Protein AF-A0AA38IJH2-F1 (afdb_monomer_lite)

Organism: NCBI:txid2755281

pLDDT: mean 77.13, std 16.76, range [24.98, 97.56]

InterPro domains:
  IPR001214 SET domain [PF00856] (200-441)
  IPR001214 SET domain [PS50280] (186-441)
  IPR001878 Zinc finger, CCHC-type [SM00343] (703-719)
  IPR001878 Zinc finger, CCHC-type [SM00343] (722-737)
  IPR002893 Zinc finger, MYND-type [PS50865] (230-269)
  IPR011990 Tetratricopeptide-like helical domain superfamily [G3DSA:1.25.40.10] (71-172)
  IPR011990 Tetratricopeptide-like helical domain superfamily [SSF48452] (67-152)
  IPR046341 SET domain superfamily [G3DSA:2.170.270.10] (199-469)
  IPR046341 SET domain superfamily [SSF82199] (185-464)
  IPR052097 SET and MYND domain-containing protein [PTHR46165] (159-735)

Structure (mmCIF, N/CA/C/O backbone):
data_AF-A0AA38IJH2-F1
#
_entry.id   AF-A0AA38IJH2-F1
#
loop_
_atom_site.group_PDB
_atom_site.id
_atom_site.type_symbol
_atom_site.label_atom_id
_atom_site.label_alt_id
_atom_site.label_comp_id
_atom_site.label_asym_id
_atom_site.label_entity_id
_atom_site.label_seq_id
_atom_site.pdbx_PDB_ins_code
_atom_site.Cartn_x
_atom_site.Cartn_y
_atom_site.Cartn_z
_atom_site.occupancy
_atom_site.B_iso_or_equiv
_atom_site.auth_seq_id
_atom_site.auth_comp_id
_atom_site.auth_asym_id
_atom_site.auth_atom_id
_atom_site.pdbx_PDB_model_num
ATOM 1 N N . MET A 1 1 ? 3.073 -5.204 13.527 1.00 47.66 1 MET A N 1
ATOM 2 C CA . MET A 1 1 ? 2.837 -5.116 14.996 1.00 47.66 1 MET A CA 1
ATOM 3 C C . MET A 1 1 ? 3.975 -4.398 15.697 1.00 47.66 1 MET A C 1
ATOM 5 O O . MET A 1 1 ? 3.667 -3.454 16.407 1.00 47.66 1 MET A O 1
ATOM 9 N N . THR A 1 2 ? 5.232 -4.823 15.518 1.00 54.25 2 THR A N 1
ATOM 10 C CA . THR A 1 2 ? 6.429 -4.205 16.127 1.00 54.25 2 THR A CA 1
ATOM 11 C C . THR A 1 2 ? 6.425 -2.687 15.947 1.00 54.25 2 THR A C 1
ATOM 13 O O . THR A 1 2 ? 6.240 -1.989 16.931 1.00 54.25 2 THR A O 1
ATOM 16 N N . VAL A 1 3 ? 6.346 -2.213 14.695 1.00 62.28 3 VAL A N 1
ATOM 17 C CA . VAL A 1 3 ? 6.265 -0.786 14.302 1.00 62.28 3 VAL A CA 1
ATOM 18 C C . VAL A 1 3 ? 5.217 0.025 15.082 1.00 62.28 3 VAL A C 1
ATOM 20 O O . VAL A 1 3 ? 5.392 1.215 15.329 1.00 62.28 3 VAL A O 1
ATOM 23 N N . PHE A 1 4 ? 4.112 -0.600 15.497 1.00 68.06 4 PHE A N 1
ATOM 24 C CA . PHE A 1 4 ? 3.098 0.069 16.311 1.00 68.06 4 PHE A CA 1
ATOM 25 C C . PHE A 1 4 ? 3.472 0.145 17.805 1.00 68.06 4 PHE A C 1
ATOM 27 O O . PHE A 1 4 ? 3.125 1.119 18.467 1.00 68.06 4 PHE A O 1
ATOM 34 N N . MET A 1 5 ? 4.155 -0.865 18.345 1.00 71.06 5 MET A N 1
ATOM 35 C CA . MET A 1 5 ? 4.707 -0.810 19.703 1.00 71.06 5 MET A CA 1
ATOM 36 C C . MET A 1 5 ? 5.828 0.233 19.765 1.00 71.06 5 MET A C 1
ATOM 38 O O . MET A 1 5 ? 5.788 1.089 20.641 1.00 71.06 5 MET A O 1
ATOM 42 N N . ASP A 1 6 ? 6.713 0.243 18.765 1.00 77.25 6 ASP A N 1
ATOM 43 C CA . ASP A 1 6 ? 7.790 1.225 18.594 1.00 77.25 6 ASP A CA 1
ATOM 44 C C . ASP A 1 6 ? 7.223 2.667 18.588 1.00 77.25 6 ASP A C 1
ATOM 46 O O . ASP A 1 6 ? 7.675 3.534 19.338 1.00 77.25 6 ASP A O 1
ATOM 50 N N . LEU A 1 7 ? 6.135 2.902 17.836 1.00 81.12 7 LEU A N 1
ATOM 51 C CA . LEU A 1 7 ? 5.378 4.165 17.832 1.00 81.12 7 LEU A CA 1
ATOM 52 C C . LEU A 1 7 ? 4.792 4.529 19.211 1.00 81.12 7 LEU A C 1
ATOM 54 O O . LEU A 1 7 ? 4.796 5.705 19.581 1.00 81.12 7 LEU A O 1
ATOM 58 N N . LEU A 1 8 ? 4.264 3.565 19.974 1.00 79.81 8 LEU A N 1
ATOM 59 C CA . LEU A 1 8 ? 3.758 3.838 21.325 1.00 79.81 8 LEU A CA 1
ATOM 60 C C . LEU A 1 8 ? 4.882 4.187 22.302 1.00 79.81 8 LEU A C 1
ATOM 62 O O . LEU A 1 8 ? 4.716 5.112 23.094 1.00 79.81 8 LEU A O 1
ATOM 66 N N . GLU A 1 9 ? 6.006 3.476 22.243 1.00 84.94 9 GLU A N 1
ATOM 67 C CA . GLU A 1 9 ? 7.162 3.718 23.108 1.00 84.94 9 GLU A CA 1
ATOM 68 C C . GLU A 1 9 ? 7.773 5.098 22.827 1.00 84.94 9 GLU A C 1
ATOM 70 O O . GLU A 1 9 ? 8.003 5.864 23.766 1.00 84.94 9 GLU A O 1
ATOM 75 N N . ALA A 1 10 ? 7.895 5.489 21.553 1.00 84.31 10 ALA A N 1
ATOM 76 C CA . ALA A 1 10 ? 8.296 6.840 21.167 1.00 84.31 10 ALA A CA 1
ATOM 77 C C . ALA A 1 10 ? 7.321 7.916 21.691 1.00 84.31 10 ALA A C 1
ATOM 79 O O . ALA A 1 10 ? 7.751 8.904 22.293 1.00 84.31 10 ALA A O 1
ATOM 80 N N . LEU A 1 11 ? 6.003 7.738 21.516 1.00 85.75 11 LEU A N 1
ATOM 81 C CA . LEU A 1 11 ? 4.992 8.684 22.016 1.00 85.75 11 LEU A CA 1
ATOM 82 C C . LEU A 1 11 ? 5.026 8.827 23.546 1.00 85.75 11 LEU A C 1
ATOM 84 O O . LEU A 1 11 ? 4.915 9.944 24.061 1.00 85.75 11 LEU A O 1
ATOM 88 N N . ASP A 1 12 ? 5.211 7.725 24.270 1.00 86.44 12 ASP A N 1
ATOM 89 C CA . ASP A 1 12 ? 5.304 7.735 25.728 1.00 86.44 12 ASP A CA 1
ATOM 90 C C . ASP A 1 12 ? 6.646 8.363 26.197 1.00 86.44 12 ASP A C 1
ATOM 92 O O . ASP A 1 12 ? 6.671 9.060 27.217 1.00 86.44 12 ASP A O 1
ATOM 96 N N . GLU A 1 13 ? 7.741 8.267 25.424 1.00 86.94 13 GLU A N 1
ATOM 97 C CA . GLU A 1 13 ? 8.997 8.994 25.697 1.00 86.94 13 GLU A CA 1
ATOM 98 C C . GLU A 1 13 ? 8.871 10.509 25.441 1.00 86.94 13 GLU A C 1
ATOM 100 O O . GLU A 1 13 ? 9.267 11.322 26.286 1.00 86.94 13 GLU A O 1
ATOM 105 N N . TYR A 1 14 ? 8.225 10.921 24.340 1.00 86.31 14 TYR A N 1
ATOM 106 C CA . TYR A 1 14 ? 7.835 12.323 24.127 1.00 86.31 14 TYR A CA 1
ATOM 107 C C . TYR A 1 14 ? 6.957 12.835 25.281 1.00 86.31 14 TYR A C 1
ATOM 109 O O . TYR A 1 14 ? 7.145 13.970 25.737 1.00 86.31 14 TYR A O 1
ATOM 117 N N . PHE A 1 15 ? 6.049 12.011 25.819 1.00 87.12 15 PHE A N 1
ATOM 118 C CA . PHE A 1 15 ? 5.275 12.391 26.998 1.00 87.12 15 PHE A CA 1
ATOM 119 C C . PHE A 1 15 ? 6.154 12.572 28.240 1.00 87.12 15 PHE A C 1
ATOM 121 O O . PHE A 1 15 ? 6.005 13.580 28.932 1.00 87.12 15 PHE A O 1
ATOM 128 N N . LEU A 1 16 ? 7.107 11.674 28.518 1.00 87.12 16 LEU A N 1
ATOM 129 C CA . LEU A 1 16 ? 8.044 11.825 29.641 1.00 87.12 16 LEU A CA 1
ATOM 130 C C . LEU A 1 16 ? 8.831 13.144 29.555 1.00 87.12 16 LEU A C 1
ATOM 132 O O . LEU A 1 16 ? 8.897 13.878 30.548 1.00 87.12 16 LEU A O 1
ATOM 136 N N . ARG A 1 17 ? 9.330 13.501 28.361 1.00 84.25 17 ARG A N 1
ATOM 137 C CA . ARG A 1 17 ? 9.996 14.790 28.081 1.00 84.25 17 ARG A CA 1
ATOM 138 C C . ARG A 1 17 ? 9.073 15.996 28.347 1.00 84.25 17 ARG A C 1
ATOM 140 O O . ARG A 1 17 ? 9.530 17.030 28.839 1.00 84.25 17 ARG A O 1
ATOM 147 N N . LEU A 1 18 ? 7.770 15.875 28.071 1.00 85.81 18 LEU A N 1
ATOM 148 C CA . LEU A 1 18 ? 6.770 16.950 28.201 1.00 85.81 18 LEU A CA 1
ATOM 149 C C . LEU A 1 18 ? 5.995 16.969 29.537 1.00 85.81 18 LEU A C 1
ATOM 151 O O . LEU A 1 18 ? 5.327 17.963 29.838 1.00 85.81 18 LEU A O 1
ATOM 155 N N . ARG A 1 19 ? 6.088 15.930 30.378 1.00 86.94 19 ARG A N 1
ATOM 156 C CA . ARG A 1 19 ? 5.204 15.673 31.539 1.00 86.94 19 ARG A CA 1
ATOM 157 C C . ARG A 1 19 ? 5.062 16.846 32.519 1.00 86.94 19 ARG A C 1
ATOM 159 O O . ARG A 1 19 ? 3.966 17.106 33.016 1.00 86.94 19 ARG A O 1
ATOM 166 N N . ARG A 1 20 ? 6.144 17.595 32.777 1.00 84.19 20 ARG A N 1
ATOM 167 C CA . ARG A 1 20 ? 6.124 18.799 33.644 1.00 84.19 20 ARG A CA 1
ATOM 168 C C . ARG A 1 20 ? 5.294 19.948 33.050 1.00 84.19 20 ARG A C 1
ATOM 170 O O . ARG A 1 20 ? 4.666 20.700 33.788 1.00 84.19 20 ARG A O 1
ATOM 177 N N . ILE A 1 21 ? 5.285 20.082 31.725 1.00 83.06 21 ILE A N 1
ATOM 178 C CA . ILE A 1 21 ? 4.508 21.088 30.985 1.00 83.06 21 ILE A CA 1
ATOM 179 C C . ILE A 1 21 ? 3.048 20.642 30.901 1.00 83.06 21 ILE A C 1
ATOM 181 O O . ILE A 1 21 ? 2.150 21.448 31.129 1.00 83.06 21 ILE A O 1
ATOM 185 N N . PHE A 1 22 ? 2.805 19.353 30.640 1.00 82.75 22 PHE A N 1
ATOM 186 C CA . PHE A 1 22 ? 1.459 18.789 30.678 1.00 82.75 22 PHE A CA 1
ATOM 187 C C . PHE A 1 22 ? 0.779 19.081 32.019 1.00 82.75 22 PHE A C 1
ATOM 189 O O . PHE A 1 22 ? -0.313 19.639 32.029 1.00 82.75 22 PHE A O 1
ATOM 196 N N . GLY A 1 23 ? 1.454 18.831 33.148 1.00 81.44 23 GLY A N 1
ATOM 197 C CA . GLY A 1 23 ? 0.926 19.145 34.481 1.00 81.44 23 GLY A CA 1
ATOM 198 C C . GLY A 1 23 ? 0.449 20.596 34.647 1.00 81.44 23 GLY A C 1
ATOM 199 O O . GLY A 1 23 ? -0.625 20.819 35.198 1.00 81.44 23 GLY A O 1
ATOM 200 N N . SER A 1 24 ? 1.180 21.582 34.109 1.00 82.31 24 SER A N 1
ATOM 201 C CA . SER A 1 24 ? 0.808 23.005 34.210 1.00 82.31 24 SER A CA 1
ATOM 202 C C . SER A 1 24 ? -0.267 23.462 33.214 1.00 82.31 24 SER A C 1
ATOM 204 O O . SER A 1 24 ? -0.854 24.530 33.396 1.00 82.31 24 SER A O 1
ATOM 206 N N . LYS A 1 25 ? -0.551 22.675 32.165 1.00 83.81 25 LYS A N 1
ATOM 207 C CA . LYS A 1 25 ? -1.525 23.013 31.108 1.00 83.81 25 LYS A CA 1
ATOM 208 C C . LYS A 1 25 ? -2.737 22.088 31.019 1.00 83.81 25 LYS A C 1
ATOM 210 O O . LYS A 1 25 ? -3.710 22.481 30.380 1.00 83.81 25 LYS A O 1
ATOM 215 N N . ARG A 1 26 ? -2.725 20.924 31.675 1.00 85.38 26 ARG A N 1
ATOM 216 C CA . ARG A 1 26 ? -3.736 19.857 31.564 1.00 85.38 26 ARG A CA 1
ATOM 217 C C . ARG A 1 26 ? -5.175 20.370 31.651 1.00 85.38 26 ARG A C 1
ATOM 219 O O . ARG A 1 26 ? -5.961 20.089 30.758 1.00 85.38 26 ARG A O 1
ATOM 226 N N . ILE A 1 27 ? -5.502 21.174 32.665 1.00 85.62 27 ILE A N 1
ATOM 227 C CA . ILE A 1 27 ? -6.863 21.713 32.859 1.00 85.62 27 ILE A CA 1
ATOM 228 C C . ILE A 1 27 ? -7.285 22.639 31.706 1.00 85.62 27 ILE A C 1
ATOM 230 O O . ILE A 1 27 ? -8.455 22.651 31.343 1.00 85.62 27 ILE A O 1
ATOM 234 N N . LYS A 1 28 ? -6.357 23.400 31.110 1.00 88.38 28 LYS A N 1
ATOM 235 C CA . LYS A 1 28 ? -6.656 24.250 29.945 1.00 88.38 28 LYS A CA 1
ATOM 236 C C . LYS A 1 28 ? -6.786 23.419 28.668 1.00 88.38 28 LYS A C 1
ATOM 238 O O . LYS A 1 28 ? -7.705 23.658 27.903 1.00 88.38 28 LYS A O 1
ATOM 243 N N . PHE A 1 29 ? -5.932 22.411 28.483 1.00 89.06 29 PHE A N 1
ATOM 244 C CA . PHE A 1 29 ? -5.982 21.496 27.338 1.00 89.06 29 PHE A CA 1
ATOM 245 C C . PHE A 1 29 ? -7.280 20.670 27.310 1.00 89.06 29 PHE A C 1
ATOM 247 O O . PHE A 1 29 ? -7.953 20.620 26.289 1.00 89.06 29 PHE A O 1
ATOM 254 N N . GLN A 1 30 ? -7.691 20.114 28.456 1.00 85.44 30 GLN A N 1
ATOM 255 C CA . GLN A 1 30 ? -8.962 19.387 28.616 1.00 85.44 30 GLN A CA 1
ATOM 256 C C . GLN A 1 30 ? -10.215 20.286 28.565 1.00 85.44 30 GLN A C 1
ATOM 258 O O . GLN A 1 30 ? -11.326 19.776 28.661 1.00 85.44 30 GLN A O 1
ATOM 263 N N . ARG A 1 31 ? -10.052 21.612 28.465 1.00 87.88 31 ARG A N 1
ATOM 264 C CA . ARG A 1 31 ? -11.143 22.588 28.301 1.00 87.88 31 ARG A CA 1
ATOM 265 C C . ARG A 1 31 ? -11.149 23.254 26.922 1.00 87.88 31 ARG A C 1
ATOM 267 O O . ARG A 1 31 ? -12.022 24.079 26.683 1.00 87.88 31 ARG A O 1
ATOM 274 N N . SER A 1 32 ? -10.200 22.923 26.043 1.00 87.19 32 SER A N 1
ATOM 275 C CA . SER A 1 32 ? -10.201 23.417 24.666 1.00 87.19 32 SER A CA 1
ATOM 276 C C . SER A 1 32 ? -11.324 22.762 23.868 1.00 87.19 32 SER A C 1
ATOM 278 O O . SER A 1 32 ? -11.421 21.533 23.848 1.00 87.19 32 SER A O 1
ATOM 280 N N . ILE A 1 33 ? -12.151 23.580 23.215 1.00 86.44 33 ILE A N 1
ATOM 281 C CA . ILE A 1 33 ? -13.392 23.128 22.563 1.00 86.44 33 ILE A CA 1
ATOM 282 C C . ILE A 1 33 ? -13.160 22.415 21.224 1.00 86.44 33 ILE A C 1
ATOM 284 O O . ILE A 1 33 ? -14.037 21.690 20.764 1.00 86.44 33 ILE A O 1
ATOM 288 N N . ASN A 1 34 ? -11.991 22.600 20.608 1.00 90.12 34 ASN A N 1
ATOM 289 C CA . ASN A 1 34 ? -11.619 22.020 19.318 1.00 90.12 34 ASN A CA 1
ATOM 290 C C . ASN A 1 34 ? -10.097 21.764 19.232 1.00 90.12 34 ASN A C 1
ATOM 292 O O . ASN A 1 34 ? -9.356 22.024 20.191 1.00 90.12 34 ASN A O 1
ATOM 296 N N . ASN A 1 35 ? -9.606 21.214 18.117 1.00 91.69 35 ASN A N 1
ATOM 297 C CA . ASN A 1 35 ? -8.191 20.861 17.985 1.00 91.69 35 ASN A CA 1
ATOM 298 C C . ASN A 1 35 ? -7.297 22.073 17.673 1.00 91.69 35 ASN A C 1
ATOM 300 O O . ASN A 1 35 ? -6.161 22.130 18.154 1.00 91.69 35 ASN A O 1
ATOM 304 N N . ALA A 1 36 ? -7.801 23.087 16.970 1.00 94.31 36 ALA A N 1
ATOM 305 C CA . ALA A 1 36 ? -7.087 24.330 16.721 1.00 94.31 36 ALA A CA 1
ATOM 306 C C . ALA A 1 36 ? -6.768 25.057 18.032 1.00 94.31 36 ALA A C 1
ATOM 308 O O . ALA A 1 36 ? -5.641 25.516 18.206 1.00 94.31 36 ALA A O 1
ATOM 309 N N . GLU A 1 37 ? -7.682 25.096 19.008 1.00 94.62 37 GLU A N 1
ATOM 310 C CA . GLU A 1 37 ? -7.394 25.607 20.351 1.00 94.62 37 GLU A CA 1
ATOM 311 C C . GLU A 1 37 ? -6.308 24.804 21.076 1.00 94.62 37 GLU A C 1
ATOM 313 O O . GLU A 1 37 ? -5.417 25.406 21.683 1.00 94.62 37 GLU A O 1
ATOM 318 N N . ARG A 1 38 ? -6.335 23.465 20.992 1.00 93.31 38 ARG A N 1
ATOM 319 C CA . ARG A 1 38 ? -5.313 22.586 21.598 1.00 93.31 38 ARG A CA 1
ATOM 320 C C . ARG A 1 38 ? -3.922 22.889 21.045 1.00 93.31 38 ARG A C 1
ATOM 322 O O . ARG A 1 38 ? -2.965 23.002 21.814 1.00 93.31 38 ARG A O 1
ATOM 329 N N . VAL A 1 39 ? -3.818 23.091 19.732 1.00 95.62 39 VAL A N 1
ATOM 330 C CA . VAL A 1 39 ? -2.574 23.482 19.054 1.00 95.62 39 VAL A CA 1
ATOM 331 C C . VAL A 1 39 ? -2.189 24.929 19.394 1.00 95.62 39 VAL A C 1
ATOM 333 O O . VAL A 1 39 ? -1.054 25.188 19.798 1.00 95.62 39 VAL A O 1
ATOM 336 N N . ASN A 1 40 ? -3.130 25.876 19.340 1.00 95.31 40 ASN A N 1
ATOM 337 C CA . ASN A 1 40 ? -2.922 27.289 19.682 1.00 95.31 40 ASN A CA 1
ATOM 338 C C . ASN A 1 40 ? -2.452 27.470 21.146 1.00 95.31 40 ASN A C 1
ATOM 340 O O . ASN A 1 40 ? -1.605 28.322 21.427 1.00 95.31 40 ASN A O 1
ATOM 344 N N . LEU A 1 41 ? -2.922 26.640 22.087 1.00 93.62 41 LEU A N 1
ATOM 345 C CA . LEU A 1 41 ? -2.466 26.608 23.484 1.00 93.62 41 LEU A CA 1
ATOM 346 C C . LEU A 1 41 ? -0.974 26.251 23.614 1.00 93.62 41 LEU A C 1
ATOM 348 O O . LEU A 1 41 ? -0.331 26.663 24.589 1.00 93.62 41 LEU A O 1
ATOM 352 N N . LEU A 1 42 ? -0.418 25.501 22.662 1.00 93.31 42 LEU A N 1
ATOM 353 C CA . LEU A 1 42 ? 0.987 25.091 22.629 1.00 93.31 42 LEU A CA 1
ATOM 354 C C . LEU A 1 42 ? 1.844 26.055 21.799 1.00 93.31 42 LEU A C 1
ATOM 356 O O . LEU A 1 42 ? 2.926 26.421 22.251 1.00 93.31 42 LEU A O 1
ATOM 360 N N . LEU A 1 43 ? 1.332 26.568 20.675 1.00 92.69 43 LEU A N 1
ATOM 361 C CA . LEU A 1 43 ? 1.969 27.642 19.896 1.00 92.69 43 LEU A CA 1
ATOM 362 C C . LEU A 1 43 ? 2.235 28.895 20.747 1.00 92.69 43 LEU A C 1
ATOM 364 O O . LEU A 1 43 ? 3.313 29.477 20.677 1.00 92.69 43 LEU A O 1
ATOM 368 N N . ARG A 1 44 ? 1.303 29.258 21.641 1.00 90.19 44 ARG A N 1
ATOM 369 C CA . ARG A 1 44 ? 1.440 30.371 22.605 1.00 90.19 44 ARG A CA 1
ATOM 370 C C . ARG A 1 44 ? 2.446 30.102 23.750 1.00 90.19 44 ARG A C 1
ATOM 372 O O . ARG A 1 44 ? 2.369 30.746 24.795 1.00 90.19 44 ARG A O 1
ATOM 379 N N . MET A 1 45 ? 3.364 29.135 23.627 1.00 85.00 45 MET A N 1
ATOM 380 C CA . MET A 1 45 ? 4.393 28.845 24.639 1.00 85.00 45 MET A CA 1
ATOM 381 C C . MET A 1 45 ? 5.768 29.422 24.262 1.00 85.00 45 MET A C 1
ATOM 383 O O . MET A 1 45 ? 6.416 28.877 23.369 1.00 85.00 45 MET A O 1
ATOM 387 N N . PRO A 1 46 ? 6.335 30.367 25.042 1.00 80.12 46 PRO A N 1
ATOM 388 C CA . PRO A 1 46 ? 7.698 30.878 24.819 1.00 80.12 46 PRO A CA 1
ATOM 389 C C . PRO A 1 46 ? 8.810 29.814 24.872 1.00 80.12 46 PRO A C 1
ATOM 391 O O . PRO A 1 46 ? 9.933 30.054 24.440 1.00 80.12 46 PRO A O 1
ATOM 394 N N . LYS A 1 47 ? 8.519 28.627 25.425 1.00 81.50 47 LYS A N 1
ATOM 395 C CA . LYS A 1 47 ? 9.450 27.490 25.480 1.00 81.50 47 LYS A CA 1
ATOM 396 C C . LYS A 1 47 ? 9.319 26.515 24.302 1.00 81.50 47 LYS A C 1
ATOM 398 O O . LYS A 1 47 ? 10.198 25.670 24.180 1.00 81.50 47 LYS A O 1
ATOM 403 N N . LEU A 1 48 ? 8.302 26.620 23.434 1.00 82.25 48 LEU A N 1
ATOM 404 C CA . LEU A 1 48 ? 8.100 25.687 22.309 1.00 82.25 48 LEU A CA 1
ATOM 405 C C . LEU A 1 48 ? 9.352 25.546 21.412 1.00 82.25 48 LEU A C 1
ATOM 407 O O . LEU A 1 48 ? 9.788 24.410 21.221 1.00 82.25 48 LEU A O 1
ATOM 411 N N . PRO A 1 49 ? 10.038 26.629 20.981 1.00 81.50 49 PRO A N 1
ATOM 412 C CA . PRO A 1 49 ? 11.261 26.504 20.176 1.00 81.50 49 PRO A CA 1
ATOM 413 C C . PRO A 1 49 ? 12.432 25.814 20.895 1.00 81.50 49 PRO A C 1
ATOM 415 O O . PRO A 1 49 ? 13.344 25.328 20.243 1.00 81.50 49 PRO A O 1
ATOM 418 N N . LYS A 1 50 ? 12.427 25.756 22.237 1.00 81.31 50 LYS A N 1
ATOM 419 C CA . LYS A 1 50 ? 13.464 25.076 23.042 1.00 81.31 50 LYS A CA 1
ATOM 420 C C . LYS A 1 50 ? 13.139 23.599 23.322 1.00 81.31 50 LYS A C 1
ATOM 422 O O . LYS A 1 50 ? 13.967 22.893 23.900 1.00 81.31 50 LYS A O 1
ATOM 427 N N . LEU A 1 51 ? 11.933 23.158 22.955 1.00 82.44 51 LEU A N 1
ATOM 428 C CA . LEU A 1 51 ? 11.430 21.787 23.102 1.00 82.44 51 LEU A CA 1
ATOM 429 C C . LEU A 1 51 ? 11.465 21.028 21.771 1.00 82.44 51 LEU A C 1
ATOM 431 O O . LEU A 1 51 ? 11.692 19.824 21.771 1.00 82.44 51 LEU A O 1
ATOM 435 N N . ILE A 1 52 ? 11.285 21.737 20.654 1.00 82.69 52 ILE A N 1
ATOM 436 C CA . ILE A 1 52 ? 11.536 21.227 19.303 1.00 82.69 52 ILE A CA 1
ATOM 437 C C . ILE A 1 52 ? 13.058 21.088 19.135 1.00 82.69 52 ILE A C 1
ATOM 439 O O . ILE A 1 52 ? 13.758 22.054 18.842 1.00 82.69 52 ILE A O 1
ATOM 443 N N . LYS A 1 53 ? 13.579 19.885 19.389 1.00 77.75 53 LYS A N 1
ATOM 444 C CA . LYS A 1 53 ? 14.999 19.529 19.261 1.00 77.75 53 LYS A CA 1
ATOM 445 C C . LYS A 1 53 ? 15.157 18.403 18.239 1.00 77.75 53 LYS A C 1
ATOM 447 O O . LYS A 1 53 ? 14.264 17.560 18.180 1.00 77.75 53 LYS A O 1
ATOM 452 N N . PRO A 1 54 ? 16.247 18.376 17.451 1.00 76.38 54 PRO A N 1
ATOM 453 C CA . PRO A 1 54 ? 16.515 17.240 16.579 1.00 76.38 54 PRO A CA 1
ATOM 454 C C . PRO A 1 54 ? 16.677 15.961 17.410 1.00 76.38 54 PRO A C 1
ATOM 456 O O . PRO A 1 54 ? 17.095 16.030 18.573 1.00 76.38 54 PRO A O 1
ATOM 459 N N . THR A 1 55 ? 16.351 14.805 16.832 1.00 68.38 55 THR A N 1
ATOM 460 C CA . THR A 1 55 ? 16.633 13.514 17.476 1.00 68.38 55 THR A CA 1
ATOM 461 C C . THR A 1 55 ? 18.153 13.287 17.562 1.00 68.38 55 THR A C 1
ATOM 463 O O . THR A 1 55 ? 18.900 13.838 16.751 1.00 68.38 55 THR A O 1
ATOM 466 N N . PRO A 1 56 ? 18.666 12.497 18.527 1.00 62.97 56 PRO A N 1
ATOM 467 C CA . PRO A 1 56 ? 20.105 12.214 18.620 1.00 62.97 56 PRO A CA 1
ATOM 468 C C . PRO A 1 56 ? 20.672 11.494 17.384 1.00 62.97 56 PRO A C 1
ATOM 470 O O . PRO A 1 56 ? 21.865 11.588 17.115 1.00 62.97 56 PRO A O 1
ATOM 473 N N . THR A 1 57 ? 19.808 10.798 16.640 1.00 58.62 57 THR A N 1
ATOM 474 C CA . THR A 1 57 ? 20.079 10.105 15.371 1.00 58.62 57 THR A CA 1
ATOM 475 C C . THR A 1 57 ? 19.940 10.997 14.134 1.00 58.62 57 THR A C 1
ATOM 477 O O . THR A 1 57 ? 20.212 10.535 13.027 1.00 58.62 57 THR A O 1
ATOM 480 N N . ALA A 1 58 ? 19.495 12.252 14.284 1.00 55.38 58 ALA A N 1
ATOM 481 C CA . ALA A 1 58 ? 19.113 13.098 13.161 1.00 55.38 58 ALA A CA 1
ATOM 482 C C . ALA A 1 58 ? 20.293 13.380 12.220 1.00 55.38 58 ALA A C 1
ATOM 484 O O . ALA A 1 58 ? 21.182 14.182 12.517 1.00 55.38 58 ALA A O 1
ATOM 485 N N . ASN A 1 59 ? 20.236 12.775 11.034 1.00 57.62 59 ASN A N 1
ATOM 486 C CA . ASN A 1 59 ? 21.097 13.132 9.915 1.00 57.62 59 ASN A CA 1
ATOM 487 C C . ASN A 1 59 ? 20.956 14.629 9.547 1.00 57.62 59 ASN A C 1
ATOM 489 O O . ASN A 1 59 ? 19.936 15.265 9.853 1.00 57.62 59 ASN A O 1
ATOM 493 N N . PRO A 1 60 ? 21.945 15.206 8.836 1.00 62.56 60 PRO A N 1
ATOM 494 C CA . PRO A 1 60 ? 21.784 16.491 8.160 1.00 62.56 60 PRO A CA 1
ATOM 495 C C . PRO A 1 60 ? 20.502 16.534 7.310 1.00 62.56 60 PRO A C 1
ATOM 497 O O . PRO A 1 60 ? 20.018 15.500 6.850 1.00 62.56 60 PRO A O 1
ATOM 500 N N . LEU A 1 61 ? 19.953 17.735 7.080 1.00 69.12 61 LEU A N 1
ATOM 501 C CA . LEU A 1 61 ? 18.772 17.919 6.222 1.00 69.12 61 LEU A CA 1
ATOM 502 C C . LEU A 1 61 ? 19.078 17.350 4.828 1.00 69.12 61 LEU A C 1
ATOM 504 O O . LEU A 1 61 ? 19.885 17.923 4.100 1.00 69.12 61 LEU A O 1
ATOM 508 N N . ALA A 1 62 ? 18.477 16.206 4.489 1.00 78.19 62 ALA A N 1
ATOM 509 C CA . ALA A 1 62 ? 18.907 15.400 3.351 1.00 78.19 62 ALA A CA 1
ATOM 510 C C . ALA A 1 62 ? 18.588 16.086 2.012 1.00 78.19 62 ALA A C 1
ATOM 512 O O . ALA A 1 62 ? 17.459 16.059 1.518 1.00 78.19 62 ALA A O 1
ATOM 513 N N . SER A 1 63 ? 19.609 16.711 1.436 1.00 86.56 63 SER A N 1
ATOM 514 C CA . SER A 1 63 ? 19.563 17.416 0.162 1.00 86.56 63 SER A CA 1
ATOM 515 C C . SER A 1 63 ? 20.039 16.534 -0.991 1.00 86.56 63 SER A C 1
ATOM 517 O O . SER A 1 63 ? 20.689 15.501 -0.804 1.00 86.56 63 SER A O 1
ATOM 519 N N . LYS A 1 64 ? 19.737 16.971 -2.217 1.00 91.75 64 LYS A N 1
ATOM 520 C CA . LYS A 1 64 ? 20.380 16.443 -3.420 1.00 91.75 64 LYS A CA 1
ATOM 521 C C . LYS A 1 64 ? 21.890 16.684 -3.333 1.00 91.75 64 LYS A C 1
ATOM 523 O O . LYS A 1 64 ? 22.324 17.802 -3.055 1.00 91.75 64 LYS A O 1
ATOM 528 N N . SER A 1 65 ? 22.672 15.639 -3.576 1.00 93.88 65 SER A N 1
ATOM 529 C CA . SER A 1 65 ? 24.133 15.632 -3.531 1.00 93.88 65 SER A CA 1
ATOM 530 C C . SER A 1 65 ? 24.657 14.717 -4.631 1.00 93.88 65 SER A C 1
ATOM 532 O O . SER A 1 65 ? 24.392 13.512 -4.625 1.00 93.88 65 SER A O 1
ATOM 534 N N . ASP A 1 66 ? 25.409 15.286 -5.572 1.00 92.56 66 ASP A N 1
ATOM 535 C CA . ASP A 1 66 ? 26.019 14.509 -6.649 1.00 92.56 66 ASP A CA 1
ATOM 536 C C . ASP A 1 66 ? 27.107 13.562 -6.116 1.00 92.56 66 ASP A C 1
ATOM 538 O O . ASP A 1 66 ? 27.247 12.463 -6.637 1.00 92.56 66 ASP A O 1
ATOM 542 N N . GLU A 1 67 ? 27.790 13.906 -5.019 1.00 92.81 67 GLU A N 1
ATOM 543 C CA . GLU A 1 67 ? 28.708 13.009 -4.298 1.00 92.81 67 GLU A CA 1
ATOM 544 C C . GLU A 1 67 ? 27.997 11.715 -3.868 1.00 92.81 67 GLU A C 1
ATOM 546 O O . GLU A 1 67 ? 28.393 10.623 -4.275 1.00 92.81 67 GLU A O 1
ATOM 551 N N . VAL A 1 68 ? 26.874 11.832 -3.145 1.00 92.19 68 VAL A N 1
ATOM 552 C CA . VAL A 1 68 ? 26.057 10.676 -2.729 1.00 92.19 68 VAL A CA 1
ATOM 553 C C . VAL A 1 68 ? 25.487 9.938 -3.946 1.00 92.19 68 VAL A C 1
ATOM 555 O O . VAL A 1 68 ? 25.405 8.710 -3.946 1.00 92.19 68 VAL A O 1
ATOM 558 N N . CYS A 1 69 ? 25.137 10.657 -5.017 1.00 93.50 69 CYS A N 1
ATOM 559 C CA . CYS A 1 69 ? 24.713 10.047 -6.274 1.00 93.50 69 CYS A CA 1
ATOM 560 C C . CYS A 1 69 ? 25.816 9.164 -6.890 1.00 93.50 69 CYS A C 1
ATOM 562 O O . CYS A 1 69 ? 25.547 8.010 -7.230 1.00 93.50 69 CYS A O 1
ATOM 564 N N . TYR A 1 70 ? 27.059 9.651 -6.983 1.00 90.25 70 TYR A N 1
ATOM 565 C CA . TYR A 1 70 ? 28.196 8.888 -7.514 1.00 90.25 70 TYR A CA 1
ATOM 566 C C . TYR A 1 70 ? 28.562 7.687 -6.635 1.00 90.25 70 TYR A C 1
ATOM 568 O O . TYR A 1 70 ? 28.850 6.609 -7.158 1.00 90.25 70 TYR A O 1
ATOM 576 N N . ASP A 1 71 ? 28.444 7.828 -5.319 1.00 92.44 71 ASP A N 1
ATOM 577 C CA . ASP A 1 71 ? 28.642 6.754 -4.345 1.00 92.44 71 ASP A CA 1
ATOM 578 C C . ASP A 1 71 ? 27.615 5.612 -4.519 1.00 92.44 71 ASP A C 1
ATOM 580 O O . ASP A 1 71 ? 27.934 4.419 -4.446 1.00 92.44 71 ASP A O 1
ATOM 584 N N . LEU A 1 72 ? 26.360 5.967 -4.816 1.00 93.25 72 LEU A N 1
ATOM 585 C CA . LEU A 1 72 ? 25.291 5.018 -5.132 1.00 93.25 72 LEU A CA 1
ATOM 586 C C . LEU A 1 72 ? 25.405 4.438 -6.552 1.00 93.25 72 LEU A C 1
ATOM 588 O O . LEU A 1 72 ? 25.138 3.250 -6.734 1.00 93.25 72 LEU A O 1
ATOM 592 N N . ILE A 1 73 ? 25.889 5.206 -7.535 1.00 87.75 73 ILE A N 1
ATOM 593 C CA . ILE A 1 73 ? 26.285 4.693 -8.860 1.00 87.75 73 ILE A CA 1
ATOM 594 C C . ILE A 1 73 ? 27.392 3.638 -8.714 1.00 87.75 73 ILE A C 1
ATOM 596 O O . ILE A 1 73 ? 27.325 2.595 -9.364 1.00 87.75 73 ILE A O 1
ATOM 600 N N . ALA A 1 74 ? 28.396 3.868 -7.861 1.00 83.50 74 ALA A N 1
ATOM 601 C CA . ALA A 1 74 ? 29.485 2.920 -7.622 1.00 83.50 74 ALA A CA 1
ATOM 602 C C . ALA A 1 74 ? 28.975 1.609 -6.996 1.00 83.50 74 ALA A C 1
ATOM 604 O O . ALA A 1 74 ? 29.315 0.524 -7.474 1.00 83.50 74 ALA A O 1
ATOM 605 N N . LYS A 1 75 ? 28.077 1.692 -6.004 1.00 88.94 75 LYS A N 1
ATOM 606 C CA . LYS A 1 75 ? 27.382 0.522 -5.428 1.00 88.94 75 LYS A CA 1
ATOM 607 C C . LYS A 1 75 ? 26.493 -0.183 -6.466 1.00 88.94 75 LYS A C 1
ATOM 609 O O . LYS A 1 75 ? 26.477 -1.411 -6.525 1.00 88.94 75 LYS A O 1
ATOM 614 N N . GLY A 1 76 ? 25.821 0.569 -7.341 1.00 86.50 76 GLY A N 1
ATOM 615 C CA . GLY A 1 76 ? 25.065 0.043 -8.483 1.00 86.50 76 GLY A CA 1
ATOM 616 C C . GLY A 1 76 ? 25.932 -0.782 -9.438 1.00 86.50 76 GLY A C 1
ATOM 617 O O . GLY A 1 76 ? 25.581 -1.926 -9.738 1.00 86.50 76 GLY A O 1
ATOM 618 N N . LYS A 1 77 ? 27.102 -0.254 -9.829 1.00 78.38 77 LYS A N 1
ATOM 619 C CA . LYS A 1 77 ? 28.105 -0.952 -10.656 1.00 78.38 77 LYS A CA 1
ATOM 620 C C . LYS A 1 77 ? 28.664 -2.197 -9.965 1.00 78.38 77 LYS A C 1
ATOM 622 O O . LYS A 1 77 ? 28.773 -3.242 -10.598 1.00 78.38 77 LYS A O 1
ATOM 627 N N . TYR A 1 78 ? 28.964 -2.117 -8.667 1.00 83.00 78 TYR A N 1
ATOM 628 C CA . TYR A 1 78 ? 29.433 -3.261 -7.877 1.00 83.00 78 TYR A CA 1
ATOM 629 C C . TYR A 1 78 ? 28.438 -4.433 -7.915 1.00 83.00 78 TYR A C 1
ATOM 631 O O . TYR A 1 78 ? 28.833 -5.564 -8.195 1.00 83.00 78 TYR A O 1
ATOM 639 N N . TYR A 1 79 ? 27.142 -4.173 -7.707 1.00 77.94 79 TYR A N 1
ATOM 640 C CA . TYR A 1 79 ? 26.115 -5.215 -7.819 1.00 77.94 79 TYR A CA 1
ATOM 641 C C . TYR A 1 79 ? 25.885 -5.675 -9.266 1.00 77.94 79 TYR A C 1
ATOM 643 O O . TYR A 1 79 ? 25.669 -6.865 -9.486 1.00 77.94 79 TYR A O 1
ATOM 651 N N . PHE A 1 80 ? 25.975 -4.779 -10.256 1.00 71.50 80 PHE A N 1
ATOM 652 C CA . PHE A 1 80 ? 25.832 -5.129 -11.676 1.00 71.50 80 PHE A CA 1
ATOM 653 C C . PHE A 1 80 ? 26.910 -6.120 -12.133 1.00 71.50 80 PHE A C 1
ATOM 655 O O . PHE A 1 80 ? 26.590 -7.168 -12.689 1.00 71.50 80 PHE A O 1
ATOM 662 N N . ASN A 1 81 ? 28.176 -5.841 -11.804 1.00 68.44 81 ASN A N 1
ATOM 663 C CA . ASN A 1 81 ? 29.322 -6.696 -12.128 1.00 68.44 81 ASN A CA 1
ATOM 664 C C . ASN A 1 81 ? 29.258 -8.074 -11.442 1.00 68.44 81 ASN A C 1
ATOM 666 O O . ASN A 1 81 ? 29.941 -9.004 -11.859 1.00 68.44 81 ASN A O 1
ATOM 670 N N . ARG A 1 82 ? 28.442 -8.211 -10.390 1.00 70.69 82 ARG A N 1
ATOM 671 C CA . ARG A 1 82 ? 28.181 -9.464 -9.664 1.00 70.69 82 ARG A CA 1
ATOM 672 C C . ARG A 1 82 ? 26.891 -10.165 -10.113 1.00 70.69 82 ARG A C 1
ATOM 674 O O . ARG A 1 82 ? 26.476 -11.128 -9.478 1.00 70.69 82 ARG A O 1
ATOM 681 N N . GLN A 1 83 ? 26.243 -9.669 -11.172 1.00 68.31 83 GLN A N 1
ATOM 682 C CA . GLN A 1 83 ? 24.937 -10.122 -11.675 1.00 68.31 83 GLN A CA 1
ATOM 683 C C . GLN A 1 83 ? 23.789 -10.000 -10.636 1.00 68.31 83 GLN A C 1
ATOM 685 O O . GLN A 1 83 ? 22.708 -10.565 -10.799 1.00 68.31 83 GLN A O 1
ATOM 690 N N . GLU A 1 84 ? 23.972 -9.205 -9.572 1.00 71.00 84 GLU A N 1
ATOM 691 C CA . GLU A 1 84 ? 22.989 -8.965 -8.503 1.00 71.00 84 GLU A CA 1
ATOM 692 C C . GLU A 1 84 ? 21.983 -7.863 -8.917 1.00 71.00 84 GLU A C 1
ATOM 694 O O . GLU A 1 84 ? 21.806 -6.846 -8.239 1.00 71.00 84 GLU A O 1
ATOM 699 N N . TYR A 1 85 ? 21.335 -8.044 -10.076 1.00 76.00 85 TYR A N 1
ATOM 700 C CA . TYR A 1 85 ? 20.643 -6.976 -10.811 1.00 76.00 85 TYR A CA 1
ATOM 701 C C . TYR A 1 85 ? 19.517 -6.263 -10.044 1.00 76.00 85 TYR A C 1
ATOM 703 O O . TYR A 1 85 ? 19.424 -5.045 -10.142 1.00 76.00 85 TYR A O 1
ATOM 711 N N . GLU A 1 86 ? 18.706 -6.952 -9.231 1.00 78.00 86 GLU A N 1
ATOM 712 C CA . GLU A 1 86 ? 17.653 -6.288 -8.428 1.00 78.00 86 GLU A CA 1
ATOM 713 C C . GLU A 1 86 ? 18.259 -5.328 -7.373 1.00 78.00 86 GLU A C 1
ATOM 715 O O . GLU A 1 86 ? 17.729 -4.239 -7.148 1.00 78.00 86 GLU A O 1
ATOM 720 N N . LYS A 1 87 ? 19.425 -5.658 -6.784 1.00 81.81 87 LYS A N 1
ATOM 721 C CA . LYS A 1 87 ? 20.155 -4.741 -5.880 1.00 81.81 87 LYS A CA 1
ATOM 722 C C . LYS A 1 87 ? 20.768 -3.574 -6.651 1.00 81.81 87 LYS A C 1
ATOM 724 O O . LYS A 1 87 ? 20.708 -2.435 -6.196 1.00 81.81 87 LYS A O 1
ATOM 729 N N . SER A 1 88 ? 21.323 -3.848 -7.832 1.00 84.44 88 SER A N 1
ATOM 730 C CA . SER A 1 88 ? 21.857 -2.821 -8.732 1.00 84.44 88 SER A CA 1
ATOM 731 C C . SER A 1 88 ? 20.773 -1.810 -9.141 1.00 84.44 88 SER A C 1
ATOM 733 O O . SER A 1 88 ? 20.948 -0.602 -8.968 1.00 84.44 88 SER A O 1
ATOM 735 N N . LEU A 1 89 ? 19.603 -2.300 -9.566 1.00 87.50 89 LEU A N 1
ATOM 736 C CA . LEU A 1 89 ? 18.429 -1.504 -9.928 1.00 87.50 89 LEU A CA 1
ATOM 737 C C . LEU A 1 89 ? 17.933 -0.633 -8.763 1.00 87.50 89 LEU A C 1
ATOM 739 O O . LEU A 1 89 ? 17.567 0.527 -8.977 1.00 87.50 89 LEU A O 1
ATOM 743 N N . ALA A 1 90 ? 17.947 -1.165 -7.537 1.00 87.00 90 ALA A N 1
ATOM 744 C CA . ALA A 1 90 ? 17.610 -0.411 -6.333 1.00 87.00 90 ALA A CA 1
ATOM 745 C C . ALA A 1 90 ? 18.621 0.718 -6.050 1.00 87.00 90 ALA A C 1
ATOM 747 O O . ALA A 1 90 ? 18.200 1.842 -5.777 1.00 87.00 90 ALA A O 1
ATOM 748 N N . MET A 1 91 ? 19.932 0.464 -6.175 1.00 91.62 91 MET A N 1
ATOM 749 C CA . MET A 1 91 ? 20.966 1.496 -5.986 1.00 91.62 91 MET A CA 1
ATOM 750 C C . MET A 1 91 ? 20.846 2.631 -7.011 1.00 91.62 91 MET A C 1
ATOM 752 O O . MET A 1 91 ? 20.831 3.795 -6.616 1.00 91.62 91 MET A O 1
ATOM 756 N N . TYR A 1 92 ? 20.685 2.324 -8.304 1.00 92.94 92 TYR A N 1
ATOM 757 C CA . TYR A 1 92 ? 20.513 3.358 -9.336 1.00 92.94 92 TYR A CA 1
ATOM 758 C C . TYR A 1 92 ? 19.182 4.113 -9.222 1.00 92.94 92 TYR A C 1
ATOM 760 O O . TYR A 1 92 ? 19.117 5.312 -9.485 1.00 92.94 92 TYR A O 1
ATOM 768 N N . SER A 1 93 ? 18.105 3.443 -8.803 1.00 92.12 93 SER A N 1
ATOM 769 C CA . SER A 1 93 ? 16.825 4.124 -8.562 1.00 92.12 93 SER A CA 1
ATOM 770 C C . SER A 1 93 ? 16.883 5.046 -7.344 1.00 92.12 93 SER A C 1
ATOM 772 O O . SER A 1 93 ? 16.235 6.088 -7.352 1.00 92.12 93 SER A O 1
ATOM 774 N N . MET A 1 94 ? 17.701 4.715 -6.339 1.00 91.19 94 MET A N 1
ATOM 775 C CA . MET A 1 94 ? 17.980 5.599 -5.207 1.00 91.19 94 MET A CA 1
ATOM 776 C C . MET A 1 94 ? 18.933 6.747 -5.589 1.00 91.19 94 MET A C 1
ATOM 778 O O . MET A 1 94 ? 18.730 7.872 -5.141 1.00 91.19 94 MET A O 1
ATOM 782 N N . SER A 1 95 ? 19.929 6.524 -6.459 1.00 93.81 95 SER A N 1
ATOM 783 C CA . SER A 1 95 ? 20.862 7.584 -6.880 1.00 93.81 95 SER A CA 1
ATOM 784 C C . SER A 1 95 ? 20.176 8.699 -7.685 1.00 93.81 95 SER A C 1
ATOM 786 O O . SER A 1 95 ? 20.527 9.866 -7.518 1.00 93.81 95 SER A O 1
ATOM 788 N N . LEU A 1 96 ? 19.134 8.383 -8.472 1.00 94.12 96 LEU A N 1
ATOM 789 C CA . LEU A 1 96 ? 18.283 9.390 -9.135 1.00 94.12 96 LEU A CA 1
ATOM 790 C C . LEU A 1 96 ? 17.736 10.443 -8.165 1.00 94.12 96 LEU A C 1
ATOM 792 O O . LEU A 1 96 ? 17.670 11.626 -8.503 1.00 94.12 96 LEU A O 1
ATOM 796 N N . SER A 1 97 ? 17.348 10.029 -6.958 1.00 92.88 97 SER A N 1
ATOM 797 C CA . SER A 1 97 ? 16.826 10.945 -5.948 1.00 92.88 97 SER A CA 1
ATOM 798 C C . SER A 1 97 ? 17.869 11.965 -5.492 1.00 92.88 97 SER A C 1
ATOM 800 O O . SER A 1 97 ? 17.511 13.113 -5.232 1.00 92.88 97 SER A O 1
ATOM 802 N N . TYR A 1 98 ? 19.151 11.591 -5.465 1.00 94.00 98 TYR A N 1
ATOM 803 C CA . TYR A 1 98 ? 20.252 12.450 -5.024 1.00 94.00 98 TYR A CA 1
ATOM 804 C C . TYR A 1 98 ? 20.835 13.355 -6.115 1.00 94.00 98 TYR A C 1
ATOM 806 O O . TYR A 1 98 ? 21.370 14.403 -5.769 1.00 94.00 98 TYR A O 1
ATOM 814 N N . ALA A 1 99 ? 20.700 13.012 -7.400 1.00 94.00 99 ALA A N 1
ATOM 815 C CA . ALA A 1 99 ? 21.218 13.827 -8.504 1.00 94.00 99 ALA A CA 1
ATOM 816 C C . ALA A 1 99 ? 20.688 15.279 -8.469 1.00 94.00 99 ALA A C 1
ATOM 818 O O . ALA A 1 99 ? 19.475 15.503 -8.377 1.00 94.00 99 ALA A O 1
ATOM 819 N N . GLN A 1 100 ? 21.600 16.252 -8.549 1.00 93.25 100 GLN A N 1
ATOM 820 C CA . GLN A 1 100 ? 21.347 17.696 -8.445 1.00 93.25 100 GLN A CA 1
ATOM 821 C C . GLN A 1 100 ? 20.966 18.359 -9.775 1.00 93.25 100 GLN A C 1
ATOM 823 O O . GLN A 1 100 ? 20.331 19.410 -9.770 1.00 93.25 100 GLN A O 1
ATOM 828 N N . ASN A 1 101 ? 21.380 17.788 -10.907 1.00 90.69 101 ASN A N 1
ATOM 829 C CA . ASN A 1 101 ? 21.308 18.422 -12.225 1.00 90.69 101 ASN A CA 1
ATOM 830 C C . ASN A 1 101 ? 21.031 17.402 -13.347 1.00 90.69 101 ASN A C 1
ATOM 832 O O . ASN A 1 101 ? 21.220 16.194 -13.173 1.00 90.69 101 ASN A O 1
ATOM 836 N N . ASN A 1 102 ? 20.600 17.901 -14.512 1.00 91.25 102 ASN A N 1
ATOM 837 C CA . ASN A 1 102 ? 20.234 17.073 -15.667 1.00 91.25 102 ASN A CA 1
ATOM 838 C C . ASN A 1 102 ? 21.409 16.218 -16.166 1.00 91.25 102 ASN A C 1
ATOM 840 O O . ASN A 1 102 ? 21.215 15.045 -16.466 1.00 91.25 102 ASN A O 1
ATOM 844 N N . HIS A 1 103 ? 22.636 16.749 -16.171 1.00 88.81 103 HIS A N 1
ATOM 845 C CA . HIS A 1 103 ? 23.824 15.987 -16.562 1.00 88.81 103 HIS A CA 1
ATOM 846 C C . HIS A 1 103 ? 23.969 14.717 -15.704 1.00 88.81 103 HIS A C 1
ATOM 848 O O . HIS A 1 103 ? 23.961 13.610 -16.243 1.00 88.81 103 HIS A O 1
ATOM 854 N N . THR A 1 104 ? 23.981 14.835 -14.374 1.00 91.44 104 THR A N 1
ATOM 855 C CA . THR A 1 104 ? 24.070 13.678 -13.468 1.00 91.44 104 THR A CA 1
ATOM 856 C C . THR A 1 104 ? 22.844 12.760 -13.571 1.00 91.44 104 THR A C 1
ATOM 858 O O . THR A 1 104 ? 23.005 11.537 -13.582 1.00 91.44 104 THR A O 1
ATOM 861 N N . LEU A 1 105 ? 21.629 13.300 -13.754 1.00 92.94 105 LEU A N 1
ATOM 862 C CA . LEU A 1 105 ? 20.436 12.491 -14.058 1.00 92.94 105 LEU A CA 1
ATOM 863 C C . LEU A 1 105 ? 20.610 11.662 -15.341 1.00 92.94 105 LEU A C 1
ATOM 865 O O . LEU A 1 105 ? 20.287 10.475 -15.339 1.00 92.94 105 LEU A O 1
ATOM 869 N N . SER A 1 106 ? 21.161 12.243 -16.413 1.00 91.19 106 SER A N 1
ATOM 870 C CA . SER A 1 106 ? 21.385 11.554 -17.690 1.00 91.19 106 SER A CA 1
ATOM 871 C C . SER A 1 106 ? 22.326 10.354 -17.533 1.00 91.19 106 SER A C 1
ATOM 873 O O . SER A 1 106 ? 22.046 9.269 -18.049 1.00 91.19 106 SER A O 1
ATOM 875 N N . PHE A 1 107 ? 23.390 10.501 -16.734 1.00 88.62 107 PHE A N 1
ATOM 876 C CA . PHE A 1 107 ? 24.306 9.409 -16.414 1.00 88.62 107 PHE A CA 1
ATOM 877 C C . PHE A 1 107 ? 23.625 8.309 -15.596 1.00 88.62 107 PHE A C 1
ATOM 879 O O . PHE A 1 107 ? 23.822 7.130 -15.903 1.00 88.62 107 PHE A O 1
ATOM 886 N N . VAL A 1 108 ? 22.802 8.650 -14.598 1.00 93.12 108 VAL A N 1
ATOM 887 C CA . VAL A 1 108 ? 22.066 7.639 -13.821 1.00 93.12 108 VAL A CA 1
ATOM 888 C C . VAL A 1 108 ? 21.052 6.899 -14.693 1.00 93.12 108 VAL A C 1
ATOM 890 O O . VAL A 1 108 ? 21.059 5.669 -14.680 1.00 93.12 108 VAL A O 1
ATOM 893 N N . TYR A 1 109 ? 20.228 7.601 -15.480 1.00 93.50 109 TYR A N 1
ATOM 894 C CA . TYR A 1 109 ? 19.268 6.966 -16.390 1.00 93.50 109 TYR A CA 1
ATOM 895 C C . TYR A 1 109 ? 19.974 6.045 -17.394 1.00 93.50 109 TYR A C 1
ATOM 897 O O . TYR A 1 109 ? 19.555 4.900 -17.563 1.00 93.50 109 TYR A O 1
ATOM 905 N N . LYS A 1 110 ? 21.112 6.470 -17.969 1.00 87.69 110 LYS A N 1
ATOM 906 C CA . LYS A 1 110 ? 21.941 5.609 -18.827 1.00 87.69 110 LYS A CA 1
ATOM 907 C C . LYS A 1 110 ? 22.377 4.336 -18.100 1.00 87.69 110 LYS A C 1
ATOM 909 O O . LYS A 1 110 ? 22.144 3.248 -18.617 1.00 87.69 110 LYS A O 1
ATOM 914 N N . ASN A 1 111 ? 22.962 4.446 -16.903 1.00 85.94 111 ASN A N 1
ATOM 915 C CA . ASN A 1 111 ? 23.430 3.270 -16.156 1.00 85.94 111 ASN A CA 1
ATOM 916 C C . ASN A 1 111 ? 22.255 2.357 -15.744 1.00 85.94 111 ASN A C 1
ATOM 918 O O . ASN A 1 111 ? 22.357 1.138 -15.854 1.00 85.94 111 ASN A O 1
ATOM 922 N N . ARG A 1 112 ? 21.110 2.918 -15.325 1.00 92.62 112 ARG A N 1
ATOM 923 C CA . ARG A 1 112 ? 19.923 2.122 -14.976 1.00 92.62 112 ARG A CA 1
ATOM 924 C C . ARG A 1 112 ? 19.330 1.418 -16.197 1.00 92.62 112 ARG A C 1
ATOM 926 O O . ARG A 1 112 ? 18.907 0.272 -16.069 1.00 92.62 112 ARG A O 1
ATOM 933 N N . SER A 1 113 ? 19.359 2.046 -17.376 1.00 86.88 113 SER A N 1
ATOM 934 C CA . SER A 1 113 ? 18.907 1.418 -18.624 1.00 86.88 113 SER A CA 1
ATOM 935 C C . SER A 1 113 ? 19.681 0.134 -18.949 1.00 86.88 113 SER A C 1
ATOM 937 O O . SER A 1 113 ? 19.080 -0.816 -19.441 1.00 86.88 113 SER A O 1
ATOM 939 N N . GLU A 1 114 ? 20.966 0.048 -18.588 1.00 79.06 114 GLU A N 1
ATOM 940 C CA . GLU A 1 114 ? 21.798 -1.150 -18.780 1.00 79.06 114 GLU A CA 1
ATOM 941 C C . GLU A 1 114 ? 21.412 -2.285 -17.817 1.00 79.06 114 GLU A C 1
ATOM 943 O O . GLU A 1 114 ? 21.384 -3.449 -18.216 1.00 79.06 114 GLU A O 1
ATOM 948 N N . VAL A 1 115 ? 21.014 -1.962 -16.580 1.00 81.50 115 VAL A N 1
ATOM 949 C CA . VAL A 1 115 ? 20.447 -2.953 -15.647 1.00 81.50 115 VAL A CA 1
ATOM 950 C C . VAL A 1 115 ? 19.089 -3.453 -16.135 1.00 81.50 115 VAL A C 1
ATOM 952 O O . VAL A 1 115 ? 18.841 -4.656 -16.145 1.00 81.50 115 VAL A O 1
ATOM 955 N N . LEU A 1 116 ? 18.221 -2.547 -16.593 1.00 79.00 116 LEU A N 1
ATOM 956 C CA . LEU A 1 116 ? 16.909 -2.893 -17.148 1.00 79.00 116 LEU A CA 1
ATOM 957 C C . LEU A 1 116 ? 17.049 -3.776 -18.402 1.00 79.00 116 LEU A C 1
ATOM 959 O O . LEU A 1 116 ? 16.336 -4.770 -18.528 1.00 79.00 116 LEU A O 1
ATOM 963 N N . PHE A 1 117 ? 18.024 -3.482 -19.268 1.00 70.06 117 PHE A N 1
ATOM 964 C CA . PHE A 1 117 ? 18.396 -4.313 -20.417 1.00 70.06 117 PHE A CA 1
ATOM 965 C C . PHE A 1 117 ? 18.839 -5.719 -19.983 1.00 70.06 117 PHE A C 1
ATOM 967 O O . PHE A 1 117 ? 18.299 -6.708 -20.474 1.00 70.06 117 PHE A O 1
ATOM 974 N N . ALA A 1 118 ? 19.768 -5.823 -19.023 1.00 63.16 118 ALA A N 1
ATOM 975 C CA . ALA A 1 118 ? 20.254 -7.104 -18.500 1.00 63.16 118 ALA A CA 1
ATOM 976 C C . ALA A 1 118 ? 19.150 -7.936 -17.814 1.00 63.16 118 ALA A C 1
ATOM 978 O O . ALA A 1 118 ? 19.182 -9.165 -17.843 1.00 63.16 118 ALA A O 1
ATOM 979 N N . MET A 1 119 ? 18.135 -7.277 -17.247 1.00 68.50 119 MET A N 1
ATOM 980 C CA . MET A 1 119 ? 16.941 -7.913 -16.678 1.00 68.50 119 MET A CA 1
ATOM 981 C C . MET A 1 119 ? 15.873 -8.295 -17.725 1.00 68.50 119 MET A C 1
ATOM 983 O O . MET A 1 119 ? 14.840 -8.853 -17.353 1.00 68.50 119 MET A O 1
ATOM 987 N N . GLY A 1 120 ? 16.083 -8.006 -19.016 1.00 59.59 120 GLY A N 1
ATOM 988 C CA . GLY A 1 120 ? 15.119 -8.271 -20.094 1.00 59.59 120 GLY A CA 1
ATOM 989 C C . GLY A 1 120 ? 13.907 -7.328 -20.110 1.00 59.59 120 GLY A C 1
ATOM 990 O O . GLY A 1 120 ? 12.872 -7.648 -20.695 1.00 59.59 120 GLY A O 1
ATOM 991 N N . LEU A 1 121 ? 14.009 -6.179 -19.441 1.00 68.69 121 LEU A N 1
ATOM 992 C CA . LEU A 1 121 ? 12.950 -5.184 -19.294 1.00 68.69 121 LEU A CA 1
ATOM 993 C C . LEU A 1 121 ? 13.125 -4.110 -20.378 1.00 68.69 121 LEU A C 1
ATOM 995 O O . LEU A 1 121 ? 13.671 -3.035 -20.138 1.00 68.69 121 LEU A O 1
ATOM 999 N N . PHE A 1 122 ? 12.742 -4.431 -21.614 1.00 72.75 122 PHE A N 1
ATOM 1000 C CA . PHE A 1 122 ? 13.105 -3.617 -22.782 1.00 72.75 122 PHE A CA 1
ATOM 1001 C C . PHE A 1 122 ? 12.295 -2.320 -22.924 1.00 72.75 122 PHE A C 1
ATOM 1003 O O . PHE A 1 122 ? 12.871 -1.282 -23.243 1.00 72.75 122 PHE A O 1
ATOM 1010 N N . LYS A 1 123 ? 10.994 -2.328 -22.604 1.00 79.06 123 LYS A N 1
ATOM 1011 C CA . LYS A 1 123 ? 10.145 -1.118 -22.590 1.00 79.06 123 LYS A CA 1
ATOM 1012 C C . LYS A 1 123 ? 10.622 -0.124 -21.524 1.00 79.06 123 LYS A C 1
ATOM 1014 O O . LYS A 1 123 ? 10.753 1.076 -21.769 1.00 79.06 123 LYS A O 1
ATOM 1019 N N . GLU A 1 124 ? 10.939 -0.653 -20.351 1.00 83.44 124 GLU A N 1
ATOM 1020 C CA . GLU A 1 124 ? 11.634 0.014 -19.259 1.00 83.44 124 GLU A CA 1
ATOM 1021 C C . GLU A 1 124 ? 13.002 0.573 -19.695 1.00 83.44 124 GLU A C 1
ATOM 1023 O O . GLU A 1 124 ? 13.275 1.755 -19.494 1.00 83.44 124 GLU A O 1
ATOM 1028 N N . CYS A 1 125 ? 13.850 -0.230 -20.342 1.00 82.12 125 CYS A N 1
ATOM 1029 C CA . CYS A 1 125 ? 15.149 0.204 -20.859 1.00 82.12 125 CYS A CA 1
ATOM 1030 C C . CYS A 1 125 ? 15.007 1.406 -21.809 1.00 82.12 125 CYS A C 1
ATOM 1032 O O . CYS A 1 125 ? 15.608 2.448 -21.558 1.00 82.12 125 CYS A O 1
ATOM 1034 N N . LEU A 1 126 ? 14.142 1.310 -22.828 1.00 83.44 126 LEU A N 1
ATOM 1035 C CA . LEU A 1 126 ? 13.865 2.397 -23.780 1.00 83.44 126 LEU A CA 1
ATOM 1036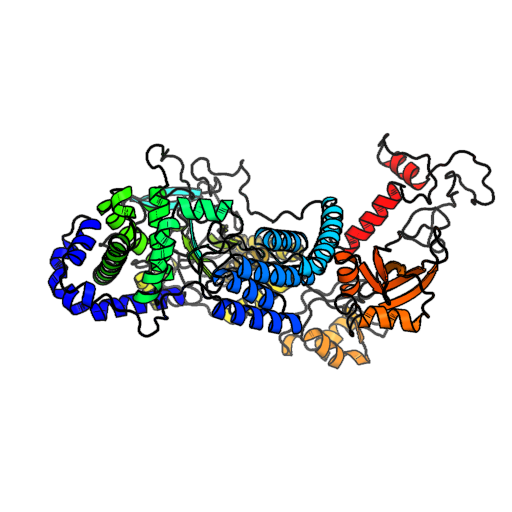 C C . LEU A 1 126 ? 13.420 3.691 -23.098 1.00 83.44 126 LEU A C 1
ATOM 1038 O O . LEU A 1 126 ? 13.874 4.771 -23.472 1.00 83.44 126 LEU A O 1
ATOM 1042 N N . THR A 1 127 ? 12.562 3.579 -22.082 1.00 90.50 127 THR A N 1
ATOM 1043 C CA . THR A 1 127 ? 12.069 4.732 -21.318 1.00 90.50 127 THR A CA 1
ATOM 1044 C C . THR A 1 127 ? 13.216 5.493 -20.648 1.00 90.50 127 THR A C 1
ATOM 1046 O O . THR A 1 127 ? 13.236 6.722 -20.666 1.00 90.50 127 THR A O 1
ATOM 1049 N N . ASP A 1 128 ? 14.195 4.784 -20.085 1.00 91.69 128 ASP A N 1
ATOM 1050 C CA . ASP A 1 128 ? 15.356 5.413 -19.449 1.00 91.69 128 ASP A CA 1
ATOM 1051 C C . ASP A 1 128 ? 16.457 5.823 -20.444 1.00 91.69 128 ASP A C 1
ATOM 1053 O O . ASP A 1 128 ? 17.123 6.828 -20.205 1.00 91.69 128 ASP A O 1
ATOM 1057 N N . ILE A 1 129 ? 16.609 5.143 -21.590 1.00 87.12 129 ILE A N 1
ATOM 1058 C CA . ILE A 1 129 ? 17.460 5.629 -22.692 1.00 87.12 129 ILE A CA 1
ATOM 1059 C C . ILE A 1 129 ? 16.951 6.986 -23.193 1.00 87.12 129 ILE A C 1
ATOM 1061 O O . ILE A 1 129 ? 17.745 7.912 -23.366 1.00 87.12 129 ILE A O 1
ATOM 1065 N N . GLN A 1 130 ? 15.637 7.120 -23.401 1.00 88.81 130 GLN A N 1
ATOM 1066 C CA . GLN A 1 130 ? 15.050 8.377 -23.856 1.00 88.81 130 GLN A CA 1
ATOM 1067 C C . GLN A 1 130 ? 15.255 9.478 -22.810 1.00 88.81 130 GLN A C 1
ATOM 1069 O O . GLN A 1 130 ? 15.832 10.508 -23.136 1.00 88.81 130 GLN A O 1
ATOM 1074 N N . ARG A 1 131 ? 14.955 9.212 -21.530 1.00 92.19 131 ARG A N 1
ATOM 1075 C CA . ARG A 1 131 ? 15.222 10.163 -20.434 1.00 92.19 131 ARG A CA 1
ATOM 1076 C C . ARG A 1 131 ? 16.689 10.570 -20.323 1.00 92.19 131 ARG A C 1
ATOM 1078 O O . ARG A 1 131 ? 16.958 11.708 -19.948 1.00 92.19 131 ARG A O 1
ATOM 1085 N N . ALA A 1 132 ? 17.638 9.680 -20.620 1.00 90.56 132 ALA A N 1
ATOM 1086 C CA . ALA A 1 132 ? 19.052 10.041 -20.660 1.00 90.56 132 ALA A CA 1
ATOM 1087 C C . ALA A 1 132 ? 19.326 11.073 -21.768 1.00 90.56 132 ALA A C 1
ATOM 1089 O O . ALA A 1 132 ? 19.943 12.102 -21.495 1.00 90.56 132 ALA A O 1
ATOM 1090 N N . ALA A 1 133 ? 18.811 10.851 -22.982 1.00 86.69 133 ALA A N 1
ATOM 1091 C CA . ALA A 1 133 ? 18.908 11.817 -24.077 1.00 86.69 133 ALA A CA 1
ATOM 1092 C C . ALA A 1 133 ? 18.207 13.150 -23.740 1.00 86.69 133 ALA A C 1
ATOM 1094 O O . ALA A 1 133 ? 18.825 14.204 -23.863 1.00 86.69 133 ALA A O 1
ATOM 1095 N N . ASP A 1 134 ? 16.979 13.105 -23.210 1.00 90.25 134 ASP A N 1
ATOM 1096 C CA . ASP A 1 134 ? 16.187 14.284 -22.815 1.00 90.25 134 ASP A CA 1
ATOM 1097 C C . ASP A 1 134 ? 16.876 15.129 -21.720 1.00 90.25 134 ASP A C 1
ATOM 1099 O O . ASP A 1 134 ? 16.621 16.325 -21.587 1.00 90.25 134 ASP A O 1
ATOM 1103 N N . ASN A 1 135 ? 17.761 14.514 -20.925 1.00 90.69 135 ASN A N 1
ATOM 1104 C CA . ASN A 1 135 ? 18.561 15.174 -19.889 1.00 90.69 135 ASN A CA 1
ATOM 1105 C C . ASN A 1 135 ? 19.976 15.574 -20.367 1.00 90.69 135 ASN A C 1
ATOM 1107 O O . ASN A 1 135 ? 20.793 16.007 -19.554 1.00 90.69 135 ASN A O 1
ATOM 1111 N N . GLY A 1 136 ? 20.267 15.469 -21.668 1.00 87.25 136 GLY A N 1
ATOM 1112 C CA . GLY A 1 136 ? 21.515 15.946 -22.273 1.00 87.25 136 GLY A CA 1
ATOM 1113 C C . GLY A 1 136 ? 22.685 14.960 -22.222 1.00 87.25 136 GLY A C 1
ATOM 1114 O O . GLY A 1 136 ? 23.829 15.391 -22.080 1.00 87.25 136 GLY A O 1
ATOM 1115 N N . TYR A 1 137 ? 22.435 13.647 -22.322 1.00 83.38 137 TYR A N 1
ATOM 1116 C CA . TYR A 1 137 ? 23.522 12.660 -22.375 1.00 83.38 137 TYR A CA 1
ATOM 1117 C C . TYR A 1 137 ? 24.444 12.894 -23.597 1.00 83.38 137 TYR A C 1
ATOM 1119 O O . TYR A 1 137 ? 23.932 12.936 -24.722 1.00 83.38 137 TYR A O 1
ATOM 1127 N N . PRO A 1 138 ? 25.781 13.009 -23.427 1.00 77.19 138 PRO A N 1
ATOM 1128 C CA . PRO A 1 138 ? 26.684 13.479 -24.485 1.00 77.19 138 PRO A CA 1
ATOM 1129 C C . PRO A 1 138 ? 26.629 12.668 -25.789 1.00 77.19 138 PRO A C 1
ATOM 1131 O O . PRO A 1 138 ? 26.765 11.444 -25.772 1.00 77.19 138 PRO A O 1
ATOM 1134 N N . GLU A 1 139 ? 26.482 13.350 -26.930 1.00 68.12 139 GLU A N 1
ATOM 1135 C CA . GLU A 1 139 ? 26.314 12.739 -28.264 1.00 68.12 139 GLU A CA 1
ATOM 1136 C C . GLU A 1 139 ? 27.450 11.779 -28.642 1.00 68.12 139 GLU A C 1
ATOM 1138 O O . GLU A 1 139 ? 27.205 10.673 -29.123 1.00 68.12 139 GLU A O 1
ATOM 1143 N N . ASN A 1 140 ? 28.694 12.138 -28.317 1.00 62.69 140 ASN A N 1
ATOM 1144 C CA . ASN A 1 140 ? 29.873 11.291 -28.516 1.00 62.69 140 ASN A CA 1
ATOM 1145 C C . ASN A 1 140 ? 29.840 9.970 -27.714 1.00 62.69 140 ASN A C 1
ATOM 1147 O O . ASN A 1 140 ? 30.596 9.052 -28.023 1.00 62.69 140 ASN A O 1
ATOM 1151 N N . LEU A 1 141 ? 28.964 9.851 -26.710 1.00 60.41 141 LEU A N 1
ATOM 1152 C CA . LEU A 1 141 ? 28.724 8.634 -25.927 1.00 60.41 141 LEU A CA 1
ATOM 1153 C C . LEU A 1 141 ? 27.409 7.923 -26.313 1.00 60.41 141 LEU A C 1
ATOM 1155 O O . LEU A 1 141 ? 27.183 6.776 -25.912 1.00 60.41 141 LEU A O 1
ATOM 1159 N N . GLN A 1 142 ? 26.547 8.542 -27.131 1.00 62.12 142 GLN A N 1
ATOM 1160 C CA . GLN A 1 142 ? 25.265 7.958 -27.551 1.00 62.12 142 GLN A CA 1
ATOM 1161 C C . GLN A 1 142 ? 25.422 6.728 -28.465 1.00 62.12 142 GLN A C 1
ATOM 1163 O O . GLN A 1 142 ? 24.488 5.940 -28.572 1.00 62.12 142 GLN A O 1
ATOM 1168 N N . ALA A 1 143 ? 26.598 6.465 -29.049 1.00 60.56 143 ALA A N 1
ATOM 1169 C CA . ALA A 1 143 ? 26.856 5.277 -29.881 1.00 60.56 143 ALA A CA 1
ATOM 1170 C C . ALA A 1 143 ? 26.670 3.918 -29.153 1.00 60.56 143 ALA A C 1
ATOM 1172 O O . ALA A 1 143 ? 26.601 2.860 -29.791 1.00 60.56 143 ALA A O 1
ATOM 1173 N N . HIS A 1 144 ? 26.590 3.919 -27.816 1.00 55.59 144 HIS A N 1
ATOM 1174 C CA . HIS A 1 144 ? 26.104 2.773 -27.039 1.00 55.59 144 HIS A CA 1
ATOM 1175 C C . HIS A 1 144 ? 24.570 2.769 -26.941 1.00 55.59 144 HIS A C 1
ATOM 1177 O O . HIS A 1 144 ? 23.931 1.777 -27.291 1.00 55.59 144 HIS A O 1
ATOM 1183 N N . LEU A 1 145 ? 23.978 3.905 -26.548 1.00 58.28 145 LEU A N 1
ATOM 1184 C CA . LEU A 1 145 ? 22.527 4.089 -26.427 1.00 58.28 145 LEU A CA 1
ATOM 1185 C C . LEU A 1 145 ? 21.777 3.775 -27.726 1.00 58.28 145 LEU A C 1
ATOM 1187 O O . LEU A 1 145 ? 20.762 3.097 -27.668 1.00 58.28 145 LEU A O 1
ATOM 1191 N N . VAL A 1 146 ? 22.283 4.196 -28.890 1.00 64.75 146 VAL A N 1
ATOM 1192 C CA . VAL A 1 146 ? 21.670 3.924 -30.205 1.00 64.75 146 VAL A CA 1
ATOM 1193 C C . VAL A 1 146 ? 21.565 2.420 -30.477 1.00 64.75 146 VAL A C 1
ATOM 1195 O O . VAL A 1 146 ? 20.540 1.963 -30.976 1.00 64.75 146 VAL A O 1
ATOM 1198 N N . ARG A 1 147 ? 22.577 1.627 -30.095 1.00 62.75 147 ARG A N 1
ATOM 1199 C CA . ARG A 1 147 ? 22.552 0.162 -30.255 1.00 62.75 147 ARG A CA 1
ATOM 1200 C C . ARG A 1 147 ? 21.586 -0.501 -29.274 1.00 62.75 147 ARG A C 1
ATOM 1202 O O . ARG A 1 147 ? 20.768 -1.312 -29.700 1.00 62.75 147 ARG A O 1
ATOM 1209 N N . SER A 1 148 ? 21.619 -0.119 -27.994 1.00 57.16 148 SER A N 1
ATOM 1210 C CA . SER A 1 148 ? 20.650 -0.608 -27.000 1.00 57.16 148 SER A CA 1
ATOM 1211 C C . SER A 1 148 ? 19.206 -0.223 -27.354 1.00 57.16 148 SER A C 1
ATOM 1213 O O . SER A 1 148 ? 18.303 -1.032 -27.155 1.00 57.16 148 SER A O 1
ATOM 1215 N N . LYS A 1 149 ? 18.995 0.979 -27.913 1.00 69.12 149 LYS A N 1
ATOM 1216 C CA . LYS A 1 149 ? 17.696 1.505 -28.351 1.00 69.12 149 LYS A CA 1
ATOM 1217 C C . LYS A 1 149 ? 17.154 0.733 -29.547 1.00 69.12 149 LYS A C 1
ATOM 1219 O O . LYS A 1 149 ? 16.099 0.128 -29.414 1.00 69.12 149 LYS A O 1
ATOM 1224 N N . ALA A 1 150 ? 17.903 0.661 -30.649 1.00 67.75 150 ALA A N 1
ATOM 1225 C CA . ALA A 1 150 ? 17.476 -0.057 -31.850 1.00 67.75 150 ALA A CA 1
ATOM 1226 C C . ALA A 1 150 ? 17.149 -1.535 -31.560 1.00 67.75 150 ALA A C 1
ATOM 1228 O O . ALA A 1 150 ? 16.160 -2.065 -32.061 1.00 67.75 150 ALA A O 1
ATOM 1229 N N . PHE A 1 151 ? 17.936 -2.187 -30.696 1.00 58.31 151 PHE A N 1
ATOM 1230 C CA . PHE A 1 151 ? 17.647 -3.553 -30.268 1.00 58.31 151 PHE A CA 1
ATOM 1231 C C . PHE A 1 151 ? 16.370 -3.657 -29.410 1.00 58.31 151 PHE A C 1
ATOM 1233 O O . PHE A 1 151 ? 15.506 -4.494 -29.670 1.00 58.31 151 PHE A O 1
ATOM 1240 N N . ALA A 1 152 ? 16.226 -2.816 -28.382 1.00 58.75 152 ALA A N 1
ATOM 1241 C CA . ALA A 1 152 ? 15.059 -2.869 -27.505 1.00 58.75 152 ALA A CA 1
ATOM 1242 C C . ALA A 1 152 ? 13.764 -2.420 -28.218 1.00 58.75 152 ALA A C 1
ATOM 1244 O O . ALA A 1 152 ? 12.681 -2.885 -27.855 1.00 58.75 152 ALA A O 1
ATOM 1245 N N . GLU A 1 153 ? 13.858 -1.574 -29.250 1.00 72.81 153 GLU A N 1
ATOM 1246 C CA . GLU A 1 153 ? 12.759 -1.214 -30.157 1.00 72.81 153 GLU A CA 1
ATOM 1247 C C . GLU A 1 153 ? 12.291 -2.421 -30.980 1.00 72.81 153 GLU A C 1
ATOM 1249 O O . GLU A 1 153 ? 11.095 -2.715 -30.961 1.00 72.81 153 GLU A O 1
ATOM 1254 N N . ASP A 1 154 ? 13.206 -3.164 -31.615 1.00 63.25 154 ASP A N 1
ATOM 1255 C CA . ASP A 1 154 ? 12.892 -4.391 -32.366 1.00 63.25 154 ASP A CA 1
ATOM 1256 C C . ASP A 1 154 ? 12.177 -5.432 -31.485 1.00 63.25 154 ASP A C 1
ATOM 1258 O O . ASP A 1 154 ? 11.067 -5.871 -31.799 1.00 63.25 154 ASP A O 1
ATOM 1262 N N . VAL A 1 155 ? 12.730 -5.747 -30.306 1.00 54.38 155 VAL A N 1
ATOM 1263 C CA . VAL A 1 155 ? 12.077 -6.675 -29.362 1.00 54.38 155 VAL A CA 1
ATOM 1264 C C . VAL A 1 155 ? 10.707 -6.165 -28.915 1.00 54.38 155 VAL A C 1
ATOM 1266 O O . VAL A 1 155 ? 9.760 -6.948 -28.824 1.00 54.38 155 VAL A O 1
ATOM 1269 N N . THR A 1 156 ? 10.563 -4.863 -28.653 1.00 58.91 156 THR A N 1
ATOM 1270 C CA . THR A 1 156 ? 9.280 -4.292 -28.215 1.00 58.91 156 THR A CA 1
ATOM 1271 C C . THR A 1 156 ? 8.223 -4.376 -29.320 1.00 58.91 156 THR A C 1
ATOM 1273 O O . THR A 1 156 ? 7.083 -4.740 -29.029 1.00 58.91 156 THR A O 1
ATOM 1276 N N . GLN A 1 157 ? 8.585 -4.124 -30.583 1.00 63.22 157 GLN A N 1
ATOM 1277 C CA . GLN A 1 157 ? 7.685 -4.295 -31.731 1.00 63.22 157 GLN A CA 1
ATOM 1278 C C . GLN A 1 157 ? 7.274 -5.764 -31.907 1.00 63.22 157 GLN A C 1
ATOM 1280 O O . GLN A 1 157 ? 6.088 -6.061 -32.051 1.00 63.22 157 GLN A O 1
ATOM 1285 N N . GLN A 1 158 ? 8.219 -6.704 -31.797 1.00 51.44 158 GLN A N 1
ATOM 1286 C CA . GLN A 1 158 ? 7.915 -8.138 -31.846 1.00 51.44 158 GLN A CA 1
ATOM 1287 C C . GLN A 1 158 ? 6.990 -8.574 -30.691 1.00 51.44 158 GLN A C 1
ATOM 1289 O O . GLN A 1 158 ? 6.072 -9.373 -30.898 1.00 51.44 158 GLN A O 1
ATOM 1294 N N . MET A 1 159 ? 7.170 -8.024 -29.483 1.00 43.94 159 MET A N 1
ATOM 1295 C CA . MET A 1 159 ? 6.340 -8.338 -28.311 1.00 43.94 159 MET A CA 1
ATOM 1296 C C . MET A 1 159 ? 4.897 -7.817 -28.397 1.00 43.94 159 MET A C 1
ATOM 1298 O O . MET A 1 159 ? 4.013 -8.469 -27.842 1.00 43.94 159 MET A O 1
ATOM 1302 N N . GLN A 1 160 ? 4.627 -6.714 -29.107 1.00 43.94 160 GLN A N 1
ATOM 1303 C CA . GLN A 1 160 ? 3.266 -6.159 -29.263 1.00 43.94 160 GLN A CA 1
ATOM 1304 C C . GLN A 1 160 ? 2.283 -7.107 -29.976 1.00 43.94 160 GLN A C 1
ATOM 1306 O O . GLN A 1 160 ? 1.074 -6.915 -29.896 1.00 43.94 160 GLN A O 1
ATOM 1311 N N . THR A 1 161 ? 2.779 -8.163 -30.629 1.00 34.56 161 THR A N 1
ATOM 1312 C CA . THR A 1 161 ? 1.951 -9.203 -31.267 1.00 34.56 161 THR A CA 1
ATOM 1313 C C . THR A 1 161 ? 1.361 -10.234 -30.291 1.00 34.56 161 THR A C 1
ATOM 1315 O O . THR A 1 161 ? 0.594 -11.102 -30.708 1.00 34.56 161 THR A O 1
ATOM 1318 N N . ARG A 1 162 ? 1.701 -10.174 -28.993 1.00 32.56 162 ARG A N 1
ATOM 1319 C CA . ARG A 1 162 ? 1.169 -11.079 -27.958 1.00 32.56 162 ARG A CA 1
ATOM 1320 C C . ARG A 1 162 ? 0.046 -10.427 -27.142 1.00 32.56 162 ARG A C 1
ATOM 1322 O O . ARG A 1 162 ? 0.172 -9.258 -26.786 1.00 32.56 162 ARG A O 1
ATOM 1329 N N . PRO A 1 163 ? -0.999 -11.181 -26.745 1.00 28.70 163 PRO A N 1
ATOM 1330 C CA . PRO A 1 163 ? -1.976 -10.689 -25.779 1.00 28.70 163 PRO A CA 1
ATOM 1331 C C . PRO A 1 163 ? -1.295 -10.408 -24.431 1.00 28.70 163 PRO A C 1
ATOM 1333 O O . PRO A 1 163 ? -0.540 -11.238 -23.919 1.00 28.70 163 PRO A O 1
ATOM 1336 N N . GLU A 1 164 ? -1.567 -9.239 -23.847 1.00 27.86 164 GLU A N 1
ATOM 1337 C CA . GLU A 1 164 ? -1.013 -8.867 -22.544 1.00 27.86 164 GLU A CA 1
ATOM 1338 C C . GLU A 1 164 ? -1.482 -9.831 -21.445 1.00 27.86 164 GLU A C 1
ATOM 1340 O O . GLU A 1 164 ? -2.678 -10.093 -21.280 1.00 27.86 164 GLU A O 1
ATOM 1345 N N . THR A 1 165 ? -0.547 -10.312 -20.621 1.00 29.61 165 THR A N 1
ATOM 1346 C CA . THR A 1 165 ? -0.884 -11.057 -19.403 1.00 29.61 165 THR A CA 1
ATOM 1347 C C . THR A 1 165 ? -1.474 -10.098 -18.370 1.00 29.61 165 THR A C 1
ATOM 1349 O O . THR A 1 165 ? -0.735 -9.540 -17.554 1.00 29.61 165 THR A O 1
ATOM 1352 N N . LYS A 1 166 ? -2.797 -9.896 -18.418 1.00 30.94 166 LYS A N 1
ATOM 1353 C CA . LYS A 1 166 ? -3.533 -9.050 -17.468 1.00 30.94 166 LYS A CA 1
ATOM 1354 C C . LYS A 1 166 ? -3.140 -9.374 -16.023 1.00 30.94 166 LYS A C 1
ATOM 1356 O O . LYS A 1 166 ? -3.066 -10.538 -15.624 1.00 30.94 166 LYS A O 1
ATOM 1361 N N . GLU A 1 167 ? -2.896 -8.332 -15.230 1.00 39.16 167 GLU A N 1
ATOM 1362 C CA . GLU A 1 167 ? -2.763 -8.473 -13.780 1.00 39.16 167 GLU A CA 1
ATOM 1363 C C . GLU A 1 167 ? -4.105 -8.994 -13.232 1.00 39.16 167 GLU A C 1
ATOM 1365 O O . GLU A 1 167 ? -5.156 -8.471 -13.595 1.00 39.16 167 GLU A O 1
ATOM 1370 N N . ASN A 1 168 ? -4.092 -10.026 -12.377 1.00 41.88 168 ASN A N 1
ATOM 1371 C CA . ASN A 1 168 ? -5.314 -10.527 -11.735 1.00 41.88 168 ASN A CA 1
ATOM 1372 C C . ASN A 1 168 ? -5.803 -9.505 -10.698 1.00 41.88 168 ASN A C 1
ATOM 1374 O O . ASN A 1 168 ? -5.493 -9.621 -9.509 1.00 41.88 168 ASN A O 1
ATOM 1378 N N . THR A 1 169 ? -6.558 -8.507 -11.147 1.00 54.75 169 THR A N 1
ATOM 1379 C CA . THR A 1 169 ? -7.331 -7.628 -10.276 1.00 54.75 169 THR A CA 1
ATOM 1380 C C . THR A 1 169 ? -8.424 -8.438 -9.580 1.00 54.75 169 THR A C 1
ATOM 1382 O O . THR A 1 169 ? -9.127 -9.245 -10.189 1.00 54.75 169 THR A O 1
ATOM 1385 N N . TYR A 1 170 ? -8.559 -8.252 -8.267 1.00 68.19 170 TYR A N 1
ATOM 1386 C CA . TYR A 1 170 ? -9.777 -8.656 -7.574 1.00 68.19 170 TYR A CA 1
ATOM 1387 C C . TYR A 1 170 ? -10.823 -7.581 -7.840 1.00 68.19 170 TYR A C 1
ATOM 1389 O O . TYR A 1 170 ? -10.599 -6.417 -7.519 1.00 68.19 170 TYR A O 1
ATOM 1397 N N . GLU A 1 171 ? -11.955 -7.973 -8.410 1.00 76.31 171 GLU A N 1
ATOM 1398 C CA . GLU A 1 171 ? -13.073 -7.083 -8.714 1.00 76.31 171 GLU A CA 1
ATOM 1399 C C . GLU A 1 171 ? -14.375 -7.729 -8.230 1.00 76.31 171 GLU A C 1
ATOM 1401 O O . GLU A 1 171 ? -14.513 -8.955 -8.204 1.00 76.31 171 GLU A O 1
ATOM 1406 N N . ILE A 1 172 ? -15.318 -6.897 -7.788 1.00 82.69 172 ILE A N 1
ATOM 1407 C CA . ILE A 1 172 ? -16.675 -7.327 -7.443 1.00 82.69 172 ILE A CA 1
ATOM 1408 C C . ILE A 1 172 ? -17.505 -7.190 -8.725 1.00 82.69 172 ILE A C 1
ATOM 1410 O O . ILE A 1 172 ? -17.534 -6.081 -9.265 1.00 82.69 172 ILE A O 1
ATOM 1414 N N . PRO A 1 173 ? -18.150 -8.262 -9.228 1.00 83.38 173 PRO A N 1
ATOM 1415 C CA . PRO A 1 173 ? -19.031 -8.171 -10.389 1.00 83.38 173 PRO A CA 1
ATOM 1416 C C . PRO A 1 173 ? -20.137 -7.145 -10.149 1.00 83.38 173 PRO A C 1
ATOM 1418 O O . PRO A 1 173 ? -20.698 -7.096 -9.057 1.00 83.38 173 PRO A O 1
ATOM 1421 N N . GLU A 1 174 ? -20.475 -6.344 -11.159 1.00 85.88 174 GLU A N 1
ATOM 1422 C CA . GLU A 1 174 ? -21.366 -5.191 -10.968 1.00 85.88 174 GLU A CA 1
ATOM 1423 C C . GLU A 1 174 ? -22.772 -5.600 -10.496 1.00 85.88 174 GLU A C 1
ATOM 1425 O O . GLU A 1 174 ? -23.343 -4.970 -9.613 1.00 85.88 174 GLU A O 1
ATOM 1430 N N . SER A 1 175 ? -23.271 -6.746 -10.973 1.00 87.31 175 SER A N 1
ATOM 1431 C CA . SER A 1 175 ? -24.517 -7.383 -10.514 1.00 87.31 175 SER A CA 1
ATOM 1432 C C . SER A 1 175 ? -24.496 -7.863 -9.053 1.00 87.31 175 SER A C 1
ATOM 1434 O O . SER A 1 175 ? -25.530 -8.244 -8.509 1.00 87.31 175 SER A O 1
ATOM 1436 N N . GLU A 1 176 ? -23.322 -7.901 -8.421 1.00 89.94 176 GLU A N 1
ATOM 1437 C CA . GLU A 1 176 ? -23.114 -8.304 -7.028 1.00 89.94 176 GLU A CA 1
ATOM 1438 C C . GLU A 1 176 ? -22.640 -7.141 -6.131 1.00 89.94 176 GLU A C 1
ATOM 1440 O O . GLU A 1 176 ? -22.523 -7.330 -4.917 1.00 89.94 176 GLU A O 1
ATOM 1445 N N . ARG A 1 177 ? -22.363 -5.949 -6.683 1.00 92.56 177 ARG A N 1
ATOM 1446 C CA . ARG A 1 177 ? -21.936 -4.766 -5.914 1.00 92.56 177 ARG A CA 1
ATOM 1447 C C . ARG A 1 177 ? -23.071 -4.260 -5.016 1.00 92.56 177 ARG A C 1
ATOM 1449 O O . ARG A 1 177 ? -24.247 -4.370 -5.358 1.00 92.56 177 ARG A O 1
ATOM 1456 N N . ASN A 1 178 ? -22.733 -3.713 -3.850 1.00 94.75 178 ASN A N 1
ATOM 1457 C CA . ASN A 1 178 ? -23.692 -2.980 -3.027 1.00 94.75 178 ASN A CA 1
ATOM 1458 C C . ASN A 1 178 ? -23.926 -1.571 -3.614 1.00 94.75 178 ASN A C 1
ATOM 1460 O O . ASN A 1 178 ? -22.976 -0.812 -3.793 1.00 94.75 178 ASN A O 1
ATOM 1464 N N . SER A 1 179 ? -25.185 -1.205 -3.867 1.00 93.19 179 SER A N 1
ATOM 1465 C CA . SER A 1 179 ? -25.578 0.116 -4.383 1.00 93.19 179 SER A CA 1
ATOM 1466 C C . SER A 1 179 ? -25.286 1.279 -3.426 1.00 93.19 179 SER A C 1
ATOM 1468 O O . SER A 1 179 ? -25.147 2.409 -3.876 1.00 93.19 179 SER A O 1
ATOM 1470 N N . LEU A 1 180 ? -25.187 1.008 -2.121 1.00 93.94 180 LEU A N 1
ATO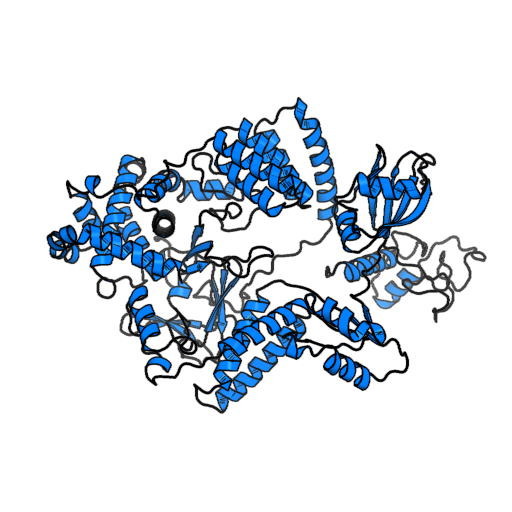M 1471 C CA . LEU A 1 180 ? -24.918 1.987 -1.063 1.00 93.94 180 LEU A CA 1
ATOM 1472 C C . LEU A 1 180 ? -23.472 1.925 -0.541 1.00 93.94 180 LEU A C 1
ATOM 1474 O O . LEU A 1 180 ? -23.118 2.702 0.337 1.00 93.94 180 LEU A O 1
ATOM 1478 N N . ILE A 1 181 ? -22.637 0.986 -1.009 1.00 93.88 181 ILE A N 1
ATOM 1479 C CA . ILE A 1 181 ? -21.259 0.811 -0.519 1.00 93.88 181 ILE A CA 1
ATOM 1480 C C . ILE A 1 181 ? -20.340 0.402 -1.682 1.00 93.88 181 ILE A C 1
ATOM 1482 O O . ILE A 1 181 ? -20.232 -0.775 -2.031 1.00 93.88 181 ILE A O 1
ATOM 1486 N N . GLN A 1 182 ? -19.636 1.381 -2.255 1.00 92.06 182 GLN A N 1
ATOM 1487 C CA . GLN A 1 182 ? -18.834 1.271 -3.488 1.00 92.06 182 GLN A CA 1
ATOM 1488 C C . GLN A 1 182 ? -17.868 0.064 -3.521 1.00 92.06 182 GLN A C 1
ATOM 1490 O O . GLN A 1 182 ? -17.720 -0.610 -4.548 1.00 92.06 182 GLN A O 1
ATOM 1495 N N . SER A 1 183 ? -17.198 -0.197 -2.396 1.00 93.44 183 SER A N 1
ATOM 1496 C CA . SER A 1 183 ? -16.145 -1.206 -2.217 1.00 93.44 183 SER A CA 1
ATOM 1497 C C . SER A 1 183 ? -16.656 -2.570 -1.723 1.00 93.44 183 SER A C 1
ATOM 1499 O O . SER A 1 183 ? -15.852 -3.481 -1.510 1.00 93.44 183 SER A O 1
ATOM 1501 N N . ALA A 1 184 ? -17.974 -2.750 -1.565 1.00 95.81 184 ALA A N 1
ATOM 1502 C CA . ALA A 1 184 ? -18.578 -3.955 -0.995 1.00 95.81 184 ALA A CA 1
ATOM 1503 C C . ALA A 1 184 ? -19.476 -4.742 -1.963 1.00 95.81 184 ALA A C 1
ATOM 1505 O O . ALA A 1 184 ? -20.009 -4.232 -2.949 1.00 95.81 184 ALA A O 1
ATOM 1506 N N . ARG A 1 185 ? -19.686 -6.016 -1.619 1.00 95.44 185 ARG A N 1
ATOM 1507 C CA . ARG A 1 185 ? -20.716 -6.890 -2.190 1.00 95.44 185 ARG A CA 1
ATOM 1508 C C . ARG A 1 185 ? -22.055 -6.631 -1.489 1.00 95.44 185 ARG A C 1
ATOM 1510 O O . ARG A 1 185 ? -22.088 -6.378 -0.286 1.00 95.44 185 ARG A O 1
ATOM 1517 N N . ASN A 1 186 ? -23.170 -6.783 -2.202 1.00 94.81 186 ASN A N 1
ATOM 1518 C CA . ASN A 1 186 ? -24.546 -6.601 -1.703 1.00 94.81 186 ASN A CA 1
ATOM 1519 C C . ASN A 1 186 ? -24.971 -7.526 -0.534 1.00 94.81 186 ASN A C 1
ATOM 1521 O O . ASN A 1 186 ? -26.096 -7.438 -0.042 1.00 94.81 186 ASN A O 1
ATOM 1525 N N . CYS A 1 187 ? -24.081 -8.408 -0.069 1.00 95.69 187 CYS A N 1
ATOM 1526 C CA . CYS A 1 187 ? -24.294 -9.313 1.055 1.00 95.69 187 CYS A CA 1
ATOM 1527 C C . CYS A 1 187 ? -24.039 -8.687 2.439 1.00 95.69 187 CYS A C 1
ATOM 1529 O O . CYS A 1 187 ? -24.314 -9.342 3.445 1.00 95.69 187 CYS A O 1
ATOM 1531 N N . ILE A 1 188 ? -23.500 -7.464 2.508 1.00 97.25 188 ILE A N 1
ATOM 1532 C CA . ILE A 1 188 ? -23.262 -6.724 3.758 1.00 97.25 188 ILE A CA 1
ATOM 1533 C C . ILE A 1 188 ? -23.846 -5.309 3.705 1.00 97.25 188 ILE A C 1
ATOM 1535 O O . ILE A 1 188 ? -23.933 -4.719 2.632 1.00 97.25 188 ILE A O 1
ATOM 1539 N N . GLU A 1 189 ? -24.216 -4.768 4.863 1.00 96.44 189 GLU A N 1
ATOM 1540 C CA . GLU A 1 189 ? -24.736 -3.407 5.065 1.00 96.44 189 GLU A CA 1
ATOM 1541 C C . GLU A 1 189 ? -24.081 -2.759 6.300 1.00 96.44 189 GLU A C 1
ATOM 1543 O O . GLU A 1 189 ? -23.658 -3.464 7.222 1.00 96.44 189 GLU A O 1
ATOM 1548 N N . ILE A 1 190 ? -24.003 -1.425 6.325 1.00 94.25 190 ILE A N 1
ATOM 1549 C CA . ILE A 1 190 ? -23.616 -0.654 7.517 1.00 94.25 190 ILE A CA 1
ATOM 1550 C C . ILE A 1 190 ? -24.867 -0.463 8.382 1.00 94.25 190 ILE A C 1
ATOM 1552 O O . ILE A 1 190 ? -25.929 -0.104 7.872 1.00 94.25 190 ILE A O 1
ATOM 1556 N N . LYS A 1 191 ? -24.747 -0.672 9.695 1.00 92.06 191 LYS A N 1
ATOM 1557 C CA . LYS A 1 191 ? -25.757 -0.287 10.685 1.00 92.06 191 LYS A CA 1
ATOM 1558 C C . LYS A 1 191 ? -25.159 0.552 11.794 1.00 92.06 191 LYS A C 1
ATOM 1560 O O . LYS A 1 191 ? -24.049 0.308 12.254 1.00 92.06 191 LYS A O 1
ATOM 1565 N N . THR A 1 192 ? -25.956 1.492 12.269 1.00 86.25 192 THR A N 1
ATOM 1566 C CA . THR A 1 192 ? -25.659 2.348 13.414 1.00 86.25 192 THR A CA 1
ATOM 1567 C C . THR A 1 192 ? -26.431 1.817 14.619 1.00 86.25 192 THR A C 1
ATOM 1569 O O . THR A 1 192 ? -27.622 1.528 14.499 1.00 86.25 192 THR A O 1
ATOM 1572 N N . ASP A 1 193 ? -25.772 1.626 15.765 1.00 77.88 193 ASP A N 1
ATOM 1573 C CA . ASP A 1 193 ? -26.455 1.204 16.996 1.00 77.88 193 ASP A CA 1
ATOM 1574 C C . ASP A 1 193 ? -27.061 2.398 17.770 1.00 77.88 193 ASP A C 1
ATOM 1576 O O . ASP A 1 193 ? -26.927 3.559 17.381 1.00 77.88 193 ASP A O 1
ATOM 1580 N N . THR A 1 194 ? -27.719 2.133 18.904 1.00 69.06 194 THR A N 1
ATOM 1581 C CA . THR A 1 194 ? -28.358 3.169 19.743 1.00 69.06 194 THR A CA 1
ATOM 1582 C C . THR A 1 194 ? -27.373 4.110 20.459 1.00 69.06 194 THR A C 1
ATOM 1584 O O . THR A 1 194 ? -27.786 4.885 21.320 1.00 69.06 194 THR A O 1
ATOM 1587 N N . LYS A 1 195 ? -26.071 4.014 20.177 1.00 65.19 195 LYS A N 1
ATOM 1588 C CA . LYS A 1 195 ? -24.993 4.882 20.677 1.00 65.19 195 LYS A CA 1
ATOM 1589 C C . LYS A 1 195 ? -24.223 5.555 19.539 1.00 65.19 195 LYS A C 1
ATOM 1591 O O . LYS A 1 195 ? -23.141 6.085 19.780 1.00 65.19 195 LYS A O 1
ATOM 1596 N N . CYS A 1 196 ? -24.774 5.513 18.327 1.00 63.47 196 CYS A N 1
ATOM 1597 C CA . CYS A 1 196 ? -24.143 5.957 17.088 1.00 63.47 196 CYS A CA 1
ATOM 1598 C C . CYS A 1 196 ? -22.907 5.130 16.660 1.00 63.47 196 CYS A C 1
ATOM 1600 O O . CYS A 1 196 ? -22.149 5.569 15.803 1.00 63.47 196 CYS A O 1
ATOM 1602 N N . ASP A 1 197 ? -22.706 3.920 17.201 1.00 76.31 197 ASP A N 1
ATOM 1603 C CA . ASP A 1 197 ? -21.530 3.079 16.922 1.00 76.31 197 ASP A CA 1
ATOM 1604 C C . ASP A 1 197 ? -21.760 2.204 15.670 1.00 76.31 197 ASP A C 1
ATOM 1606 O O . ASP A 1 197 ? -22.430 1.160 15.717 1.00 76.31 197 ASP A O 1
ATOM 1610 N N . GLN A 1 198 ? -21.216 2.642 14.529 1.00 85.62 198 GLN A N 1
ATOM 1611 C CA . GLN A 1 198 ? -21.351 1.956 13.238 1.00 85.62 198 GLN A CA 1
ATOM 1612 C C . GLN A 1 198 ? -20.724 0.547 13.247 1.00 85.62 198 GLN A C 1
ATOM 1614 O O . GLN A 1 198 ? -19.710 0.292 13.895 1.00 85.62 198 GLN A O 1
ATOM 1619 N N . HIS A 1 199 ? -21.344 -0.397 12.538 1.00 88.88 199 HIS A N 1
ATOM 1620 C CA . HIS A 1 199 ? -20.867 -1.771 12.370 1.00 88.88 199 HIS A CA 1
ATOM 1621 C C . HIS A 1 199 ? -21.385 -2.404 11.077 1.00 88.88 199 HIS A C 1
ATOM 1623 O O . HIS A 1 199 ? -22.438 -2.034 10.561 1.00 88.88 199 HIS A O 1
ATOM 1629 N N . ILE A 1 200 ? -20.654 -3.395 10.569 1.00 95.50 200 ILE A N 1
ATOM 1630 C CA . ILE A 1 200 ? -21.037 -4.164 9.380 1.00 95.50 200 ILE A CA 1
ATOM 1631 C C . ILE A 1 200 ? -21.870 -5.383 9.784 1.00 95.50 200 ILE A C 1
ATOM 1633 O O . ILE A 1 200 ? -21.445 -6.164 10.637 1.00 95.50 200 ILE A O 1
ATOM 1637 N N . VAL A 1 201 ? -23.017 -5.601 9.137 1.00 96.81 201 VAL A N 1
ATOM 1638 C CA . VAL A 1 201 ? -23.845 -6.811 9.310 1.00 96.81 201 VAL A CA 1
ATOM 1639 C C . VAL A 1 201 ? -24.180 -7.469 7.969 1.00 96.81 201 VAL A C 1
ATOM 1641 O O . VAL A 1 201 ? -24.062 -6.855 6.911 1.00 96.81 201 VAL A O 1
ATOM 1644 N N . ALA A 1 202 ? -24.597 -8.734 8.002 1.00 97.56 202 ALA A N 1
ATOM 1645 C CA . ALA A 1 202 ? -24.964 -9.497 6.810 1.00 97.56 202 ALA A CA 1
ATOM 1646 C C . ALA A 1 202 ? -26.428 -9.252 6.369 1.00 97.56 202 ALA A C 1
ATOM 1648 O O . ALA A 1 202 ? -27.358 -9.501 7.138 1.00 97.56 202 ALA A O 1
ATOM 1649 N N . THR A 1 203 ? -26.659 -8.847 5.114 1.00 97.00 203 THR A N 1
ATOM 1650 C CA . THR A 1 203 ? -28.013 -8.611 4.541 1.00 97.00 203 THR A CA 1
ATOM 1651 C C . THR A 1 203 ? -28.768 -9.911 4.232 1.00 97.00 203 THR A C 1
ATOM 1653 O O . THR A 1 203 ? -30.004 -9.948 4.192 1.00 97.00 203 THR A O 1
ATOM 1656 N N . ARG A 1 204 ? -28.014 -10.997 4.036 1.00 96.69 204 ARG A N 1
ATOM 1657 C CA . ARG A 1 204 ? -28.454 -12.374 3.773 1.00 96.69 204 ARG A CA 1
ATOM 1658 C C . ARG A 1 204 ? -27.537 -13.366 4.489 1.00 96.69 204 ARG A C 1
ATOM 1660 O O . ARG A 1 204 ? -26.546 -12.967 5.089 1.00 96.69 204 ARG A O 1
ATOM 1667 N N . ASP A 1 205 ? -27.825 -14.657 4.377 1.00 95.56 205 ASP A N 1
ATOM 1668 C CA . ASP A 1 205 ? -26.839 -15.681 4.725 1.00 95.56 205 ASP A CA 1
ATOM 1669 C C . ASP A 1 205 ? -25.621 -15.602 3.784 1.00 95.56 205 ASP A C 1
ATOM 1671 O O . ASP A 1 205 ? -25.756 -15.467 2.562 1.00 95.56 205 ASP A O 1
ATOM 1675 N N . ILE A 1 206 ? -24.429 -15.692 4.372 1.00 96.56 206 ILE A N 1
ATOM 1676 C CA . ILE A 1 206 ? -23.125 -15.643 3.706 1.00 96.56 206 ILE A CA 1
ATOM 1677 C C . ILE A 1 206 ? -22.422 -16.982 3.937 1.00 96.56 206 ILE A C 1
ATOM 1679 O O . ILE A 1 206 ? -22.220 -17.421 5.075 1.00 96.56 206 ILE A O 1
ATOM 1683 N N . ASN A 1 207 ? -22.020 -17.630 2.848 1.00 92.44 207 ASN A N 1
ATOM 1684 C CA . ASN A 1 207 ? -21.218 -18.845 2.871 1.00 92.44 207 ASN A CA 1
ATOM 1685 C C . ASN A 1 207 ? -19.768 -18.531 3.238 1.00 92.44 207 ASN A C 1
ATOM 1687 O O . ASN A 1 207 ? -19.253 -17.462 2.916 1.00 92.44 207 ASN A O 1
ATOM 1691 N N . ILE A 1 208 ? -19.072 -19.506 3.822 1.00 91.25 208 ILE A N 1
ATOM 1692 C CA . ILE A 1 208 ? -17.611 -19.482 3.959 1.00 91.25 208 ILE A CA 1
ATOM 1693 C C . ILE A 1 208 ? -16.980 -19.283 2.572 1.00 91.25 208 ILE A C 1
ATOM 1695 O O . ILE A 1 208 ? -17.274 -20.040 1.646 1.00 91.25 208 ILE A O 1
ATOM 1699 N N . GLY A 1 209 ? -16.077 -18.314 2.442 1.00 88.00 209 GLY A N 1
ATOM 1700 C CA . GLY A 1 209 ? -15.318 -18.063 1.223 1.00 88.00 209 GLY A CA 1
ATOM 1701 C C . GLY A 1 209 ? -15.867 -16.997 0.278 1.00 88.00 209 GLY A C 1
ATOM 1702 O O . GLY A 1 209 ? -15.205 -16.712 -0.720 1.00 88.00 209 GLY A O 1
ATOM 1703 N N . GLU A 1 210 ? -17.009 -16.377 0.565 1.00 90.94 210 GLU A N 1
ATOM 1704 C CA . GLU A 1 210 ? -17.517 -15.244 -0.218 1.00 90.94 210 GLU A CA 1
ATOM 1705 C C . GLU A 1 210 ? -16.664 -13.981 0.002 1.00 90.94 210 GLU A C 1
ATOM 1707 O O . GLU A 1 210 ? -16.255 -13.683 1.127 1.00 90.94 210 GLU A O 1
ATOM 1712 N N . VAL A 1 211 ? -16.375 -13.241 -1.078 1.00 92.62 211 VAL A N 1
ATOM 1713 C CA . VAL A 1 211 ? -15.656 -11.952 -1.024 1.00 92.62 211 VAL A CA 1
ATOM 1714 C C . VAL A 1 211 ? -16.642 -10.856 -0.650 1.00 92.62 211 VAL A C 1
ATOM 1716 O O . VAL A 1 211 ? -17.572 -10.588 -1.406 1.00 92.62 211 VAL A O 1
ATOM 1719 N N . LEU A 1 212 ? -16.435 -10.224 0.501 1.00 95.56 212 LEU A N 1
ATOM 1720 C CA . LEU A 1 212 ? -17.372 -9.256 1.077 1.00 95.56 212 LEU A CA 1
ATOM 1721 C C . LEU A 1 212 ? -17.003 -7.818 0.695 1.00 95.56 212 LEU A C 1
ATOM 1723 O O . LEU A 1 212 ? -17.886 -7.007 0.431 1.00 95.56 212 LEU A O 1
ATOM 1727 N N . VAL A 1 213 ? -15.699 -7.524 0.649 1.00 95.75 213 VAL A N 1
ATOM 1728 C CA . VAL A 1 213 ? -15.126 -6.198 0.367 1.00 95.75 213 VAL A CA 1
ATOM 1729 C C . VAL A 1 213 ? -13.867 -6.342 -0.483 1.00 95.75 213 VAL A C 1
ATOM 1731 O O . VAL A 1 213 ? -13.070 -7.262 -0.272 1.00 95.75 213 VAL A O 1
ATOM 1734 N N . VAL A 1 214 ? -13.691 -5.400 -1.407 1.00 93.31 214 VAL A N 1
ATOM 1735 C CA . VAL A 1 214 ? -12.473 -5.148 -2.182 1.00 93.31 214 VAL A CA 1
ATOM 1736 C C . VAL A 1 214 ? -12.188 -3.648 -2.080 1.00 93.31 214 VAL A C 1
ATOM 1738 O O . VAL A 1 214 ? -12.767 -2.844 -2.807 1.00 93.31 214 VAL A O 1
ATOM 1741 N N . GLU A 1 215 ? -11.327 -3.261 -1.140 1.00 92.62 215 GLU A N 1
ATOM 1742 C CA . GLU A 1 215 ? -11.106 -1.860 -0.770 1.00 92.62 215 GLU A CA 1
ATOM 1743 C C . GLU A 1 215 ? -9.692 -1.391 -1.133 1.00 92.62 215 GLU A C 1
ATOM 1745 O O . GLU A 1 215 ? -8.688 -2.004 -0.760 1.00 92.62 215 GLU A O 1
ATOM 1750 N N . LYS A 1 216 ? -9.608 -0.274 -1.859 1.00 90.12 216 LYS A N 1
ATOM 1751 C CA . LYS A 1 216 ? -8.355 0.445 -2.123 1.00 90.12 216 LYS A CA 1
ATOM 1752 C C . LYS A 1 216 ? -8.123 1.468 -1.000 1.00 90.12 216 LYS A C 1
ATOM 1754 O O . LYS A 1 216 ? -9.103 1.987 -0.473 1.00 90.12 216 LYS A O 1
ATOM 1759 N N . PRO A 1 217 ? -6.868 1.767 -0.626 1.00 90.75 217 PRO A N 1
ATOM 1760 C CA . PRO A 1 217 ? -6.597 2.772 0.392 1.00 90.75 217 PRO A CA 1
ATOM 1761 C C . PRO A 1 217 ? -6.933 4.169 -0.129 1.00 90.75 217 PRO A C 1
ATOM 1763 O O . PRO A 1 217 ? -6.592 4.496 -1.267 1.00 90.75 217 PRO A O 1
ATOM 1766 N N . TYR A 1 218 ? -7.511 5.008 0.730 1.00 90.38 218 TYR A N 1
ATOM 1767 C CA . TYR A 1 218 ? -7.690 6.436 0.448 1.00 90.38 218 TYR A CA 1
ATOM 1768 C C . TYR A 1 218 ? -6.327 7.143 0.335 1.00 90.38 218 TYR A C 1
ATOM 1770 O O . TYR A 1 218 ? -6.083 7.924 -0.583 1.00 90.38 218 TYR A O 1
ATOM 1778 N N . ALA A 1 219 ? -5.398 6.810 1.238 1.00 90.00 219 ALA A N 1
ATOM 1779 C CA . ALA A 1 219 ? -4.027 7.305 1.214 1.00 90.00 219 ALA A CA 1
ATOM 1780 C C . ALA A 1 219 ? -3.031 6.286 1.782 1.00 90.00 219 ALA A C 1
ATOM 1782 O O . ALA A 1 219 ? -3.395 5.371 2.525 1.00 90.00 219 ALA A O 1
ATOM 1783 N N . TRP A 1 220 ? -1.752 6.504 1.468 1.00 89.19 220 TRP A N 1
ATOM 1784 C CA . TRP A 1 220 ? -0.599 5.739 1.950 1.00 89.19 220 TRP A CA 1
ATOM 1785 C C . TRP A 1 220 ? 0.641 6.640 2.100 1.00 89.19 220 TRP A C 1
ATOM 1787 O O . TRP A 1 220 ? 0.828 7.584 1.321 1.00 89.19 220 TRP A O 1
ATOM 1797 N N . ALA A 1 221 ? 1.526 6.303 3.037 1.00 85.94 221 ALA A N 1
ATOM 1798 C CA . ALA A 1 221 ? 2.902 6.797 3.131 1.00 85.94 221 ALA A CA 1
ATOM 1799 C C . ALA A 1 221 ? 3.873 5.614 3.026 1.00 85.94 221 ALA A C 1
ATOM 1801 O O . ALA A 1 221 ? 3.688 4.599 3.698 1.00 85.94 221 ALA A O 1
ATOM 1802 N N . ILE A 1 222 ? 4.869 5.721 2.147 1.00 82.50 222 ILE A N 1
ATOM 1803 C CA . ILE A 1 222 ? 5.835 4.655 1.838 1.00 82.50 222 ILE A CA 1
ATOM 1804 C C . ILE A 1 222 ? 7.036 4.783 2.783 1.00 82.50 222 ILE A C 1
ATOM 1806 O O . ILE A 1 222 ? 7.433 5.902 3.098 1.00 82.50 222 ILE A O 1
ATOM 1810 N N . PHE A 1 223 ? 7.598 3.664 3.248 1.00 79.38 223 PHE A N 1
ATOM 1811 C CA . PHE A 1 223 ? 8.790 3.679 4.101 1.00 79.38 223 PHE A CA 1
ATOM 1812 C C . PHE A 1 223 ? 10.077 3.771 3.260 1.00 79.38 223 PHE A C 1
ATOM 1814 O O . PHE A 1 223 ? 10.147 3.250 2.144 1.00 79.38 223 PHE A O 1
ATOM 1821 N N . ASP A 1 224 ? 11.114 4.401 3.817 1.00 71.62 224 ASP A N 1
ATOM 1822 C CA . ASP A 1 224 ? 12.305 4.900 3.098 1.00 71.62 224 ASP A CA 1
ATOM 1823 C C . ASP A 1 224 ? 13.095 3.857 2.287 1.00 71.62 224 ASP A C 1
ATOM 1825 O O . ASP A 1 224 ? 13.826 4.200 1.359 1.00 71.62 224 ASP A O 1
ATOM 1829 N N . HIS A 1 225 ? 12.951 2.571 2.604 1.00 68.19 225 HIS A N 1
ATOM 1830 C CA . HIS A 1 225 ? 13.644 1.489 1.907 1.00 68.19 225 HIS A CA 1
ATOM 1831 C C . HIS A 1 225 ? 13.006 1.106 0.549 1.00 68.19 225 HIS A C 1
ATOM 1833 O O . HIS A 1 225 ? 13.575 0.295 -0.183 1.00 68.19 225 HIS A O 1
ATOM 1839 N N . LEU A 1 226 ? 11.851 1.675 0.168 1.00 70.19 226 LEU A N 1
ATOM 1840 C CA . LEU A 1 226 ? 11.118 1.333 -1.063 1.00 70.19 226 LEU A CA 1
ATOM 1841 C C . LEU A 1 226 ? 11.306 2.310 -2.237 1.00 70.19 226 LEU A C 1
ATOM 1843 O O . LEU A 1 226 ? 10.346 2.797 -2.840 1.00 70.19 226 LEU A O 1
ATOM 1847 N N . ASN A 1 227 ? 12.550 2.464 -2.684 1.00 74.44 227 ASN A N 1
ATOM 1848 C CA . ASN A 1 227 ? 12.934 3.293 -3.842 1.00 74.44 227 ASN A CA 1
ATOM 1849 C C . ASN A 1 227 ? 12.414 2.810 -5.224 1.00 74.44 227 ASN A C 1
ATOM 1851 O O . ASN A 1 227 ? 12.810 3.347 -6.255 1.00 74.44 227 ASN A O 1
ATOM 1855 N N . LEU A 1 228 ? 11.525 1.809 -5.263 1.00 82.44 228 LEU A N 1
ATOM 1856 C CA . LEU A 1 228 ? 10.878 1.273 -6.472 1.00 82.44 228 LEU A CA 1
ATOM 1857 C C . LEU A 1 228 ? 9.338 1.389 -6.449 1.00 82.44 228 LEU A C 1
ATOM 1859 O O . LEU A 1 228 ? 8.674 0.856 -7.335 1.00 82.44 228 LEU A O 1
ATOM 1863 N N . HIS A 1 229 ? 8.738 2.062 -5.460 1.00 85.12 229 HIS A N 1
ATOM 1864 C CA . HIS A 1 229 ? 7.280 2.243 -5.390 1.00 85.12 229 HIS A CA 1
ATOM 1865 C C . HIS A 1 229 ? 6.876 3.711 -5.572 1.00 85.12 229 HIS A C 1
ATOM 1867 O O . HIS A 1 229 ? 7.438 4.624 -4.966 1.00 85.12 229 HIS A O 1
ATOM 1873 N N . CYS A 1 230 ? 5.877 3.946 -6.426 1.00 87.81 230 CYS A N 1
ATOM 1874 C CA . CYS A 1 230 ? 5.403 5.289 -6.741 1.00 87.81 230 CYS A CA 1
ATOM 1875 C C . CYS A 1 230 ? 4.721 5.940 -5.529 1.00 87.81 230 CYS A C 1
ATOM 1877 O O . CYS A 1 230 ? 3.640 5.527 -5.115 1.00 87.81 230 CYS A O 1
ATOM 1879 N N . HIS A 1 231 ? 5.275 7.034 -5.016 1.00 89.19 231 HIS A N 1
ATOM 1880 C CA . HIS A 1 231 ? 4.696 7.791 -3.904 1.00 89.19 231 HIS A CA 1
ATOM 1881 C C . HIS A 1 231 ? 3.299 8.356 -4.233 1.00 89.19 231 HIS A C 1
ATOM 1883 O O . HIS A 1 231 ? 2.465 8.493 -3.333 1.00 89.19 231 HIS A O 1
ATOM 1889 N N . GLY A 1 232 ? 3.028 8.608 -5.522 1.00 88.75 232 GLY A N 1
ATOM 1890 C CA . GLY A 1 232 ? 1.757 9.111 -6.058 1.00 88.75 232 GLY A CA 1
ATOM 1891 C C . GLY A 1 232 ? 0.691 8.065 -6.426 1.00 88.75 232 GLY A C 1
ATOM 1892 O O . GLY A 1 232 ? -0.451 8.457 -6.637 1.00 88.75 232 GLY A O 1
ATOM 1893 N N . CYS A 1 233 ? 0.994 6.758 -6.491 1.00 85.25 233 CYS A N 1
ATOM 1894 C CA . CYS A 1 233 ? -0.026 5.720 -6.782 1.00 85.25 233 CYS A CA 1
ATOM 1895 C C . CYS A 1 233 ? 0.243 4.316 -6.194 1.00 85.25 233 CYS A C 1
ATOM 1897 O O . CYS A 1 233 ? -0.450 3.359 -6.530 1.00 85.25 233 CYS A O 1
ATOM 1899 N N . PHE A 1 234 ? 1.275 4.168 -5.363 1.00 82.94 234 PHE A N 1
ATOM 1900 C CA . PHE A 1 234 ? 1.778 2.927 -4.755 1.00 82.94 234 PHE A CA 1
ATOM 1901 C C . PHE A 1 234 ? 2.228 1.803 -5.715 1.00 82.94 234 PHE A C 1
ATOM 1903 O O . PHE A 1 234 ? 2.818 0.824 -5.265 1.00 82.94 234 PHE A O 1
ATOM 1910 N N . LYS A 1 235 ? 2.019 1.914 -7.036 1.00 80.50 235 LYS A N 1
ATOM 1911 C CA . LYS A 1 235 ? 2.450 0.882 -7.996 1.00 80.50 235 LYS A CA 1
ATOM 1912 C C . LYS A 1 235 ? 3.979 0.712 -7.989 1.00 80.50 235 LYS A C 1
ATOM 1914 O O . LYS A 1 235 ? 4.721 1.698 -8.036 1.00 80.50 235 LYS A O 1
ATOM 1919 N N . LEU A 1 236 ? 4.427 -0.548 -7.969 1.00 78.50 236 LEU A N 1
ATOM 1920 C CA . LEU A 1 236 ? 5.812 -0.945 -8.236 1.00 78.50 236 LEU A CA 1
ATOM 1921 C C . LEU A 1 236 ? 6.209 -0.469 -9.639 1.00 78.50 236 LEU A C 1
ATOM 1923 O O . LEU A 1 236 ? 5.554 -0.814 -10.623 1.00 78.50 236 LEU A O 1
ATOM 1927 N N . CYS A 1 237 ? 7.289 0.297 -9.735 1.00 84.00 237 CYS A N 1
ATOM 1928 C CA . CYS A 1 237 ? 7.830 0.805 -10.985 1.00 84.00 237 CYS A CA 1
ATOM 1929 C C . CYS A 1 237 ? 9.351 0.651 -10.981 1.00 84.00 237 CYS A C 1
ATOM 1931 O O . CYS A 1 237 ? 10.022 1.074 -10.045 1.00 84.00 237 CYS A O 1
ATOM 1933 N N . ARG A 1 238 ? 9.910 0.069 -12.044 1.00 83.75 238 ARG A N 1
ATOM 1934 C CA . ARG A 1 238 ? 11.368 -0.066 -12.206 1.00 83.75 238 ARG A CA 1
ATOM 1935 C C . ARG A 1 238 ? 12.015 1.169 -12.847 1.00 83.75 238 ARG A C 1
ATOM 1937 O O . ARG A 1 238 ? 13.222 1.355 -12.754 1.00 83.75 238 ARG A O 1
ATOM 1944 N N . ASN A 1 239 ? 11.187 2.064 -13.388 1.00 87.75 239 ASN A N 1
ATOM 1945 C CA . ASN A 1 239 ? 11.561 3.316 -14.041 1.00 87.75 239 ASN A CA 1
ATOM 1946 C C . ASN A 1 239 ? 11.066 4.531 -13.260 1.00 87.75 239 ASN A C 1
ATOM 1948 O O . ASN A 1 239 ? 10.469 5.447 -13.837 1.00 87.75 239 ASN A O 1
ATOM 1952 N N . VAL A 1 240 ? 11.284 4.545 -11.943 1.00 92.12 240 VAL A N 1
ATOM 1953 C CA . VAL A 1 240 ? 10.887 5.698 -11.131 1.00 92.12 240 VAL A CA 1
ATOM 1954 C C . VAL A 1 240 ? 11.575 6.986 -11.595 1.00 92.12 240 VAL A C 1
ATOM 1956 O O . VAL A 1 240 ? 12.729 6.960 -12.034 1.00 92.12 240 VAL A O 1
ATOM 1959 N N . ILE A 1 241 ? 10.838 8.088 -11.487 1.00 93.50 241 ILE A N 1
ATOM 1960 C CA . ILE A 1 241 ? 11.243 9.477 -11.706 1.00 93.50 241 ILE A CA 1
ATOM 1961 C C . ILE A 1 241 ? 11.389 10.123 -10.319 1.00 93.50 241 ILE A C 1
ATOM 1963 O O . ILE A 1 241 ? 10.439 10.041 -9.534 1.00 93.50 241 ILE A O 1
ATOM 1967 N N . PRO A 1 242 ? 12.522 10.754 -9.982 1.00 94.06 242 PRO A N 1
ATOM 1968 C CA . PRO A 1 242 ? 12.702 11.409 -8.691 1.00 94.06 242 PRO A CA 1
ATOM 1969 C C . PRO A 1 242 ? 11.925 12.730 -8.603 1.00 94.06 242 PRO A C 1
ATOM 1971 O O . PRO A 1 242 ? 11.586 13.354 -9.612 1.00 94.06 242 PRO A O 1
ATOM 1974 N N . CYS A 1 243 ? 11.700 13.210 -7.381 1.00 93.44 243 CYS A N 1
ATOM 1975 C CA . CYS A 1 243 ? 11.372 14.611 -7.146 1.00 93.44 243 CYS A CA 1
ATOM 1976 C C . CYS A 1 243 ? 12.551 15.514 -7.589 1.00 93.44 243 CYS A C 1
ATOM 1978 O O . CYS A 1 243 ? 13.712 15.181 -7.323 1.00 93.44 243 CYS A O 1
ATOM 1980 N N . PRO A 1 244 ? 12.299 16.669 -8.239 1.00 91.69 244 PRO A N 1
ATOM 1981 C CA . PRO A 1 244 ? 13.354 17.625 -8.583 1.00 91.69 244 PRO A CA 1
ATOM 1982 C C . PRO A 1 244 ? 13.931 18.364 -7.363 1.00 91.69 244 PRO A C 1
ATOM 1984 O O . PRO A 1 244 ? 14.989 18.972 -7.480 1.00 91.69 244 PRO A O 1
ATOM 1987 N N . THR A 1 245 ? 13.284 18.296 -6.193 1.00 90.50 245 THR A N 1
ATOM 1988 C CA . THR A 1 245 ? 13.659 19.092 -5.008 1.00 90.50 245 THR A CA 1
ATOM 1989 C C . THR A 1 245 ? 14.126 18.237 -3.825 1.00 90.50 245 THR A C 1
ATOM 1991 O O . THR A 1 245 ? 15.195 18.498 -3.281 1.00 90.50 245 THR A O 1
ATOM 1994 N N . CYS A 1 246 ? 13.372 17.205 -3.425 1.00 91.19 246 CYS A N 1
ATOM 1995 C CA . CYS A 1 246 ? 13.750 16.317 -2.314 1.00 91.19 246 CYS A CA 1
ATOM 1996 C C . CYS A 1 246 ? 14.349 14.982 -2.785 1.00 91.19 246 CYS A C 1
ATOM 1998 O O . CYS A 1 246 ? 14.194 14.591 -3.941 1.00 91.19 246 CYS A O 1
ATOM 2000 N N . VAL A 1 247 ? 14.979 14.256 -1.854 1.00 91.00 247 VAL A N 1
ATOM 2001 C CA . VAL A 1 247 ? 15.589 12.935 -2.099 1.00 91.00 247 VAL A CA 1
ATOM 2002 C C . VAL A 1 247 ? 14.680 11.741 -1.759 1.00 91.00 247 VAL A C 1
ATOM 2004 O O . VAL A 1 247 ? 15.108 10.598 -1.870 1.00 91.00 247 VAL A O 1
ATOM 2007 N N . PHE A 1 248 ? 13.437 11.976 -1.325 1.00 88.81 248 PHE A N 1
ATOM 2008 C CA . PHE A 1 248 ? 12.571 10.910 -0.791 1.00 88.81 248 PHE A CA 1
ATOM 2009 C C . PHE A 1 248 ? 11.514 10.428 -1.789 1.00 88.81 248 PHE A C 1
ATOM 2011 O O . PHE A 1 248 ? 11.333 9.230 -1.984 1.00 88.81 248 PHE A O 1
ATOM 2018 N N . ALA A 1 249 ? 10.792 11.358 -2.422 1.00 91.31 249 ALA A N 1
ATOM 2019 C CA . ALA A 1 249 ? 9.622 11.007 -3.217 1.00 91.31 249 ALA A CA 1
ATOM 2020 C C . ALA A 1 249 ? 9.990 10.641 -4.659 1.00 91.31 249 ALA A C 1
ATOM 2022 O O . ALA A 1 249 ? 10.647 11.411 -5.363 1.00 91.31 249 ALA A O 1
ATOM 2023 N N . VAL A 1 250 ? 9.500 9.483 -5.107 1.00 92.50 250 VAL A N 1
ATOM 2024 C CA . VAL A 1 250 ? 9.714 8.958 -6.462 1.00 92.50 250 VAL A CA 1
ATOM 2025 C C . VAL A 1 250 ? 8.396 8.500 -7.100 1.00 92.50 250 VAL A C 1
ATOM 2027 O O . VAL A 1 250 ? 7.493 8.026 -6.406 1.00 92.50 250 VAL A O 1
ATOM 2030 N N . TYR A 1 251 ? 8.262 8.637 -8.420 1.00 93.81 251 TYR A N 1
ATOM 2031 C CA . TYR A 1 251 ? 6.993 8.527 -9.156 1.00 93.81 251 TYR A CA 1
ATOM 2032 C C . TYR A 1 251 ? 7.103 7.611 -10.381 1.00 93.81 251 TYR A C 1
ATOM 2034 O O . TYR A 1 251 ? 8.158 7.533 -10.996 1.00 93.81 251 TYR A O 1
ATOM 2042 N N . CYS A 1 252 ? 6.028 6.924 -10.781 1.00 91.75 252 CYS A N 1
ATOM 2043 C CA . CYS A 1 252 ? 6.053 6.057 -11.971 1.00 91.75 252 CYS A CA 1
ATOM 2044 C C . CYS A 1 252 ? 5.824 6.794 -13.302 1.00 91.75 252 CYS A C 1
ATOM 2046 O O . CYS A 1 252 ? 6.015 6.201 -14.360 1.00 91.75 252 CYS A O 1
ATOM 2048 N N . SER A 1 253 ? 5.381 8.049 -13.252 1.00 92.88 253 SER A N 1
ATOM 2049 C CA . SER A 1 253 ? 5.042 8.889 -14.402 1.00 92.88 253 SER A CA 1
ATOM 2050 C C . SER A 1 253 ? 5.024 10.357 -13.981 1.00 92.88 253 SER A C 1
ATOM 2052 O O . SER A 1 253 ? 4.815 10.665 -12.802 1.00 92.88 253 SER A O 1
ATOM 2054 N N . ASP A 1 254 ? 5.192 11.262 -14.940 1.00 93.12 254 ASP A N 1
ATOM 2055 C CA . ASP A 1 254 ? 5.080 12.702 -14.711 1.00 93.12 254 ASP A CA 1
ATOM 2056 C C . ASP A 1 254 ? 3.667 13.084 -14.262 1.00 93.12 254 ASP A C 1
ATOM 2058 O O . ASP A 1 254 ? 3.519 13.790 -13.272 1.00 93.12 254 ASP A O 1
ATOM 2062 N N . THR A 1 255 ? 2.636 12.446 -14.821 1.00 95.62 255 THR A N 1
ATOM 2063 C CA . THR A 1 255 ? 1.249 12.563 -14.347 1.00 95.62 255 THR A CA 1
ATOM 2064 C C . THR A 1 255 ? 1.098 12.211 -12.859 1.00 95.62 255 THR A C 1
ATOM 2066 O O . THR A 1 255 ? 0.345 12.871 -12.147 1.00 95.62 255 THR A O 1
ATOM 2069 N N . CYS A 1 256 ? 1.810 11.201 -12.338 1.00 94.38 256 CYS A N 1
ATOM 2070 C CA . CYS A 1 256 ? 1.804 10.898 -10.899 1.00 94.38 256 CYS A CA 1
ATOM 2071 C C . CYS A 1 256 ? 2.619 11.900 -10.065 1.00 94.38 256 CYS A C 1
ATOM 2073 O O . CYS A 1 256 ? 2.243 12.159 -8.922 1.00 94.38 256 CYS A O 1
ATOM 2075 N N . LYS A 1 257 ? 3.705 12.461 -10.613 1.00 95.12 257 LYS A N 1
ATOM 2076 C CA . LYS A 1 257 ? 4.522 13.516 -9.985 1.00 95.12 257 LYS A CA 1
ATOM 2077 C C . LYS A 1 257 ? 3.729 14.822 -9.856 1.00 95.12 257 LYS A C 1
ATOM 2079 O O . LYS A 1 257 ? 3.690 15.408 -8.780 1.00 95.12 257 LYS A O 1
ATOM 2084 N N . GLU A 1 258 ? 3.049 15.231 -10.923 1.00 95.56 258 GLU A N 1
ATOM 2085 C CA . GLU A 1 258 ? 2.199 16.424 -11.005 1.00 95.56 258 GLU A CA 1
ATOM 2086 C C . GLU A 1 258 ? 0.981 16.308 -10.086 1.00 95.56 258 GLU A C 1
ATOM 2088 O O . GLU A 1 258 ? 0.790 17.156 -9.218 1.00 95.56 258 GLU A O 1
ATOM 2093 N N . ASN A 1 259 ? 0.209 15.216 -10.183 1.00 93.44 259 ASN A N 1
ATOM 2094 C CA . ASN A 1 259 ? -0.937 14.990 -9.294 1.00 93.44 259 ASN A CA 1
ATOM 2095 C C . ASN A 1 259 ? -0.531 14.971 -7.812 1.00 93.44 259 ASN A C 1
ATOM 2097 O O . ASN A 1 259 ? -1.264 15.491 -6.970 1.00 93.44 259 ASN A O 1
ATOM 2101 N N . ALA A 1 260 ? 0.632 14.399 -7.482 1.00 93.62 260 ALA A N 1
ATOM 2102 C CA . ALA A 1 260 ? 1.170 14.462 -6.130 1.00 93.62 260 ALA A CA 1
ATOM 2103 C C . ALA A 1 260 ? 1.519 15.902 -5.733 1.00 93.62 260 ALA A C 1
ATOM 2105 O O . ALA A 1 260 ? 1.063 16.360 -4.687 1.00 93.62 260 ALA A O 1
ATOM 2106 N N . PHE A 1 261 ? 2.272 16.626 -6.570 1.00 94.06 261 PHE A N 1
ATOM 2107 C CA . PHE A 1 261 ? 2.677 18.016 -6.343 1.00 94.06 261 PHE A CA 1
ATOM 2108 C C . PHE A 1 261 ? 1.479 18.935 -6.092 1.00 94.06 261 PHE A C 1
ATOM 2110 O O . PHE A 1 261 ? 1.402 19.547 -5.027 1.00 94.06 261 PHE A O 1
ATOM 2117 N N . THR A 1 262 ? 0.508 18.960 -7.008 1.00 91.75 262 THR A N 1
ATOM 2118 C CA . THR A 1 262 ? -0.693 19.800 -6.914 1.00 91.75 262 THR A CA 1
ATOM 2119 C C . THR A 1 262 ? -1.517 19.497 -5.663 1.00 91.75 262 THR A C 1
ATOM 2121 O O . THR A 1 262 ? -1.980 20.429 -5.003 1.00 91.75 262 THR A O 1
ATOM 2124 N N . LYS A 1 263 ? -1.697 18.217 -5.300 1.00 90.50 263 LYS A N 1
ATOM 2125 C CA . LYS A 1 263 ? -2.541 17.854 -4.152 1.00 90.50 263 LYS A CA 1
ATOM 2126 C C . LYS A 1 263 ? -1.865 18.092 -2.802 1.00 90.50 263 LYS A C 1
ATOM 2128 O O . LYS A 1 263 ? -2.470 18.718 -1.932 1.00 90.50 263 LYS A O 1
ATOM 2133 N N . TYR A 1 264 ? -0.635 17.602 -2.628 1.00 91.69 264 TYR A N 1
ATOM 2134 C CA . TYR A 1 264 ? 0.032 17.540 -1.320 1.00 91.69 264 TYR A CA 1
ATOM 2135 C C . TYR A 1 264 ? 1.540 17.829 -1.357 1.00 91.69 264 TYR A C 1
ATOM 2137 O O . TYR A 1 264 ? 2.071 18.490 -0.462 1.00 91.69 264 TYR A O 1
ATOM 2145 N N . HIS A 1 265 ? 2.248 17.360 -2.386 1.00 93.44 265 HIS A N 1
ATOM 2146 C CA . HIS A 1 265 ? 3.703 17.296 -2.351 1.00 93.44 265 HIS A CA 1
ATOM 2147 C C . HIS A 1 265 ? 4.381 18.665 -2.477 1.00 93.44 265 HIS A C 1
ATOM 2149 O O . HIS A 1 265 ? 5.482 18.820 -1.966 1.00 93.44 265 HIS A O 1
ATOM 2155 N N . GLN A 1 266 ? 3.720 19.688 -3.034 1.00 92.00 266 GLN A N 1
ATOM 2156 C CA . GLN A 1 266 ? 4.256 21.059 -3.050 1.00 92.00 266 GLN A CA 1
ATOM 2157 C C . GLN A 1 266 ? 4.615 21.599 -1.648 1.00 92.00 266 GLN A C 1
ATOM 2159 O O . GLN A 1 266 ? 5.594 22.327 -1.513 1.00 92.00 266 GLN A O 1
ATOM 2164 N N . TYR A 1 267 ? 3.882 21.195 -0.601 1.00 91.62 267 TYR A N 1
ATOM 2165 C CA . TYR A 1 267 ? 4.140 21.606 0.788 1.00 91.62 267 TYR A CA 1
ATOM 2166 C C . TYR A 1 267 ? 4.811 20.491 1.609 1.00 91.62 267 TYR A C 1
ATOM 2168 O O . TYR A 1 267 ? 5.725 20.748 2.391 1.00 91.62 267 TYR A O 1
ATOM 2176 N N . GLU A 1 268 ? 4.420 19.229 1.396 1.00 92.75 268 GLU A N 1
ATOM 2177 C CA . GLU A 1 268 ? 5.052 18.061 2.034 1.00 92.75 268 GLU A CA 1
ATOM 2178 C C . GLU A 1 268 ? 6.553 17.956 1.695 1.00 92.75 268 GLU A C 1
ATOM 2180 O O . GLU A 1 268 ? 7.342 17.541 2.544 1.00 92.75 268 GLU A O 1
ATOM 2185 N N . CYS A 1 269 ? 6.964 18.371 0.486 1.00 92.62 269 CYS A N 1
ATOM 2186 C CA . CYS A 1 269 ? 8.328 18.212 -0.024 1.00 92.62 269 CYS A CA 1
ATOM 2187 C C . CYS A 1 269 ? 9.399 18.847 0.875 1.00 92.62 269 CYS A C 1
ATOM 2189 O O . CYS A 1 269 ? 10.437 18.218 1.098 1.00 92.62 269 CYS A O 1
ATOM 2191 N N . ILE A 1 270 ? 9.147 20.055 1.396 1.00 91.50 270 ILE A N 1
ATOM 2192 C CA . ILE A 1 270 ? 10.026 20.730 2.362 1.00 91.50 270 ILE A CA 1
ATOM 2193 C C . ILE A 1 270 ? 9.747 20.238 3.790 1.00 91.50 270 ILE A C 1
ATOM 2195 O O . ILE A 1 270 ? 10.678 19.898 4.518 1.00 91.50 270 ILE A O 1
ATOM 2199 N N . LEU A 1 271 ? 8.475 20.097 4.184 1.00 92.94 271 LEU A N 1
ATOM 2200 C CA . LEU A 1 271 ? 8.097 19.771 5.565 1.00 92.94 271 LEU A CA 1
ATOM 2201 C C . LEU A 1 271 ? 8.587 18.399 6.031 1.00 92.94 271 LEU A C 1
ATOM 2203 O O . LEU A 1 271 ? 8.971 18.255 7.193 1.00 92.94 271 LEU A O 1
ATOM 2207 N N . GLN A 1 272 ? 8.661 17.409 5.141 1.00 90.69 272 GLN A N 1
ATOM 2208 C CA . GLN A 1 272 ? 9.227 16.103 5.478 1.00 90.69 272 GLN A CA 1
ATOM 2209 C C . GLN A 1 272 ? 10.694 16.187 5.933 1.00 90.69 272 GLN A C 1
ATOM 2211 O O . GLN A 1 272 ? 11.089 15.387 6.771 1.00 90.69 272 GLN A O 1
ATOM 2216 N N . LEU A 1 273 ? 11.502 17.148 5.457 1.00 88.62 273 LEU A N 1
ATOM 2217 C CA . LEU A 1 273 ? 12.896 17.309 5.906 1.00 88.62 273 LEU A CA 1
ATOM 2218 C C . LEU A 1 273 ? 12.952 17.671 7.396 1.00 88.62 273 LEU A C 1
ATOM 2220 O O . LEU A 1 273 ? 13.762 17.133 8.149 1.00 88.62 273 LEU A O 1
ATOM 2224 N N . TYR A 1 274 ? 12.042 18.542 7.827 1.00 90.69 274 TYR A N 1
ATOM 2225 C CA . TYR A 1 274 ? 11.908 18.964 9.216 1.00 90.69 274 TYR A CA 1
ATOM 2226 C C . TYR A 1 274 ? 11.306 17.839 10.058 1.00 90.69 274 TYR A C 1
ATOM 2228 O O . TYR A 1 274 ? 11.838 17.515 11.116 1.00 90.69 274 TYR A O 1
ATOM 2236 N N . ILE A 1 275 ? 10.266 17.161 9.566 1.00 92.12 275 ILE A N 1
ATOM 2237 C CA . ILE A 1 275 ? 9.680 16.004 10.256 1.00 92.12 275 ILE A CA 1
ATOM 2238 C C . ILE A 1 275 ? 10.736 14.911 10.479 1.00 92.12 275 ILE A C 1
ATOM 2240 O O . ILE A 1 275 ? 10.896 14.444 11.600 1.00 92.12 275 ILE A O 1
ATOM 2244 N N . ARG A 1 276 ? 11.534 14.574 9.463 1.00 89.69 276 ARG A N 1
ATOM 2245 C CA . ARG A 1 276 ? 12.614 13.575 9.555 1.00 89.69 276 ARG A CA 1
ATOM 2246 C C . ARG A 1 276 ? 13.738 13.983 10.512 1.00 89.69 276 ARG A C 1
ATOM 2248 O O . ARG A 1 276 ? 14.326 13.121 11.146 1.00 89.69 276 ARG A O 1
ATOM 2255 N N . LYS A 1 277 ? 14.020 15.282 10.652 1.00 88.12 277 LYS A N 1
ATOM 2256 C CA . LYS A 1 277 ? 15.050 15.813 11.563 1.00 88.12 277 LYS A CA 1
ATOM 2257 C C . LYS A 1 277 ? 14.596 15.920 13.025 1.00 88.12 277 LYS A C 1
ATOM 2259 O O . LYS A 1 277 ? 15.418 15.793 13.928 1.00 88.12 277 LYS A O 1
ATOM 2264 N N . PHE A 1 278 ? 13.318 16.213 13.267 1.00 89.06 278 PHE A N 1
ATOM 2265 C CA . PHE A 1 278 ? 12.775 16.531 14.600 1.00 89.06 278 PHE A CA 1
ATOM 2266 C C . PHE A 1 278 ? 11.869 15.432 15.192 1.00 89.06 278 PHE A C 1
ATOM 2268 O O . PHE A 1 278 ? 11.593 15.446 16.394 1.00 89.06 278 PHE A O 1
ATOM 2275 N N . PHE A 1 279 ? 11.423 14.486 14.362 1.00 89.88 279 PHE A N 1
ATOM 2276 C CA . PHE A 1 279 ? 10.475 13.417 14.690 1.00 89.88 279 PHE A CA 1
ATOM 2277 C C . PHE A 1 279 ? 10.853 12.081 14.020 1.00 89.88 279 PHE A C 1
ATOM 2279 O O . PHE A 1 279 ? 9.967 11.336 13.611 1.00 89.88 279 PHE A O 1
ATOM 2286 N N . ASP A 1 280 ? 12.153 11.787 13.879 1.00 85.94 280 ASP A N 1
ATOM 2287 C CA . ASP A 1 280 ? 12.689 10.600 13.184 1.00 85.94 280 ASP A CA 1
ATOM 2288 C C . ASP A 1 280 ? 12.010 9.287 13.623 1.00 85.94 280 ASP A C 1
ATOM 2290 O O . ASP A 1 280 ? 11.552 8.515 12.782 1.00 85.94 280 ASP A O 1
ATOM 2294 N N . ASP A 1 281 ? 11.835 9.096 14.932 1.00 85.88 281 ASP A N 1
ATOM 2295 C CA . ASP A 1 281 ? 11.263 7.887 15.549 1.00 85.88 281 ASP A CA 1
ATOM 2296 C C . ASP A 1 281 ? 9.778 7.640 15.198 1.00 85.88 281 ASP A C 1
ATOM 2298 O O . ASP A 1 281 ? 9.242 6.565 15.453 1.00 85.88 281 ASP A O 1
ATOM 2302 N N . ILE A 1 282 ? 9.089 8.643 14.636 1.00 88.06 282 ILE A N 1
ATOM 2303 C CA . ILE A 1 282 ? 7.657 8.603 14.287 1.00 88.06 282 ILE A CA 1
ATOM 2304 C C . ILE A 1 282 ? 7.357 9.207 12.899 1.00 88.06 282 ILE A C 1
ATOM 2306 O O . ILE A 1 282 ? 6.191 9.468 12.571 1.00 88.06 282 ILE A O 1
ATOM 2310 N N . LYS A 1 283 ? 8.391 9.466 12.085 1.00 88.69 283 LYS A N 1
ATOM 2311 C CA . LYS A 1 283 ? 8.329 10.289 10.861 1.00 88.69 283 LYS A CA 1
ATOM 2312 C C . LYS A 1 283 ? 7.284 9.795 9.864 1.00 88.69 283 LYS A C 1
ATOM 2314 O O . LYS A 1 283 ? 6.574 10.606 9.277 1.00 88.69 283 LYS A O 1
ATOM 2319 N N . GLU A 1 284 ? 7.123 8.483 9.729 1.00 87.19 284 GLU A N 1
ATOM 2320 C CA . GLU A 1 284 ? 6.167 7.825 8.838 1.00 87.19 284 GLU A CA 1
ATOM 2321 C C . GLU A 1 284 ? 4.724 8.166 9.227 1.00 87.19 284 GLU A C 1
ATOM 2323 O O . GLU A 1 284 ? 3.894 8.421 8.358 1.00 87.19 284 GLU A O 1
ATOM 2328 N N . THR A 1 285 ? 4.427 8.223 10.529 1.00 90.06 285 THR A N 1
ATOM 2329 C CA . THR A 1 285 ? 3.095 8.569 11.057 1.00 90.06 285 THR A CA 1
ATOM 2330 C C . THR A 1 285 ? 2.795 10.054 10.857 1.00 90.06 285 THR A C 1
ATOM 2332 O O . THR A 1 285 ? 1.690 10.422 10.460 1.00 90.06 285 THR A O 1
ATOM 2335 N N . VAL A 1 286 ? 3.790 10.919 11.079 1.00 93.44 286 VAL A N 1
ATOM 2336 C CA . VAL A 1 286 ? 3.640 12.378 10.961 1.00 93.44 286 VAL A CA 1
ATOM 2337 C C . VAL A 1 286 ? 3.541 12.818 9.491 1.00 93.44 286 VAL A C 1
ATOM 2339 O O . VAL A 1 286 ? 2.689 13.642 9.160 1.00 93.44 286 VAL A O 1
ATOM 2342 N N . ILE A 1 287 ? 4.335 12.226 8.589 1.00 92.38 287 ILE A N 1
ATOM 2343 C CA . ILE A 1 287 ? 4.225 12.433 7.132 1.00 92.38 287 ILE A CA 1
ATOM 2344 C C . ILE A 1 287 ? 2.886 11.888 6.614 1.00 92.38 287 ILE A C 1
ATOM 2346 O O . ILE A 1 287 ? 2.222 12.556 5.823 1.00 92.38 287 ILE A O 1
ATOM 2350 N N . PHE A 1 288 ? 2.440 10.718 7.088 1.00 92.94 288 PHE A N 1
ATOM 2351 C CA . PHE A 1 288 ? 1.147 10.153 6.694 1.00 92.94 288 PHE A CA 1
ATOM 2352 C C . PHE A 1 288 ? -0.030 11.064 7.075 1.00 92.94 288 PHE A C 1
ATOM 2354 O O . PHE A 1 288 ? -0.853 11.388 6.218 1.00 92.94 288 PHE A O 1
ATOM 2361 N N . ALA A 1 289 ? -0.065 11.563 8.315 1.00 94.62 289 ALA A N 1
ATOM 2362 C CA . ALA A 1 289 ? -1.080 12.517 8.765 1.00 94.62 289 ALA A CA 1
ATOM 2363 C C . ALA A 1 289 ? -1.050 13.848 7.982 1.00 94.62 289 ALA A C 1
ATOM 2365 O O . ALA A 1 289 ? -2.097 14.457 7.734 1.00 94.62 289 ALA A O 1
ATOM 2366 N N . LEU A 1 290 ? 0.137 14.296 7.554 1.00 94.44 290 LEU A N 1
ATOM 2367 C CA . LEU A 1 290 ? 0.302 15.528 6.777 1.00 94.44 290 LEU A CA 1
ATOM 2368 C C . LEU A 1 290 ? -0.275 15.356 5.367 1.00 94.44 290 LEU A C 1
ATOM 2370 O O . LEU A 1 290 ? -1.070 16.178 4.910 1.00 94.44 290 LEU A O 1
ATOM 2374 N N . LYS A 1 291 ? 0.047 14.232 4.719 1.00 93.12 291 LYS A N 1
ATOM 2375 C CA . LYS A 1 291 ? -0.506 13.847 3.419 1.00 93.12 291 LYS A CA 1
ATOM 2376 C C . LYS A 1 291 ? -2.028 13.691 3.464 1.00 93.12 291 LYS A C 1
ATOM 2378 O O . LYS A 1 291 ? -2.707 14.175 2.562 1.00 93.12 291 LYS A O 1
ATOM 2383 N N . MET A 1 292 ? -2.570 13.081 4.523 1.00 92.81 292 MET A N 1
ATOM 2384 C CA . MET A 1 292 ? -4.019 12.991 4.753 1.00 92.81 292 MET A CA 1
ATOM 2385 C C . MET A 1 292 ? -4.681 14.375 4.800 1.00 92.81 292 MET A C 1
ATOM 2387 O O . MET A 1 292 ? -5.660 14.601 4.095 1.00 92.81 292 MET A O 1
ATOM 2391 N N . THR A 1 293 ? -4.107 15.315 5.557 1.00 93.25 293 THR A N 1
ATOM 2392 C CA . THR A 1 293 ? -4.607 16.699 5.692 1.00 93.25 293 THR A CA 1
ATOM 2393 C C . THR A 1 293 ? -4.622 17.430 4.346 1.00 93.25 293 THR A C 1
ATOM 2395 O O . THR A 1 293 ? -5.590 18.112 4.012 1.00 93.25 293 THR A O 1
ATOM 2398 N N . PHE A 1 294 ? -3.581 17.262 3.527 1.00 91.44 294 PHE A N 1
ATOM 2399 C CA . PHE A 1 294 ? -3.536 17.881 2.202 1.00 91.44 294 PHE A CA 1
ATOM 2400 C C . PHE A 1 294 ? -4.482 17.231 1.188 1.00 91.44 294 PHE A C 1
ATOM 2402 O O . PHE A 1 294 ? -5.076 17.950 0.386 1.00 91.44 294 PHE A O 1
ATOM 2409 N N . LEU A 1 295 ? -4.667 15.908 1.239 1.00 90.38 295 LEU A N 1
ATOM 2410 C CA . LEU A 1 295 ? -5.655 15.213 0.411 1.00 90.38 295 LEU A CA 1
ATOM 2411 C C . LEU A 1 295 ? -7.087 15.620 0.790 1.00 90.38 295 LEU A C 1
ATOM 2413 O O . LEU A 1 295 ? -7.858 15.949 -0.108 1.00 90.38 295 LEU A O 1
ATOM 2417 N N . ALA A 1 296 ? -7.400 15.691 2.090 1.00 89.62 296 ALA A N 1
ATOM 2418 C CA . ALA A 1 296 ? -8.694 16.129 2.624 1.00 89.62 296 ALA A CA 1
ATOM 2419 C C . ALA A 1 296 ? -9.137 17.482 2.051 1.00 89.62 296 ALA A C 1
ATOM 2421 O O . ALA A 1 296 ? -10.221 17.596 1.494 1.00 89.62 296 ALA A O 1
ATOM 2422 N N . ARG A 1 297 ? -8.245 18.480 2.084 1.00 83.31 297 ARG A N 1
ATOM 2423 C CA . ARG A 1 297 ? -8.459 19.820 1.509 1.00 83.31 297 ARG A CA 1
ATOM 2424 C C . ARG A 1 297 ? -8.736 19.807 -0.007 1.00 83.31 297 ARG A C 1
ATOM 2426 O O . ARG A 1 297 ? -9.282 20.766 -0.545 1.00 83.31 297 ARG A O 1
ATOM 2433 N N . THR A 1 298 ? -8.320 18.761 -0.727 1.00 77.94 298 THR A N 1
ATOM 2434 C CA . THR A 1 298 ? -8.608 18.610 -2.168 1.00 77.94 298 THR A CA 1
ATOM 2435 C C . THR A 1 298 ? -9.885 17.831 -2.472 1.00 77.94 298 THR A C 1
ATOM 2437 O O . THR A 1 298 ? -10.282 17.785 -3.636 1.00 77.94 298 THR A O 1
ATOM 2440 N N . ASP A 1 299 ? -10.523 17.241 -1.461 1.00 79.94 299 ASP A N 1
ATOM 2441 C CA . ASP A 1 299 ? -11.786 16.521 -1.597 1.00 79.94 299 ASP A CA 1
ATOM 2442 C C . ASP A 1 299 ? -12.971 17.471 -1.350 1.00 79.94 299 ASP A C 1
ATOM 2444 O O . ASP A 1 299 ? -12.990 18.241 -0.388 1.00 79.94 299 ASP A O 1
ATOM 2448 N N . ARG A 1 300 ? -13.954 17.482 -2.256 1.00 60.56 300 ARG A N 1
ATOM 2449 C CA . ARG A 1 300 ? -15.035 18.483 -2.237 1.00 60.56 300 ARG A CA 1
ATOM 2450 C C . ARG A 1 300 ? -16.250 17.960 -1.481 1.00 60.56 300 ARG A C 1
ATOM 2452 O O . ARG A 1 300 ? -17.099 17.282 -2.047 1.00 60.56 300 ARG A O 1
ATOM 2459 N N . VAL A 1 301 ? -16.366 18.361 -0.216 1.00 60.03 301 VAL A N 1
ATOM 2460 C CA . VAL A 1 301 ? -17.475 17.966 0.675 1.00 60.03 301 VAL A CA 1
ATOM 2461 C C . VAL A 1 301 ? -18.850 18.491 0.215 1.00 60.03 301 VAL A C 1
ATOM 2463 O O . VAL A 1 301 ? -19.870 17.898 0.549 1.00 60.03 301 VAL A O 1
ATOM 2466 N N . ALA A 1 302 ? -18.896 19.572 -0.572 1.00 54.91 302 ALA A N 1
ATOM 2467 C CA . ALA A 1 302 ? -20.136 20.278 -0.923 1.00 54.91 302 ALA A CA 1
ATOM 2468 C C . ALA A 1 302 ? -21.139 19.472 -1.778 1.00 54.91 302 ALA A C 1
ATOM 2470 O O . ALA A 1 302 ? -22.339 19.695 -1.651 1.00 54.91 302 ALA A O 1
ATOM 2471 N N . ASP A 1 303 ? -20.663 18.535 -2.605 1.00 55.69 303 ASP A N 1
ATOM 2472 C CA . ASP A 1 303 ? -21.484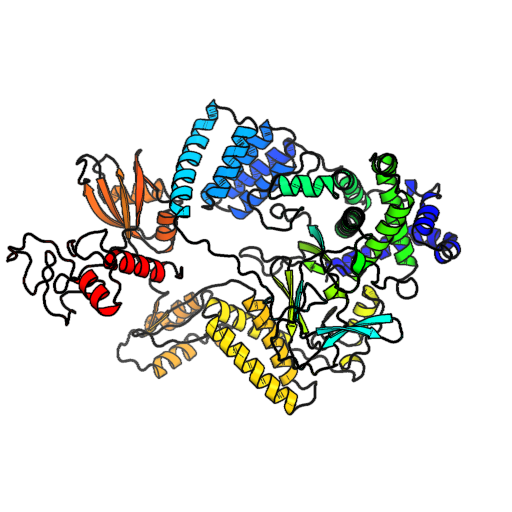 17.750 -3.545 1.00 55.69 303 ASP A CA 1
ATOM 2473 C C . ASP A 1 303 ? -21.638 16.275 -3.099 1.00 55.69 303 ASP A C 1
ATOM 2475 O O . ASP A 1 303 ? -21.821 15.368 -3.915 1.00 55.69 303 ASP A O 1
ATOM 2479 N N . ILE A 1 304 ? -21.498 15.998 -1.795 1.00 68.88 304 ILE A N 1
ATOM 2480 C CA . ILE A 1 304 ? -21.528 14.634 -1.250 1.00 68.88 304 ILE A CA 1
ATOM 2481 C C . ILE A 1 304 ? -22.964 14.111 -1.110 1.00 68.88 304 ILE A C 1
ATOM 2483 O O . ILE A 1 304 ? -23.704 14.474 -0.198 1.00 68.88 304 ILE A O 1
ATOM 2487 N N . ASP A 1 305 ? -23.313 13.146 -1.964 1.00 75.31 305 ASP A N 1
ATOM 2488 C CA . ASP A 1 305 ? -24.362 12.174 -1.657 1.00 75.31 305 ASP A CA 1
ATOM 2489 C C . ASP A 1 305 ? -23.895 11.277 -0.497 1.00 75.31 305 ASP A C 1
ATOM 2491 O O . ASP A 1 305 ? -23.034 10.403 -0.660 1.00 75.31 305 ASP A O 1
ATOM 2495 N N . ALA A 1 306 ? -24.451 11.529 0.688 1.00 76.94 306 ALA A N 1
ATOM 2496 C CA . ALA A 1 306 ? -24.178 10.784 1.913 1.00 76.94 306 ALA A CA 1
ATOM 2497 C C . ALA A 1 306 ? -24.935 9.439 1.999 1.00 76.94 306 ALA A C 1
ATOM 2499 O O . ALA A 1 306 ? -24.708 8.679 2.937 1.00 76.94 306 ALA A O 1
ATOM 2500 N N . SER A 1 307 ? -25.818 9.114 1.044 1.00 81.56 307 SER A N 1
ATOM 2501 C CA . SER A 1 307 ? -26.520 7.821 1.015 1.00 81.56 307 SER A CA 1
ATOM 2502 C C . SER A 1 307 ? -25.654 6.672 0.480 1.00 81.56 307 SER A C 1
ATOM 2504 O O . SER A 1 307 ? -25.913 5.508 0.793 1.00 81.56 307 SER A O 1
ATOM 2506 N N . ILE A 1 308 ? -24.599 6.990 -0.280 1.00 88.19 308 ILE A N 1
ATOM 2507 C CA . ILE A 1 308 ? -23.644 6.026 -0.840 1.00 88.19 308 ILE A CA 1
ATOM 2508 C C . ILE A 1 308 ? -22.291 6.189 -0.143 1.00 88.19 308 ILE A C 1
ATOM 2510 O O . ILE A 1 308 ? -21.619 7.200 -0.329 1.00 88.19 308 ILE A O 1
ATOM 2514 N N . TYR A 1 309 ? -21.854 5.174 0.599 1.00 91.06 309 TYR A N 1
ATOM 2515 C CA . TYR A 1 309 ? -20.543 5.107 1.248 1.00 91.06 309 TYR A CA 1
ATOM 2516 C C . TYR A 1 309 ? -19.425 4.825 0.232 1.00 91.06 309 TYR A C 1
ATOM 2518 O O . TYR A 1 309 ? -19.521 3.889 -0.577 1.00 91.06 309 TYR A O 1
ATOM 2526 N N . ARG A 1 310 ? -18.335 5.601 0.278 1.00 89.31 310 ARG A N 1
ATOM 2527 C CA . ARG A 1 310 ? -17.238 5.534 -0.699 1.00 89.31 310 ARG A CA 1
ATOM 2528 C C . ARG A 1 310 ? -15.853 5.594 -0.057 1.00 89.31 310 ARG A C 1
ATOM 2530 O O . ARG A 1 310 ? -15.423 6.629 0.440 1.00 89.31 310 ARG A O 1
ATOM 2537 N N . SER A 1 311 ? -15.087 4.514 -0.206 1.00 89.31 311 SER A N 1
ATOM 2538 C CA . SER A 1 311 ? -13.702 4.403 0.284 1.00 89.31 311 SER A CA 1
ATOM 2539 C C . SER A 1 311 ? -12.698 5.378 -0.356 1.00 89.31 311 SER A C 1
ATOM 2541 O O . SER A 1 311 ? -11.543 5.417 0.064 1.00 89.31 311 SER A O 1
ATOM 2543 N N . ASP A 1 312 ? -13.103 6.141 -1.377 1.00 87.25 312 ASP A N 1
ATOM 2544 C CA . ASP A 1 312 ? -12.284 7.159 -2.043 1.00 87.25 312 ASP A CA 1
ATOM 2545 C C . ASP A 1 312 ? -12.530 8.605 -1.559 1.00 87.25 312 ASP A C 1
ATOM 2547 O O . ASP A 1 312 ? -11.851 9.510 -2.045 1.00 87.25 312 ASP A O 1
ATOM 2551 N N . ARG A 1 313 ? -13.417 8.824 -0.571 1.00 88.25 313 ARG A N 1
ATOM 2552 C CA . ARG A 1 313 ? -13.695 10.141 0.041 1.00 88.25 313 ARG A CA 1
ATOM 2553 C C . ARG A 1 313 ? -13.049 10.306 1.418 1.00 88.25 313 ARG A C 1
ATOM 2555 O O . ARG A 1 313 ? -12.976 9.357 2.196 1.00 88.25 313 ARG A O 1
ATOM 2562 N N . TYR A 1 314 ? -12.669 11.536 1.766 1.00 89.94 314 TYR A N 1
ATOM 2563 C CA . TYR A 1 314 ? -12.205 11.891 3.112 1.00 89.94 314 TYR A CA 1
ATOM 2564 C C . TYR A 1 314 ? -13.339 11.910 4.149 1.00 89.94 314 TYR A C 1
ATOM 2566 O O . TYR A 1 314 ? -13.114 11.630 5.325 1.00 89.94 314 TYR A O 1
ATOM 2574 N N . TYR A 1 315 ? -14.559 12.228 3.705 1.00 87.81 315 TYR A N 1
ATOM 2575 C CA . TYR A 1 315 ? -15.753 12.351 4.547 1.00 87.81 315 TYR A CA 1
ATOM 2576 C C . TYR A 1 315 ? -15.963 11.143 5.474 1.00 87.81 315 TYR A C 1
ATOM 2578 O O . TYR A 1 315 ? -16.209 11.320 6.664 1.00 87.81 315 TYR A O 1
ATOM 2586 N N . GLU A 1 316 ? -15.739 9.926 4.970 1.00 88.56 316 GLU A N 1
ATOM 2587 C CA . GLU A 1 316 ? -15.947 8.680 5.724 1.00 88.56 316 GLU A CA 1
ATOM 2588 C C . GLU A 1 316 ? -14.995 8.500 6.927 1.00 88.56 316 GLU A C 1
ATOM 2590 O O . GLU A 1 316 ? -15.181 7.583 7.728 1.00 88.56 316 GLU A O 1
ATOM 2595 N N . PHE A 1 317 ? -13.944 9.323 7.043 1.00 88.44 317 PHE A N 1
ATOM 2596 C CA . PHE A 1 317 ? -13.035 9.325 8.192 1.00 88.44 317 PHE A CA 1
ATOM 2597 C C . PHE A 1 317 ? -13.461 10.308 9.289 1.00 88.44 317 PHE A C 1
ATOM 2599 O O . PHE A 1 317 ? -12.984 10.173 10.413 1.00 88.44 317 PHE A O 1
ATOM 2606 N N . LEU A 1 318 ? -14.345 11.272 8.997 1.00 83.81 318 LEU A N 1
ATOM 2607 C CA . LEU A 1 318 ? -14.807 12.276 9.966 1.00 83.81 318 LEU A CA 1
ATOM 2608 C C . LEU A 1 318 ? -15.604 11.643 11.119 1.00 83.81 318 LEU A C 1
ATOM 2610 O O . LEU A 1 318 ? -15.454 12.059 12.266 1.00 83.81 318 LEU A O 1
ATOM 2614 N N . ASP A 1 319 ? -16.371 10.593 10.817 1.00 75.44 319 ASP A N 1
ATOM 2615 C CA . ASP A 1 319 ? -17.185 9.838 11.778 1.00 75.44 319 ASP A CA 1
ATOM 2616 C C . ASP A 1 319 ? -16.395 8.767 12.567 1.00 75.44 319 ASP A C 1
ATOM 2618 O O . ASP A 1 319 ? -16.959 8.090 13.432 1.00 75.44 319 ASP A O 1
ATOM 2622 N N . LEU A 1 320 ? -15.092 8.576 12.306 1.00 80.44 320 LEU A N 1
ATOM 2623 C CA . LEU A 1 320 ? -14.288 7.607 13.059 1.00 80.44 320 LEU A CA 1
ATOM 2624 C C . LEU A 1 320 ? -14.002 8.114 14.478 1.00 80.44 320 LEU A C 1
ATOM 2626 O O . LEU A 1 320 ? -13.296 9.100 14.684 1.00 80.44 320 LEU A O 1
ATOM 2630 N N . ASP A 1 321 ? -14.500 7.384 15.478 1.00 72.56 321 ASP A N 1
ATOM 2631 C CA . ASP A 1 321 ? -14.359 7.763 16.883 1.00 72.56 321 ASP A CA 1
ATOM 2632 C C . ASP A 1 321 ? -12.886 7.778 17.336 1.00 72.56 321 ASP A C 1
ATOM 2634 O O . ASP A 1 321 ? -12.248 6.734 17.518 1.00 72.56 321 ASP A O 1
ATOM 2638 N N . ILE A 1 322 ? -12.381 8.995 17.548 1.00 69.88 322 ILE A N 1
ATOM 2639 C CA . ILE A 1 322 ? -11.101 9.328 18.191 1.00 69.88 322 ILE A CA 1
ATOM 2640 C C . ILE A 1 322 ? -11.295 10.100 19.512 1.00 69.88 322 ILE A C 1
ATOM 2642 O O . ILE A 1 322 ? -10.389 10.792 19.973 1.00 69.88 322 ILE A O 1
ATOM 2646 N N . SER A 1 323 ? -12.492 10.055 20.104 1.00 61.16 323 SER A N 1
ATOM 2647 C CA . SER A 1 323 ? -12.893 10.969 21.179 1.00 61.16 323 SER A CA 1
ATOM 2648 C C . SER A 1 323 ? -12.014 10.889 22.439 1.00 61.16 323 SER A C 1
ATOM 2650 O O . SER A 1 323 ? -11.580 9.817 22.869 1.00 61.16 323 SER A O 1
ATOM 2652 N N . ASP A 1 324 ? -11.827 12.036 23.104 1.00 50.28 324 ASP A N 1
ATOM 2653 C CA . ASP A 1 324 ? -11.102 12.182 24.382 1.00 50.28 324 ASP A CA 1
ATOM 2654 C C . ASP A 1 324 ? -11.591 11.235 25.497 1.00 50.28 324 ASP A C 1
ATOM 2656 O O . ASP A 1 324 ? -10.853 10.935 26.432 1.00 50.28 324 ASP A O 1
ATOM 2660 N N . ASN A 1 325 ? -12.834 10.749 25.408 1.00 50.97 325 ASN A N 1
ATOM 2661 C CA . ASN A 1 325 ? -13.399 9.777 26.348 1.00 50.97 325 ASN A CA 1
ATOM 2662 C C . ASN A 1 325 ? -12.813 8.359 26.181 1.00 50.97 325 ASN A C 1
ATOM 2664 O O . ASN A 1 325 ? -12.987 7.518 27.065 1.00 50.97 325 ASN A O 1
ATOM 2668 N N . LYS A 1 326 ? -12.129 8.089 25.061 1.00 57.62 326 LYS A N 1
ATOM 2669 C CA . LYS A 1 326 ? -11.374 6.858 24.787 1.00 57.62 326 LYS A CA 1
ATOM 2670 C C . LYS A 1 326 ? -9.862 7.108 24.763 1.00 57.62 326 LYS A C 1
ATOM 2672 O O . LYS A 1 326 ? -9.117 6.293 25.304 1.00 57.62 326 LYS A O 1
ATOM 2677 N N . TYR A 1 327 ? -9.397 8.196 24.145 1.00 67.50 327 TYR A N 1
ATOM 2678 C CA . TYR A 1 327 ? -7.964 8.416 23.915 1.00 67.50 327 TYR A CA 1
ATOM 2679 C C . TYR A 1 327 ? -7.232 9.001 25.145 1.00 67.50 327 TYR A C 1
ATOM 2681 O O . TYR A 1 327 ? -7.700 9.982 25.727 1.00 67.50 327 TYR A O 1
ATOM 2689 N N . PRO A 1 328 ? -6.057 8.471 25.545 1.00 77.62 328 PRO A N 1
ATOM 2690 C CA . PRO A 1 328 ? -5.277 9.022 26.653 1.00 77.62 328 PRO A CA 1
ATOM 2691 C C . PRO A 1 328 ? -4.890 10.500 26.443 1.00 77.62 328 PRO A C 1
ATOM 2693 O O . PRO A 1 328 ? -4.284 10.883 25.439 1.00 77.62 328 PRO A O 1
ATOM 2696 N N . VAL A 1 329 ? -5.252 11.352 27.409 1.00 83.25 329 VAL A N 1
ATOM 2697 C CA . VAL A 1 329 ? -5.107 12.823 27.333 1.00 83.25 329 VAL A CA 1
ATOM 2698 C C . VAL A 1 329 ? -3.637 13.266 27.256 1.00 83.25 329 VAL A C 1
ATOM 2700 O O . VAL A 1 329 ? -3.317 14.280 26.639 1.00 83.25 329 VAL A O 1
ATOM 2703 N N . ASP A 1 330 ? -2.739 12.497 27.864 1.00 84.31 330 ASP A N 1
ATOM 2704 C CA . ASP A 1 330 ? -1.286 12.641 27.764 1.00 84.31 330 ASP A CA 1
ATOM 2705 C C . ASP A 1 330 ? -0.778 12.403 26.334 1.00 84.31 330 ASP A C 1
ATOM 2707 O O . ASP A 1 330 ? -0.056 13.243 25.793 1.00 84.31 330 ASP A O 1
ATOM 2711 N N . ARG A 1 331 ? -1.224 11.329 25.675 1.00 86.31 331 ARG A N 1
ATOM 2712 C CA . ARG A 1 331 ? -0.911 11.065 24.261 1.00 86.31 331 ARG A CA 1
ATOM 2713 C C . ARG A 1 331 ? -1.541 12.098 23.326 1.00 86.31 331 ARG A C 1
ATOM 2715 O O . ARG A 1 331 ? -0.880 12.543 22.392 1.00 86.31 331 ARG A O 1
ATOM 2722 N N . SER A 1 332 ? -2.766 12.555 23.602 1.00 88.38 332 SER A N 1
ATOM 2723 C CA . SER A 1 332 ? -3.385 13.671 22.863 1.00 88.38 332 SER A CA 1
ATOM 2724 C C . SER A 1 332 ? -2.551 14.956 22.970 1.00 88.38 332 SER A C 1
ATOM 2726 O O . SER A 1 332 ? -2.343 15.651 21.976 1.00 88.38 332 SER A O 1
ATOM 2728 N N . PHE A 1 333 ? -1.984 15.241 24.147 1.00 91.12 333 PHE A N 1
ATOM 2729 C CA . PHE A 1 333 ? -1.083 16.377 24.355 1.00 91.12 333 PHE A CA 1
ATOM 2730 C C . PHE A 1 333 ? 0.244 16.243 23.586 1.00 91.12 333 PHE A C 1
ATOM 2732 O O . PHE A 1 333 ? 0.753 17.245 23.080 1.00 91.12 333 PHE A O 1
ATOM 2739 N N . VAL A 1 334 ? 0.790 15.028 23.445 1.00 92.38 334 VAL A N 1
ATOM 2740 C CA . VAL A 1 334 ? 1.965 14.761 22.590 1.00 92.38 334 VAL A CA 1
ATOM 2741 C C . VAL A 1 334 ? 1.640 14.992 21.113 1.00 92.38 334 VAL A C 1
ATOM 2743 O O . VAL A 1 334 ? 2.373 15.717 20.441 1.00 92.38 334 VAL A O 1
ATOM 2746 N N . LEU A 1 335 ? 0.521 14.459 20.611 1.00 93.62 335 LEU A N 1
ATOM 2747 C CA . LEU A 1 335 ? 0.100 14.682 19.222 1.00 93.62 335 LEU A CA 1
ATOM 2748 C C . LEU A 1 335 ? -0.178 16.169 18.945 1.00 93.62 335 LEU A C 1
ATOM 2750 O O . LEU A 1 335 ? 0.239 16.688 17.913 1.00 93.62 335 LEU A O 1
ATOM 2754 N N . ALA A 1 336 ? -0.773 16.897 19.893 1.00 94.62 336 ALA A N 1
ATOM 2755 C CA . ALA A 1 336 ? -0.965 18.344 19.786 1.00 94.62 336 ALA A CA 1
ATOM 2756 C C . ALA A 1 336 ? 0.359 19.135 19.802 1.00 94.62 336 ALA A C 1
ATOM 2758 O O . ALA A 1 336 ? 0.464 20.172 19.146 1.00 94.62 336 ALA A O 1
ATOM 2759 N N . PHE A 1 337 ? 1.385 18.658 20.517 1.00 94.81 337 PHE A N 1
ATOM 2760 C CA . PHE A 1 337 ? 2.732 19.240 20.481 1.00 94.81 337 PHE A CA 1
ATOM 2761 C C . PHE A 1 337 ? 3.405 19.027 19.119 1.00 94.81 337 PHE A C 1
ATOM 2763 O O . PHE A 1 337 ? 3.977 19.971 18.572 1.00 94.81 337 PHE A O 1
ATOM 2770 N N . ILE A 1 338 ? 3.281 17.828 18.540 1.00 95.31 338 ILE A N 1
ATOM 2771 C CA . ILE A 1 338 ? 3.751 17.527 17.178 1.00 95.31 338 ILE A CA 1
ATOM 2772 C C . ILE A 1 338 ? 3.007 18.410 16.163 1.00 95.31 338 ILE A C 1
ATOM 2774 O O . ILE A 1 338 ? 3.642 19.044 15.322 1.00 95.31 338 ILE A O 1
ATOM 2778 N N . ALA A 1 339 ? 1.684 18.552 16.298 1.00 96.94 339 ALA A N 1
ATOM 2779 C CA . ALA A 1 339 ? 0.875 19.451 15.477 1.00 96.94 339 ALA A CA 1
ATOM 2780 C C . ALA A 1 339 ? 1.324 20.919 15.575 1.00 96.94 339 ALA A C 1
ATOM 2782 O O . ALA A 1 339 ? 1.479 21.576 14.549 1.00 96.94 339 ALA A O 1
ATOM 2783 N N . ALA A 1 340 ? 1.619 21.424 16.777 1.00 96.44 340 ALA A N 1
ATOM 2784 C CA . ALA A 1 340 ? 2.153 22.775 16.967 1.00 96.44 340 ALA A CA 1
ATOM 2785 C C . ALA A 1 340 ? 3.551 22.961 16.348 1.00 96.44 340 ALA A C 1
ATOM 2787 O O . ALA A 1 340 ? 3.843 24.021 15.796 1.00 96.44 340 ALA A O 1
ATOM 2788 N N . ALA A 1 341 ? 4.412 21.944 16.407 1.00 95.50 341 ALA A N 1
ATOM 2789 C CA . ALA A 1 341 ? 5.741 21.991 15.804 1.00 95.50 341 ALA A CA 1
ATOM 2790 C C . ALA A 1 341 ? 5.689 21.975 14.267 1.00 95.50 341 ALA A C 1
ATOM 2792 O O . ALA A 1 341 ? 6.303 22.827 13.629 1.00 95.50 341 ALA A O 1
ATOM 2793 N N . VAL A 1 342 ? 4.913 21.066 13.669 1.00 96.12 342 VAL A N 1
ATOM 2794 C CA . VAL A 1 342 ? 4.757 20.985 12.205 1.00 96.12 342 VAL A CA 1
ATOM 2795 C C . VAL A 1 342 ? 3.999 22.194 11.657 1.00 96.12 342 VAL A C 1
ATOM 2797 O O . VAL A 1 342 ? 4.376 22.702 10.607 1.00 96.12 342 VAL A O 1
ATOM 2800 N N . PHE A 1 343 ? 3.008 22.730 12.380 1.00 96.06 343 PHE A N 1
ATOM 2801 C CA . PHE A 1 343 ? 2.380 24.008 12.027 1.00 96.06 343 PHE A CA 1
ATOM 2802 C C . PHE A 1 343 ? 3.393 25.160 12.018 1.00 96.06 343 PHE A C 1
ATOM 2804 O O . PHE A 1 343 ? 3.379 25.984 11.105 1.00 96.06 343 PHE A O 1
ATOM 2811 N N . LYS A 1 344 ? 4.302 25.210 13.004 1.00 94.06 344 LYS A N 1
ATOM 2812 C CA . LYS A 1 344 ? 5.376 26.210 13.042 1.00 94.06 344 LYS A CA 1
ATOM 2813 C C . LYS A 1 344 ? 6.291 26.080 11.818 1.00 94.06 344 LYS A C 1
ATOM 2815 O O . LYS A 1 344 ? 6.502 27.078 11.141 1.00 94.06 344 LYS A O 1
ATOM 2820 N N . PHE A 1 345 ? 6.732 24.866 11.473 1.00 94.31 345 PHE A N 1
ATOM 2821 C CA . PHE A 1 345 ? 7.497 24.625 10.241 1.00 94.31 345 PHE A CA 1
ATOM 2822 C C . PHE A 1 345 ? 6.705 25.032 8.985 1.00 94.31 345 PHE A C 1
ATOM 2824 O O . PHE A 1 345 ? 7.241 25.707 8.118 1.00 94.31 345 PHE A O 1
ATOM 2831 N N . ALA A 1 346 ? 5.411 24.711 8.901 1.00 93.88 346 ALA A N 1
ATOM 2832 C CA . ALA A 1 346 ? 4.552 25.103 7.780 1.00 93.88 346 ALA A CA 1
ATOM 2833 C C . ALA A 1 346 ? 4.392 26.625 7.633 1.00 93.88 346 ALA A C 1
ATOM 2835 O O . ALA A 1 346 ? 4.232 27.107 6.515 1.00 93.88 346 ALA A O 1
ATOM 2836 N N . LYS A 1 347 ? 4.467 27.380 8.735 1.00 93.06 347 LYS A N 1
ATOM 2837 C CA . LYS A 1 347 ? 4.363 28.846 8.751 1.00 93.06 347 LYS A CA 1
ATOM 2838 C C . LYS A 1 347 ? 5.698 29.577 8.559 1.00 93.06 347 LYS A C 1
ATOM 2840 O O . LYS A 1 347 ? 5.685 30.744 8.188 1.00 93.06 347 LYS A O 1
ATOM 2845 N N . GLU A 1 348 ? 6.826 28.916 8.811 1.00 91.75 348 GLU A N 1
ATOM 2846 C CA . GLU A 1 348 ? 8.172 29.488 8.631 1.00 91.75 348 GLU A CA 1
ATOM 2847 C C . GLU A 1 348 ? 8.813 29.084 7.293 1.00 91.75 348 GLU A C 1
ATOM 2849 O O . GLU A 1 348 ? 9.489 29.899 6.676 1.00 91.75 348 GLU A O 1
ATOM 2854 N N . GLU A 1 349 ? 8.557 27.861 6.820 1.00 92.25 349 GLU A N 1
ATOM 2855 C CA . GLU A 1 349 ? 9.238 27.239 5.672 1.00 92.25 349 GLU A CA 1
ATOM 2856 C C . GLU A 1 349 ? 8.337 27.113 4.424 1.00 92.25 349 GLU A C 1
ATOM 2858 O O . GLU A 1 349 ? 8.747 26.555 3.406 1.00 92.25 349 GLU A O 1
ATOM 2863 N N . THR A 1 350 ? 7.084 27.593 4.481 1.00 90.88 350 THR A N 1
ATOM 2864 C CA . THR A 1 350 ? 6.160 27.595 3.332 1.00 90.88 350 THR A CA 1
ATOM 2865 C C . THR A 1 350 ? 5.315 28.869 3.264 1.00 90.88 350 THR A C 1
ATOM 2867 O O . THR A 1 350 ? 4.997 29.487 4.277 1.00 90.88 350 THR A O 1
ATOM 2870 N N . ASN A 1 351 ? 4.862 29.213 2.059 1.00 87.69 351 ASN A N 1
ATOM 2871 C CA . ASN A 1 351 ? 3.861 30.254 1.798 1.00 87.69 351 ASN A CA 1
ATOM 2872 C C . ASN A 1 351 ? 2.410 29.720 1.810 1.00 87.69 351 ASN A C 1
ATOM 2874 O O . ASN A 1 351 ? 1.486 30.414 1.391 1.00 87.69 351 ASN A O 1
ATOM 2878 N N . MET A 1 352 ? 2.181 28.490 2.283 1.00 88.56 352 MET A N 1
ATOM 2879 C CA . MET A 1 352 ? 0.875 27.828 2.211 1.00 88.56 352 MET A CA 1
ATOM 2880 C C . MET A 1 352 ? -0.234 28.627 2.907 1.00 88.56 352 MET A C 1
ATOM 2882 O O . MET A 1 352 ? -1.323 28.781 2.360 1.00 88.56 352 MET A O 1
ATOM 2886 N N . PHE A 1 353 ? 0.032 29.157 4.104 1.00 90.69 353 PHE A N 1
ATOM 2887 C CA . PHE A 1 353 ? -0.984 29.869 4.882 1.00 90.69 353 PHE A CA 1
ATOM 2888 C C . PHE A 1 353 ? -1.315 31.259 4.329 1.00 90.69 353 PHE A C 1
ATOM 2890 O O . PHE A 1 353 ? -2.464 31.676 4.440 1.00 90.69 353 PHE A O 1
ATOM 2897 N N . SER A 1 354 ? -0.371 31.947 3.678 1.00 87.31 354 SER A N 1
ATOM 2898 C CA . SER A 1 354 ? -0.649 33.224 3.006 1.00 87.31 354 SER A CA 1
ATOM 2899 C C . SER A 1 354 ? -1.346 33.053 1.652 1.00 87.31 354 SER A C 1
ATOM 2901 O O . SER A 1 354 ? -2.059 33.959 1.235 1.00 87.31 354 SER A O 1
ATOM 2903 N N . ILE A 1 355 ? -1.189 31.901 0.989 1.00 83.38 355 ILE A N 1
ATOM 2904 C CA . ILE A 1 355 ? -1.914 31.567 -0.249 1.00 83.38 355 ILE A CA 1
ATOM 2905 C C . ILE A 1 355 ? -3.330 31.049 0.040 1.00 83.38 355 ILE A C 1
ATOM 2907 O O . ILE A 1 355 ? -4.263 31.399 -0.677 1.00 83.38 355 ILE A O 1
ATOM 2911 N N . LEU A 1 356 ? -3.500 30.195 1.056 1.00 82.81 356 LEU A N 1
ATOM 2912 C CA . LEU A 1 356 ? -4.763 29.484 1.298 1.00 82.81 356 LEU A CA 1
ATOM 2913 C C . LEU A 1 356 ? -5.626 30.101 2.415 1.00 82.81 356 LEU A C 1
ATOM 2915 O O . LEU A 1 356 ? -6.835 29.907 2.410 1.00 82.81 356 LEU A O 1
ATOM 2919 N N . GLY A 1 357 ? -5.036 30.793 3.396 1.00 82.62 357 GLY A N 1
ATOM 2920 C CA . GLY A 1 357 ? -5.742 31.338 4.571 1.00 82.62 357 GLY A CA 1
ATOM 2921 C C . GLY A 1 357 ? -6.137 30.311 5.650 1.00 82.62 357 GLY A C 1
ATOM 2922 O O . GLY A 1 357 ? -6.633 30.686 6.710 1.00 82.62 357 GLY A O 1
ATOM 2923 N N . LEU A 1 358 ? -5.892 29.018 5.420 1.00 86.12 358 LEU A N 1
ATOM 2924 C CA . LEU A 1 358 ? -6.461 27.900 6.191 1.00 86.12 358 LEU A CA 1
ATOM 2925 C C . LEU A 1 358 ? -5.673 27.542 7.471 1.00 86.12 358 LEU A C 1
ATOM 2927 O O . LEU A 1 358 ? -5.398 26.369 7.728 1.00 86.12 358 LEU A O 1
ATOM 2931 N N . GLU A 1 359 ? -5.263 28.529 8.280 1.00 93.62 359 GLU A N 1
ATOM 2932 C CA . GLU A 1 359 ? -4.454 28.259 9.485 1.00 93.62 359 GLU A CA 1
ATOM 2933 C C . GLU A 1 359 ? -5.185 27.383 10.510 1.00 93.62 359 GLU A C 1
ATOM 2935 O O . GLU A 1 359 ? -4.630 26.373 10.942 1.00 93.62 359 GLU A O 1
ATOM 2940 N N . ASP A 1 360 ? -6.404 27.749 10.924 1.00 92.75 360 ASP A N 1
ATOM 2941 C CA . ASP A 1 360 ? -7.151 26.978 11.929 1.00 92.75 360 ASP A CA 1
ATOM 2942 C C . ASP A 1 360 ? -7.674 25.641 11.379 1.00 92.75 360 ASP A C 1
ATOM 2944 O O . ASP A 1 360 ? -7.536 24.633 12.068 1.00 92.75 360 ASP A O 1
ATOM 2948 N N . GLU A 1 361 ? -8.134 25.577 10.123 1.00 91.75 361 GLU A N 1
ATOM 2949 C CA . GLU A 1 361 ? -8.538 24.313 9.478 1.00 91.75 361 GLU A CA 1
ATOM 2950 C C . GLU A 1 361 ? -7.375 23.310 9.406 1.00 91.75 361 GLU A C 1
ATOM 2952 O O . GLU A 1 361 ? -7.547 22.145 9.759 1.00 91.75 361 GLU A O 1
ATOM 2957 N N . PHE A 1 362 ? -6.161 23.749 9.045 1.00 94.00 362 PHE A N 1
ATOM 2958 C CA . PHE A 1 362 ? -4.985 22.874 9.080 1.00 94.00 362 PHE A CA 1
ATOM 2959 C C . PHE A 1 362 ? -4.710 22.353 10.497 1.00 94.00 362 PHE A C 1
ATOM 2961 O O . PHE A 1 362 ? -4.351 21.190 10.660 1.00 94.00 362 PHE A O 1
ATOM 2968 N N . LYS A 1 363 ? -4.876 23.181 11.539 1.00 95.31 363 LYS A N 1
ATOM 2969 C CA . LYS A 1 363 ? -4.657 22.751 12.933 1.00 95.31 363 LYS A CA 1
ATOM 2970 C C . LYS A 1 363 ? -5.740 21.784 13.422 1.00 95.31 363 LYS A C 1
ATOM 2972 O O . LYS A 1 363 ? -5.405 20.877 14.183 1.00 95.31 363 LYS A O 1
ATOM 2977 N N . GLU A 1 364 ? -6.987 21.931 12.964 1.00 93.06 364 GLU A N 1
ATOM 2978 C CA . GLU A 1 364 ? -8.039 20.924 13.158 1.00 93.06 364 GLU A CA 1
ATOM 2979 C C . GLU A 1 364 ? -7.668 19.606 12.466 1.00 93.06 364 GLU A C 1
ATOM 2981 O O . GLU A 1 364 ? -7.448 18.588 13.126 1.00 93.06 364 GLU A O 1
ATOM 2986 N N . LEU A 1 365 ? -7.542 19.641 11.135 1.00 92.69 365 LEU A N 1
ATOM 2987 C CA . LEU A 1 365 ? -7.358 18.465 10.289 1.00 92.69 365 LEU A CA 1
ATOM 2988 C C . LEU A 1 365 ? -6.045 17.727 10.571 1.00 92.69 365 LEU A C 1
ATOM 2990 O O . LEU A 1 365 ? -6.034 16.499 10.540 1.00 92.69 365 LEU A O 1
ATOM 2994 N N . PHE A 1 366 ? -4.944 18.420 10.871 1.00 95.44 366 PHE A N 1
ATOM 2995 C CA . PHE A 1 366 ? -3.660 17.757 11.107 1.00 95.44 366 PHE A CA 1
ATOM 2996 C C . PHE A 1 366 ? -3.602 17.048 12.463 1.00 95.44 366 PHE A C 1
ATOM 2998 O O . PHE A 1 366 ? -3.108 15.923 12.537 1.00 95.44 366 PHE A O 1
ATOM 3005 N N . LEU A 1 367 ? -4.160 17.635 13.530 1.00 94.44 367 LEU A N 1
ATOM 3006 C CA . LEU A 1 367 ? -4.259 16.936 14.816 1.00 94.44 367 LEU A CA 1
ATOM 3007 C C . LEU A 1 367 ? -5.278 15.784 14.745 1.00 94.44 367 LEU A C 1
ATOM 3009 O O . LEU A 1 367 ? -5.005 14.702 15.262 1.00 94.44 367 LEU A O 1
ATOM 3013 N N . PHE A 1 368 ? -6.395 15.970 14.035 1.00 92.44 368 PHE A N 1
ATOM 3014 C CA . PHE A 1 368 ? -7.363 14.908 13.740 1.00 92.44 368 PHE A CA 1
ATOM 3015 C C . PHE A 1 368 ? -6.712 13.731 12.988 1.00 92.44 368 PHE A C 1
ATOM 3017 O O . PHE A 1 368 ? -6.795 12.583 13.427 1.00 92.44 368 PHE A O 1
ATOM 3024 N N . ASN A 1 369 ? -5.970 14.011 11.912 1.00 93.69 369 ASN A N 1
ATOM 3025 C CA . ASN A 1 369 ? -5.276 12.987 11.131 1.00 93.69 369 ASN A CA 1
ATOM 3026 C C . ASN A 1 369 ? -4.119 12.324 11.889 1.00 93.69 369 ASN A C 1
ATOM 3028 O O . ASN A 1 369 ? -3.879 11.137 11.676 1.00 93.69 369 ASN A O 1
ATOM 3032 N N . LEU A 1 370 ? -3.428 13.024 12.796 1.00 92.94 370 LEU A N 1
ATOM 3033 C CA . LEU A 1 370 ? -2.456 12.403 13.706 1.00 92.94 370 LEU A CA 1
ATOM 3034 C C . LEU A 1 370 ? -3.134 11.381 14.635 1.00 92.94 370 LEU A C 1
ATOM 3036 O O . LEU A 1 370 ? -2.640 10.261 14.761 1.00 92.94 370 LEU A O 1
ATOM 3040 N N . HIS A 1 371 ? -4.279 11.731 15.232 1.00 89.88 371 HIS A N 1
ATOM 3041 C CA . HIS A 1 371 ? -5.072 10.826 16.081 1.00 89.88 371 HIS A CA 1
ATOM 3042 C C . HIS A 1 371 ? -5.616 9.615 15.317 1.00 89.88 371 HIS A C 1
ATOM 3044 O O . HIS A 1 371 ? -5.493 8.482 15.780 1.00 89.88 371 HIS A O 1
ATOM 3050 N N . ILE A 1 372 ? -6.159 9.816 14.114 1.00 88.69 372 ILE A N 1
ATOM 3051 C CA . ILE A 1 372 ? -6.596 8.701 13.264 1.00 88.69 372 ILE A CA 1
ATOM 3052 C C . ILE A 1 372 ? -5.408 7.815 12.857 1.00 88.69 372 ILE A C 1
ATOM 3054 O O . ILE A 1 372 ? -5.532 6.588 12.846 1.00 88.69 372 ILE A O 1
ATOM 3058 N N . SER A 1 373 ? -4.244 8.405 12.567 1.00 89.00 373 SER A N 1
ATOM 3059 C CA . SER A 1 373 ? -3.062 7.661 12.115 1.00 89.00 373 SER A CA 1
ATOM 3060 C C . SER A 1 373 ? -2.500 6.712 13.175 1.00 89.00 373 SER A C 1
ATOM 3062 O O . SER A 1 373 ? -2.027 5.640 12.806 1.00 89.00 373 SER A O 1
ATOM 3064 N N . THR A 1 374 ? -2.574 7.024 14.475 1.00 85.75 374 THR A N 1
ATOM 3065 C CA . THR A 1 374 ? -2.111 6.086 15.519 1.00 85.75 374 THR A CA 1
ATOM 3066 C C . THR A 1 374 ? -3.053 4.884 15.689 1.00 85.75 374 THR A C 1
ATOM 3068 O O . THR A 1 374 ? -2.591 3.776 15.974 1.00 85.75 374 THR A O 1
ATOM 3071 N N . VAL A 1 375 ? -4.362 5.059 15.476 1.00 81.69 375 VAL A N 1
ATOM 3072 C CA . VAL A 1 375 ? -5.380 4.024 15.744 1.00 81.69 375 VAL A CA 1
ATOM 3073 C C . VAL A 1 375 ? -5.737 3.201 14.501 1.00 81.69 375 VAL A C 1
ATOM 3075 O O . VAL A 1 375 ? -5.677 1.969 14.543 1.00 81.69 375 VAL A O 1
ATOM 3078 N N . TYR A 1 376 ? -6.097 3.858 13.396 1.00 86.62 376 TYR A N 1
ATOM 3079 C CA . TYR A 1 376 ? -6.772 3.238 12.247 1.00 86.62 376 TYR A CA 1
ATOM 3080 C C . TYR A 1 376 ? -5.849 2.913 11.060 1.00 86.62 376 TYR A C 1
ATOM 3082 O O . TYR A 1 376 ? -6.268 2.195 10.148 1.00 86.62 376 TYR A O 1
ATOM 3090 N N . CYS A 1 377 ? -4.590 3.375 11.056 1.00 84.81 377 CYS A N 1
ATOM 3091 C CA . CYS A 1 377 ? -3.657 2.993 9.993 1.00 84.81 377 CYS A CA 1
ATOM 3092 C C . CYS A 1 377 ? -3.328 1.487 10.025 1.00 84.81 377 CYS A C 1
ATOM 3094 O O . CYS A 1 377 ? -3.320 0.830 11.079 1.00 84.81 377 CYS A O 1
ATOM 3096 N N . ARG A 1 378 ? -3.044 0.938 8.841 1.00 81.75 378 ARG A N 1
ATOM 3097 C CA . ARG A 1 378 ? -2.646 -0.455 8.626 1.00 81.75 378 ARG A CA 1
ATOM 3098 C C . ARG A 1 378 ? -1.331 -0.521 7.858 1.00 81.75 378 ARG A C 1
ATOM 3100 O O . ARG A 1 378 ? -1.158 0.168 6.854 1.00 81.75 378 ARG A O 1
ATOM 3107 N N . GLU A 1 379 ? -0.448 -1.400 8.320 1.00 76.75 379 GLU A N 1
ATOM 3108 C CA . GLU A 1 379 ? 0.785 -1.775 7.629 1.00 76.75 379 GLU A CA 1
ATOM 3109 C C . GLU A 1 379 ? 0.424 -2.536 6.336 1.00 76.75 379 GLU A C 1
ATOM 3111 O O . GLU A 1 379 ? -0.213 -3.594 6.385 1.00 76.75 379 GLU A O 1
ATOM 3116 N N . ILE A 1 380 ? 0.824 -2.024 5.169 1.00 73.56 380 ILE A N 1
ATOM 3117 C CA . ILE A 1 380 ? 0.827 -2.804 3.928 1.00 73.56 380 ILE A CA 1
ATOM 3118 C C . ILE A 1 380 ? 2.087 -3.671 3.930 1.00 73.56 380 ILE A C 1
ATOM 3120 O O . ILE A 1 380 ? 3.208 -3.162 4.003 1.00 73.56 380 ILE A O 1
ATOM 3124 N N . HIS A 1 381 ? 1.901 -4.981 3.779 1.00 65.94 381 HIS A N 1
ATOM 3125 C CA . HIS A 1 381 ? 2.986 -5.923 3.522 1.00 65.94 381 HIS A CA 1
ATOM 3126 C C . HIS A 1 381 ? 3.037 -6.251 2.026 1.00 65.94 381 HIS A C 1
ATOM 3128 O O . HIS A 1 381 ? 2.220 -7.021 1.517 1.00 65.94 381 HIS A O 1
ATOM 3134 N N . LEU A 1 382 ? 3.982 -5.639 1.312 1.00 55.22 382 LEU A N 1
ATOM 3135 C CA . LEU A 1 382 ? 4.289 -5.977 -0.074 1.00 55.22 382 LEU A CA 1
ATOM 3136 C C . LEU A 1 382 ? 4.984 -7.347 -0.152 1.00 55.22 382 LEU A C 1
ATOM 3138 O O . LEU A 1 382 ? 5.657 -7.787 0.776 1.00 55.22 382 LEU A O 1
ATOM 3142 N N . HIS A 1 383 ? 4.815 -8.042 -1.274 1.00 49.91 383 HIS A N 1
ATOM 3143 C CA . HIS A 1 383 ? 5.533 -9.285 -1.554 1.00 49.91 383 HIS A CA 1
ATOM 3144 C C . HIS A 1 383 ? 6.590 -9.025 -2.625 1.00 49.91 383 HIS A C 1
ATOM 3146 O O . HIS A 1 383 ? 6.313 -9.128 -3.822 1.00 49.91 383 HIS A O 1
ATOM 3152 N N . CYS A 1 384 ? 7.794 -8.670 -2.176 1.00 31.05 384 CYS A N 1
ATOM 3153 C CA . CYS A 1 384 ? 8.973 -8.590 -3.031 1.00 31.05 384 CYS A CA 1
ATOM 3154 C C . CYS A 1 384 ? 9.408 -9.980 -3.536 1.00 31.05 384 CYS A C 1
ATOM 3156 O O . CYS A 1 384 ? 8.957 -11.028 -3.066 1.00 31.05 384 CYS A O 1
ATOM 3158 N N . VAL A 1 385 ? 10.251 -9.986 -4.567 1.00 32.06 385 VAL A N 1
ATOM 3159 C CA . VAL A 1 385 ? 10.664 -11.204 -5.274 1.00 32.06 385 VAL A CA 1
ATOM 3160 C C . VAL A 1 385 ? 11.752 -11.939 -4.485 1.00 32.06 385 VAL A C 1
ATOM 3162 O O . VAL A 1 385 ? 12.824 -11.384 -4.312 1.00 32.06 385 VAL A O 1
ATOM 3165 N N . LYS A 1 386 ? 11.483 -13.200 -4.106 1.00 30.33 386 LYS A N 1
ATOM 3166 C CA . LYS A 1 386 ? 12.434 -14.237 -3.633 1.00 30.33 386 LYS A CA 1
ATOM 3167 C C . LYS A 1 386 ? 13.587 -13.768 -2.716 1.00 30.33 386 LYS A C 1
ATOM 3169 O O . LYS A 1 386 ? 14.606 -13.292 -3.206 1.00 30.33 386 LYS A O 1
ATOM 3174 N N . GLY A 1 387 ? 13.547 -14.142 -1.441 1.00 33.38 387 GLY A N 1
ATOM 3175 C CA . GLY A 1 387 ? 14.754 -14.133 -0.610 1.00 33.38 387 GLY A CA 1
ATOM 3176 C C . GLY A 1 387 ? 14.458 -14.527 0.822 1.00 33.38 387 GLY A C 1
ATOM 3177 O O . GLY A 1 387 ? 14.641 -15.682 1.196 1.00 33.38 387 GLY A O 1
ATOM 3178 N N . ASP A 1 388 ? 13.953 -13.557 1.572 1.00 29.84 388 ASP A N 1
ATOM 3179 C CA . ASP A 1 388 ? 13.864 -13.611 3.025 1.00 29.84 388 ASP A CA 1
ATOM 3180 C C . ASP A 1 388 ? 12.458 -13.988 3.517 1.00 29.84 388 ASP A C 1
ATOM 3182 O O . ASP A 1 388 ? 11.445 -13.633 2.908 1.00 29.84 388 ASP A O 1
ATOM 3186 N N . ASP A 1 389 ? 12.379 -14.707 4.639 1.00 32.50 389 ASP A N 1
ATOM 3187 C CA . ASP A 1 389 ? 11.106 -14.973 5.330 1.00 32.50 389 ASP A CA 1
ATOM 3188 C C . ASP A 1 389 ? 10.748 -13.862 6.347 1.00 32.50 389 ASP A C 1
ATOM 3190 O O . ASP A 1 389 ? 9.580 -13.729 6.715 1.00 32.50 389 ASP A O 1
ATOM 3194 N N . ASP A 1 390 ? 11.706 -12.997 6.713 1.00 38.62 390 ASP A N 1
ATOM 3195 C CA . ASP A 1 390 ? 11.497 -11.780 7.513 1.00 38.62 390 ASP A CA 1
ATOM 3196 C C . ASP A 1 390 ? 11.405 -10.534 6.614 1.00 38.62 390 ASP A C 1
ATOM 3198 O O . ASP A 1 390 ? 12.403 -9.907 6.260 1.00 38.62 390 ASP A O 1
ATOM 3202 N N . HIS A 1 391 ? 10.178 -10.149 6.259 1.00 48.34 391 HIS A N 1
ATOM 3203 C CA . HIS A 1 391 ? 9.893 -8.904 5.541 1.00 48.34 391 HIS A CA 1
ATOM 3204 C C . HIS A 1 391 ? 9.176 -7.898 6.466 1.00 48.34 391 HIS A C 1
ATOM 3206 O O . HIS A 1 391 ? 8.079 -8.209 6.949 1.00 48.34 391 HIS A O 1
ATOM 3212 N N . PRO A 1 392 ? 9.735 -6.693 6.709 1.00 50.16 392 PRO A N 1
ATOM 3213 C CA . PRO A 1 392 ? 9.106 -5.684 7.563 1.00 50.16 392 PRO A CA 1
ATOM 3214 C C . PRO A 1 392 ? 7.798 -5.127 6.966 1.00 50.16 392 PRO A C 1
ATOM 3216 O O . PRO A 1 392 ? 7.404 -5.427 5.836 1.00 50.16 392 PRO A O 1
ATOM 3219 N N . GLY A 1 393 ? 7.093 -4.295 7.738 1.00 57.16 393 GLY A N 1
ATOM 3220 C CA . GLY A 1 393 ? 6.068 -3.410 7.178 1.00 57.16 393 GLY A CA 1
ATOM 3221 C C . GLY A 1 393 ? 6.698 -2.448 6.166 1.00 57.16 393 GLY A C 1
ATOM 3222 O O . GLY A 1 393 ? 7.834 -2.018 6.350 1.00 57.16 393 GLY A O 1
ATOM 3223 N N . TYR A 1 394 ? 5.974 -2.124 5.094 1.00 67.00 394 TYR A N 1
ATOM 3224 C CA . TYR A 1 394 ? 6.517 -1.358 3.962 1.00 67.00 394 TYR A CA 1
ATOM 3225 C C . TYR A 1 394 ? 5.896 0.034 3.783 1.00 67.00 394 TYR A C 1
ATOM 3227 O O . TYR A 1 394 ? 6.436 0.884 3.069 1.00 67.00 394 TYR A O 1
ATOM 3235 N N . SER A 1 395 ? 4.707 0.243 4.345 1.00 75.81 395 SER A N 1
ATOM 3236 C CA . SER A 1 395 ? 3.917 1.459 4.178 1.00 75.81 395 SER A CA 1
ATOM 3237 C C . SER A 1 395 ? 2.768 1.482 5.179 1.00 75.81 395 SER A C 1
ATOM 3239 O O . SER A 1 395 ? 2.160 0.442 5.430 1.00 75.81 395 SER A O 1
ATOM 3241 N N . ASN A 1 396 ? 2.430 2.663 5.693 1.00 84.06 396 ASN A N 1
ATOM 3242 C CA . ASN A 1 396 ? 1.176 2.894 6.408 1.00 84.06 396 ASN A CA 1
ATOM 3243 C C . ASN A 1 396 ? 0.109 3.352 5.413 1.00 84.06 396 ASN A C 1
ATOM 3245 O O . ASN A 1 396 ? 0.379 4.228 4.591 1.00 84.06 396 ASN A O 1
ATOM 3249 N N . ALA A 1 397 ? -1.100 2.802 5.506 1.00 89.38 397 ALA A N 1
ATOM 3250 C CA . ALA A 1 397 ? -2.246 3.212 4.699 1.00 89.38 397 ALA A CA 1
ATOM 3251 C C . ALA A 1 397 ? -3.559 3.170 5.492 1.00 89.38 397 ALA A C 1
ATOM 3253 O O . ALA A 1 397 ? -3.637 2.534 6.547 1.00 89.38 397 ALA A O 1
ATOM 3254 N N . ILE A 1 398 ? -4.593 3.846 4.983 1.00 91.06 398 ILE A N 1
ATOM 3255 C CA . ILE A 1 398 ? -5.914 3.922 5.622 1.00 91.06 398 ILE A CA 1
ATOM 3256 C C . ILE A 1 398 ? -7.052 3.562 4.661 1.00 91.06 398 ILE A C 1
ATOM 3258 O O . ILE A 1 398 ? -6.989 3.813 3.457 1.00 91.06 398 ILE A O 1
ATOM 3262 N N . TYR A 1 399 ? -8.080 2.950 5.242 1.00 91.88 399 TYR A N 1
ATOM 3263 C CA . TYR A 1 399 ? -9.212 2.304 4.591 1.00 91.88 399 TYR A CA 1
ATOM 3264 C C . TYR A 1 399 ? -10.447 2.585 5.461 1.00 91.88 399 TYR A C 1
ATOM 3266 O O . TYR A 1 399 ? -10.412 2.288 6.663 1.00 91.88 399 TYR A O 1
ATOM 3274 N N . SER A 1 400 ? -11.493 3.210 4.917 1.00 91.44 400 SER A N 1
ATOM 3275 C CA . SER A 1 400 ? -12.623 3.682 5.727 1.00 91.44 400 SER A CA 1
ATOM 3276 C C . SER A 1 400 ? -13.576 2.540 6.072 1.00 91.44 400 SER A C 1
ATOM 3278 O O . SER A 1 400 ? -13.802 2.276 7.254 1.00 91.44 400 SER A O 1
ATOM 3280 N N . LEU A 1 401 ? -14.025 1.764 5.079 1.00 92.69 401 LEU A N 1
ATOM 3281 C CA . LEU A 1 401 ? -14.999 0.689 5.280 1.00 92.69 401 LEU A CA 1
ATOM 3282 C C . LEU A 1 401 ? -14.433 -0.398 6.204 1.00 92.69 401 LEU A C 1
ATOM 3284 O O . LEU A 1 401 ? -15.104 -0.851 7.131 1.00 92.69 401 LEU A O 1
ATOM 3288 N N . ILE A 1 402 ? -13.169 -0.780 6.001 1.00 90.88 402 ILE A N 1
ATOM 3289 C CA . ILE A 1 402 ? -12.430 -1.713 6.864 1.00 90.88 402 ILE A CA 1
ATOM 3290 C C . ILE A 1 402 ? -12.327 -1.258 8.330 1.00 90.88 402 ILE A C 1
ATOM 3292 O O . ILE A 1 402 ? -12.174 -2.108 9.213 1.00 90.88 402 ILE A O 1
ATOM 3296 N N . SER A 1 403 ? -12.415 0.044 8.612 1.00 89.31 403 SER A N 1
ATOM 3297 C CA . SER A 1 403 ? -12.384 0.575 9.982 1.00 89.31 403 SER A CA 1
ATOM 3298 C C . SER A 1 403 ? -13.712 0.381 10.733 1.00 89.31 403 SER A C 1
ATOM 3300 O O . SER A 1 403 ? -13.710 0.402 11.962 1.00 89.31 403 SER A O 1
ATOM 3302 N N . LEU A 1 404 ? -14.814 0.089 10.024 1.00 90.50 404 LEU A N 1
ATOM 3303 C CA . LEU A 1 404 ? -16.144 -0.183 10.596 1.00 90.50 404 LEU A CA 1
ATOM 3304 C C . LEU A 1 404 ? -16.364 -1.659 11.014 1.00 90.50 404 LEU A C 1
ATOM 3306 O O . LEU A 1 404 ? -17.373 -1.996 11.637 1.00 90.50 404 LEU A O 1
ATOM 3310 N N . PHE A 1 405 ? -15.447 -2.577 10.683 1.00 92.62 405 PHE A N 1
ATOM 3311 C CA . PHE A 1 405 ? -15.578 -4.004 11.024 1.00 92.62 405 PHE A CA 1
ATOM 3312 C C . PHE A 1 405 ? -15.149 -4.286 12.471 1.00 92.62 405 PHE A C 1
ATOM 3314 O O . PHE A 1 405 ? -13.963 -4.484 12.742 1.00 92.62 405 PHE A O 1
ATOM 3321 N N . LYS A 1 406 ? -16.101 -4.386 13.407 1.00 91.50 406 LYS A N 1
ATOM 3322 C CA . LYS A 1 406 ? -15.802 -4.590 14.838 1.00 91.50 406 LYS A CA 1
ATOM 3323 C C . LYS A 1 406 ? -14.956 -5.839 15.126 1.00 91.50 406 LYS A C 1
ATOM 3325 O O . LYS A 1 406 ? -14.945 -6.834 14.399 1.00 91.50 406 LYS A O 1
ATOM 3330 N N . HIS A 1 407 ? -14.210 -5.788 16.229 1.00 91.69 407 HIS A N 1
ATOM 3331 C CA . HIS A 1 407 ? -13.248 -6.829 16.573 1.00 91.69 407 HIS A CA 1
ATOM 3332 C C . HIS A 1 407 ? -13.862 -8.047 17.285 1.00 91.69 407 HIS A C 1
ATOM 3334 O O . HIS A 1 407 ? -14.457 -7.925 18.358 1.00 91.69 407 HIS A O 1
ATOM 3340 N N . SER A 1 408 ? -13.533 -9.249 16.798 1.00 92.81 408 SER A N 1
ATOM 3341 C CA . SER A 1 408 ? -13.633 -10.490 17.577 1.00 92.81 408 SER A CA 1
ATOM 3342 C C . SER A 1 408 ? -12.293 -11.228 17.647 1.00 92.81 408 SER A C 1
ATOM 3344 O O . SER A 1 408 ? -11.612 -11.393 16.636 1.00 92.81 408 SER A O 1
ATOM 3346 N N . CYS A 1 409 ? -11.937 -11.761 18.825 1.00 90.75 409 CYS A N 1
ATOM 3347 C CA . CYS A 1 409 ? -10.774 -12.650 18.981 1.00 90.75 409 CYS A CA 1
ATOM 3348 C C . CYS A 1 409 ? -10.994 -14.040 18.341 1.00 90.75 409 CYS A C 1
ATOM 3350 O O . CYS A 1 409 ? -10.078 -14.860 18.315 1.00 90.75 409 CYS A O 1
ATOM 3352 N N . SER A 1 410 ? -12.205 -14.324 17.851 1.00 88.75 410 SER A N 1
ATOM 3353 C CA . SER A 1 410 ? -12.509 -15.386 16.888 1.00 88.75 410 SER A CA 1
ATOM 3354 C C . SER A 1 410 ? -13.399 -14.769 15.799 1.00 88.75 410 SER A C 1
ATOM 3356 O O . SER A 1 410 ? -14.611 -14.656 15.998 1.00 88.75 410 SER A O 1
ATOM 3358 N N . PRO A 1 411 ? -12.805 -14.222 14.726 1.00 92.31 411 PRO A N 1
ATOM 3359 C CA . PRO A 1 411 ? -13.542 -13.491 13.701 1.00 92.31 411 PRO A CA 1
ATOM 3360 C C . PRO A 1 411 ? -14.222 -14.432 12.699 1.00 92.31 411 PRO A C 1
ATOM 3362 O O . PRO A 1 411 ? -13.722 -15.526 12.425 1.00 92.31 411 PRO A O 1
ATOM 3365 N N . ASN A 1 412 ? -15.344 -13.981 12.134 1.00 94.12 412 ASN A N 1
ATOM 3366 C CA . ASN A 1 412 ? -16.083 -14.681 11.078 1.00 94.12 412 ASN A CA 1
ATOM 3367 C C . ASN A 1 412 ? -15.652 -14.251 9.661 1.00 94.12 412 ASN A C 1
ATOM 3369 O O . ASN A 1 412 ? -15.919 -14.967 8.694 1.00 94.12 412 ASN A O 1
ATOM 3373 N N . ALA A 1 413 ? -14.911 -13.146 9.537 1.00 94.50 413 ALA A N 1
ATOM 3374 C CA . ALA A 1 413 ? -14.244 -12.719 8.313 1.00 94.50 413 ALA A CA 1
ATOM 3375 C C . ALA A 1 413 ? -12.718 -12.600 8.490 1.00 94.50 413 ALA A C 1
ATOM 3377 O O . ALA A 1 413 ? -12.195 -12.358 9.579 1.00 94.50 413 ALA A O 1
ATOM 3378 N N . PHE A 1 414 ? -11.989 -12.774 7.391 1.00 90.44 414 PHE A N 1
ATOM 3379 C CA . PHE A 1 414 ? -10.540 -12.617 7.303 1.00 90.44 414 PHE A CA 1
ATOM 3380 C C . PHE A 1 414 ? -10.207 -11.538 6.274 1.00 90.44 414 PHE A C 1
ATOM 3382 O O . PHE A 1 414 ? -10.799 -11.503 5.196 1.00 90.44 414 PHE A O 1
ATOM 3389 N N . CYS A 1 415 ? -9.265 -10.663 6.619 1.00 87.56 415 CYS A N 1
ATOM 3390 C CA . CYS A 1 415 ? -8.799 -9.574 5.768 1.00 87.56 415 CYS A CA 1
ATOM 3391 C C . CYS A 1 415 ? -7.340 -9.833 5.372 1.00 87.56 415 CYS A C 1
ATOM 3393 O O . CYS A 1 415 ? -6.523 -10.158 6.236 1.00 87.56 415 CYS A O 1
ATOM 3395 N N . TYR A 1 416 ? -7.025 -9.712 4.082 1.00 82.69 416 TYR A N 1
ATOM 3396 C CA . TYR A 1 416 ? -5.673 -9.874 3.546 1.00 82.69 416 TYR A CA 1
ATOM 3397 C C . TYR A 1 416 ? -5.405 -8.893 2.400 1.00 82.69 416 TYR A C 1
ATOM 3399 O O . TYR A 1 416 ? -6.319 -8.513 1.670 1.00 82.69 416 TYR A O 1
ATOM 3407 N N . SER A 1 417 ? -4.143 -8.504 2.221 1.00 75.56 417 SER A N 1
ATOM 3408 C CA . SER A 1 417 ? -3.729 -7.589 1.153 1.00 75.56 417 SER A CA 1
ATOM 3409 C C . SER A 1 417 ? -3.453 -8.322 -0.164 1.00 75.56 417 SER A C 1
ATOM 3411 O O . SER A 1 417 ? -2.901 -9.424 -0.184 1.00 75.56 417 SER A O 1
ATOM 3413 N N . SER A 1 418 ? -3.781 -7.674 -1.279 1.00 72.62 418 SER A N 1
ATOM 3414 C CA . SER A 1 418 ? -3.347 -8.019 -2.631 1.00 72.62 418 SER A CA 1
ATOM 3415 C C . SER A 1 418 ? -2.765 -6.758 -3.276 1.00 72.62 418 SER A C 1
ATOM 3417 O O . SER A 1 418 ? -3.492 -5.856 -3.696 1.00 72.62 418 SER A O 1
ATOM 3419 N N . GLY A 1 419 ? -1.434 -6.636 -3.237 1.00 72.31 419 GLY A N 1
ATOM 3420 C CA . GLY A 1 419 ? -0.785 -5.330 -3.382 1.00 72.31 419 GLY A CA 1
ATOM 3421 C C . GLY A 1 419 ? -1.245 -4.395 -2.258 1.00 72.31 419 GLY A C 1
ATOM 3422 O O . GLY A 1 419 ? -1.256 -4.791 -1.094 1.00 72.31 419 GLY A O 1
ATOM 3423 N N . SER A 1 420 ? -1.683 -3.184 -2.604 1.00 75.75 420 SER A N 1
ATOM 3424 C CA . SER A 1 420 ? -2.320 -2.242 -1.671 1.00 75.75 420 SER A CA 1
ATOM 3425 C C . SER A 1 420 ? -3.813 -2.490 -1.420 1.00 75.75 420 SER A C 1
ATOM 3427 O O . SER A 1 420 ? -4.364 -1.894 -0.495 1.00 75.75 420 SER A O 1
ATOM 3429 N N . THR A 1 421 ? -4.488 -3.335 -2.207 1.00 83.56 421 THR A N 1
ATOM 3430 C CA . THR A 1 421 ? -5.942 -3.554 -2.076 1.00 83.56 421 THR A CA 1
ATOM 3431 C C . THR A 1 421 ? -6.223 -4.543 -0.946 1.00 83.56 421 THR A C 1
ATOM 3433 O O . THR A 1 421 ? -5.667 -5.642 -0.948 1.00 83.56 421 THR A O 1
ATOM 3436 N N . LEU A 1 422 ? -7.086 -4.188 0.007 1.00 87.38 422 LEU A N 1
ATOM 3437 C CA . LEU A 1 422 ? -7.561 -5.106 1.042 1.00 87.38 422 LEU A CA 1
ATOM 3438 C C . LEU A 1 422 ? -8.755 -5.916 0.537 1.00 87.38 422 LEU A C 1
ATOM 3440 O O . LEU A 1 422 ? -9.714 -5.372 -0.010 1.00 87.38 422 LEU A O 1
ATOM 3444 N N . ILE A 1 423 ? -8.699 -7.226 0.760 1.00 89.38 423 ILE A N 1
ATOM 3445 C CA . ILE A 1 423 ? -9.757 -8.175 0.429 1.00 89.38 423 ILE A CA 1
ATOM 3446 C C . ILE A 1 423 ? -10.316 -8.748 1.729 1.00 89.38 423 ILE A C 1
ATOM 3448 O O . ILE A 1 423 ? -9.581 -9.377 2.496 1.00 89.38 423 ILE A O 1
ATOM 3452 N N . VAL A 1 424 ? -11.620 -8.585 1.961 1.00 93.19 424 VAL A N 1
ATOM 3453 C CA . VAL A 1 424 ? -12.333 -9.280 3.044 1.00 93.19 424 VAL A CA 1
ATOM 3454 C C . VAL A 1 424 ? -13.025 -10.506 2.477 1.00 93.19 424 VAL A C 1
ATOM 3456 O O . VAL A 1 424 ? -13.796 -10.407 1.521 1.00 93.19 424 VAL A O 1
ATOM 3459 N N . ARG A 1 425 ? -12.796 -11.665 3.094 1.00 93.50 425 ARG A N 1
ATOM 3460 C CA . ARG A 1 425 ? -13.457 -12.922 2.740 1.00 93.50 425 ARG A CA 1
ATOM 3461 C C . ARG A 1 425 ? -13.973 -13.624 3.997 1.00 93.50 425 ARG A C 1
ATOM 3463 O O . ARG A 1 425 ? -13.284 -13.653 5.017 1.00 93.50 425 ARG A O 1
ATOM 3470 N N . SER A 1 426 ? -15.178 -14.184 3.948 1.00 93.62 426 SER A N 1
ATOM 3471 C CA . SER A 1 426 ? -15.750 -14.943 5.072 1.00 93.62 426 SER A CA 1
ATOM 3472 C C . SER A 1 426 ? -14.958 -16.229 5.355 1.00 93.62 426 SER A C 1
ATOM 3474 O O . SER A 1 426 ? -14.505 -16.922 4.440 1.00 93.62 426 SER A O 1
ATOM 3476 N N . VAL A 1 427 ? -14.806 -16.570 6.637 1.00 91.31 427 VAL A N 1
ATOM 3477 C CA . VAL A 1 427 ? -14.119 -17.787 7.123 1.00 91.31 427 VAL A CA 1
ATOM 3478 C C . VAL A 1 427 ? -14.980 -18.640 8.059 1.00 91.31 427 VAL A C 1
ATOM 3480 O O . VAL A 1 427 ? -14.509 -19.641 8.585 1.00 91.31 427 VAL A O 1
ATOM 3483 N N . SER A 1 428 ? -16.247 -18.276 8.233 1.00 91.06 428 SER A N 1
ATOM 3484 C CA . SER A 1 428 ? -17.309 -19.085 8.835 1.00 91.06 428 SER A CA 1
ATOM 3485 C C . SER A 1 428 ? -18.607 -18.845 8.064 1.00 91.06 428 SER A C 1
ATOM 3487 O O . SER A 1 428 ? -18.680 -17.933 7.235 1.00 91.06 428 SER A O 1
ATOM 3489 N N . THR A 1 429 ? -19.650 -19.619 8.349 1.00 91.69 429 THR A N 1
ATOM 3490 C CA . THR A 1 429 ? -21.005 -19.245 7.925 1.00 91.69 429 THR A CA 1
ATOM 3491 C C . THR A 1 429 ? -21.442 -17.997 8.705 1.00 91.69 429 THR A C 1
ATOM 3493 O O . THR A 1 429 ? -21.237 -17.932 9.920 1.00 91.69 429 THR A O 1
ATOM 3496 N N . ILE A 1 430 ? -22.030 -16.996 8.041 1.00 95.69 430 ILE A N 1
ATOM 3497 C CA . ILE A 1 430 ? -22.600 -15.804 8.699 1.00 95.69 430 ILE A CA 1
ATOM 3498 C C . ILE A 1 430 ? -24.090 -15.752 8.366 1.00 95.69 430 ILE A C 1
ATOM 3500 O O . ILE A 1 430 ? -24.463 -15.830 7.198 1.00 95.69 430 ILE A O 1
ATOM 3504 N N . LYS A 1 431 ? -24.946 -15.668 9.387 1.00 95.50 431 LYS A N 1
ATOM 3505 C CA . LYS A 1 431 ? -26.402 -15.601 9.215 1.00 95.50 431 LYS A CA 1
ATOM 3506 C C . LYS A 1 431 ? -26.873 -14.175 8.955 1.00 95.50 431 LYS A C 1
ATOM 3508 O O . LYS A 1 431 ? -26.268 -13.235 9.471 1.00 95.50 431 LYS A O 1
ATOM 3513 N N . LYS A 1 432 ? -27.970 -14.022 8.205 1.00 97.25 432 LYS A N 1
ATOM 3514 C CA . LYS A 1 432 ? -28.635 -12.723 8.009 1.00 97.25 432 LYS A CA 1
ATOM 3515 C C . LYS A 1 432 ? -28.844 -12.007 9.351 1.00 97.25 432 LYS A C 1
ATOM 3517 O O . LYS A 1 432 ? -29.357 -12.597 10.296 1.00 97.25 432 LYS A O 1
ATOM 3522 N N . GLY A 1 433 ? -28.469 -10.731 9.412 1.00 95.94 433 GLY A N 1
ATOM 3523 C CA . GLY A 1 433 ? -28.561 -9.883 10.600 1.00 95.94 433 GLY A CA 1
ATOM 3524 C C . GLY A 1 433 ? -27.385 -9.995 11.577 1.00 95.94 433 GLY A C 1
ATOM 3525 O O . GLY A 1 433 ? -27.259 -9.128 12.437 1.00 95.94 433 GLY A O 1
ATOM 3526 N N . ASN A 1 434 ? -26.501 -10.992 11.449 1.00 94.81 434 ASN A N 1
ATOM 3527 C CA . ASN A 1 434 ? -25.317 -11.089 12.305 1.00 94.81 434 ASN A CA 1
ATOM 3528 C C . ASN A 1 434 ? -24.231 -10.085 11.886 1.00 94.81 434 ASN A C 1
ATOM 3530 O O . ASN A 1 434 ? -24.021 -9.825 10.700 1.00 94.81 434 ASN A O 1
ATOM 3534 N N . GLU A 1 435 ? -23.493 -9.592 12.880 1.00 95.62 435 GLU A N 1
ATOM 3535 C CA . GLU A 1 435 ? -22.314 -8.739 12.712 1.00 95.62 435 GLU A CA 1
ATOM 3536 C C . GLU A 1 435 ? -21.159 -9.473 12.009 1.00 95.62 435 GLU A C 1
ATOM 3538 O O . GLU A 1 435 ? -20.908 -10.660 12.248 1.00 95.62 435 GLU A O 1
ATOM 3543 N N . VAL A 1 436 ? -20.437 -8.754 11.147 1.00 96.75 436 VAL A N 1
ATOM 3544 C CA . VAL A 1 436 ? -19.236 -9.229 10.455 1.00 96.75 436 VAL A CA 1
ATOM 3545 C C . VAL A 1 436 ? -18.005 -8.643 11.147 1.00 96.75 436 VAL A C 1
ATOM 3547 O O . VAL A 1 436 ? -17.760 -7.440 11.110 1.00 96.75 436 VAL A O 1
ATOM 3550 N N . CYS A 1 437 ? -17.216 -9.509 11.780 1.00 94.56 437 CYS A N 1
ATOM 3551 C CA . CYS A 1 437 ? -16.086 -9.145 12.624 1.00 94.56 437 CYS A CA 1
ATOM 3552 C C . CYS A 1 437 ? -14.751 -9.605 12.026 1.00 94.56 437 CYS A C 1
ATOM 3554 O O . CYS A 1 437 ? -14.636 -10.737 11.545 1.00 94.56 437 CYS A O 1
ATOM 3556 N N . ILE A 1 438 ? -13.706 -8.786 12.184 1.00 92.81 438 ILE A N 1
ATOM 3557 C CA . ILE A 1 438 ? -12.310 -9.124 11.840 1.00 92.81 438 ILE A CA 1
ATOM 3558 C C . ILE A 1 438 ? -11.412 -9.166 13.092 1.00 92.81 438 ILE A C 1
ATOM 3560 O O . ILE A 1 438 ? -11.840 -8.842 14.206 1.00 92.81 438 ILE A O 1
ATOM 3564 N N . SER A 1 439 ? -10.145 -9.576 12.941 1.00 88.50 439 SER A N 1
ATOM 3565 C CA . SER A 1 439 ? -9.160 -9.420 14.022 1.00 88.50 439 SER A CA 1
ATOM 3566 C C . SER A 1 439 ? -8.434 -8.075 13.941 1.00 88.50 439 SER A C 1
ATOM 3568 O O . SER A 1 439 ? -8.059 -7.624 12.862 1.00 88.50 439 SER A O 1
ATOM 3570 N N . TYR A 1 440 ? -8.219 -7.455 15.102 1.00 85.75 440 TYR A N 1
ATOM 3571 C CA . TYR A 1 440 ? -7.470 -6.204 15.292 1.00 85.75 440 TYR A CA 1
ATOM 3572 C C . TYR A 1 440 ? -6.060 -6.452 15.869 1.00 85.75 440 TYR A C 1
ATOM 3574 O O . TYR A 1 440 ? -5.271 -5.522 16.025 1.00 85.75 440 TYR A O 1
ATOM 3582 N N . GLY A 1 441 ? -5.749 -7.706 16.211 1.00 77.06 441 GLY A N 1
ATOM 3583 C CA . GLY A 1 441 ? -4.520 -8.139 16.873 1.00 77.06 441 GLY A CA 1
ATOM 3584 C C . GLY A 1 441 ? -4.436 -9.674 16.934 1.00 77.06 441 GLY A C 1
ATOM 3585 O O . GLY A 1 441 ? -5.100 -10.341 16.130 1.00 77.06 441 GLY A O 1
ATOM 3586 N N . PRO A 1 442 ? -3.655 -10.258 17.862 1.00 68.06 442 PRO A N 1
ATOM 3587 C CA . PRO A 1 442 ? -3.482 -11.709 17.952 1.00 68.06 442 PRO A CA 1
ATOM 3588 C C . PRO A 1 442 ? -4.786 -12.447 18.308 1.00 68.06 442 PRO A C 1
ATOM 3590 O O . PRO A 1 442 ? -5.644 -11.924 19.029 1.00 68.06 442 PRO A O 1
ATOM 3593 N N . SER A 1 443 ? -4.939 -13.672 17.797 1.00 78.62 443 SER A N 1
ATOM 3594 C CA . SER A 1 443 ? -6.151 -14.478 17.968 1.00 78.62 443 SER A CA 1
ATOM 3595 C C . SER A 1 443 ? -6.283 -14.988 19.404 1.00 78.62 443 SER A C 1
ATOM 3597 O O . SER A 1 443 ? -5.317 -15.027 20.169 1.00 78.62 443 SER A O 1
ATOM 3599 N N . HIS A 1 444 ? -7.481 -15.450 19.782 1.00 84.69 444 HIS A N 1
ATOM 3600 C CA . HIS A 1 444 ? -7.657 -16.161 21.056 1.00 84.69 444 HIS A CA 1
ATOM 3601 C C . HIS A 1 444 ? -6.841 -17.459 21.162 1.00 84.69 444 HIS A C 1
ATOM 3603 O O . HIS A 1 444 ? -6.639 -17.965 22.264 1.00 84.69 444 HIS A O 1
ATOM 3609 N N . ILE A 1 445 ? -6.409 -17.965 20.008 1.00 79.38 445 ILE A N 1
ATOM 3610 C CA . ILE A 1 445 ? -5.603 -19.162 19.807 1.00 79.38 445 ILE A CA 1
ATOM 3611 C C . ILE A 1 445 ? -4.192 -18.961 20.374 1.00 79.38 445 ILE A C 1
ATOM 3613 O O . ILE A 1 445 ? -3.760 -19.736 21.228 1.00 79.38 445 ILE A O 1
ATOM 3617 N N . ASP A 1 446 ? -3.516 -17.904 19.917 1.00 76.00 446 ASP A N 1
ATOM 3618 C CA . ASP A 1 446 ? -2.063 -17.720 20.043 1.00 76.00 446 ASP A CA 1
ATOM 3619 C C . ASP A 1 446 ? -1.690 -17.003 21.351 1.00 76.00 446 ASP A C 1
ATOM 3621 O O . ASP A 1 446 ? -0.714 -17.339 22.024 1.00 76.00 446 ASP A O 1
ATOM 3625 N N . VAL A 1 447 ? -2.498 -16.015 21.746 1.00 83.75 447 VAL A N 1
ATOM 3626 C CA . VAL A 1 447 ? -2.229 -15.118 22.879 1.00 83.75 447 VAL A CA 1
ATOM 3627 C C . VAL A 1 447 ? -3.373 -15.194 23.886 1.00 83.75 447 VAL A C 1
ATOM 3629 O O . VAL A 1 447 ? -4.541 -15.295 23.512 1.00 83.75 447 VAL A O 1
ATOM 3632 N N . ASP A 1 448 ? -3.069 -15.168 25.184 1.00 88.06 448 ASP A N 1
ATOM 3633 C CA . ASP A 1 448 ? -4.080 -15.271 26.239 1.00 88.06 448 ASP A CA 1
ATOM 3634 C C . ASP A 1 448 ? -4.971 -14.029 26.370 1.00 88.06 448 ASP A C 1
ATOM 3636 O O . ASP A 1 448 ? -4.741 -12.959 25.806 1.00 88.06 448 ASP A O 1
ATOM 3640 N N . ARG A 1 449 ? -6.029 -14.181 27.168 1.00 90.56 449 ARG A N 1
ATOM 3641 C CA . ARG A 1 449 ? -7.018 -13.134 27.410 1.00 90.56 449 ARG A CA 1
ATOM 3642 C C . ARG A 1 449 ? -6.425 -11.878 28.060 1.00 90.56 449 ARG A C 1
ATOM 3644 O O . ARG A 1 449 ? -6.963 -10.811 27.795 1.00 90.56 449 ARG A O 1
ATOM 3651 N N . ALA A 1 450 ? -5.394 -11.958 28.901 1.00 90.94 450 ALA A N 1
ATOM 3652 C CA . ALA A 1 450 ? -4.831 -10.773 29.546 1.00 90.94 450 ALA A CA 1
ATOM 3653 C C . ALA A 1 450 ? -4.034 -9.942 28.531 1.00 90.94 450 ALA A C 1
ATOM 3655 O O . ALA A 1 450 ? -4.367 -8.774 28.318 1.00 90.94 450 ALA A O 1
ATOM 3656 N N . THR A 1 451 ? -3.090 -10.564 27.821 1.00 89.25 451 THR A N 1
ATOM 3657 C CA . THR A 1 451 ? -2.271 -9.886 26.807 1.00 89.25 451 THR A CA 1
ATOM 3658 C C . THR A 1 451 ? -3.109 -9.401 25.619 1.00 89.25 451 THR A C 1
ATOM 3660 O O . THR A 1 451 ? -2.944 -8.255 25.205 1.00 89.25 451 THR A O 1
ATOM 3663 N N . ARG A 1 452 ? -4.099 -10.172 25.127 1.00 90.62 452 ARG A N 1
ATOM 3664 C CA . ARG A 1 452 ? -5.041 -9.679 24.092 1.00 90.62 452 ARG A CA 1
ATOM 3665 C C . ARG A 1 452 ? -5.779 -8.417 24.542 1.00 90.62 452 ARG A C 1
ATOM 3667 O O . ARG A 1 452 ? -5.887 -7.462 23.782 1.00 90.62 452 ARG A O 1
ATOM 3674 N N . GLN A 1 453 ? -6.283 -8.392 25.777 1.00 91.31 453 GLN A N 1
ATOM 3675 C CA . GLN A 1 453 ? -6.989 -7.224 26.318 1.00 91.31 453 GLN A CA 1
ATOM 3676 C C . GLN A 1 453 ? -6.045 -6.038 26.549 1.00 91.31 453 GLN A C 1
ATOM 3678 O O . GLN A 1 453 ? -6.465 -4.896 26.400 1.00 91.31 453 GLN A O 1
ATOM 3683 N N . GLN A 1 454 ? -4.778 -6.281 26.891 1.00 88.81 454 GLN A N 1
ATOM 3684 C CA . GLN A 1 454 ? -3.761 -5.237 27.005 1.00 88.81 454 GLN A CA 1
ATOM 3685 C C . GLN A 1 454 ? -3.452 -4.609 25.642 1.00 88.81 454 GLN A C 1
ATOM 3687 O O . GLN A 1 454 ? -3.599 -3.402 25.510 1.00 88.81 454 GLN A O 1
ATOM 3692 N N . VAL A 1 455 ? -3.155 -5.405 24.609 1.00 86.06 455 VAL A N 1
ATOM 3693 C CA . VAL A 1 455 ? -2.936 -4.903 23.236 1.00 86.06 455 VAL A CA 1
ATOM 3694 C C . VAL A 1 455 ? -4.138 -4.087 22.741 1.00 86.06 455 VAL A C 1
ATOM 3696 O O . VAL A 1 455 ? -3.971 -2.976 22.240 1.00 86.06 455 VAL A O 1
ATOM 3699 N N . LEU A 1 456 ? -5.363 -4.588 22.939 1.00 87.50 456 LEU A N 1
ATOM 3700 C CA . LEU A 1 456 ? -6.574 -3.903 22.474 1.00 87.50 456 LEU A CA 1
ATOM 3701 C C . LEU A 1 456 ? -6.870 -2.601 23.238 1.00 87.50 456 LEU A C 1
ATOM 3703 O O . LEU A 1 456 ? -7.282 -1.627 22.613 1.00 87.50 456 LEU A O 1
ATOM 3707 N N . ARG A 1 457 ? -6.601 -2.537 24.550 1.00 86.25 457 ARG A N 1
ATOM 3708 C CA . ARG A 1 457 ? -6.698 -1.286 25.325 1.00 86.25 457 ARG A CA 1
ATOM 3709 C C . ARG A 1 457 ? -5.580 -0.297 24.997 1.00 86.25 457 ARG A C 1
ATOM 3711 O O . ARG A 1 457 ? -5.836 0.901 25.009 1.00 86.25 457 ARG A O 1
ATOM 3718 N N . ASN A 1 458 ? -4.374 -0.777 24.700 1.00 80.88 458 ASN A N 1
ATOM 3719 C CA . ASN A 1 458 ? -3.214 0.072 24.426 1.00 80.88 458 ASN A CA 1
ATOM 3720 C C . ASN A 1 458 ? -3.269 0.723 23.034 1.00 80.88 458 ASN A C 1
ATOM 3722 O O . ASN A 1 458 ? -2.790 1.849 22.907 1.00 80.88 458 ASN A O 1
ATOM 3726 N N . LYS A 1 459 ? -3.847 0.042 22.024 1.00 79.50 459 LYS A N 1
ATOM 3727 C CA . LYS A 1 459 ? -4.030 0.578 20.659 1.00 79.50 459 LYS A CA 1
ATOM 3728 C C . LYS A 1 459 ? -5.407 1.185 20.385 1.00 79.50 459 LYS A C 1
ATOM 3730 O O . LYS A 1 459 ? -5.491 2.263 19.818 1.00 79.50 459 LYS A O 1
ATOM 3735 N N . TYR A 1 460 ? -6.477 0.469 20.725 1.00 81.06 460 TYR A N 1
ATOM 3736 C CA . TYR A 1 460 ? -7.843 0.796 20.287 1.00 81.06 460 TYR A CA 1
ATOM 3737 C C . TYR A 1 460 ? -8.754 1.223 21.451 1.00 81.06 460 TYR A C 1
ATOM 3739 O O . TYR A 1 460 ? -9.956 1.396 21.274 1.00 81.06 460 TYR A O 1
ATOM 3747 N N . HIS A 1 461 ? -8.196 1.339 22.659 1.00 81.56 461 HIS A N 1
ATOM 3748 C CA . HIS A 1 461 ? -8.840 1.895 23.852 1.00 81.56 461 HIS A CA 1
ATOM 3749 C C . HIS A 1 461 ? -10.189 1.264 24.259 1.00 81.56 461 HIS A C 1
ATOM 3751 O O . HIS A 1 461 ? -10.988 1.875 24.965 1.00 81.56 461 HIS A O 1
ATOM 3757 N N . PHE A 1 462 ? -10.421 -0.008 23.905 1.00 85.88 462 PHE A N 1
ATOM 3758 C CA . PHE A 1 462 ? -11.599 -0.769 24.336 1.00 85.88 462 PHE A CA 1
ATOM 3759 C C . PHE A 1 462 ? -11.234 -2.068 25.069 1.00 85.88 462 PHE A C 1
ATOM 3761 O O . PHE A 1 462 ? -10.203 -2.694 24.830 1.00 85.88 462 PHE A O 1
ATOM 3768 N N . THR A 1 463 ? -12.126 -2.507 25.961 1.00 89.62 463 THR A N 1
ATOM 3769 C CA . THR A 1 463 ? -12.084 -3.855 26.552 1.00 89.62 463 THR A CA 1
ATOM 3770 C C . THR A 1 463 ? -12.972 -4.779 25.724 1.00 89.62 463 THR A C 1
ATOM 3772 O O . THR A 1 463 ? -14.182 -4.574 25.630 1.00 89.62 463 THR A O 1
ATOM 3775 N N . CYS A 1 464 ? -12.385 -5.810 25.123 1.00 91.81 464 CYS A N 1
ATOM 3776 C CA . CYS A 1 464 ? -13.065 -6.698 24.189 1.00 91.81 464 CYS A CA 1
ATOM 3777 C C . CYS A 1 464 ? -14.097 -7.599 24.884 1.00 91.81 464 CYS A C 1
ATOM 3779 O O . CYS A 1 464 ? -13.758 -8.389 25.769 1.00 91.81 464 CYS A O 1
ATOM 3781 N N . LYS A 1 465 ? -15.357 -7.518 24.439 1.00 93.00 465 LYS A N 1
ATOM 3782 C CA . LYS A 1 465 ? -16.494 -8.302 24.955 1.00 93.00 465 LYS A CA 1
ATOM 3783 C C . LYS A 1 465 ? -16.930 -9.439 24.014 1.00 93.00 465 LYS A C 1
ATOM 3785 O O . LYS A 1 465 ? -18.030 -9.967 24.179 1.00 93.00 465 LYS A O 1
ATOM 3790 N N . CYS A 1 466 ? -16.094 -9.832 23.045 1.00 92.75 466 CYS A N 1
ATOM 3791 C CA . CYS A 1 466 ? -16.383 -10.957 22.144 1.00 92.75 466 CYS A CA 1
ATOM 3792 C C . CYS A 1 466 ? -16.552 -12.283 22.912 1.00 92.75 466 CYS A C 1
ATOM 3794 O O . CYS A 1 466 ? -16.050 -12.432 24.032 1.00 92.75 466 CYS A O 1
ATOM 3796 N N . ARG A 1 467 ? -17.220 -13.266 22.295 1.00 90.81 467 ARG A N 1
ATOM 3797 C CA . ARG A 1 467 ? -17.512 -14.580 22.894 1.00 90.81 467 ARG A CA 1
ATOM 3798 C C . ARG A 1 467 ? -16.275 -15.250 23.548 1.00 90.81 467 ARG A C 1
ATOM 3800 O O . ARG A 1 467 ? -16.350 -15.489 24.756 1.00 90.81 467 ARG A O 1
ATOM 3807 N N . PRO A 1 468 ? -15.108 -15.394 22.874 1.00 91.44 468 PRO A N 1
ATOM 3808 C CA . PRO A 1 468 ? -13.870 -15.886 23.497 1.00 91.44 468 PRO A CA 1
ATOM 3809 C C . PRO A 1 468 ? -13.409 -15.155 24.767 1.00 91.44 468 PRO A C 1
ATOM 3811 O O . PRO A 1 468 ? -12.786 -15.751 25.645 1.00 91.44 468 PRO A O 1
ATOM 3814 N N . CYS A 1 469 ? -13.672 -13.850 24.872 1.00 92.38 469 CYS A N 1
ATOM 3815 C CA . CYS A 1 469 ? -13.262 -13.028 26.012 1.00 92.38 469 CYS A CA 1
ATOM 3816 C C . CYS A 1 469 ? -14.279 -13.030 27.165 1.00 92.38 469 CYS A C 1
ATOM 3818 O O . CYS A 1 469 ? -13.881 -12.745 28.300 1.00 92.38 469 CYS A O 1
ATOM 3820 N N . ARG A 1 470 ? -15.547 -13.380 26.901 1.00 93.81 470 ARG A N 1
ATOM 3821 C CA . ARG A 1 470 ? -16.579 -13.628 27.926 1.00 93.81 470 ARG A CA 1
ATOM 3822 C C . ARG A 1 470 ? -16.435 -15.030 28.516 1.00 93.81 470 ARG A C 1
ATOM 3824 O O . ARG A 1 470 ? -16.244 -15.173 29.716 1.00 93.81 470 ARG A O 1
ATOM 3831 N N . GLU A 1 471 ? -16.415 -16.042 27.652 1.00 92.19 471 GLU A N 1
ATOM 3832 C CA . GLU A 1 471 ? -16.340 -17.471 28.001 1.00 92.19 471 GLU A CA 1
ATOM 3833 C C . GLU A 1 471 ? -14.917 -17.945 28.366 1.00 92.19 471 GLU A C 1
ATOM 3835 O O . GLU A 1 471 ? -14.691 -19.136 28.546 1.00 92.19 471 GLU A O 1
ATOM 3840 N N . LYS A 1 472 ? -13.948 -17.021 28.479 1.00 89.62 472 LYS A N 1
ATOM 3841 C CA . LYS A 1 472 ? -12.544 -17.286 28.860 1.00 89.62 472 LYS A CA 1
ATOM 3842 C C . LYS A 1 472 ? -11.890 -18.423 28.047 1.00 89.62 472 LYS A C 1
ATOM 3844 O O . LYS A 1 472 ? -11.169 -19.240 28.613 1.00 89.62 472 LYS A O 1
ATOM 3849 N N . TRP A 1 473 ? -12.129 -18.476 26.732 1.00 88.56 473 TRP A N 1
ATOM 3850 C CA . TRP A 1 473 ? -11.636 -19.570 25.884 1.00 88.56 473 TRP A CA 1
ATOM 3851 C C . TRP A 1 473 ? -10.109 -19.748 26.000 1.00 88.56 473 TRP A C 1
ATOM 3853 O O . TRP A 1 473 ? -9.383 -18.742 26.003 1.00 88.56 473 TRP A O 1
ATOM 3863 N N . PRO A 1 474 ? -9.618 -21.000 26.082 1.00 77.88 474 PRO A N 1
ATOM 3864 C CA . PRO A 1 474 ? -8.201 -21.290 26.263 1.00 77.88 474 PRO A CA 1
ATOM 3865 C C . PRO A 1 474 ? -7.388 -20.953 25.008 1.00 77.88 474 PRO A C 1
ATOM 3867 O O . PRO A 1 474 ? -7.905 -21.001 23.888 1.00 77.88 474 PRO A O 1
ATOM 3870 N N . ARG A 1 475 ? -6.087 -20.692 25.201 1.00 80.50 475 ARG A N 1
ATOM 3871 C CA . ARG A 1 475 ? -5.101 -20.785 24.114 1.00 80.50 475 ARG A CA 1
ATOM 3872 C C . ARG A 1 475 ? -5.083 -22.208 23.553 1.00 80.50 475 ARG A C 1
ATOM 3874 O O . ARG A 1 475 ? -5.336 -23.165 24.285 1.00 80.50 475 ARG A O 1
ATOM 3881 N N . LYS A 1 476 ? -4.718 -22.356 22.280 1.00 70.31 476 LYS A N 1
ATOM 3882 C CA . LYS A 1 476 ? -4.430 -23.659 21.666 1.00 70.31 476 LYS A CA 1
ATOM 3883 C C . LYS A 1 476 ? -3.134 -23.546 20.881 1.00 70.31 476 LYS A C 1
ATOM 3885 O O . LYS A 1 476 ? -3.060 -22.795 19.915 1.00 70.31 476 LYS A O 1
ATOM 3890 N N . ASN A 1 477 ? -2.113 -24.281 21.316 1.00 60.03 477 ASN A N 1
ATOM 3891 C CA . ASN A 1 477 ? -0.768 -24.170 20.763 1.00 60.03 477 ASN A CA 1
ATOM 3892 C C . ASN A 1 477 ? -0.682 -24.916 19.418 1.00 60.03 477 ASN A C 1
ATOM 3894 O O . ASN A 1 477 ? -0.213 -26.047 19.345 1.00 60.03 477 ASN A O 1
ATOM 3898 N N . PHE A 1 478 ? -1.200 -24.300 18.351 1.00 60.41 478 PHE A N 1
ATOM 3899 C CA . PHE A 1 478 ? -1.197 -24.872 17.001 1.00 60.41 478 PHE A CA 1
ATOM 3900 C C . PHE A 1 478 ? 0.053 -24.522 16.184 1.00 60.41 478 PHE A C 1
ATOM 3902 O O . PHE A 1 478 ? 0.113 -24.942 15.036 1.00 60.41 478 PHE A O 1
ATOM 3909 N N . LEU A 1 479 ? 1.032 -23.778 16.717 1.00 52.44 479 LEU A N 1
ATOM 3910 C CA . LEU A 1 479 ? 2.194 -23.260 15.966 1.00 52.44 479 LEU A CA 1
ATOM 3911 C C . LEU A 1 479 ? 2.874 -24.322 15.078 1.00 52.44 479 LEU A C 1
ATOM 3913 O O . LEU A 1 479 ? 3.039 -24.105 13.877 1.00 52.44 479 LEU A O 1
ATOM 3917 N N . ASP A 1 480 ? 3.154 -25.508 15.622 1.00 55.78 480 ASP A N 1
ATOM 3918 C CA . ASP A 1 480 ? 3.727 -26.630 14.867 1.00 55.78 480 ASP A CA 1
ATOM 3919 C C . ASP A 1 480 ? 2.838 -27.102 13.709 1.00 55.78 480 ASP A C 1
ATOM 3921 O O . ASP A 1 480 ? 3.331 -27.452 12.638 1.00 55.78 480 ASP A O 1
ATOM 3925 N N . GLU A 1 481 ? 1.522 -27.150 13.919 1.00 59.03 481 GLU A N 1
ATOM 3926 C CA . GLU A 1 481 ? 0.538 -27.613 12.935 1.00 59.03 481 GLU A CA 1
ATOM 3927 C C . GLU A 1 481 ? 0.253 -26.534 11.876 1.00 59.03 481 GLU A C 1
ATOM 3929 O O . GLU A 1 481 ? 0.111 -26.842 10.692 1.00 59.03 481 GLU A O 1
ATOM 3934 N N . TYR A 1 482 ? 0.240 -25.266 12.295 1.00 60.25 482 TYR A N 1
ATOM 3935 C CA . TYR A 1 482 ? 0.071 -24.068 11.477 1.00 60.25 482 TYR A CA 1
ATOM 3936 C C . TYR A 1 482 ? 1.246 -23.891 10.513 1.00 60.25 482 TYR A C 1
ATOM 3938 O O . TYR A 1 482 ? 1.034 -23.717 9.312 1.00 60.25 482 TYR A O 1
ATOM 3946 N N . ASN A 1 483 ? 2.482 -24.018 11.003 1.00 57.97 483 ASN A N 1
ATOM 3947 C CA . ASN A 1 483 ? 3.686 -23.926 10.179 1.00 57.97 483 ASN A CA 1
ATOM 3948 C C . ASN A 1 483 ? 3.761 -25.092 9.181 1.00 57.97 483 ASN A C 1
ATOM 3950 O O . ASN A 1 483 ? 3.936 -24.864 7.982 1.00 57.97 483 ASN A O 1
ATOM 3954 N N . LYS A 1 484 ? 3.515 -26.333 9.635 1.00 67.69 484 LYS A N 1
ATOM 3955 C CA . LYS A 1 484 ? 3.435 -27.513 8.753 1.00 67.69 484 LYS A CA 1
ATOM 3956 C C . LYS A 1 484 ? 2.370 -27.329 7.667 1.00 67.69 484 LYS A C 1
ATOM 3958 O O . LYS A 1 484 ? 2.661 -27.547 6.492 1.00 67.69 484 LYS A O 1
ATOM 3963 N N . PHE A 1 485 ? 1.161 -26.883 8.019 1.00 70.06 485 PHE A N 1
ATOM 3964 C CA . PHE A 1 485 ? 0.096 -26.663 7.038 1.00 70.06 485 PHE A CA 1
ATOM 3965 C C . PHE A 1 485 ? 0.378 -25.480 6.099 1.00 70.06 485 PHE A C 1
ATOM 3967 O O . PHE A 1 485 ? 0.059 -25.562 4.917 1.00 70.06 485 PHE A O 1
ATOM 3974 N N . THR A 1 486 ? 1.024 -24.416 6.579 1.00 63.47 486 THR A N 1
ATOM 3975 C CA . THR A 1 486 ? 1.437 -23.270 5.754 1.00 63.47 486 THR A CA 1
ATOM 3976 C C . THR A 1 486 ? 2.426 -23.692 4.673 1.00 63.47 486 THR A C 1
ATOM 3978 O O . THR A 1 486 ? 2.206 -23.393 3.500 1.00 63.47 486 THR A O 1
ATOM 3981 N N . VAL A 1 487 ? 3.454 -24.469 5.026 1.00 61.06 487 VAL A N 1
ATOM 3982 C CA . VAL A 1 487 ? 4.400 -25.036 4.052 1.00 61.06 487 VAL A CA 1
ATOM 3983 C C . VAL A 1 487 ? 3.684 -25.970 3.066 1.00 61.06 487 VAL A C 1
ATOM 3985 O O . VAL A 1 487 ? 3.886 -25.853 1.858 1.00 61.06 487 VAL A O 1
ATOM 3988 N N . ILE A 1 488 ? 2.791 -26.846 3.546 1.00 64.88 488 ILE A N 1
ATOM 3989 C CA . ILE A 1 488 ? 1.985 -27.742 2.695 1.00 64.88 488 ILE A CA 1
ATOM 3990 C C . ILE A 1 488 ? 1.129 -26.950 1.696 1.00 64.88 488 ILE A C 1
ATOM 3992 O O . ILE A 1 488 ? 1.167 -27.241 0.503 1.00 64.88 488 ILE A O 1
ATOM 3996 N N . ALA A 1 489 ? 0.386 -25.936 2.145 1.00 60.06 489 ALA A N 1
ATOM 3997 C CA . ALA A 1 489 ? -0.467 -25.119 1.286 1.00 60.06 489 ALA A CA 1
ATOM 3998 C C . ALA A 1 489 ? 0.351 -24.337 0.249 1.00 60.06 489 ALA A C 1
ATOM 4000 O O . ALA A 1 489 ? -0.019 -24.306 -0.925 1.00 60.06 489 ALA A O 1
ATOM 4001 N N . GLN A 1 490 ? 1.482 -23.746 0.652 1.00 58.66 490 GLN A N 1
ATOM 4002 C CA . GLN A 1 490 ? 2.384 -23.044 -0.264 1.00 58.66 490 GLN A CA 1
ATOM 4003 C C . GLN A 1 490 ? 2.955 -23.974 -1.334 1.00 58.66 490 GLN A C 1
ATOM 4005 O O . GLN A 1 490 ? 3.029 -23.580 -2.497 1.00 58.66 490 GLN A O 1
ATOM 4010 N N . ASN A 1 491 ? 3.306 -25.207 -0.969 1.00 53.78 491 ASN A N 1
ATOM 4011 C CA . ASN A 1 491 ? 3.774 -26.216 -1.913 1.00 53.78 491 ASN A CA 1
ATOM 4012 C C . ASN A 1 491 ? 2.647 -26.685 -2.847 1.00 53.78 491 ASN A C 1
ATOM 4014 O O . ASN A 1 491 ? 2.801 -26.625 -4.060 1.00 53.78 491 ASN A O 1
ATOM 4018 N N . LEU A 1 492 ? 1.442 -26.945 -2.341 1.00 53.59 492 LEU A N 1
ATOM 4019 C CA . LEU A 1 492 ? 0.277 -27.206 -3.196 1.00 53.59 492 LEU A CA 1
ATOM 4020 C C . LEU A 1 492 ? -0.055 -26.041 -4.153 1.00 53.59 492 LEU A C 1
ATOM 4022 O O . LEU A 1 492 ? -0.516 -26.293 -5.262 1.00 53.59 492 LEU A O 1
ATOM 4026 N N . ALA A 1 493 ? 0.217 -24.780 -3.796 1.00 55.94 493 ALA A N 1
ATOM 4027 C CA . ALA A 1 493 ? 0.102 -23.654 -4.732 1.00 55.94 493 ALA A CA 1
ATOM 4028 C C . ALA A 1 493 ? 1.211 -23.627 -5.799 1.00 55.94 493 ALA A C 1
ATOM 4030 O O . ALA A 1 493 ? 0.928 -23.230 -6.929 1.00 55.94 493 ALA A O 1
ATOM 4031 N N . LYS A 1 494 ? 2.435 -24.057 -5.450 1.00 50.34 494 LYS A N 1
ATOM 4032 C CA . LYS A 1 494 ? 3.577 -24.223 -6.374 1.00 50.34 494 LYS A CA 1
ATOM 4033 C C . LYS A 1 494 ? 3.308 -25.316 -7.409 1.00 50.34 494 LYS A C 1
ATOM 4035 O O . LYS A 1 494 ? 3.620 -25.151 -8.583 1.00 50.34 494 LYS A O 1
ATOM 4040 N N . GLU A 1 495 ? 2.764 -26.431 -6.935 1.00 44.19 495 GLU A N 1
ATOM 4041 C CA . GLU A 1 495 ? 2.653 -27.701 -7.654 1.00 44.19 495 GLU A CA 1
ATOM 4042 C C . GLU A 1 495 ? 1.331 -27.797 -8.433 1.00 44.19 495 GLU A C 1
ATOM 4044 O O . GLU A 1 495 ? 1.298 -28.238 -9.585 1.00 44.19 495 GLU A O 1
ATOM 4049 N N . ASN A 1 496 ? 0.207 -27.403 -7.813 1.00 52.12 496 ASN A N 1
ATOM 4050 C CA . ASN A 1 496 ? -1.117 -27.487 -8.428 1.00 52.12 496 ASN A CA 1
ATOM 4051 C C . ASN A 1 496 ? -2.194 -26.635 -7.715 1.00 52.12 496 ASN A C 1
ATOM 4053 O O . ASN A 1 496 ? -2.943 -27.125 -6.862 1.00 52.12 496 ASN A O 1
ATOM 4057 N N . ARG A 1 497 ? -2.365 -25.373 -8.140 1.00 60.28 497 ARG A N 1
ATOM 4058 C CA . ARG A 1 497 ? -3.416 -24.478 -7.606 1.00 60.28 497 ARG A CA 1
ATOM 4059 C C . ARG A 1 497 ? -4.832 -25.069 -7.679 1.00 60.28 497 ARG A C 1
ATOM 4061 O O . ARG A 1 497 ? -5.625 -24.790 -6.787 1.00 60.28 497 ARG A O 1
ATOM 4068 N N . ALA A 1 498 ? -5.157 -25.898 -8.675 1.00 63.28 498 ALA A N 1
ATOM 4069 C CA . ALA A 1 498 ? -6.481 -26.522 -8.778 1.00 63.28 498 ALA A CA 1
ATOM 4070 C C . ALA A 1 498 ? -6.716 -27.592 -7.691 1.00 63.28 498 ALA A C 1
ATOM 4072 O O . ALA A 1 498 ? -7.809 -27.666 -7.132 1.00 63.28 498 ALA A O 1
ATOM 4073 N N . VAL A 1 499 ? -5.690 -28.365 -7.311 1.00 66.94 499 VAL A N 1
ATOM 4074 C CA . VAL A 1 499 ? -5.761 -29.269 -6.146 1.00 66.94 499 VAL A CA 1
ATOM 4075 C C . VAL A 1 499 ? -5.852 -28.467 -4.847 1.00 66.94 499 VAL A C 1
ATOM 4077 O O . VAL A 1 499 ? -6.625 -28.840 -3.970 1.00 66.94 499 VAL A O 1
ATOM 4080 N N . LEU A 1 500 ? -5.150 -27.334 -4.728 1.00 71.81 500 LEU A N 1
ATOM 4081 C CA . LEU A 1 500 ? -5.283 -26.461 -3.556 1.00 71.81 500 LEU A CA 1
ATOM 4082 C C . LEU A 1 500 ? -6.702 -25.872 -3.420 1.00 71.81 500 LEU A C 1
ATOM 4084 O O . LEU A 1 500 ? -7.249 -25.839 -2.319 1.00 71.81 500 LEU A O 1
ATOM 4088 N N . ILE A 1 501 ? -7.325 -25.475 -4.534 1.00 71.31 501 ILE A N 1
ATOM 4089 C CA . ILE A 1 501 ? -8.731 -25.037 -4.593 1.00 71.31 501 ILE A CA 1
ATOM 4090 C C . ILE A 1 501 ? -9.684 -26.201 -4.260 1.00 71.31 501 ILE A C 1
ATOM 4092 O O . ILE A 1 501 ? -10.638 -26.020 -3.509 1.00 71.31 501 ILE A O 1
ATOM 4096 N N . SER A 1 502 ? -9.402 -27.422 -4.721 1.00 74.94 502 SER A N 1
ATOM 4097 C CA . SER A 1 502 ? -10.170 -28.614 -4.331 1.00 74.94 502 SER A CA 1
ATOM 4098 C C . SER A 1 502 ? -10.059 -28.923 -2.830 1.00 74.94 502 SER A C 1
ATOM 4100 O O . SER A 1 502 ? -11.070 -29.230 -2.196 1.00 74.94 502 SER A O 1
ATOM 4102 N N . HIS A 1 503 ? -8.868 -28.798 -2.2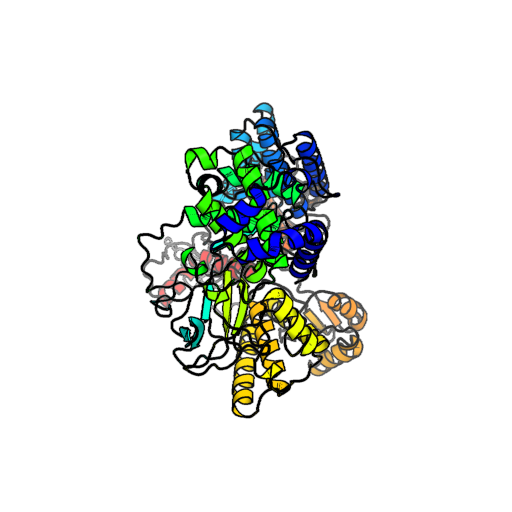35 1.00 80.56 503 HIS A N 1
ATOM 4103 C CA . HIS A 1 503 ? -8.670 -28.938 -0.789 1.00 80.56 503 HIS A CA 1
ATOM 4104 C C . HIS A 1 503 ? -9.399 -27.838 -0.008 1.00 80.56 503 HIS A C 1
ATOM 4106 O O . HIS A 1 503 ? -10.002 -28.129 1.021 1.00 80.56 503 HIS A O 1
ATOM 4112 N N . LEU A 1 504 ? -9.406 -26.599 -0.509 1.00 85.00 504 LEU A N 1
ATOM 4113 C CA . LEU A 1 504 ? -10.193 -25.501 0.052 1.00 85.00 504 LEU A CA 1
ATOM 4114 C C . LEU A 1 504 ? -11.696 -25.815 0.041 1.00 85.00 504 LEU A C 1
ATOM 4116 O O . LEU A 1 504 ? -12.342 -25.687 1.077 1.00 85.00 504 LEU A O 1
ATOM 4120 N N . HIS A 1 505 ? -12.244 -26.274 -1.088 1.00 86.88 505 HIS A N 1
ATOM 4121 C CA . HIS A 1 505 ? -13.654 -26.668 -1.181 1.00 86.88 505 HIS A CA 1
ATOM 4122 C C . HIS A 1 505 ? -14.000 -27.799 -0.203 1.00 86.88 505 HIS A C 1
ATOM 4124 O O . HIS A 1 505 ? -15.047 -27.740 0.443 1.00 86.88 505 HIS A O 1
ATOM 4130 N N . LYS A 1 506 ? -13.105 -28.784 -0.022 1.00 89.56 506 LYS A N 1
ATOM 4131 C CA . LYS A 1 506 ? -13.289 -29.813 1.009 1.00 89.56 506 LYS A CA 1
ATOM 4132 C C . LYS A 1 506 ? -13.286 -29.211 2.418 1.00 89.56 506 LYS A C 1
ATOM 4134 O O . LYS A 1 506 ? -14.231 -29.446 3.158 1.00 89.56 506 LYS A O 1
ATOM 4139 N N . LEU A 1 507 ? -12.281 -28.411 2.780 1.00 90.19 507 LEU A N 1
ATOM 4140 C CA . LEU A 1 507 ? -12.190 -27.801 4.115 1.00 90.19 507 LEU A CA 1
ATOM 4141 C C . LEU A 1 507 ? -13.411 -26.922 4.435 1.00 90.19 507 LEU A C 1
ATOM 4143 O O . LEU A 1 507 ? -13.838 -26.870 5.584 1.00 90.19 507 LEU A O 1
ATOM 4147 N N . ILE A 1 508 ? -14.000 -26.270 3.427 1.00 89.81 508 ILE A N 1
ATOM 4148 C CA . ILE A 1 508 ? -15.262 -25.528 3.549 1.00 89.81 508 ILE A CA 1
ATOM 4149 C C . ILE A 1 508 ? -16.440 -26.468 3.857 1.00 89.81 508 ILE A C 1
ATOM 4151 O O . ILE A 1 508 ? -17.242 -26.154 4.734 1.00 89.81 508 ILE A O 1
ATOM 4155 N N . ALA A 1 509 ? -16.554 -27.614 3.180 1.00 90.50 509 ALA A N 1
ATOM 4156 C CA . ALA A 1 509 ? -17.601 -28.605 3.450 1.00 90.50 509 ALA A CA 1
ATOM 4157 C C . ALA A 1 509 ? -17.432 -29.278 4.828 1.00 90.50 509 ALA A C 1
ATOM 4159 O O . ALA A 1 509 ? -18.402 -29.397 5.583 1.00 90.50 509 ALA A O 1
ATOM 4160 N N . ASP A 1 510 ? -16.195 -29.635 5.189 1.00 90.88 510 ASP A N 1
ATOM 4161 C CA . ASP A 1 510 ? -15.831 -30.142 6.515 1.00 90.88 510 ASP A CA 1
ATOM 4162 C C . ASP A 1 510 ? -16.217 -29.108 7.599 1.00 90.88 510 ASP A C 1
ATOM 4164 O O . ASP A 1 510 ? -16.846 -29.456 8.600 1.00 90.88 510 ASP A O 1
ATOM 4168 N N . LEU A 1 511 ? -15.931 -27.814 7.373 1.00 91.75 511 LEU A N 1
ATOM 4169 C CA . LEU A 1 511 ? -16.275 -26.729 8.300 1.00 91.75 511 LEU A CA 1
ATOM 4170 C C . LEU A 1 511 ? -17.788 -26.513 8.421 1.00 91.75 511 LEU A C 1
ATOM 4172 O O . LEU A 1 511 ? -18.268 -26.394 9.543 1.00 91.75 511 LEU A O 1
ATOM 4176 N N . LYS A 1 512 ? -18.555 -26.518 7.320 1.00 90.44 512 LYS A N 1
ATOM 4177 C CA . LYS A 1 512 ? -20.032 -26.448 7.380 1.00 90.44 512 LYS A CA 1
ATOM 4178 C C . LYS A 1 512 ? -20.616 -27.578 8.230 1.00 90.44 512 LYS A C 1
ATOM 4180 O O . LYS A 1 512 ? -21.528 -27.349 9.020 1.00 90.44 512 LYS A O 1
ATOM 4185 N N . THR A 1 513 ? -20.066 -28.784 8.093 1.00 90.50 513 THR A N 1
ATOM 4186 C CA . THR A 1 513 ? -20.505 -29.969 8.845 1.00 90.50 513 THR A CA 1
ATOM 4187 C C . THR A 1 513 ? -20.162 -29.844 10.334 1.00 90.50 513 THR A C 1
ATOM 4189 O O . THR A 1 513 ? -20.991 -30.151 11.192 1.00 90.50 513 THR A O 1
ATOM 4192 N N . ALA A 1 514 ? -18.972 -29.328 10.659 1.00 88.81 514 ALA A N 1
ATOM 4193 C CA . ALA A 1 514 ? -18.558 -29.076 12.036 1.00 88.81 514 ALA A CA 1
ATOM 4194 C C . ALA A 1 514 ? -19.360 -27.934 12.696 1.00 88.81 514 ALA A C 1
ATOM 4196 O O . ALA A 1 514 ? -19.817 -28.095 13.824 1.00 88.81 514 ALA A O 1
ATOM 4197 N N . GLU A 1 515 ? -19.603 -26.820 11.994 1.00 88.50 515 GLU A N 1
ATOM 4198 C CA . GLU A 1 515 ? -20.420 -25.688 12.477 1.00 88.50 515 GLU A CA 1
ATOM 4199 C C . GLU A 1 515 ? -21.883 -26.081 12.753 1.00 88.50 515 GLU A C 1
ATOM 4201 O O . GLU A 1 515 ? -22.512 -25.502 13.636 1.00 88.50 515 GLU A O 1
ATOM 4206 N N . ALA A 1 516 ? -22.419 -27.082 12.045 1.00 87.06 516 ALA A N 1
ATOM 4207 C CA . ALA A 1 516 ? -23.769 -27.603 12.268 1.00 87.06 516 ALA A CA 1
ATOM 4208 C C . ALA A 1 516 ? -23.886 -28.584 13.456 1.00 87.06 516 ALA A C 1
ATOM 4210 O O . ALA A 1 516 ? -24.984 -28.781 13.972 1.00 87.06 516 ALA A O 1
ATOM 4211 N N . THR A 1 517 ? -22.785 -29.215 13.882 1.00 86.56 517 THR A N 1
ATOM 4212 C CA . THR A 1 517 ? -22.800 -30.340 14.845 1.00 86.56 517 THR A CA 1
ATOM 4213 C C . THR A 1 517 ? -22.041 -30.074 16.146 1.00 86.56 517 THR A C 1
ATOM 4215 O O . THR A 1 517 ? -22.303 -30.730 17.153 1.00 86.56 517 THR A O 1
ATOM 4218 N N . GLN A 1 518 ? -21.118 -29.110 16.165 1.00 81.62 518 GLN A N 1
ATOM 4219 C CA . GLN A 1 518 ? -20.264 -28.797 17.311 1.00 81.62 518 GLN A CA 1
ATOM 4220 C C . GLN A 1 518 ? -20.404 -27.328 17.728 1.00 81.62 518 GLN A C 1
ATOM 4222 O O . GLN A 1 518 ? -20.512 -26.428 16.899 1.00 81.62 518 GLN A O 1
ATOM 4227 N N . ARG A 1 519 ? -20.315 -27.054 19.035 1.00 78.38 519 ARG A N 1
ATOM 4228 C CA . ARG A 1 519 ? -20.192 -25.680 19.546 1.00 78.38 519 ARG A CA 1
ATOM 4229 C C . ARG A 1 519 ? -18.725 -25.244 19.546 1.00 78.38 519 ARG A C 1
ATOM 4231 O O . ARG A 1 519 ? -17.843 -25.981 19.984 1.00 78.38 519 ARG A O 1
ATOM 4238 N N . GLU A 1 520 ? -18.456 -24.009 19.127 1.00 79.00 520 GLU A N 1
ATOM 4239 C CA . GLU A 1 520 ? -17.155 -23.371 19.380 1.00 79.00 520 GLU A CA 1
ATOM 4240 C C . GLU A 1 520 ? -16.921 -23.259 20.906 1.00 79.00 520 GLU A C 1
ATOM 4242 O O . GLU A 1 520 ? -17.893 -22.977 21.623 1.00 79.00 520 GLU A O 1
ATOM 4247 N N . PRO A 1 521 ? -15.682 -23.414 21.417 1.00 77.19 521 PRO A N 1
ATOM 4248 C CA . PRO A 1 521 ? -14.416 -23.511 20.687 1.00 77.19 521 PRO A CA 1
ATOM 4249 C C . PRO A 1 521 ? -13.920 -24.959 20.508 1.00 77.19 521 PRO A C 1
ATOM 4251 O O . PRO A 1 521 ? -12.886 -25.340 21.071 1.00 77.19 521 PRO A O 1
ATOM 4254 N N . SER A 1 522 ? -14.606 -25.782 19.707 1.00 84.56 522 SER A N 1
ATOM 4255 C CA . SER A 1 522 ? -14.062 -27.089 19.315 1.00 84.56 522 SER A CA 1
ATOM 4256 C C . SER A 1 522 ? -12.694 -26.944 18.628 1.00 84.56 522 SER A C 1
ATOM 4258 O O . SER A 1 522 ? -12.345 -25.905 18.061 1.00 84.56 522 SER A O 1
ATOM 4260 N N . THR A 1 523 ? -11.844 -27.961 18.756 1.00 81.12 523 THR A N 1
ATOM 4261 C CA . THR A 1 523 ? -10.488 -27.936 18.181 1.00 81.12 523 THR A CA 1
ATOM 4262 C C . THR A 1 523 ? -10.532 -28.007 16.656 1.00 81.12 523 THR A C 1
ATOM 4264 O O . THR A 1 523 ? -9.715 -27.370 15.995 1.00 81.12 523 THR A O 1
ATOM 4267 N N . ASP A 1 524 ? -11.529 -28.693 16.104 1.00 83.44 524 ASP A N 1
ATOM 4268 C CA . ASP A 1 524 ? -11.601 -28.981 14.676 1.00 83.44 524 ASP A CA 1
ATOM 4269 C C . ASP A 1 524 ? -12.189 -27.812 13.881 1.00 83.44 524 ASP A C 1
ATOM 4271 O O . ASP A 1 524 ? -11.607 -27.445 12.863 1.00 83.44 524 ASP A O 1
ATOM 4275 N N . ILE A 1 525 ? -13.225 -27.123 14.390 1.00 86.50 525 ILE A N 1
ATOM 4276 C CA . ILE A 1 525 ? -13.711 -25.859 13.796 1.00 86.50 525 ILE A CA 1
ATOM 4277 C C . ILE A 1 525 ? -12.554 -24.858 13.677 1.00 86.50 525 ILE A C 1
ATOM 4279 O O . ILE A 1 525 ? -12.338 -24.277 12.615 1.00 86.50 525 ILE A O 1
ATOM 4283 N N . ILE A 1 526 ? -11.769 -24.686 14.748 1.00 83.00 526 ILE A N 1
ATOM 4284 C CA . ILE A 1 526 ? -10.647 -23.740 14.755 1.00 83.00 526 ILE A CA 1
ATOM 4285 C C . ILE A 1 526 ? -9.572 -24.156 13.738 1.00 83.00 526 ILE A C 1
ATOM 4287 O O . ILE A 1 526 ? -9.183 -23.339 12.903 1.00 83.00 526 ILE A O 1
ATOM 4291 N N . ARG A 1 527 ? -9.142 -25.427 13.744 1.00 82.75 527 ARG A N 1
ATOM 4292 C CA . ARG A 1 527 ? -8.182 -25.962 12.760 1.00 82.75 527 ARG A CA 1
ATOM 4293 C C . ARG A 1 527 ? -8.639 -25.731 11.322 1.00 82.75 527 ARG A C 1
ATOM 4295 O O . ARG A 1 527 ? -7.842 -25.291 10.497 1.00 82.75 527 ARG A O 1
ATOM 4302 N N . LEU A 1 528 ? -9.903 -26.017 11.014 1.00 88.25 528 LEU A N 1
ATOM 4303 C CA . LEU A 1 528 ? -10.463 -25.851 9.673 1.00 88.25 528 LEU A CA 1
ATOM 4304 C C . LEU A 1 528 ? -10.433 -24.378 9.237 1.00 88.25 528 LEU A C 1
ATOM 4306 O O . LEU A 1 528 ? -9.974 -24.090 8.131 1.00 88.25 528 LEU A O 1
ATOM 4310 N N . ARG A 1 529 ? -10.816 -23.437 10.113 1.00 87.81 529 ARG A N 1
ATOM 4311 C CA . ARG A 1 529 ? -10.769 -21.995 9.810 1.00 87.81 529 ARG A CA 1
ATOM 4312 C C . ARG A 1 529 ? -9.353 -21.476 9.564 1.00 87.81 529 ARG A C 1
ATOM 4314 O O . ARG A 1 529 ? -9.146 -20.769 8.579 1.00 87.81 529 ARG A O 1
ATOM 4321 N N . GLU A 1 530 ? -8.370 -21.833 10.393 1.00 84.00 530 GLU A N 1
ATOM 4322 C CA . GLU A 1 530 ? -6.983 -21.389 10.168 1.00 84.00 530 GLU A CA 1
ATOM 4323 C C . GLU A 1 530 ? -6.401 -21.986 8.875 1.00 84.00 530 GLU A C 1
ATOM 4325 O O . GLU A 1 530 ? -5.802 -21.264 8.077 1.00 84.00 530 GLU A O 1
ATOM 4330 N N . ARG A 1 531 ? -6.672 -23.267 8.586 1.00 86.62 531 ARG A N 1
ATOM 4331 C CA . ARG A 1 531 ? -6.295 -23.901 7.309 1.00 86.62 531 ARG A CA 1
ATOM 4332 C C . ARG A 1 531 ? -6.919 -23.183 6.103 1.00 86.62 531 ARG A C 1
ATOM 4334 O O . ARG A 1 531 ? -6.228 -22.943 5.116 1.00 86.62 531 ARG A O 1
ATOM 4341 N N . ILE A 1 532 ? -8.187 -22.777 6.185 1.00 88.12 532 ILE A N 1
ATOM 4342 C CA . ILE A 1 532 ? -8.874 -22.007 5.133 1.00 88.12 532 ILE A CA 1
ATOM 4343 C C . ILE A 1 532 ? -8.224 -20.627 4.919 1.00 88.12 532 ILE A C 1
ATOM 4345 O O . ILE A 1 532 ? -7.951 -20.263 3.773 1.00 88.12 532 ILE A O 1
ATOM 4349 N N . LYS A 1 533 ? -7.907 -19.878 5.988 1.00 84.31 533 LYS A N 1
ATOM 4350 C CA . LYS A 1 533 ? -7.189 -18.587 5.889 1.00 84.31 533 LYS A CA 1
ATOM 4351 C C . LYS A 1 533 ? -5.832 -18.738 5.207 1.00 84.31 533 LYS A C 1
ATOM 4353 O O . LYS A 1 533 ? -5.530 -17.982 4.284 1.00 84.31 533 LYS A O 1
ATOM 4358 N N . ILE A 1 534 ? -5.049 -19.736 5.630 1.00 80.12 534 ILE A N 1
ATOM 4359 C CA . ILE A 1 534 ? -3.744 -20.059 5.045 1.00 80.12 534 ILE A CA 1
ATOM 4360 C C . ILE A 1 534 ? -3.890 -20.307 3.541 1.00 80.12 534 ILE A C 1
ATOM 4362 O O . ILE A 1 534 ? -3.105 -19.762 2.764 1.00 80.12 534 ILE A O 1
ATOM 4366 N N . ILE A 1 535 ? -4.900 -21.070 3.100 1.00 81.25 535 ILE A N 1
ATOM 4367 C CA . ILE A 1 535 ? -5.120 -21.291 1.665 1.00 81.25 535 ILE A CA 1
ATOM 4368 C C . ILE A 1 535 ? -5.498 -19.991 0.946 1.00 81.25 535 ILE A C 1
ATOM 4370 O O . ILE A 1 535 ? -4.926 -19.731 -0.109 1.00 81.25 535 ILE A O 1
ATOM 4374 N N . TYR A 1 536 ? -6.384 -19.145 1.482 1.00 80.50 536 TYR A N 1
ATOM 4375 C CA . TYR A 1 536 ? -6.719 -17.871 0.824 1.00 80.50 536 TYR A CA 1
ATOM 4376 C C . TYR A 1 536 ? -5.508 -16.944 0.685 1.00 80.50 536 TYR A C 1
ATOM 4378 O O . TYR A 1 536 ? -5.228 -16.465 -0.415 1.00 80.50 536 TYR A O 1
ATOM 4386 N N . GLN A 1 537 ? -4.737 -16.762 1.759 1.00 74.06 537 GLN A N 1
ATOM 4387 C CA . GLN A 1 537 ? -3.503 -15.976 1.727 1.00 74.06 537 GLN A CA 1
ATOM 4388 C C . GLN A 1 537 ? -2.463 -16.587 0.769 1.00 74.06 537 GLN A C 1
ATOM 4390 O O . GLN A 1 537 ? -1.716 -15.869 0.110 1.00 74.06 537 GLN A O 1
ATOM 4395 N N . THR A 1 538 ? -2.425 -17.914 0.647 1.00 68.75 538 THR A N 1
ATOM 4396 C CA . THR A 1 538 ? -1.512 -18.618 -0.262 1.00 68.75 538 THR A CA 1
ATOM 4397 C C . THR A 1 538 ? -1.967 -18.553 -1.722 1.00 68.75 538 THR A C 1
ATOM 4399 O O . THR A 1 538 ? -1.137 -18.408 -2.614 1.00 68.75 538 THR A O 1
ATOM 4402 N N . LEU A 1 539 ? -3.272 -18.586 -2.001 1.00 67.75 539 LEU A N 1
ATOM 4403 C CA . LEU A 1 539 ? -3.809 -18.367 -3.345 1.00 67.75 539 LEU A CA 1
ATOM 4404 C C . LEU A 1 539 ? -3.632 -16.907 -3.793 1.00 67.75 539 LEU A C 1
ATOM 4406 O O . LEU A 1 539 ? -3.497 -16.670 -4.993 1.00 67.75 539 LEU A O 1
ATOM 4410 N N . ALA A 1 540 ? -3.541 -15.948 -2.868 1.00 62.16 540 ALA A N 1
ATOM 4411 C CA . ALA A 1 540 ? -3.107 -14.583 -3.173 1.00 62.16 540 ALA A CA 1
ATOM 4412 C C . ALA A 1 540 ? -1.604 -14.475 -3.536 1.00 62.16 540 ALA A C 1
ATOM 4414 O O . ALA A 1 540 ? -1.207 -13.501 -4.172 1.00 62.16 540 ALA A O 1
ATOM 4415 N N . LYS A 1 541 ? -0.774 -15.476 -3.196 1.00 51.97 541 LYS A N 1
ATOM 4416 C CA . LYS A 1 541 ? 0.664 -15.555 -3.534 1.00 51.97 541 LYS A CA 1
ATOM 4417 C C . LYS A 1 541 ? 0.914 -16.284 -4.882 1.00 51.97 541 LYS A C 1
ATOM 4419 O O . LYS A 1 541 ? 0.068 -17.037 -5.371 1.00 51.97 541 LYS A O 1
ATOM 4424 N N . LYS A 1 542 ? 2.094 -16.059 -5.490 1.00 46.06 542 LYS A N 1
ATOM 4425 C CA . LYS A 1 542 ? 2.619 -16.680 -6.742 1.00 46.06 542 LYS A CA 1
ATOM 4426 C C . LYS A 1 542 ? 3.814 -17.612 -6.429 1.00 46.06 542 LYS A C 1
ATOM 4428 O O . LYS A 1 542 ? 4.648 -17.211 -5.623 1.00 46.06 542 LYS A O 1
ATOM 4433 N N . SER A 1 543 ? 3.939 -18.808 -7.042 1.00 39.72 543 SER A N 1
ATOM 4434 C CA . SER A 1 543 ? 4.979 -19.817 -6.675 1.00 39.72 543 SER A CA 1
ATOM 4435 C C . SER A 1 543 ? 5.152 -21.031 -7.669 1.00 39.72 543 SER A C 1
ATOM 4437 O O . SER A 1 543 ? 4.268 -21.232 -8.497 1.00 39.72 543 SER A O 1
ATOM 4439 N N . GLN A 1 544 ? 6.277 -21.809 -7.624 1.00 32.19 544 GLN A N 1
ATOM 4440 C CA . GLN A 1 544 ? 6.657 -23.080 -8.372 1.00 32.19 544 GLN A CA 1
ATOM 4441 C C . GLN A 1 544 ? 7.671 -23.964 -7.530 1.00 32.19 544 GLN A C 1
ATOM 4443 O O . GLN A 1 544 ? 8.143 -23.416 -6.535 1.00 32.19 544 GLN A O 1
ATOM 4448 N N . SER A 1 545 ? 8.118 -25.243 -7.735 1.00 36.50 545 SER A N 1
ATOM 4449 C CA . SER A 1 545 ? 8.154 -26.280 -8.833 1.00 36.50 545 SER A CA 1
ATOM 4450 C C . SER A 1 545 ? 8.353 -27.778 -8.325 1.00 36.50 545 SER A C 1
ATOM 4452 O O . SER A 1 545 ? 7.912 -28.072 -7.219 1.00 36.50 545 SER A O 1
ATOM 4454 N N . THR A 1 546 ? 9.000 -28.724 -9.072 1.00 40.00 546 THR A N 1
ATOM 4455 C CA . THR A 1 546 ? 8.754 -30.223 -9.088 1.00 40.00 546 THR A CA 1
ATOM 4456 C C . THR A 1 546 ? 10.005 -31.183 -9.207 1.00 40.00 546 THR A C 1
ATOM 4458 O O . THR A 1 546 ? 11.034 -30.751 -9.720 1.00 40.00 546 THR A O 1
ATOM 4461 N N . ILE A 1 547 ? 9.939 -32.497 -8.830 1.00 45.69 547 ILE A N 1
ATOM 4462 C CA . ILE A 1 547 ? 10.990 -33.582 -8.990 1.00 45.69 547 ILE A CA 1
ATOM 4463 C C . ILE A 1 547 ? 10.414 -34.960 -9.450 1.00 45.69 547 ILE A C 1
ATOM 4465 O O . ILE A 1 547 ? 9.318 -35.318 -9.047 1.00 45.69 547 ILE A O 1
ATOM 4469 N N . ILE A 1 548 ? 11.153 -35.815 -10.192 1.00 50.62 548 ILE A N 1
ATOM 4470 C CA . ILE A 1 548 ? 10.781 -37.226 -10.508 1.00 50.62 548 ILE A CA 1
ATOM 4471 C C . ILE A 1 548 ? 11.745 -38.274 -9.873 1.00 50.62 548 ILE A C 1
ATOM 4473 O O . ILE A 1 548 ? 12.902 -37.992 -9.570 1.00 50.62 548 ILE A O 1
ATOM 4477 N N . VAL A 1 549 ? 11.254 -39.504 -9.649 1.00 51.53 549 VAL A N 1
ATOM 4478 C CA . VAL A 1 549 ? 11.993 -40.687 -9.143 1.00 51.53 549 VAL A CA 1
ATOM 4479 C C . VAL A 1 549 ? 11.523 -41.936 -9.906 1.00 51.53 549 VAL A C 1
ATOM 4481 O O . VAL A 1 549 ? 10.315 -42.085 -10.096 1.00 51.53 549 VAL A O 1
ATOM 4484 N N . LYS A 1 550 ? 12.442 -42.822 -10.326 1.00 51.72 550 LYS A N 1
ATOM 4485 C CA . LYS A 1 550 ? 12.149 -44.052 -11.100 1.00 51.72 550 LYS A CA 1
ATOM 4486 C C . LYS A 1 550 ? 12.920 -45.270 -10.564 1.00 51.72 550 LYS A C 1
ATOM 4488 O O . LYS A 1 550 ? 14.089 -45.089 -10.244 1.00 51.72 550 LYS A O 1
ATOM 4493 N N . PRO A 1 551 ? 12.360 -46.492 -10.484 1.00 58.03 551 PRO A N 1
ATOM 4494 C CA . PRO A 1 551 ? 13.151 -47.701 -10.220 1.00 58.03 551 PRO A CA 1
ATOM 4495 C C . PRO A 1 551 ? 14.027 -48.070 -11.428 1.00 58.03 551 PRO A C 1
ATOM 4497 O O . PRO A 1 551 ? 13.659 -47.788 -12.571 1.00 58.03 551 PRO A O 1
ATOM 4500 N N . LYS A 1 552 ? 15.174 -48.720 -11.190 1.00 68.50 552 LYS A N 1
ATOM 4501 C CA . LYS A 1 552 ? 16.018 -49.292 -12.256 1.00 68.50 552 LYS A CA 1
ATOM 4502 C C . LYS A 1 552 ? 15.546 -50.677 -12.700 1.00 68.50 552 LYS A C 1
ATOM 4504 O O . LYS A 1 552 ? 15.644 -50.997 -13.886 1.00 68.50 552 LYS A O 1
ATOM 4509 N N . ASP A 1 553 ? 14.996 -51.472 -11.780 1.00 70.19 553 ASP A N 1
ATOM 4510 C CA . ASP A 1 553 ? 14.240 -52.674 -12.133 1.00 70.19 553 ASP A CA 1
ATOM 4511 C C . ASP A 1 553 ? 12.922 -52.267 -12.810 1.00 70.19 553 ASP A C 1
ATOM 4513 O O . ASP A 1 553 ? 12.038 -51.656 -12.208 1.00 70.19 553 ASP A O 1
ATOM 4517 N N . LYS A 1 554 ? 12.799 -52.617 -14.092 1.00 54.19 554 LYS A N 1
ATOM 4518 C CA . LYS A 1 554 ? 11.646 -52.283 -14.940 1.00 54.19 554 LYS A CA 1
ATOM 4519 C C . LYS A 1 554 ? 10.407 -53.128 -14.634 1.00 54.19 554 LYS A C 1
ATOM 4521 O O . LYS A 1 554 ? 9.320 -52.761 -15.072 1.00 54.19 554 LYS A O 1
ATOM 4526 N N . ASN A 1 555 ? 10.567 -54.225 -13.896 1.00 57.59 555 ASN A N 1
ATOM 4527 C CA . ASN A 1 555 ? 9.481 -55.102 -13.463 1.00 57.59 555 ASN A CA 1
ATOM 4528 C C . ASN A 1 555 ? 9.033 -54.799 -12.020 1.00 57.59 555 ASN A C 1
ATOM 4530 O O . ASN A 1 555 ? 8.092 -55.423 -11.525 1.00 57.59 555 ASN A O 1
ATOM 4534 N N . GLN A 1 556 ? 9.678 -53.844 -11.339 1.00 61.38 556 GLN A N 1
ATOM 4535 C CA . GLN A 1 556 ? 9.383 -53.530 -9.948 1.00 61.38 556 GLN A CA 1
ATOM 4536 C C . GLN A 1 556 ? 7.964 -52.973 -9.766 1.00 61.38 556 GLN A C 1
ATOM 4538 O O . GLN A 1 556 ? 7.536 -52.021 -10.422 1.00 61.38 556 GLN A O 1
ATOM 4543 N N . SER A 1 557 ? 7.233 -53.538 -8.803 1.00 49.62 557 SER A N 1
ATOM 4544 C CA . SER A 1 557 ? 5.877 -53.101 -8.492 1.00 49.62 557 SER A CA 1
ATOM 4545 C C . SER A 1 557 ? 5.858 -51.734 -7.793 1.00 49.62 557 SER A C 1
ATOM 4547 O O . SER A 1 557 ? 6.646 -51.446 -6.887 1.00 49.62 557 SER A O 1
ATOM 4549 N N . ILE A 1 558 ? 4.893 -50.892 -8.179 1.00 48.38 558 ILE A N 1
ATOM 4550 C CA . ILE A 1 558 ? 4.688 -49.544 -7.621 1.00 48.38 558 ILE A CA 1
ATOM 4551 C C . ILE A 1 558 ? 4.590 -49.545 -6.075 1.00 48.38 558 ILE A C 1
ATOM 4553 O O . ILE A 1 558 ? 5.177 -48.651 -5.460 1.00 48.38 558 ILE A O 1
ATOM 4557 N N . PRO A 1 559 ? 3.927 -50.519 -5.405 1.00 51.81 559 PRO A N 1
ATOM 4558 C CA . PRO A 1 559 ? 3.935 -50.605 -3.944 1.00 51.81 559 PRO A CA 1
ATOM 4559 C C . PRO A 1 559 ? 5.334 -50.802 -3.351 1.00 51.81 559 PRO A C 1
ATOM 4561 O O . PRO A 1 559 ? 5.652 -50.130 -2.373 1.00 51.81 559 PRO A O 1
ATOM 4564 N N . LYS A 1 560 ? 6.184 -51.647 -3.959 1.00 60.22 560 LYS A N 1
ATOM 4565 C CA . LYS A 1 560 ? 7.571 -51.844 -3.512 1.00 60.22 560 LYS A CA 1
ATOM 4566 C C . LYS A 1 560 ? 8.374 -50.555 -3.692 1.00 60.22 560 LYS A C 1
ATOM 4568 O O . LYS A 1 560 ? 8.972 -50.081 -2.741 1.00 60.22 560 LYS A O 1
ATOM 4573 N N . THR A 1 561 ? 8.288 -49.905 -4.858 1.00 55.59 561 THR A N 1
ATOM 4574 C CA . THR A 1 561 ? 8.938 -48.597 -5.075 1.00 55.59 561 THR A CA 1
ATOM 4575 C C . THR A 1 561 ? 8.509 -47.539 -4.063 1.00 55.59 561 THR A C 1
ATOM 4577 O O . THR A 1 561 ? 9.339 -46.792 -3.550 1.00 55.59 561 THR A O 1
ATOM 4580 N N . LYS A 1 562 ? 7.220 -47.486 -3.722 1.00 55.53 562 LYS A N 1
ATOM 4581 C CA . LYS A 1 562 ? 6.724 -46.570 -2.694 1.00 55.53 562 LYS A CA 1
ATOM 4582 C C . LYS A 1 562 ? 7.243 -46.933 -1.295 1.00 55.53 562 LYS A C 1
ATOM 4584 O O . LYS A 1 562 ? 7.534 -46.020 -0.527 1.00 55.53 562 LYS A O 1
ATOM 4589 N N . ALA A 1 563 ? 7.365 -48.221 -0.972 1.00 58.78 563 ALA A N 1
ATOM 4590 C CA . ALA A 1 563 ? 7.940 -48.687 0.287 1.00 58.78 563 ALA A CA 1
ATOM 4591 C C . ALA A 1 563 ? 9.429 -48.327 0.391 1.00 58.78 563 ALA A C 1
ATOM 4593 O O . ALA A 1 563 ? 9.811 -47.675 1.354 1.00 58.78 563 ALA A O 1
ATOM 4594 N N . ASP A 1 564 ? 10.240 -48.646 -0.619 1.00 62.19 564 ASP A N 1
ATOM 4595 C CA . ASP A 1 564 ? 11.685 -48.383 -0.627 1.00 62.19 564 ASP A CA 1
ATOM 4596 C C . ASP A 1 564 ? 11.984 -46.873 -0.501 1.00 62.19 564 ASP A C 1
ATOM 4598 O O . ASP A 1 564 ? 12.832 -46.468 0.292 1.00 62.19 564 ASP A O 1
ATOM 4602 N N . ILE A 1 565 ? 11.226 -46.011 -1.198 1.00 57.16 565 ILE A N 1
ATOM 4603 C CA . ILE A 1 565 ? 11.329 -44.546 -1.048 1.00 57.16 565 ILE A CA 1
ATOM 4604 C C . ILE A 1 565 ? 11.007 -44.107 0.391 1.00 57.16 565 ILE A C 1
ATOM 4606 O O . ILE A 1 565 ? 11.699 -43.251 0.940 1.00 57.16 565 ILE A O 1
ATOM 4610 N N . ILE A 1 566 ? 9.967 -44.669 1.015 1.00 54.75 566 ILE A N 1
ATOM 4611 C CA . ILE A 1 566 ? 9.566 -44.312 2.385 1.00 54.75 566 ILE A CA 1
ATOM 4612 C C . ILE A 1 566 ? 10.588 -44.818 3.412 1.00 54.75 566 ILE A C 1
ATOM 4614 O O . ILE A 1 566 ? 10.943 -44.066 4.316 1.00 54.75 566 ILE A O 1
ATOM 4618 N N . THR A 1 567 ? 11.084 -46.046 3.264 1.00 60.03 567 THR A N 1
ATOM 4619 C CA . THR A 1 567 ? 12.001 -46.688 4.215 1.00 60.03 567 THR A CA 1
ATOM 4620 C C . THR A 1 567 ? 13.423 -46.137 4.107 1.00 60.03 567 THR A C 1
ATOM 4622 O O . THR A 1 567 ? 14.004 -45.774 5.128 1.00 60.03 567 THR A O 1
ATOM 4625 N N . SER A 1 568 ? 13.978 -46.015 2.896 1.00 59.62 568 SER A N 1
ATOM 4626 C CA . SER A 1 568 ? 15.381 -45.621 2.702 1.00 59.62 568 SER A CA 1
ATOM 4627 C C . SER A 1 568 ? 15.595 -44.108 2.793 1.00 59.62 568 SER A C 1
ATOM 4629 O O . SER A 1 568 ? 16.528 -43.666 3.461 1.00 59.62 568 SER A O 1
ATOM 4631 N N . VAL A 1 569 ? 14.728 -43.281 2.188 1.00 58.62 569 VAL A N 1
ATOM 4632 C CA . VAL A 1 569 ? 14.842 -41.809 2.317 1.00 58.62 569 VAL A CA 1
ATOM 4633 C C . VAL A 1 569 ? 14.395 -41.348 3.704 1.00 58.62 569 VAL A C 1
ATOM 4635 O O . VAL A 1 569 ? 14.956 -40.393 4.236 1.00 58.62 569 VAL A O 1
ATOM 4638 N N . ASN A 1 570 ? 13.381 -42.010 4.275 1.00 48.88 570 ASN A N 1
ATOM 4639 C CA . ASN A 1 570 ? 12.634 -41.583 5.460 1.00 48.88 570 ASN A CA 1
ATOM 4640 C C . ASN A 1 570 ? 12.306 -40.071 5.448 1.00 48.88 570 ASN A C 1
ATOM 4642 O O . ASN A 1 570 ? 12.853 -39.301 6.242 1.00 48.88 570 ASN A O 1
ATOM 4646 N N . PRO A 1 571 ? 11.401 -39.614 4.554 1.00 47.91 571 PRO A N 1
ATOM 4647 C CA . PRO A 1 571 ? 11.103 -38.187 4.395 1.00 47.91 571 PRO A CA 1
ATOM 4648 C C . PRO A 1 571 ? 10.633 -37.511 5.694 1.00 47.91 571 PRO A C 1
ATOM 4650 O O . PRO A 1 571 ? 10.929 -36.338 5.925 1.00 47.91 571 PRO A O 1
ATOM 4653 N N . LEU A 1 572 ? 9.962 -38.267 6.573 1.00 41.72 572 LEU A N 1
ATOM 4654 C CA . LEU A 1 572 ? 9.477 -37.798 7.873 1.00 41.72 572 LEU A CA 1
ATOM 4655 C C . LEU A 1 572 ? 10.624 -37.429 8.826 1.00 41.72 572 LEU A C 1
ATOM 4657 O O . LEU A 1 572 ? 10.553 -36.374 9.454 1.00 41.72 572 LEU A O 1
ATOM 4661 N N . ALA A 1 573 ? 11.699 -38.223 8.881 1.00 45.09 573 ALA A N 1
ATOM 4662 C CA . ALA A 1 573 ? 12.874 -37.923 9.708 1.00 45.09 573 ALA A CA 1
ATOM 4663 C C . ALA A 1 573 ? 13.586 -36.620 9.295 1.00 45.09 573 ALA A C 1
ATOM 4665 O O . ALA A 1 573 ? 14.170 -35.941 10.136 1.00 45.09 573 ALA A O 1
ATOM 4666 N N . PHE A 1 574 ? 13.492 -36.230 8.020 1.00 43.38 574 PHE A N 1
ATOM 4667 C CA . PHE A 1 574 ? 14.077 -34.990 7.493 1.00 43.38 574 PHE A CA 1
ATOM 4668 C C . PHE A 1 574 ? 13.078 -33.824 7.381 1.00 43.38 574 PHE A C 1
ATOM 4670 O O . PHE A 1 574 ? 13.435 -32.761 6.874 1.00 43.38 574 PHE A O 1
ATOM 4677 N N . SER A 1 575 ? 11.837 -33.994 7.860 1.00 38.97 575 SER A N 1
ATOM 4678 C CA . SER A 1 575 ? 10.736 -33.018 7.732 1.00 38.97 575 SER A CA 1
ATOM 4679 C C . SER A 1 575 ? 10.381 -32.638 6.282 1.00 38.97 575 SER A C 1
ATOM 4681 O O . SER A 1 575 ? 9.906 -31.534 6.012 1.00 38.97 575 SER A O 1
ATOM 4683 N N . ILE A 1 576 ? 10.587 -33.555 5.333 1.00 41.53 576 ILE A N 1
ATOM 4684 C CA . ILE A 1 576 ? 10.303 -33.362 3.907 1.00 41.53 576 ILE A CA 1
ATOM 4685 C C . ILE A 1 576 ? 8.988 -34.063 3.558 1.00 41.53 576 ILE A C 1
ATOM 4687 O O . ILE A 1 576 ? 8.817 -35.252 3.814 1.00 41.53 576 ILE A O 1
ATOM 4691 N N . ASN A 1 577 ? 8.052 -33.331 2.954 1.00 37.56 577 ASN A N 1
ATOM 4692 C CA . ASN A 1 577 ? 6.691 -33.814 2.738 1.00 37.56 577 ASN A CA 1
ATOM 4693 C C . ASN A 1 577 ? 6.412 -34.052 1.245 1.00 37.56 577 ASN A C 1
ATOM 4695 O O . ASN A 1 577 ? 6.432 -33.111 0.452 1.00 37.56 577 ASN A O 1
ATOM 4699 N N . ILE A 1 578 ? 6.159 -35.308 0.862 1.00 42.22 578 ILE A N 1
ATOM 4700 C CA . ILE A 1 578 ? 5.868 -35.707 -0.524 1.00 42.22 578 ILE A CA 1
ATOM 4701 C C . ILE A 1 578 ? 4.388 -35.425 -0.819 1.00 42.22 578 ILE A C 1
ATOM 4703 O O . ILE A 1 578 ? 3.511 -36.191 -0.424 1.00 42.22 578 ILE A O 1
ATOM 4707 N N . GLY A 1 579 ? 4.113 -34.309 -1.504 1.00 36.69 579 GLY A N 1
ATOM 4708 C CA . GLY A 1 579 ? 2.750 -33.815 -1.739 1.00 36.69 579 GLY A CA 1
ATOM 4709 C C . GLY A 1 579 ? 1.887 -34.742 -2.601 1.00 36.69 579 GLY A C 1
ATOM 4710 O O . GLY A 1 579 ? 0.723 -34.992 -2.277 1.00 36.69 579 GLY A O 1
ATOM 4711 N N . LYS A 1 580 ? 2.447 -35.287 -3.692 1.00 35.09 580 LYS A N 1
ATOM 4712 C CA . LYS A 1 580 ? 1.758 -36.256 -4.556 1.00 35.09 580 LYS A CA 1
ATOM 4713 C C . LYS A 1 580 ? 2.747 -37.092 -5.370 1.00 35.09 580 LYS A C 1
ATOM 4715 O O . LYS A 1 580 ? 3.629 -36.549 -6.021 1.00 35.09 580 LYS A O 1
ATOM 4720 N N . VAL A 1 581 ? 2.540 -38.408 -5.405 1.00 38.12 581 VAL A N 1
ATOM 4721 C CA . VAL A 1 581 ? 3.141 -39.282 -6.427 1.00 38.12 581 VAL A CA 1
ATOM 4722 C C . VAL A 1 581 ? 2.131 -39.415 -7.567 1.00 38.12 581 VAL A C 1
ATOM 4724 O O . VAL A 1 581 ? 0.972 -39.763 -7.325 1.00 38.12 581 VAL A O 1
ATOM 4727 N N . LYS A 1 582 ? 2.539 -39.110 -8.802 1.00 36.91 582 LYS A N 1
ATOM 4728 C CA . LYS A 1 582 ? 1.699 -39.231 -10.006 1.00 36.91 582 LYS A CA 1
ATOM 4729 C C . LYS A 1 582 ? 2.132 -40.432 -10.843 1.00 36.91 582 LYS A C 1
ATOM 4731 O O . LYS A 1 582 ? 3.318 -40.620 -11.104 1.00 36.91 582 LYS A O 1
ATOM 4736 N N . ASN A 1 583 ? 1.150 -41.173 -11.356 1.00 40.38 583 ASN A N 1
ATOM 4737 C CA . ASN A 1 583 ? 1.379 -42.165 -12.403 1.00 40.38 583 ASN A CA 1
ATOM 4738 C C . ASN A 1 583 ? 1.626 -41.451 -13.743 1.00 40.38 583 ASN A C 1
ATOM 4740 O O . ASN A 1 583 ? 0.697 -41.128 -14.482 1.00 40.38 583 ASN A O 1
ATOM 4744 N N . LEU A 1 584 ? 2.896 -41.191 -14.041 1.00 39.69 584 LEU A N 1
ATOM 4745 C CA . LEU A 1 584 ? 3.390 -41.080 -15.414 1.00 39.69 584 LEU A CA 1
ATOM 4746 C C . LEU A 1 584 ? 3.763 -42.490 -15.901 1.00 39.69 584 LEU A C 1
ATOM 4748 O O . LEU A 1 584 ? 3.928 -43.385 -15.074 1.00 39.69 584 LEU A O 1
ATOM 4752 N N . LYS A 1 585 ? 3.965 -42.692 -17.213 1.00 36.75 585 LYS A N 1
ATOM 4753 C CA . LYS A 1 585 ? 4.458 -43.986 -17.743 1.00 36.75 585 LYS A CA 1
ATOM 4754 C C . LYS A 1 585 ? 5.778 -44.447 -17.103 1.00 36.75 585 LYS A C 1
ATOM 4756 O O . LYS A 1 585 ? 6.025 -45.644 -17.054 1.00 36.75 585 LYS A O 1
ATOM 4761 N N . ASP A 1 586 ? 6.540 -43.502 -16.548 1.00 35.31 586 ASP A N 1
ATOM 4762 C CA . ASP A 1 586 ? 7.799 -43.735 -15.845 1.00 35.31 586 ASP A CA 1
ATOM 4763 C C . ASP A 1 586 ? 7.793 -43.189 -14.389 1.00 35.31 586 ASP A C 1
ATOM 4765 O O . ASP A 1 586 ? 8.860 -42.950 -13.832 1.00 35.31 586 ASP A O 1
ATOM 4769 N N . GLY A 1 587 ? 6.629 -42.915 -13.777 1.00 35.31 587 GLY A N 1
ATOM 4770 C CA . GLY A 1 587 ? 6.523 -42.358 -12.408 1.00 35.31 587 GLY A CA 1
ATOM 4771 C C . GLY A 1 587 ? 6.892 -40.866 -12.234 1.00 35.31 587 GLY A C 1
ATOM 4772 O O . GLY A 1 587 ? 7.411 -40.222 -13.145 1.00 35.31 587 GLY A O 1
ATOM 4773 N N . GLY A 1 588 ? 6.587 -40.283 -11.061 1.00 38.62 588 GLY A N 1
ATOM 4774 C CA . GLY A 1 588 ? 6.910 -38.883 -10.726 1.00 38.62 588 GLY A CA 1
ATOM 4775 C C . GLY A 1 588 ? 6.426 -38.390 -9.351 1.00 38.62 588 GLY A C 1
ATOM 4776 O O . GLY A 1 588 ? 5.469 -38.932 -8.798 1.00 38.62 588 GLY A O 1
ATOM 4777 N N . CYS A 1 589 ? 7.092 -37.361 -8.811 1.00 36.66 589 CYS A N 1
ATOM 4778 C CA . CYS A 1 589 ? 6.911 -36.772 -7.472 1.00 36.66 589 CYS A CA 1
ATOM 4779 C C . CYS A 1 589 ? 6.820 -35.224 -7.580 1.00 36.66 589 CYS A C 1
ATOM 4781 O O . CYS A 1 589 ? 6.550 -34.714 -8.668 1.00 36.66 589 CYS A O 1
ATOM 4783 N N . ASP A 1 590 ? 7.050 -34.470 -6.497 1.00 36.31 590 ASP A N 1
ATOM 4784 C CA . ASP A 1 590 ? 7.018 -32.997 -6.481 1.00 36.31 590 ASP A CA 1
ATOM 4785 C C . ASP A 1 590 ? 8.016 -32.367 -5.469 1.00 36.31 590 ASP A C 1
ATOM 4787 O O . ASP A 1 590 ? 8.520 -33.058 -4.582 1.00 36.31 590 ASP A O 1
ATOM 4791 N N . ASN A 1 591 ? 8.269 -31.054 -5.621 1.00 38.59 591 ASN A N 1
ATOM 4792 C CA . ASN A 1 591 ? 9.094 -30.146 -4.788 1.00 38.59 591 ASN A CA 1
ATOM 4793 C C . ASN A 1 591 ? 10.648 -30.270 -4.825 1.00 38.59 591 ASN A C 1
ATOM 4795 O O . ASN A 1 591 ? 11.212 -31.348 -4.650 1.00 38.59 591 ASN A O 1
ATOM 4799 N N . ILE A 1 592 ? 11.362 -29.135 -4.983 1.00 43.72 592 ILE A N 1
ATOM 4800 C CA . ILE A 1 592 ? 12.844 -29.034 -5.010 1.00 43.72 592 ILE A CA 1
ATOM 4801 C C . ILE A 1 592 ? 13.407 -28.371 -3.745 1.00 43.72 592 ILE A C 1
ATOM 4803 O O . ILE A 1 592 ? 12.977 -27.303 -3.321 1.00 43.72 592 ILE A O 1
ATOM 4807 N N . GLY A 1 593 ? 14.459 -28.992 -3.210 1.00 40.50 593 GLY A N 1
ATOM 4808 C CA . GLY A 1 593 ? 15.275 -28.532 -2.090 1.00 40.50 593 GLY A CA 1
ATOM 4809 C C . GLY A 1 593 ? 16.116 -29.710 -1.599 1.00 40.50 593 GLY A C 1
ATOM 4810 O O . GLY A 1 593 ? 16.591 -30.505 -2.414 1.00 40.50 593 GLY A O 1
ATOM 4811 N N . LYS A 1 594 ? 16.178 -29.906 -0.275 1.00 43.12 594 LYS A N 1
ATOM 4812 C CA . LYS A 1 594 ? 16.850 -31.047 0.386 1.00 43.12 594 LYS A CA 1
ATOM 4813 C C . LYS A 1 594 ? 16.459 -32.433 -0.172 1.00 43.12 594 LYS A C 1
ATOM 4815 O O . LYS A 1 594 ? 17.260 -33.359 -0.122 1.00 43.12 594 LYS A O 1
ATOM 4820 N N . LEU A 1 595 ? 15.255 -32.577 -0.741 1.00 46.97 595 LEU A N 1
ATOM 4821 C CA . LEU A 1 595 ? 14.732 -33.841 -1.287 1.00 46.97 595 LEU A CA 1
ATOM 4822 C C . LEU A 1 595 ? 15.617 -34.405 -2.417 1.00 46.97 595 LEU A C 1
ATOM 4824 O O . LEU A 1 595 ? 15.871 -35.606 -2.444 1.00 46.97 595 LEU A O 1
ATOM 4828 N N . LYS A 1 596 ? 16.138 -33.553 -3.316 1.00 52.78 596 LYS A N 1
ATOM 4829 C CA . LYS A 1 596 ? 16.936 -33.991 -4.480 1.00 52.78 596 LYS A CA 1
ATOM 4830 C C . LYS A 1 596 ? 18.206 -34.735 -4.062 1.00 52.78 596 LYS A C 1
ATOM 4832 O O . LYS A 1 596 ? 18.566 -35.727 -4.690 1.00 52.78 596 LYS A O 1
ATOM 4837 N N . GLU A 1 597 ? 18.878 -34.240 -3.028 1.00 52.88 597 GLU A N 1
ATOM 4838 C CA . GLU A 1 597 ? 20.187 -34.747 -2.611 1.00 52.88 597 GLU A CA 1
ATOM 4839 C C . GLU A 1 597 ? 20.049 -35.963 -1.702 1.00 52.88 597 GLU A C 1
ATOM 4841 O O . GLU A 1 597 ? 20.694 -36.968 -1.965 1.00 52.88 597 GLU A O 1
ATOM 4846 N N . ILE A 1 598 ? 19.116 -35.951 -0.743 1.00 53.84 598 ILE A N 1
ATOM 4847 C CA . ILE A 1 598 ? 18.863 -37.116 0.125 1.00 53.84 598 ILE A CA 1
ATOM 4848 C C . ILE A 1 598 ? 18.288 -38.295 -0.685 1.00 53.84 598 ILE A C 1
ATOM 4850 O O . ILE A 1 598 ? 18.613 -39.448 -0.413 1.00 53.84 598 ILE A O 1
ATOM 4854 N N . ALA A 1 599 ? 17.487 -38.040 -1.729 1.00 57.22 599 ALA A N 1
ATOM 4855 C CA . ALA A 1 599 ? 17.076 -39.096 -2.657 1.00 57.22 599 ALA A CA 1
ATOM 4856 C C . ALA A 1 599 ? 18.261 -39.630 -3.484 1.00 57.22 599 ALA A C 1
ATOM 4858 O O . ALA A 1 599 ? 18.382 -40.840 -3.657 1.00 57.22 599 ALA A O 1
ATOM 4859 N N . LYS A 1 600 ? 19.158 -38.755 -3.967 1.00 62.53 600 LYS A N 1
ATOM 4860 C CA . LYS A 1 600 ? 20.395 -39.174 -4.650 1.00 62.53 600 LYS A CA 1
ATOM 4861 C C . LYS A 1 600 ? 21.326 -39.980 -3.739 1.00 62.53 600 LYS A C 1
ATOM 4863 O O . LYS A 1 600 ? 21.924 -40.933 -4.213 1.00 62.53 600 LYS A O 1
ATOM 4868 N N . ASP A 1 601 ? 21.439 -39.618 -2.471 1.00 65.19 601 ASP A N 1
ATOM 4869 C CA . ASP A 1 601 ? 22.243 -40.326 -1.474 1.00 65.19 601 ASP A CA 1
ATOM 4870 C C . ASP A 1 601 ? 21.669 -41.728 -1.202 1.00 65.19 601 ASP A C 1
ATOM 4872 O O . ASP A 1 601 ? 22.333 -42.739 -1.415 1.00 65.19 601 ASP A O 1
ATOM 4876 N N . LYS A 1 602 ? 20.384 -41.808 -0.832 1.00 63.72 602 LYS A N 1
ATOM 4877 C CA . LYS A 1 602 ? 19.802 -43.021 -0.228 1.00 63.72 602 LYS A CA 1
ATOM 4878 C C . LYS A 1 602 ? 19.069 -43.975 -1.165 1.00 63.72 602 LYS A C 1
ATOM 4880 O O . LYS A 1 602 ? 18.636 -45.034 -0.718 1.00 63.72 602 LYS A O 1
ATOM 4885 N N . LEU A 1 603 ? 18.877 -43.609 -2.432 1.00 66.38 603 LEU A N 1
ATOM 4886 C CA . LEU A 1 603 ? 18.169 -44.446 -3.409 1.00 66.38 603 LEU A CA 1
ATOM 4887 C C . LEU A 1 603 ? 18.951 -44.689 -4.706 1.00 66.38 603 LEU A C 1
ATOM 4889 O O . LEU A 1 603 ? 18.526 -45.523 -5.499 1.00 66.38 603 LEU A O 1
ATOM 4893 N N . SER A 1 604 ? 20.063 -43.994 -4.969 1.00 65.25 604 SER A N 1
ATOM 4894 C CA . SER A 1 604 ? 20.704 -44.020 -6.299 1.00 65.25 604 SER A CA 1
ATOM 4895 C C . SER A 1 604 ? 21.292 -45.368 -6.728 1.00 65.25 604 SER A C 1
ATOM 4897 O O . SER A 1 604 ? 21.603 -45.527 -7.909 1.00 65.25 604 SER A O 1
ATOM 4899 N N . ASN A 1 605 ? 21.395 -46.349 -5.828 1.00 72.06 605 ASN A N 1
ATOM 4900 C CA . ASN A 1 605 ? 21.723 -47.733 -6.174 1.00 72.06 605 ASN A CA 1
ATOM 4901 C C . ASN A 1 605 ? 20.584 -48.384 -6.972 1.00 72.06 605 ASN A C 1
ATOM 4903 O O . ASN A 1 605 ? 20.797 -48.774 -8.120 1.00 72.06 605 ASN A O 1
ATOM 4907 N N . ASP A 1 606 ? 19.369 -48.403 -6.422 1.00 61.28 606 ASP A N 1
ATOM 4908 C CA . ASP A 1 606 ? 18.206 -49.098 -6.997 1.00 61.28 606 ASP A CA 1
ATOM 4909 C C . ASP A 1 606 ? 17.306 -48.191 -7.862 1.00 61.28 606 ASP A C 1
ATOM 4911 O O . ASP A 1 606 ? 16.471 -48.680 -8.629 1.00 61.28 606 ASP A O 1
ATOM 4915 N N . TYR A 1 607 ? 17.485 -46.866 -7.775 1.00 62.19 607 TYR A N 1
ATOM 4916 C CA . TYR A 1 607 ? 16.623 -45.856 -8.397 1.00 62.19 607 TYR A CA 1
ATOM 4917 C C . TYR A 1 607 ? 17.376 -44.832 -9.248 1.00 62.19 607 TYR A C 1
ATOM 4919 O O . TYR A 1 607 ? 18.413 -44.285 -8.877 1.00 62.19 607 TYR A O 1
ATOM 4927 N N . ASP A 1 608 ? 16.762 -44.490 -10.372 1.00 53.44 608 ASP A N 1
ATOM 4928 C CA . ASP A 1 608 ? 17.090 -43.355 -11.220 1.00 53.44 608 ASP A CA 1
ATOM 4929 C C . ASP A 1 608 ? 16.395 -42.091 -10.678 1.00 53.44 608 ASP A C 1
ATOM 4931 O O . ASP A 1 608 ? 15.211 -41.826 -10.924 1.00 53.44 608 ASP A O 1
ATOM 4935 N N . ILE A 1 609 ? 17.140 -41.284 -9.917 1.00 55.28 609 ILE A N 1
ATOM 4936 C CA . ILE A 1 609 ? 16.657 -40.012 -9.358 1.00 55.28 609 ILE A CA 1
ATOM 4937 C C . ILE A 1 609 ? 16.773 -38.912 -10.414 1.00 55.28 609 ILE A C 1
ATOM 4939 O O . ILE A 1 609 ? 17.819 -38.281 -10.587 1.00 55.28 609 ILE A O 1
ATOM 4943 N N . GLN A 1 610 ? 15.681 -38.692 -11.142 1.00 48.00 610 GLN A N 1
ATOM 4944 C CA . GLN A 1 610 ? 15.623 -37.765 -12.265 1.00 48.00 610 GLN A CA 1
ATOM 4945 C C . GLN A 1 610 ? 14.844 -36.507 -11.862 1.00 48.00 610 GLN A C 1
ATOM 4947 O O . GLN A 1 610 ? 13.617 -36.505 -11.840 1.00 48.00 610 GLN A O 1
ATOM 4952 N N . ALA A 1 611 ? 15.524 -35.372 -11.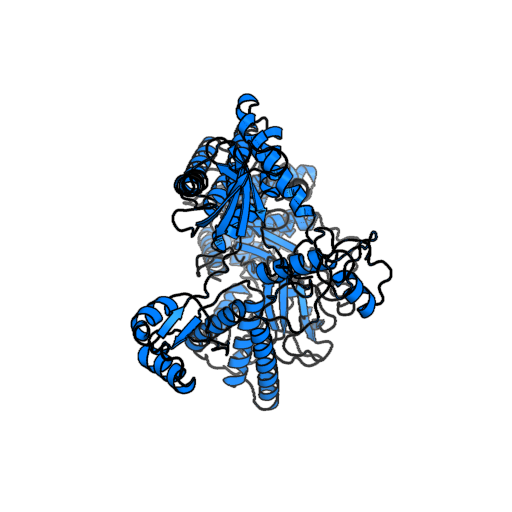658 1.00 45.66 611 ALA A N 1
ATOM 4953 C CA . ALA A 1 611 ? 14.849 -34.100 -11.937 1.00 45.66 611 ALA A CA 1
ATOM 4954 C C . ALA A 1 611 ? 14.278 -34.189 -13.366 1.00 45.66 611 ALA A C 1
ATOM 4956 O O . ALA A 1 611 ? 14.936 -34.779 -14.229 1.00 45.66 611 ALA A O 1
ATOM 4957 N N . THR A 1 612 ? 13.064 -33.675 -13.611 1.00 35.12 612 THR A N 1
ATOM 4958 C CA . THR A 1 612 ? 12.437 -33.709 -14.947 1.00 35.12 612 THR A CA 1
ATOM 4959 C C . THR A 1 612 ? 13.473 -33.297 -15.981 1.00 35.12 612 THR A C 1
ATOM 4961 O O . THR A 1 612 ? 13.936 -32.156 -15.908 1.00 35.12 612 THR A O 1
ATOM 4964 N N . LYS A 1 613 ? 13.868 -34.214 -16.887 1.00 35.62 613 LYS A N 1
ATOM 4965 C CA . LYS A 1 613 ? 14.862 -33.898 -17.922 1.00 35.62 613 LYS A CA 1
ATOM 4966 C C . LYS A 1 613 ? 14.393 -32.605 -18.582 1.00 35.62 613 LYS A C 1
ATOM 4968 O O . LYS A 1 613 ? 13.262 -32.603 -19.081 1.00 35.62 613 LYS A O 1
ATOM 4973 N N . PRO A 1 614 ? 15.170 -31.508 -18.500 1.00 37.84 614 PRO A N 1
ATOM 4974 C CA . PRO A 1 614 ? 14.701 -30.233 -19.004 1.00 37.84 614 PRO A CA 1
ATOM 4975 C C . PRO A 1 614 ? 14.363 -30.437 -20.470 1.00 37.84 614 PRO A C 1
ATOM 4977 O O . PRO A 1 614 ? 15.096 -31.136 -21.178 1.00 37.84 614 PRO A O 1
ATOM 4980 N N . LEU A 1 615 ? 13.244 -29.856 -20.905 1.00 41.72 615 LEU A N 1
ATOM 4981 C CA . LEU A 1 615 ? 12.945 -29.771 -22.324 1.00 41.72 615 LEU A CA 1
ATOM 4982 C C . LEU A 1 615 ? 14.220 -29.269 -23.015 1.00 41.72 615 LEU A C 1
ATOM 4984 O O . LEU A 1 615 ? 14.813 -28.298 -22.541 1.00 41.72 615 LEU A O 1
ATOM 4988 N N . ARG A 1 616 ? 14.631 -29.945 -24.092 1.00 58.34 616 ARG A N 1
ATOM 4989 C CA . ARG A 1 616 ? 15.756 -29.535 -24.937 1.00 58.34 616 ARG A CA 1
ATOM 4990 C C . ARG A 1 616 ? 15.237 -28.937 -26.249 1.00 58.34 616 ARG A C 1
ATOM 4992 O O . ARG A 1 616 ? 15.288 -29.591 -27.292 1.00 58.34 616 ARG A O 1
ATOM 4999 N N . PRO A 1 617 ? 14.594 -27.756 -26.201 1.00 65.00 617 PRO A N 1
ATOM 5000 C CA . PRO A 1 617 ? 14.119 -27.080 -27.395 1.00 65.00 617 PRO A CA 1
ATOM 5001 C C . PRO A 1 617 ? 15.301 -26.538 -28.209 1.00 65.00 617 PRO A C 1
ATOM 5003 O O . PRO A 1 617 ? 16.445 -26.488 -27.750 1.00 65.00 617 PRO A O 1
ATOM 5006 N N . LYS A 1 618 ? 15.007 -26.136 -29.445 1.00 80.25 618 LYS A N 1
ATOM 5007 C CA . LYS A 1 618 ? 16.020 -25.764 -30.430 1.00 80.25 618 LYS A CA 1
ATOM 5008 C C . LYS A 1 618 ? 15.879 -24.304 -30.820 1.00 80.25 618 LYS A C 1
ATOM 5010 O O . LYS A 1 618 ? 14.768 -23.819 -31.042 1.00 80.25 618 LYS A O 1
ATOM 5015 N N . ILE A 1 619 ? 17.014 -23.633 -30.945 1.00 80.25 619 ILE A N 1
ATOM 5016 C CA . ILE A 1 619 ? 17.135 -22.336 -31.604 1.00 80.25 619 ILE A CA 1
ATOM 5017 C C . ILE A 1 619 ? 17.847 -22.491 -32.944 1.00 80.25 619 ILE A C 1
ATOM 5019 O O . ILE A 1 619 ? 18.616 -23.431 -33.156 1.00 80.25 619 ILE A O 1
ATOM 5023 N N . ARG A 1 620 ? 17.617 -21.533 -33.836 1.00 85.75 620 ARG A N 1
ATOM 5024 C CA . ARG A 1 620 ? 18.387 -21.338 -35.063 1.00 85.75 620 ARG A CA 1
ATOM 5025 C C . ARG A 1 620 ? 19.042 -19.965 -34.998 1.00 85.75 620 ARG A C 1
ATOM 5027 O O . ARG A 1 620 ? 18.345 -18.960 -35.099 1.00 85.75 620 ARG A O 1
ATOM 5034 N N . ILE A 1 621 ? 20.357 -19.937 -34.832 1.00 85.69 621 ILE A N 1
ATOM 5035 C CA . ILE A 1 621 ? 21.171 -18.720 -34.894 1.00 85.69 621 ILE A CA 1
ATOM 5036 C C . ILE A 1 621 ? 21.511 -18.448 -36.362 1.00 85.69 621 ILE A C 1
ATOM 5038 O O . ILE A 1 621 ? 21.758 -19.392 -37.109 1.00 85.69 621 ILE A O 1
ATOM 5042 N N . SER A 1 622 ? 21.498 -17.194 -36.807 1.00 83.19 622 SER A N 1
ATOM 5043 C CA . SER A 1 622 ? 21.780 -16.816 -38.199 1.00 83.19 622 SER A CA 1
ATOM 5044 C C . SER A 1 622 ? 22.399 -15.426 -38.275 1.00 83.19 622 SER A C 1
ATOM 5046 O O . SER A 1 622 ? 21.828 -14.490 -37.724 1.00 83.19 622 SER A O 1
ATOM 5048 N N . GLY A 1 623 ? 23.485 -15.271 -39.033 1.00 76.12 623 GLY A N 1
ATOM 5049 C CA . GLY A 1 623 ? 24.073 -13.954 -39.322 1.00 76.12 623 GLY A CA 1
ATOM 5050 C C . GLY A 1 623 ? 25.587 -13.954 -39.522 1.00 76.12 623 GLY A C 1
ATOM 5051 O O . GLY A 1 623 ? 26.086 -13.092 -40.235 1.00 76.12 623 GLY A O 1
ATOM 5052 N N . PHE A 1 624 ? 26.293 -14.938 -38.962 1.00 81.75 624 PHE A N 1
ATOM 5053 C CA . PHE A 1 624 ? 27.753 -15.002 -38.995 1.00 81.75 624 PHE A CA 1
ATOM 5054 C C . PHE A 1 624 ? 28.296 -15.273 -40.404 1.00 81.75 624 PHE A C 1
ATOM 5056 O O . PHE A 1 624 ? 27.704 -16.020 -41.188 1.00 81.75 624 PHE A O 1
ATOM 5063 N N . SER A 1 625 ? 29.409 -14.620 -40.725 1.00 64.75 625 SER A N 1
ATOM 5064 C CA . SER A 1 625 ? 30.002 -14.526 -42.061 1.00 64.75 625 SER A CA 1
ATOM 5065 C C . SER A 1 625 ? 31.146 -15.520 -42.292 1.00 64.75 625 SER A C 1
ATOM 5067 O O . SER A 1 625 ? 31.374 -15.956 -43.422 1.00 64.75 625 SER A O 1
ATOM 5069 N N . GLU A 1 626 ? 31.828 -15.943 -41.227 1.00 65.56 626 GLU A N 1
ATOM 5070 C CA . GLU A 1 626 ? 32.899 -16.939 -41.289 1.00 65.56 626 GLU A CA 1
ATOM 5071 C C . GLU A 1 626 ? 32.381 -18.383 -41.194 1.00 65.56 626 GLU A C 1
ATOM 5073 O O . GLU A 1 626 ? 31.428 -18.694 -40.476 1.00 65.56 626 GLU A O 1
ATOM 5078 N N . ASN A 1 627 ? 33.069 -19.304 -41.878 1.00 66.38 627 ASN A N 1
ATOM 5079 C CA . ASN A 1 627 ? 32.825 -20.747 -41.786 1.00 66.38 627 ASN A CA 1
ATOM 5080 C C . ASN A 1 627 ? 33.485 -21.331 -40.520 1.00 66.38 627 ASN A C 1
ATOM 5082 O O . ASN A 1 627 ? 34.455 -22.088 -40.593 1.00 66.38 627 ASN A O 1
ATOM 5086 N N . ILE A 1 628 ? 32.989 -20.910 -39.357 1.00 68.50 628 ILE A N 1
ATOM 5087 C CA . ILE A 1 628 ? 33.527 -21.260 -38.037 1.00 68.50 628 ILE A CA 1
ATOM 5088 C C . ILE A 1 628 ? 33.392 -22.770 -37.797 1.00 68.50 628 ILE A C 1
ATOM 5090 O O . ILE A 1 628 ? 32.310 -23.337 -37.953 1.00 68.50 628 ILE A O 1
ATOM 5094 N N . GLN A 1 629 ? 34.488 -23.419 -37.393 1.00 66.44 629 GLN A N 1
ATOM 5095 C CA . GLN A 1 629 ? 34.495 -24.846 -37.050 1.00 66.44 629 GLN A CA 1
ATOM 5096 C C . GLN A 1 629 ? 33.601 -25.139 -35.834 1.00 66.44 629 GLN A C 1
ATOM 5098 O O . GLN A 1 629 ? 33.493 -24.322 -34.918 1.00 66.44 629 GLN A O 1
ATOM 5103 N N . GLU A 1 630 ? 32.960 -26.312 -35.828 1.00 61.38 630 GLU A N 1
ATOM 5104 C CA . GLU A 1 630 ? 31.842 -26.627 -34.925 1.00 61.38 630 GLU A CA 1
ATOM 5105 C C . GLU A 1 630 ? 32.194 -26.488 -33.426 1.00 61.38 630 GLU A C 1
ATOM 5107 O O . GLU A 1 630 ? 31.398 -25.929 -32.666 1.00 61.38 630 GLU A O 1
ATOM 5112 N N . ASP A 1 631 ? 33.406 -26.877 -33.018 1.00 58.69 631 ASP A N 1
ATOM 5113 C CA . ASP A 1 631 ? 33.888 -26.768 -31.629 1.00 58.69 631 ASP A CA 1
ATOM 5114 C C . ASP A 1 631 ? 34.146 -25.312 -31.184 1.00 58.69 631 ASP A C 1
ATOM 5116 O O . ASP A 1 631 ? 33.891 -24.929 -30.035 1.00 58.69 631 ASP A O 1
ATOM 5120 N N . ASN A 1 632 ? 34.587 -24.455 -32.110 1.00 71.44 632 ASN A N 1
ATOM 5121 C CA . ASN A 1 632 ? 34.838 -23.040 -31.831 1.00 71.44 632 ASN A CA 1
ATOM 5122 C C . ASN A 1 632 ? 33.528 -22.254 -31.692 1.00 71.44 632 ASN A C 1
ATOM 5124 O O . ASN A 1 632 ? 33.454 -21.331 -30.882 1.00 71.44 632 ASN A O 1
ATOM 5128 N N . LEU A 1 633 ? 32.471 -22.626 -32.425 1.00 80.88 633 LEU A N 1
ATOM 5129 C CA . LEU A 1 633 ? 31.200 -21.899 -32.391 1.00 80.88 633 LEU A CA 1
ATOM 5130 C C . LEU A 1 633 ? 30.548 -21.915 -30.999 1.00 80.88 633 LEU A C 1
ATOM 5132 O O . LEU A 1 633 ? 30.085 -20.876 -30.531 1.00 80.88 633 LEU A O 1
ATOM 5136 N N . LEU A 1 634 ? 30.524 -23.066 -30.318 1.00 80.88 634 LEU A N 1
ATOM 5137 C CA . LEU A 1 634 ? 29.998 -23.144 -28.948 1.00 80.88 634 LEU A CA 1
ATOM 5138 C C . LEU A 1 634 ? 30.851 -22.331 -27.964 1.00 80.88 634 LEU A C 1
ATOM 5140 O O . LEU A 1 634 ? 30.302 -21.710 -27.056 1.00 80.88 634 LEU A O 1
ATOM 5144 N N . THR A 1 635 ? 32.165 -22.281 -28.185 1.00 77.81 635 THR A N 1
ATOM 5145 C CA . THR A 1 635 ? 33.109 -21.502 -27.372 1.00 77.81 635 THR A CA 1
ATOM 5146 C C . THR A 1 635 ? 32.889 -19.995 -27.539 1.00 77.81 635 THR A C 1
ATOM 5148 O O . THR A 1 635 ? 32.791 -19.285 -26.540 1.00 77.81 635 THR A O 1
ATOM 5151 N N . TYR A 1 636 ? 32.705 -19.495 -28.768 1.00 78.00 636 TYR A N 1
ATOM 5152 C CA . TYR A 1 636 ? 32.302 -18.100 -29.000 1.00 78.00 636 TYR A CA 1
ATOM 5153 C C . TYR A 1 636 ? 30.939 -17.794 -28.376 1.00 78.00 636 TYR A C 1
ATOM 5155 O O . TYR A 1 636 ? 30.792 -16.788 -27.686 1.00 78.00 636 TYR A O 1
ATOM 5163 N N . LEU A 1 637 ? 29.953 -18.680 -28.552 1.00 79.12 637 LEU A N 1
ATOM 5164 C CA . LEU A 1 637 ? 28.619 -18.478 -27.991 1.00 79.12 637 LEU A CA 1
ATOM 5165 C C . LEU A 1 637 ? 28.645 -18.355 -26.466 1.00 79.12 637 LEU A C 1
ATOM 5167 O O . LEU A 1 637 ? 28.011 -17.437 -25.952 1.00 79.12 637 LEU A O 1
ATOM 5171 N N . LYS A 1 638 ? 29.406 -19.199 -25.758 1.00 80.38 638 LYS A N 1
ATOM 5172 C CA . LYS A 1 638 ? 29.584 -19.064 -24.306 1.00 80.38 638 LYS A CA 1
ATOM 5173 C C . LYS A 1 638 ? 30.360 -17.805 -23.930 1.00 80.38 638 LYS A C 1
ATOM 5175 O O . LYS A 1 638 ? 29.837 -16.954 -23.218 1.00 80.38 638 LYS A O 1
ATOM 5180 N N . ASN A 1 639 ? 31.573 -17.643 -24.454 1.00 76.88 639 ASN A N 1
ATOM 5181 C CA . ASN A 1 639 ? 32.500 -16.606 -23.993 1.00 76.88 639 ASN A CA 1
ATOM 5182 C C . ASN A 1 639 ? 32.059 -15.183 -24.377 1.00 76.88 639 ASN A C 1
ATOM 5184 O O . ASN A 1 639 ? 32.406 -14.228 -23.689 1.00 76.88 639 ASN A O 1
ATOM 5188 N N . GLN A 1 640 ? 31.305 -15.024 -25.470 1.00 75.06 640 GLN A N 1
ATOM 5189 C CA . GLN A 1 640 ? 30.792 -13.725 -25.925 1.00 75.06 640 GLN A CA 1
ATOM 5190 C C . GLN A 1 640 ? 29.337 -13.474 -25.503 1.00 75.06 640 GLN A C 1
ATOM 5192 O O . GLN A 1 640 ? 28.861 -12.347 -25.622 1.00 75.06 640 GLN A O 1
ATOM 5197 N N . ASN A 1 641 ? 28.617 -14.497 -25.017 1.00 79.69 641 ASN A N 1
ATOM 5198 C CA . ASN A 1 641 ? 27.205 -14.381 -24.640 1.00 79.69 641 ASN A CA 1
ATOM 5199 C C . ASN A 1 641 ? 26.857 -15.149 -23.361 1.00 79.69 641 ASN A C 1
ATOM 5201 O O . ASN A 1 641 ? 25.795 -15.761 -23.293 1.00 79.69 641 ASN A O 1
ATOM 5205 N N . GLU A 1 642 ? 27.700 -15.094 -22.331 1.00 70.12 642 GLU A N 1
ATOM 5206 C CA . GLU A 1 642 ? 27.478 -15.739 -21.023 1.00 70.12 642 GLU A CA 1
ATOM 5207 C C . GLU A 1 642 ? 26.081 -15.419 -20.434 1.00 70.12 642 GLU A C 1
ATOM 5209 O O . GLU A 1 642 ? 25.399 -16.271 -19.862 1.00 70.12 642 GLU A O 1
ATOM 5214 N N . PHE A 1 643 ? 25.578 -14.205 -20.684 1.00 53.66 643 PHE A N 1
ATOM 5215 C CA . PHE A 1 643 ? 24.225 -13.775 -20.318 1.00 53.66 643 PHE A CA 1
ATOM 5216 C C . PHE A 1 643 ? 23.111 -14.675 -20.903 1.00 53.66 643 PHE A C 1
ATOM 5218 O O . PHE A 1 643 ? 22.065 -14.849 -20.271 1.00 53.66 643 PHE A O 1
ATOM 5225 N N . ILE A 1 644 ? 23.352 -15.325 -22.049 1.00 61.09 644 ILE A N 1
ATOM 5226 C CA . ILE A 1 644 ? 22.505 -16.370 -22.647 1.00 61.09 644 ILE A CA 1
ATOM 5227 C C . ILE A 1 644 ? 23.027 -17.782 -22.340 1.00 61.09 644 ILE A C 1
ATOM 5229 O O . ILE A 1 644 ? 22.242 -18.652 -21.972 1.00 61.09 644 ILE A O 1
ATOM 5233 N N . PHE A 1 645 ? 24.332 -17.999 -22.507 1.00 77.81 645 PHE A N 1
ATOM 5234 C CA . PHE A 1 645 ? 25.007 -19.295 -22.574 1.00 77.81 645 PHE A CA 1
ATOM 5235 C C . PHE A 1 645 ? 26.170 -19.374 -21.569 1.00 77.81 645 PHE A C 1
ATOM 5237 O O . PHE A 1 645 ? 27.316 -19.600 -21.945 1.00 77.81 645 PHE A O 1
ATOM 5244 N N . ASP A 1 646 ? 25.880 -19.176 -20.286 1.00 65.75 646 ASP A N 1
ATOM 5245 C CA . ASP A 1 646 ? 26.846 -19.286 -19.185 1.00 65.75 646 ASP A CA 1
ATOM 5246 C C . ASP A 1 646 ? 27.590 -20.643 -19.142 1.00 65.75 646 ASP A C 1
ATOM 5248 O O . ASP A 1 646 ? 27.229 -21.617 -19.816 1.00 65.75 646 ASP A O 1
ATOM 5252 N N . GLU A 1 647 ? 28.645 -20.750 -18.325 1.00 62.12 647 GLU A N 1
ATOM 5253 C CA . GLU A 1 647 ? 29.414 -21.998 -18.180 1.00 62.12 647 GLU A CA 1
ATOM 5254 C C . GLU A 1 647 ? 28.523 -23.207 -17.842 1.00 62.12 647 GLU A C 1
ATOM 5256 O O . GLU A 1 647 ? 28.750 -24.299 -18.367 1.00 62.12 647 GLU A O 1
ATOM 5261 N N . SER A 1 648 ? 27.449 -22.998 -17.070 1.00 60.19 648 SER A N 1
ATOM 5262 C CA . SER A 1 648 ? 26.486 -24.040 -16.689 1.00 60.19 648 SER A CA 1
ATOM 5263 C C . SER A 1 648 ? 25.479 -24.421 -17.785 1.00 60.19 648 SER A C 1
ATOM 5265 O O . SER A 1 648 ? 24.846 -25.473 -17.695 1.00 60.19 648 SER A O 1
ATOM 5267 N N . SER A 1 649 ? 25.341 -23.601 -18.831 1.00 68.50 649 SER A N 1
ATOM 5268 C CA . SER A 1 649 ? 24.373 -23.791 -19.916 1.00 68.50 649 SER A CA 1
ATOM 5269 C C . SER A 1 649 ? 24.713 -25.008 -20.769 1.00 68.50 649 SER A C 1
ATOM 5271 O O . SER A 1 649 ? 25.826 -25.135 -21.288 1.00 68.50 649 SER A O 1
ATOM 5273 N N . GLU A 1 650 ? 23.749 -25.900 -20.977 1.00 74.38 650 GLU A N 1
ATOM 5274 C CA . GLU A 1 650 ? 23.977 -27.140 -21.719 1.00 74.38 650 GLU A CA 1
ATOM 5275 C C . GLU A 1 650 ? 23.633 -26.974 -23.206 1.00 74.38 650 GLU A C 1
ATOM 5277 O O . GLU A 1 650 ? 22.615 -27.471 -23.702 1.00 74.38 650 GLU A O 1
ATOM 5282 N N . CYS A 1 651 ? 24.508 -26.266 -23.917 1.00 78.75 651 CYS A N 1
ATOM 5283 C CA . CYS A 1 651 ? 24.401 -26.020 -25.351 1.00 78.75 651 CYS A CA 1
ATOM 5284 C C . CYS A 1 651 ? 24.974 -27.188 -26.167 1.00 78.75 651 CYS A C 1
ATOM 5286 O O . CYS A 1 651 ? 26.132 -27.563 -25.991 1.00 78.75 651 CYS A O 1
ATOM 5288 N N . LYS A 1 652 ? 24.199 -27.712 -27.121 1.00 83.75 652 LYS A N 1
ATOM 5289 C CA . LYS A 1 652 ? 24.650 -28.694 -28.112 1.00 83.75 652 LYS A CA 1
ATOM 5290 C C . LYS A 1 652 ? 24.381 -28.189 -29.526 1.00 83.75 652 LYS A C 1
ATOM 5292 O O . LYS A 1 652 ? 23.233 -28.096 -29.959 1.00 83.75 652 LYS A O 1
ATOM 5297 N N . LEU A 1 653 ? 25.449 -27.925 -30.271 1.00 85.06 653 LEU A N 1
ATOM 5298 C CA . LEU A 1 653 ? 25.374 -27.684 -31.708 1.00 85.06 653 LEU A CA 1
ATOM 5299 C C . LEU A 1 653 ? 24.855 -28.948 -32.415 1.00 85.06 653 LEU A C 1
ATOM 5301 O O . LEU A 1 653 ? 25.278 -30.062 -32.108 1.00 85.06 653 LEU A O 1
ATOM 5305 N N . LEU A 1 654 ? 23.895 -28.778 -33.327 1.00 82.62 654 LEU A N 1
ATOM 5306 C CA . LEU A 1 654 ? 23.327 -29.874 -34.117 1.00 82.62 654 LEU A CA 1
ATOM 5307 C C . LEU A 1 654 ? 23.764 -29.847 -35.580 1.00 82.62 654 LEU A C 1
ATOM 5309 O O . LEU A 1 654 ? 23.823 -30.912 -36.193 1.00 82.62 654 LEU A O 1
ATOM 5313 N N . LYS A 1 655 ? 23.969 -28.650 -36.149 1.00 82.94 655 LYS A N 1
ATOM 5314 C CA . LYS A 1 655 ? 24.452 -28.442 -37.521 1.00 82.94 655 LYS A CA 1
ATOM 5315 C C . LYS A 1 655 ? 24.764 -26.967 -37.800 1.00 82.94 655 LYS A C 1
ATOM 5317 O O . LYS A 1 655 ? 23.922 -26.122 -37.486 1.00 82.94 655 LYS A O 1
ATOM 5322 N N . ILE A 1 656 ? 25.857 -26.683 -38.513 1.00 84.75 656 ILE A N 1
ATOM 5323 C CA . ILE A 1 656 ? 26.079 -25.416 -39.245 1.00 84.75 656 ILE A CA 1
ATOM 5324 C C . ILE A 1 656 ? 25.713 -25.576 -40.739 1.00 84.75 656 ILE A C 1
ATOM 5326 O O . ILE A 1 656 ? 25.914 -26.638 -41.333 1.00 84.75 656 ILE A O 1
ATOM 5330 N N . TYR A 1 657 ? 25.128 -24.549 -41.365 1.00 82.62 657 TYR A N 1
ATOM 5331 C CA . TYR A 1 657 ? 24.837 -24.515 -42.808 1.00 82.62 657 TYR A CA 1
ATOM 5332 C C . TYR A 1 657 ? 24.711 -23.081 -43.367 1.00 82.62 657 TYR A C 1
ATOM 5334 O O . TYR A 1 657 ? 24.255 -22.191 -42.651 1.00 82.62 657 TYR A O 1
ATOM 5342 N N . PRO A 1 658 ? 25.062 -22.832 -44.645 1.00 81.00 658 PRO A N 1
ATOM 5343 C CA . PRO A 1 658 ? 24.895 -21.521 -45.279 1.00 81.00 658 PRO A CA 1
ATOM 5344 C C . PRO A 1 658 ? 23.418 -21.153 -45.513 1.00 81.00 658 PRO A C 1
ATOM 5346 O O . PRO A 1 658 ? 22.556 -22.026 -45.664 1.00 81.00 658 PRO A O 1
ATOM 5349 N N . THR A 1 659 ? 23.103 -19.854 -45.590 1.00 73.12 659 THR A N 1
ATOM 5350 C CA . THR A 1 659 ? 21.739 -19.399 -45.910 1.00 73.12 659 THR A CA 1
ATOM 5351 C C . THR A 1 659 ? 21.373 -19.674 -47.374 1.00 73.12 659 THR A C 1
ATOM 5353 O O . THR A 1 659 ? 22.212 -19.630 -48.270 1.00 73.12 659 THR A O 1
ATOM 5356 N N . LYS A 1 660 ? 20.073 -19.844 -47.652 1.00 71.31 660 LYS A N 1
ATOM 5357 C CA . LYS A 1 660 ? 19.554 -19.967 -49.029 1.00 71.31 660 LYS A CA 1
ATOM 5358 C C . LYS A 1 660 ? 19.626 -18.676 -49.863 1.00 71.31 660 LYS A C 1
ATOM 5360 O O . LYS A 1 660 ? 19.413 -18.750 -51.066 1.00 71.31 660 LYS A O 1
ATOM 5365 N N . LYS A 1 661 ? 19.846 -17.506 -49.244 1.00 68.31 661 LYS A N 1
ATOM 5366 C CA . LYS A 1 661 ? 19.890 -16.199 -49.937 1.00 68.31 661 LYS A CA 1
ATOM 5367 C C . LYS A 1 661 ? 21.317 -15.724 -50.224 1.00 68.31 661 LYS A C 1
ATOM 5369 O O . LYS A 1 661 ? 21.537 -15.039 -51.212 1.00 68.31 661 LYS A O 1
ATOM 5374 N N . ASN A 1 662 ? 22.266 -16.074 -49.363 1.00 72.38 662 ASN A N 1
ATOM 5375 C CA . ASN A 1 662 ? 23.682 -15.767 -49.505 1.00 72.38 662 ASN A CA 1
ATOM 5376 C C . ASN A 1 662 ? 24.503 -16.923 -48.915 1.00 72.38 662 ASN A C 1
ATOM 5378 O O . ASN A 1 662 ? 24.392 -17.216 -47.723 1.00 72.38 662 ASN A O 1
ATOM 5382 N N . VAL A 1 663 ? 25.329 -17.554 -49.751 1.00 73.50 663 VAL A N 1
ATOM 5383 C CA . VAL A 1 663 ? 26.192 -18.684 -49.367 1.00 73.50 663 VAL A CA 1
ATOM 5384 C C . VAL A 1 663 ? 27.402 -18.282 -48.515 1.00 73.50 663 VAL A C 1
ATOM 5386 O O . VAL A 1 663 ? 28.050 -19.158 -47.957 1.00 73.50 663 VAL A O 1
ATOM 5389 N N . LYS A 1 664 ? 27.685 -16.977 -48.381 1.00 74.19 664 LYS A N 1
ATOM 5390 C CA . LYS A 1 664 ? 28.715 -16.414 -47.485 1.00 74.19 664 LYS A CA 1
ATOM 5391 C C . LYS A 1 664 ? 28.180 -16.007 -46.102 1.00 74.19 664 LYS A C 1
ATOM 5393 O O . LYS A 1 664 ? 28.856 -15.294 -45.377 1.00 74.19 664 LYS A O 1
ATOM 5398 N N . ILE A 1 665 ? 26.945 -16.380 -45.764 1.00 75.19 665 ILE A N 1
ATOM 5399 C CA . ILE A 1 665 ? 26.356 -16.155 -44.437 1.00 75.19 665 ILE A CA 1
ATOM 5400 C C . ILE A 1 665 ? 25.855 -17.503 -43.928 1.00 75.19 665 ILE A C 1
ATOM 5402 O O . ILE A 1 665 ? 25.249 -18.266 -44.685 1.00 75.19 665 ILE A O 1
ATOM 5406 N N . PHE A 1 666 ? 26.084 -17.790 -42.653 1.00 81.62 666 PHE A N 1
ATOM 5407 C CA . PHE A 1 666 ? 25.839 -19.084 -42.031 1.00 81.62 666 PHE A CA 1
ATOM 5408 C C . PHE A 1 666 ? 24.735 -19.033 -40.967 1.00 81.62 666 PHE A C 1
ATOM 5410 O O . PHE A 1 666 ? 24.341 -17.981 -40.450 1.00 81.62 666 PHE A O 1
ATOM 5417 N N . GLN A 1 667 ? 24.186 -20.215 -40.685 1.00 86.56 667 GLN A N 1
ATOM 5418 C CA . GLN A 1 667 ? 23.195 -20.477 -39.650 1.00 86.56 667 GLN A CA 1
ATOM 5419 C C . GLN A 1 667 ? 23.598 -21.721 -38.861 1.00 86.56 667 GLN A C 1
ATOM 5421 O O . GLN A 1 667 ? 24.094 -22.691 -39.433 1.00 86.56 667 GLN A O 1
ATOM 5426 N N . ALA A 1 668 ? 23.333 -21.714 -37.558 1.00 87.56 668 ALA A N 1
ATOM 5427 C CA . ALA A 1 668 ? 23.546 -22.847 -36.669 1.00 87.56 668 ALA A CA 1
ATOM 5428 C C . ALA A 1 668 ? 22.223 -23.271 -36.029 1.00 87.56 668 ALA A C 1
ATOM 5430 O O . ALA A 1 668 ? 21.499 -22.439 -35.482 1.00 87.56 668 ALA A O 1
ATOM 5431 N N . LEU A 1 669 ? 21.906 -24.565 -36.069 1.00 84.62 669 LEU A N 1
ATOM 5432 C CA . LEU A 1 669 ? 20.824 -25.143 -35.272 1.00 84.62 669 LEU A CA 1
ATOM 5433 C C . LEU A 1 669 ? 21.416 -25.661 -33.959 1.00 84.62 669 LEU A C 1
ATOM 5435 O O . LEU A 1 669 ? 22.314 -26.503 -33.990 1.00 84.62 669 LEU A O 1
ATOM 5439 N N . ILE A 1 670 ? 20.922 -25.174 -32.821 1.00 86.19 670 ILE A N 1
ATOM 5440 C CA . ILE A 1 670 ? 21.481 -25.474 -31.495 1.00 86.19 670 ILE A CA 1
ATOM 5441 C C . ILE A 1 670 ? 20.365 -25.925 -30.555 1.00 86.19 670 ILE A C 1
ATOM 5443 O O . ILE A 1 670 ? 19.307 -25.302 -30.464 1.00 86.19 670 ILE A O 1
ATOM 5447 N N . GLU A 1 671 ? 20.606 -27.036 -29.873 1.00 82.69 671 GLU A N 1
ATOM 5448 C CA . GLU A 1 671 ? 19.768 -27.605 -28.825 1.00 82.69 671 GLU A CA 1
ATOM 5449 C C . GLU A 1 671 ? 20.264 -27.101 -27.464 1.00 82.69 671 GLU A C 1
ATOM 5451 O O . GLU A 1 671 ? 21.465 -27.105 -27.202 1.00 82.69 671 GLU A O 1
ATOM 5456 N N . LEU A 1 672 ? 19.354 -26.620 -26.619 1.00 75.69 672 LEU A N 1
ATOM 5457 C CA . LEU A 1 672 ? 19.677 -25.916 -25.372 1.00 75.69 672 LEU A CA 1
ATOM 5458 C C . LEU A 1 672 ? 18.891 -26.495 -24.201 1.00 75.69 672 LEU A C 1
ATOM 5460 O O . LEU A 1 672 ? 17.812 -27.047 -24.403 1.00 75.69 672 LEU A O 1
ATOM 5464 N N . ASP A 1 673 ? 19.352 -26.293 -22.969 1.00 67.12 673 ASP A N 1
ATOM 5465 C CA . ASP A 1 673 ? 18.470 -26.400 -21.806 1.00 67.12 673 ASP A CA 1
ATOM 5466 C C . ASP A 1 673 ? 17.381 -25.303 -21.800 1.00 67.12 673 ASP A C 1
ATOM 5468 O O . ASP A 1 673 ? 17.454 -24.289 -22.497 1.00 67.12 673 ASP A O 1
ATOM 5472 N N . LEU A 1 674 ? 16.335 -25.503 -20.994 1.00 56.75 674 LEU A N 1
ATOM 5473 C CA . LEU A 1 674 ? 15.167 -24.620 -20.969 1.00 56.75 674 LEU A CA 1
ATOM 5474 C C . LEU A 1 674 ? 15.434 -23.234 -20.345 1.00 56.75 674 LEU A C 1
ATOM 5476 O O . LEU A 1 674 ? 14.639 -22.322 -20.578 1.00 56.75 674 LEU A O 1
ATOM 5480 N N . SER A 1 675 ? 16.502 -23.057 -19.559 1.00 57.88 675 SER A N 1
ATOM 5481 C CA . SER A 1 675 ? 16.895 -21.745 -19.027 1.00 57.88 675 SER A CA 1
ATOM 5482 C C . SER A 1 675 ? 17.513 -20.922 -20.147 1.00 57.88 675 SER A C 1
ATOM 5484 O O . SER A 1 675 ? 16.990 -19.869 -20.520 1.00 57.88 675 SER A O 1
ATOM 5486 N N . SER A 1 676 ? 18.550 -21.470 -20.771 1.00 71.69 676 SER A N 1
ATOM 5487 C CA . SER A 1 676 ? 19.333 -20.790 -21.798 1.00 71.69 676 SER A CA 1
ATOM 5488 C C . SER A 1 676 ? 18.576 -20.675 -23.118 1.00 71.69 676 SER A C 1
ATOM 5490 O O . SER A 1 676 ? 18.726 -19.684 -23.819 1.00 71.69 676 SER A O 1
ATOM 5492 N N . TYR A 1 677 ? 17.616 -21.565 -23.394 1.00 71.12 677 TYR A N 1
ATOM 5493 C CA . TYR A 1 677 ? 16.600 -21.354 -24.431 1.00 71.12 677 TYR A CA 1
ATOM 5494 C C . TYR A 1 677 ? 15.668 -20.171 -24.152 1.00 71.12 677 TYR A C 1
ATOM 5496 O O . TYR A 1 677 ? 15.357 -19.402 -25.061 1.00 71.12 677 TYR A O 1
ATOM 5504 N N . LYS A 1 678 ? 15.189 -20.020 -22.909 1.00 56.53 678 LYS A N 1
ATOM 5505 C CA . LYS A 1 678 ? 14.309 -18.901 -22.550 1.00 56.53 678 LYS A CA 1
ATOM 5506 C C . LYS A 1 678 ? 15.067 -17.584 -22.625 1.00 56.53 678 LY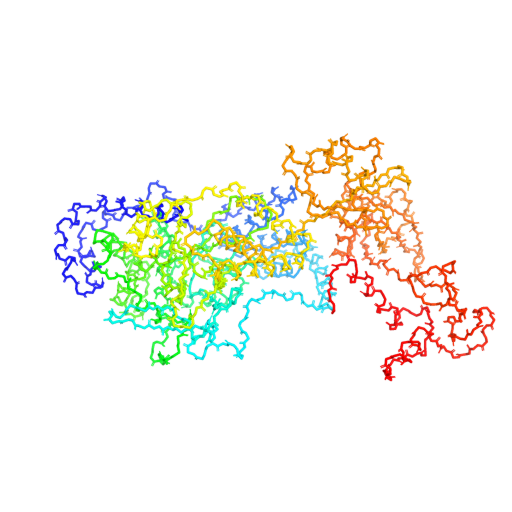S A C 1
ATOM 5508 O O . LYS A 1 678 ? 14.549 -16.682 -23.269 1.00 56.53 678 LYS A O 1
ATOM 5513 N N . LYS A 1 679 ? 16.296 -17.526 -22.091 1.00 62.31 679 LYS A N 1
ATOM 5514 C CA . LYS A 1 679 ? 17.245 -16.419 -22.301 1.00 62.31 679 LYS A CA 1
ATOM 5515 C C . LYS A 1 679 ? 17.397 -16.119 -23.802 1.00 62.31 679 LYS A C 1
ATOM 5517 O O . LYS A 1 679 ? 17.115 -15.008 -24.241 1.00 62.31 679 LYS A O 1
ATOM 5522 N N . ALA A 1 680 ? 17.741 -17.130 -24.604 1.00 66.75 680 ALA A N 1
ATOM 5523 C CA . ALA A 1 680 ? 18.015 -16.995 -26.035 1.00 66.75 680 ALA A CA 1
ATOM 5524 C C . ALA A 1 680 ? 16.818 -16.468 -26.842 1.00 66.75 680 ALA A C 1
ATOM 5526 O O . ALA A 1 680 ? 17.012 -15.713 -27.788 1.00 66.75 680 ALA A O 1
ATOM 5527 N N . LEU A 1 681 ? 15.581 -16.815 -26.466 1.00 61.31 681 LEU A N 1
ATOM 5528 C CA . LEU A 1 681 ? 14.372 -16.319 -27.135 1.00 61.31 681 LEU A CA 1
ATOM 5529 C C . LEU A 1 681 ? 13.760 -15.055 -26.525 1.00 61.31 681 LEU A C 1
ATOM 5531 O O . LEU A 1 681 ? 13.006 -14.381 -27.220 1.00 61.31 681 LEU A O 1
ATOM 5535 N N . SER A 1 682 ? 14.050 -14.711 -25.268 1.00 49.75 682 SER A N 1
ATOM 5536 C CA . SER A 1 682 ? 13.725 -13.378 -24.740 1.00 49.75 682 SER A CA 1
ATOM 5537 C C . SER A 1 682 ? 14.694 -12.313 -25.244 1.00 49.75 682 SER A C 1
ATOM 5539 O O . SER A 1 682 ? 14.325 -11.147 -25.301 1.00 49.75 682 SER A O 1
ATOM 5541 N N . ILE A 1 683 ? 15.922 -12.713 -25.591 1.00 60.84 683 ILE A N 1
ATOM 5542 C CA . ILE A 1 683 ? 16.992 -11.818 -26.043 1.00 60.84 683 ILE A CA 1
ATOM 5543 C C . ILE A 1 683 ? 17.155 -11.853 -27.571 1.00 60.84 683 ILE A C 1
ATOM 5545 O O . ILE A 1 683 ? 17.618 -10.878 -28.141 1.00 60.84 683 ILE A O 1
ATOM 5549 N N . GLY A 1 684 ? 16.762 -12.917 -28.277 1.00 53.88 684 GLY A N 1
ATOM 5550 C CA . GLY A 1 684 ? 16.578 -12.908 -29.739 1.00 53.88 684 GLY A CA 1
ATOM 5551 C C . GLY A 1 684 ? 17.826 -12.658 -30.604 1.00 53.88 684 GLY A C 1
ATOM 5552 O O . GLY A 1 684 ? 17.721 -12.677 -31.829 1.00 53.88 684 GLY A O 1
ATOM 5553 N N . HIS A 1 685 ? 19.006 -12.456 -30.014 1.00 67.94 685 HIS A N 1
ATOM 5554 C CA . HIS A 1 685 ? 20.271 -12.206 -30.707 1.00 67.94 685 HIS A CA 1
ATOM 5555 C C . HIS A 1 685 ? 21.477 -12.643 -29.859 1.00 67.94 685 HIS A C 1
ATOM 5557 O O . HIS A 1 685 ? 21.355 -12.827 -28.650 1.00 67.94 685 HIS A O 1
ATOM 5563 N N . CYS A 1 686 ? 22.632 -12.808 -30.501 1.00 77.81 686 CYS A N 1
ATOM 5564 C CA . CYS A 1 686 ? 23.932 -13.089 -29.886 1.00 77.81 686 CYS A CA 1
ATOM 5565 C C . CYS A 1 686 ? 25.077 -12.629 -30.803 1.00 77.81 686 CYS A C 1
ATOM 5567 O O . CYS A 1 686 ? 24.911 -12.565 -32.019 1.00 77.81 686 CYS A O 1
ATOM 5569 N N . LEU A 1 687 ? 26.257 -12.377 -30.244 1.00 72.69 687 LEU A N 1
ATOM 5570 C CA . LEU A 1 687 ? 27.503 -12.180 -30.985 1.00 72.69 687 LEU A CA 1
ATOM 5571 C C . LEU A 1 687 ? 28.164 -13.524 -31.312 1.00 72.69 687 LEU A C 1
ATOM 5573 O O . LEU A 1 687 ? 28.188 -14.426 -30.473 1.00 72.69 687 LEU A O 1
ATOM 5577 N N . ILE A 1 688 ? 28.724 -13.642 -32.515 1.00 80.00 688 ILE A N 1
ATOM 5578 C CA . ILE A 1 688 ? 29.630 -14.726 -32.911 1.00 80.00 688 ILE A CA 1
ATOM 5579 C C . ILE A 1 688 ? 30.825 -14.086 -33.630 1.00 80.00 688 ILE A C 1
ATOM 5581 O O . ILE A 1 688 ? 30.673 -13.519 -34.709 1.00 80.00 688 ILE A O 1
ATOM 5585 N N . GLY A 1 689 ? 32.017 -14.151 -33.036 1.00 73.75 689 GLY A N 1
ATOM 5586 C CA . GLY A 1 689 ? 33.197 -13.453 -33.553 1.00 73.75 689 GLY A CA 1
ATOM 5587 C C . GLY A 1 689 ? 33.019 -11.938 -33.433 1.00 73.75 689 GLY A C 1
ATOM 5588 O O . GLY A 1 689 ? 33.020 -11.410 -32.321 1.00 73.75 689 GLY A O 1
ATOM 5589 N N . LEU A 1 690 ? 32.846 -11.254 -34.568 1.00 65.81 690 LEU A N 1
ATOM 5590 C CA . LEU A 1 690 ? 32.429 -9.845 -34.643 1.00 65.81 690 LEU A CA 1
ATOM 5591 C C . LEU A 1 690 ? 30.980 -9.672 -35.147 1.00 65.81 690 LEU A C 1
ATOM 5593 O O . LEU A 1 690 ? 30.470 -8.552 -35.151 1.00 65.81 690 LEU A O 1
ATOM 5597 N N . ASP A 1 691 ? 30.310 -10.754 -35.555 1.00 68.25 691 ASP A N 1
ATOM 5598 C CA . ASP A 1 691 ? 29.020 -10.699 -36.243 1.00 68.25 691 ASP A CA 1
ATOM 5599 C C . ASP A 1 691 ? 27.825 -10.735 -35.267 1.00 68.25 691 ASP A C 1
ATOM 5601 O O . ASP A 1 691 ? 27.671 -11.700 -34.505 1.00 68.25 691 ASP A O 1
ATOM 5605 N N . PRO A 1 692 ? 26.913 -9.743 -35.309 1.00 61.81 692 PRO A N 1
ATOM 5606 C CA . PRO A 1 692 ? 25.638 -9.811 -34.605 1.00 61.81 692 PRO A CA 1
ATOM 5607 C C . PRO A 1 692 ? 24.686 -10.774 -35.328 1.00 61.81 692 PRO A C 1
ATOM 5609 O O . PRO A 1 692 ? 24.308 -10.572 -36.481 1.00 61.81 692 PRO A O 1
ATOM 5612 N N . CYS A 1 693 ? 24.271 -11.828 -34.632 1.00 73.12 693 CYS A N 1
ATOM 5613 C CA . CYS A 1 693 ? 23.468 -12.917 -35.175 1.00 73.12 693 CYS A CA 1
ATOM 5614 C C . CYS A 1 693 ? 22.091 -12.982 -34.511 1.00 73.12 693 CYS A C 1
ATOM 5616 O O . CYS A 1 693 ? 21.979 -12.957 -33.288 1.00 73.12 693 CYS A O 1
ATOM 5618 N N . SER A 1 694 ? 21.031 -13.140 -35.303 1.00 67.56 694 SER A N 1
ATOM 5619 C CA . SER A 1 694 ? 19.663 -13.300 -34.799 1.00 67.56 694 SER A CA 1
ATOM 5620 C C . SER A 1 694 ? 19.408 -14.734 -34.328 1.00 67.56 694 SER A C 1
ATOM 5622 O O . SER A 1 694 ? 19.752 -15.695 -35.022 1.00 67.56 694 SER A O 1
ATOM 5624 N N . ILE A 1 695 ? 18.744 -14.881 -33.181 1.00 73.31 695 ILE A N 1
ATOM 5625 C CA . ILE A 1 695 ? 18.299 -16.149 -32.603 1.00 73.31 695 ILE A CA 1
ATOM 5626 C C . ILE A 1 695 ? 16.806 -16.335 -32.876 1.00 73.31 695 ILE A C 1
ATOM 5628 O O . ILE A 1 695 ? 15.955 -15.652 -32.310 1.00 73.31 695 ILE A O 1
ATOM 5632 N N . PHE A 1 696 ? 16.471 -17.337 -33.683 1.00 67.19 696 PHE A N 1
ATOM 5633 C CA . PHE A 1 696 ? 15.091 -17.718 -33.965 1.00 67.19 696 PHE A CA 1
ATOM 5634 C C . PHE A 1 696 ? 14.666 -18.951 -33.166 1.00 67.19 696 PHE A C 1
ATOM 5636 O O . PHE A 1 696 ? 15.438 -19.895 -32.988 1.00 67.19 696 PHE A O 1
ATOM 5643 N N . CYS A 1 697 ? 13.395 -18.997 -32.767 1.00 67.38 697 CYS A N 1
ATOM 5644 C CA . CYS A 1 697 ? 12.762 -20.223 -32.285 1.00 67.38 697 CYS A CA 1
ATOM 5645 C C . CYS A 1 697 ? 12.750 -21.277 -33.406 1.00 67.38 697 CYS A C 1
ATOM 5647 O O . CYS A 1 697 ? 12.253 -21.006 -34.498 1.00 67.38 697 CYS A O 1
ATOM 5649 N N . ALA A 1 698 ? 13.273 -22.476 -33.134 1.00 66.88 698 ALA A N 1
ATOM 5650 C CA . ALA A 1 698 ? 13.260 -23.617 -34.052 1.00 66.88 698 ALA A CA 1
ATOM 5651 C C . ALA A 1 698 ? 12.389 -24.771 -33.510 1.00 66.88 698 ALA A C 1
ATOM 5653 O O . ALA A 1 698 ? 12.742 -25.947 -33.608 1.00 66.88 698 ALA A O 1
ATOM 5654 N N . LEU A 1 699 ? 11.230 -24.426 -32.931 1.00 63.47 699 LEU A N 1
ATOM 5655 C CA . LEU A 1 699 ? 10.140 -25.372 -32.675 1.00 63.47 699 LEU A CA 1
ATOM 5656 C C . LEU A 1 699 ? 9.387 -25.657 -33.982 1.00 63.47 699 LEU A C 1
ATOM 5658 O O . LEU A 1 699 ? 8.337 -25.081 -34.258 1.00 63.47 699 LEU A O 1
ATOM 5662 N N . GLU A 1 700 ? 9.940 -26.554 -34.791 1.00 60.53 700 GLU A N 1
ATOM 5663 C CA . GLU A 1 700 ? 9.227 -27.138 -35.926 1.00 60.53 700 GLU A CA 1
ATOM 5664 C C . GLU A 1 700 ? 8.147 -28.107 -35.419 1.00 60.53 700 GLU A C 1
ATOM 5666 O O . GLU A 1 700 ? 8.419 -28.942 -34.554 1.00 60.53 700 GLU A O 1
ATOM 5671 N N . ALA A 1 701 ? 6.937 -28.048 -35.982 1.00 67.69 701 ALA A N 1
ATOM 5672 C CA . ALA A 1 701 ? 5.950 -29.116 -35.826 1.00 67.69 701 ALA A CA 1
ATOM 5673 C C . ALA A 1 701 ? 6.258 -30.215 -36.864 1.00 67.69 701 ALA A C 1
ATOM 5675 O O . ALA A 1 701 ? 5.980 -30.014 -38.051 1.00 67.69 701 ALA A O 1
ATOM 5676 N N . PRO A 1 702 ? 6.860 -31.365 -36.490 1.00 67.56 702 PRO A N 1
ATOM 5677 C CA . PRO A 1 702 ? 7.351 -32.329 -37.468 1.00 67.56 702 PRO A CA 1
ATOM 5678 C C . PRO A 1 702 ? 6.190 -32.940 -38.257 1.00 67.56 702 PRO A C 1
ATOM 5680 O O . PRO A 1 702 ? 5.314 -33.605 -37.697 1.00 67.56 702 PRO A O 1
ATOM 5683 N N . ARG A 1 703 ? 6.194 -32.722 -39.576 1.00 83.44 703 ARG A N 1
ATOM 5684 C CA . ARG A 1 703 ? 5.212 -33.296 -40.499 1.00 83.44 703 ARG A CA 1
ATOM 5685 C C . ARG A 1 703 ? 5.481 -34.784 -40.713 1.00 83.44 703 ARG A C 1
ATOM 5687 O O . ARG A 1 703 ? 6.565 -35.175 -41.139 1.00 83.44 703 ARG A O 1
ATOM 5694 N N . CYS A 1 704 ? 4.467 -35.613 -40.491 1.00 82.94 704 CYS A N 1
ATOM 5695 C CA . CYS A 1 704 ? 4.507 -37.030 -40.817 1.00 82.94 704 CYS A CA 1
ATOM 5696 C C . CYS A 1 704 ? 4.632 -37.220 -42.338 1.00 82.94 704 CYS A C 1
ATOM 5698 O O . CYS A 1 704 ? 3.733 -36.846 -43.090 1.00 82.94 704 CYS A O 1
ATOM 5700 N N . PHE A 1 705 ? 5.710 -37.858 -42.802 1.00 83.19 705 PHE A N 1
ATOM 5701 C CA . PHE A 1 705 ? 5.949 -38.122 -44.231 1.00 83.19 705 PHE A CA 1
ATOM 5702 C C . PHE A 1 705 ? 4.995 -39.162 -44.856 1.00 83.19 705 PHE A C 1
ATOM 5704 O O . PHE A 1 705 ? 5.166 -39.507 -46.022 1.00 83.19 705 PHE A O 1
ATOM 5711 N N . ASN A 1 706 ? 4.029 -39.687 -44.093 1.00 86.38 706 ASN A N 1
ATOM 5712 C CA . ASN A 1 706 ? 2.964 -40.554 -44.597 1.00 86.38 706 ASN A CA 1
ATOM 5713 C C . ASN A 1 706 ? 1.665 -39.765 -44.840 1.00 86.38 706 ASN A C 1
ATOM 5715 O O . ASN A 1 706 ? 1.249 -39.613 -45.981 1.00 86.38 706 ASN A O 1
ATOM 5719 N N . CYS A 1 707 ? 1.046 -39.227 -43.783 1.00 88.25 707 CYS A N 1
ATOM 5720 C CA . CYS A 1 707 ? -0.284 -38.604 -43.856 1.00 88.25 707 CYS A CA 1
ATOM 5721 C C . CYS A 1 707 ? -0.289 -37.067 -43.813 1.00 88.25 707 CYS A C 1
ATOM 5723 O O . CYS A 1 707 ? -1.356 -36.457 -43.798 1.00 88.25 707 CYS A O 1
ATOM 5725 N N . ASN A 1 708 ? 0.887 -36.436 -43.734 1.00 86.62 708 ASN A N 1
ATOM 5726 C CA . ASN A 1 708 ? 1.101 -34.988 -43.634 1.00 86.62 708 ASN A CA 1
ATOM 5727 C C . ASN A 1 708 ? 0.550 -34.275 -42.385 1.00 86.62 708 ASN A C 1
ATOM 5729 O O . ASN A 1 708 ? 0.843 -33.094 -42.205 1.00 86.62 708 ASN A O 1
ATOM 5733 N N . GLY A 1 709 ? -0.139 -34.975 -41.482 1.00 82.69 709 GLY A N 1
ATOM 5734 C CA . GLY A 1 709 ? -0.423 -34.477 -40.134 1.00 82.69 709 GLY A CA 1
ATOM 5735 C C . GLY A 1 709 ? 0.852 -34.313 -39.292 1.00 82.69 709 GLY A C 1
ATOM 5736 O O . GLY A 1 709 ? 1.880 -34.935 -39.566 1.00 82.69 709 GLY A O 1
ATOM 5737 N N . TYR A 1 710 ? 0.793 -33.482 -38.256 1.00 82.25 710 TYR A N 1
ATOM 5738 C CA . TYR A 1 710 ? 1.957 -33.103 -37.445 1.00 82.25 710 TYR A CA 1
ATOM 5739 C C . TYR A 1 710 ? 2.147 -33.984 -36.191 1.00 82.25 710 TYR A C 1
ATOM 5741 O O . TYR A 1 710 ? 1.304 -34.822 -35.858 1.00 82.25 710 TYR A O 1
ATOM 5749 N N . ASN A 1 711 ? 3.266 -33.785 -35.488 1.00 64.88 711 ASN A N 1
ATOM 5750 C CA . ASN A 1 711 ? 3.574 -34.307 -34.145 1.00 64.88 711 ASN A CA 1
ATOM 5751 C C . ASN A 1 711 ? 3.564 -35.844 -33.984 1.00 64.88 711 ASN A C 1
ATOM 5753 O O . ASN A 1 711 ? 3.427 -36.352 -32.872 1.00 64.88 711 ASN A O 1
ATOM 5757 N N . HIS A 1 712 ? 3.761 -36.604 -35.066 1.00 73.56 712 HIS A N 1
ATOM 5758 C CA . HIS A 1 712 ? 3.964 -38.057 -35.006 1.00 73.56 712 HIS A CA 1
ATOM 5759 C C . HIS A 1 712 ? 4.827 -38.571 -36.171 1.00 73.56 712 HIS A C 1
ATOM 5761 O O . HIS A 1 712 ? 4.921 -37.946 -37.226 1.00 73.56 712 HIS A O 1
ATOM 5767 N N . SER A 1 713 ? 5.462 -39.734 -35.991 1.00 73.12 713 SER A N 1
ATOM 5768 C CA . SER A 1 713 ? 6.320 -40.342 -37.019 1.00 73.12 713 SER A CA 1
ATOM 5769 C C . SER A 1 713 ? 5.525 -41.173 -38.033 1.00 73.12 713 SER A C 1
ATOM 5771 O O . SER A 1 713 ? 4.474 -41.725 -37.703 1.00 73.12 713 SER A O 1
ATOM 5773 N N . SER A 1 714 ? 6.074 -41.370 -39.236 1.00 77.62 714 SER A N 1
ATOM 5774 C CA . SER A 1 714 ? 5.505 -42.296 -40.229 1.00 77.62 714 SER A CA 1
ATOM 5775 C C . SER A 1 714 ? 5.468 -43.749 -39.739 1.00 77.62 714 SER A C 1
ATOM 5777 O O . SER A 1 714 ? 4.531 -44.466 -40.066 1.00 77.62 714 SER A O 1
ATOM 5779 N N . LYS A 1 715 ? 6.434 -44.174 -38.905 1.00 72.50 715 LYS A N 1
ATOM 5780 C CA . LYS A 1 715 ? 6.471 -45.525 -38.304 1.00 72.50 715 LYS A CA 1
ATOM 5781 C C . LYS A 1 715 ? 5.343 -45.766 -37.291 1.00 72.50 715 LYS A C 1
ATOM 5783 O O . LYS A 1 715 ? 5.024 -46.908 -36.991 1.00 72.50 715 LYS A O 1
ATOM 5788 N N . SER A 1 716 ? 4.766 -44.694 -36.751 1.00 71.62 716 SER A N 1
ATOM 5789 C CA . SER A 1 716 ? 3.676 -44.708 -35.767 1.00 71.62 716 SER A CA 1
ATOM 5790 C C . SER A 1 716 ? 2.356 -44.178 -36.345 1.00 71.62 716 SER A C 1
ATOM 5792 O O . SER A 1 716 ? 1.437 -43.864 -35.591 1.00 71.62 716 SER A O 1
ATOM 5794 N N . CYS A 1 717 ? 2.271 -44.006 -37.666 1.00 76.62 717 CYS A N 1
ATOM 5795 C CA . CYS A 1 717 ? 1.106 -43.452 -38.341 1.00 76.62 717 CYS A CA 1
ATOM 5796 C C . CYS A 1 717 ? 0.087 -44.559 -38.645 1.00 76.62 717 CYS A C 1
ATOM 5798 O O . CYS A 1 717 ? 0.442 -45.575 -39.235 1.00 76.62 717 CYS A O 1
ATOM 5800 N N . LYS A 1 718 ? -1.180 -44.354 -38.260 1.00 85.44 718 LYS A N 1
ATOM 5801 C CA . LYS A 1 718 ? -2.306 -45.249 -38.602 1.00 85.44 718 LYS A CA 1
ATOM 5802 C C . LYS A 1 718 ? -3.182 -44.724 -39.746 1.00 85.44 718 LYS A C 1
ATOM 5804 O O . LYS A 1 718 ? -4.099 -45.413 -40.176 1.00 85.44 718 LYS A O 1
ATOM 5809 N N . SER A 1 719 ? -2.931 -43.502 -40.207 1.00 85.12 719 SER A N 1
ATOM 5810 C CA . SER A 1 719 ? -3.658 -42.892 -41.320 1.00 85.12 719 SER A CA 1
ATOM 5811 C C . SER A 1 719 ? -3.133 -43.400 -42.662 1.00 85.12 719 SER A C 1
ATOM 5813 O O . SER A 1 719 ? -1.972 -43.802 -42.774 1.00 85.12 719 SER A O 1
ATOM 5815 N N . LYS A 1 720 ? -3.968 -43.311 -43.700 1.00 86.00 720 LYS A N 1
ATOM 5816 C CA . LYS A 1 720 ? -3.542 -43.513 -45.088 1.00 86.00 720 LYS A CA 1
ATOM 5817 C C . LYS A 1 720 ? -2.434 -42.532 -45.502 1.00 86.00 720 LYS A C 1
ATOM 5819 O O . LYS A 1 720 ? -2.227 -41.497 -44.860 1.00 86.00 720 LYS A O 1
ATOM 5824 N N . ILE A 1 721 ? -1.740 -42.866 -46.588 1.00 89.25 721 ILE A N 1
ATOM 5825 C CA . ILE A 1 721 ? -0.803 -41.954 -47.247 1.00 89.25 721 ILE A CA 1
ATOM 5826 C C . ILE A 1 721 ? -1.564 -40.795 -47.904 1.00 89.25 721 ILE A C 1
ATOM 5828 O O . ILE A 1 721 ? -2.671 -40.991 -48.399 1.00 89.25 721 ILE A O 1
ATOM 5832 N N . SER A 1 722 ? -0.977 -39.601 -47.924 1.00 91.00 722 SER A N 1
ATOM 5833 C CA . SER A 1 722 ? -1.515 -38.452 -48.657 1.00 91.00 722 SER A CA 1
ATOM 5834 C C . SER A 1 722 ? -0.411 -37.667 -49.359 1.00 91.00 722 SER A C 1
ATOM 5836 O O . SER A 1 722 ? 0.743 -37.615 -48.916 1.00 91.00 722 SER A O 1
ATOM 5838 N N . CYS A 1 723 ? -0.763 -37.026 -50.466 1.00 89.88 723 CYS A N 1
ATOM 5839 C CA . CYS A 1 723 ? 0.152 -36.230 -51.255 1.00 89.88 723 CYS A CA 1
ATOM 5840 C C . CYS A 1 723 ? 0.279 -34.829 -50.640 1.00 89.88 723 CYS A C 1
ATOM 5842 O O . CYS A 1 723 ? -0.703 -34.092 -50.593 1.00 89.88 723 CYS A O 1
ATOM 5844 N N . PRO A 1 724 ? 1.473 -34.376 -50.222 1.00 87.19 724 PRO A N 1
ATOM 5845 C CA . PRO A 1 724 ? 1.629 -33.028 -49.679 1.00 87.19 724 PRO A CA 1
ATOM 5846 C C . PRO A 1 724 ? 1.438 -31.895 -50.704 1.00 87.19 724 PRO A C 1
ATOM 5848 O O . PRO A 1 724 ? 1.425 -30.737 -50.293 1.00 87.19 724 PRO A O 1
ATOM 5851 N N . ARG A 1 725 ? 1.309 -32.198 -52.007 1.00 88.31 725 ARG A N 1
ATOM 5852 C CA . ARG A 1 725 ? 1.013 -31.204 -53.053 1.00 88.31 725 ARG A CA 1
ATOM 5853 C C . ARG A 1 725 ? -0.492 -30.964 -53.218 1.00 88.31 725 ARG A C 1
ATOM 5855 O O . ARG A 1 725 ? -0.884 -29.807 -53.259 1.00 88.31 725 ARG A O 1
ATOM 5862 N N . CYS A 1 726 ? -1.303 -32.021 -53.312 1.00 90.56 726 CYS A N 1
ATOM 5863 C CA . CYS A 1 726 ? -2.735 -31.943 -53.652 1.00 90.56 726 CYS A CA 1
ATOM 5864 C C . CYS A 1 726 ? -3.678 -32.723 -52.712 1.00 90.56 726 CYS A C 1
ATOM 5866 O O . CYS A 1 726 ? -4.866 -32.816 -52.983 1.00 90.56 726 CYS A O 1
ATOM 5868 N N . GLY A 1 727 ? -3.172 -33.303 -51.624 1.00 85.56 727 GLY A N 1
ATOM 5869 C CA . GLY A 1 727 ? -3.944 -34.019 -50.603 1.00 85.56 727 GLY A CA 1
ATOM 5870 C C . GLY A 1 727 ? -4.324 -35.471 -50.916 1.00 85.56 727 GLY A C 1
ATOM 5871 O O . GLY A 1 727 ? -4.440 -36.260 -49.982 1.00 85.56 727 GLY A O 1
ATOM 5872 N N . GLU A 1 728 ? -4.430 -35.837 -52.193 1.00 89.50 728 GLU A N 1
ATOM 5873 C CA . GLU A 1 728 ? -4.846 -37.166 -52.676 1.00 89.50 728 GLU A CA 1
ATOM 5874 C C . GLU A 1 728 ? -3.966 -38.347 -52.218 1.00 89.50 728 GLU A C 1
ATOM 5876 O O . GLU A 1 728 ? -2.802 -38.172 -51.864 1.00 89.50 728 GLU A O 1
ATOM 5881 N N . GLU A 1 729 ? -4.492 -39.577 -52.268 1.00 92.19 729 GLU A N 1
ATOM 5882 C CA . GLU A 1 729 ? -3.867 -40.800 -51.715 1.00 92.19 729 GLU A CA 1
ATOM 5883 C C . GLU A 1 729 ? -2.678 -41.366 -52.539 1.00 92.19 729 GLU A C 1
ATOM 5885 O O . GLU A 1 729 ? -2.640 -42.543 -52.892 1.00 92.19 729 GLU A O 1
ATOM 5890 N N . HIS A 1 730 ? -1.664 -40.547 -52.840 1.00 90.00 730 HIS A N 1
ATOM 5891 C CA . HIS A 1 730 ? -0.442 -40.962 -53.548 1.00 90.00 730 HIS A CA 1
ATOM 5892 C C . HIS A 1 730 ? 0.841 -40.298 -53.008 1.00 90.00 730 HIS A C 1
ATOM 5894 O O . HIS A 1 730 ? 0.808 -39.364 -52.205 1.00 90.00 730 HIS A O 1
ATOM 5900 N N . ARG A 1 731 ? 2.018 -40.780 -53.440 1.00 85.25 731 ARG A N 1
ATOM 5901 C CA . ARG A 1 731 ? 3.320 -40.175 -53.090 1.00 85.25 731 ARG A CA 1
ATOM 5902 C C . ARG A 1 731 ? 3.598 -38.966 -53.982 1.00 85.25 731 ARG A C 1
ATOM 5904 O O . ARG A 1 731 ? 3.346 -39.011 -55.176 1.00 85.25 731 ARG A O 1
ATOM 5911 N N . VAL A 1 732 ? 4.239 -37.926 -53.443 1.00 83.75 732 VAL A N 1
ATOM 5912 C CA . VAL A 1 732 ? 4.528 -36.673 -54.181 1.00 83.75 732 VAL A CA 1
ATOM 5913 C C . VAL A 1 732 ? 5.329 -36.853 -55.485 1.00 83.75 732 VAL A C 1
ATOM 5915 O O . VAL A 1 732 ? 5.215 -36.022 -56.380 1.00 83.75 732 VAL A O 1
ATOM 5918 N N . LYS A 1 733 ? 6.110 -37.937 -55.615 1.00 85.94 733 LYS A N 1
ATOM 5919 C CA . LYS A 1 733 ? 6.837 -38.288 -56.850 1.00 85.94 733 LYS A CA 1
ATOM 5920 C C . LYS A 1 733 ? 5.921 -38.718 -58.009 1.00 85.94 733 LYS A C 1
ATOM 5922 O O . LYS A 1 733 ? 6.333 -38.639 -59.155 1.00 85.94 733 LYS A O 1
ATOM 5927 N N . ASP A 1 734 ? 4.703 -39.152 -57.691 1.00 89.50 734 ASP A N 1
ATOM 5928 C CA . ASP A 1 734 ? 3.694 -39.683 -58.615 1.00 89.50 734 ASP A CA 1
ATOM 5929 C C . ASP A 1 734 ? 2.580 -38.640 -58.879 1.00 89.50 734 ASP A C 1
ATOM 5931 O O . ASP A 1 734 ? 1.478 -38.979 -59.303 1.00 89.50 734 ASP A O 1
ATOM 5935 N N . CYS A 1 735 ? 2.834 -37.364 -58.551 1.00 87.50 735 CYS A N 1
ATOM 5936 C CA . CYS A 1 735 ? 1.826 -36.307 -58.473 1.00 87.50 735 CYS A CA 1
ATOM 5937 C C . CYS A 1 735 ? 1.880 -35.326 -59.656 1.00 87.50 735 CYS A C 1
ATOM 5939 O O . CYS A 1 735 ? 2.672 -34.376 -59.655 1.00 87.50 735 CYS A O 1
ATOM 5941 N N . ASN A 1 736 ? 0.942 -35.495 -60.590 1.00 87.50 736 ASN A N 1
ATOM 5942 C CA . ASN A 1 736 ? 0.763 -34.652 -61.781 1.00 87.50 736 ASN A CA 1
ATOM 5943 C C . ASN A 1 736 ? -0.248 -33.497 -61.576 1.00 87.50 736 ASN A C 1
ATOM 5945 O O . ASN A 1 736 ? -0.764 -32.940 -62.541 1.00 87.50 736 ASN A O 1
ATOM 5949 N N . ALA A 1 737 ? -0.588 -33.155 -60.328 1.00 84.69 737 ALA A N 1
ATOM 5950 C CA . ALA A 1 737 ? -1.591 -32.133 -60.027 1.00 84.69 737 ALA A CA 1
ATOM 5951 C C . ALA A 1 737 ? -1.009 -30.707 -60.093 1.00 84.69 737 ALA A C 1
ATOM 5953 O O . ALA A 1 737 ? -0.105 -30.366 -59.327 1.00 84.69 737 ALA A O 1
ATOM 5954 N N . ASN A 1 738 ? -1.582 -29.863 -60.959 1.00 81.00 738 ASN A N 1
ATOM 5955 C CA . ASN A 1 738 ? -1.191 -28.453 -61.113 1.00 81.00 738 ASN A CA 1
ATOM 5956 C C . ASN A 1 738 ? -1.790 -27.522 -60.041 1.00 81.00 738 ASN A C 1
ATOM 5958 O O . ASN A 1 738 ? -1.245 -26.447 -59.799 1.00 81.00 738 ASN A O 1
ATOM 5962 N N . LYS A 1 739 ? -2.892 -27.917 -59.388 1.00 84.81 739 LYS A N 1
ATOM 5963 C CA . LYS A 1 739 ? -3.447 -27.198 -58.231 1.00 84.81 739 LYS A CA 1
ATOM 5964 C C . LYS A 1 739 ? -2.819 -27.693 -56.928 1.00 84.81 739 LYS A C 1
ATOM 5966 O O . LYS A 1 739 ? -2.631 -28.897 -56.742 1.00 84.81 739 LYS A O 1
ATOM 5971 N N . LEU A 1 740 ? -2.539 -26.762 -56.016 1.00 90.81 740 LEU A N 1
ATOM 5972 C CA . LEU A 1 740 ? -2.107 -27.074 -54.655 1.00 90.81 740 LEU A CA 1
ATOM 5973 C C . LEU A 1 740 ? -3.324 -27.311 -53.754 1.00 90.81 740 LEU A C 1
ATOM 5975 O O . LEU A 1 740 ? -4.322 -26.607 -53.876 1.00 90.81 740 LEU A O 1
ATOM 5979 N N . CYS A 1 741 ? -3.239 -28.274 -52.836 1.00 90.25 741 CYS A N 1
ATOM 5980 C CA . CYS A 1 741 ? -4.256 -28.483 -51.811 1.00 90.25 741 CYS A CA 1
ATOM 5981 C C . CYS A 1 741 ? -3.673 -29.062 -50.511 1.00 90.25 741 CYS A C 1
ATOM 5983 O O . CYS A 1 741 ? -2.940 -30.059 -50.515 1.00 90.25 741 CYS A O 1
ATOM 5985 N N . CYS A 1 742 ? -4.018 -28.441 -49.381 1.00 92.19 742 CYS A N 1
ATOM 5986 C CA . CYS A 1 742 ? -3.478 -28.770 -48.070 1.00 92.19 742 CYS A CA 1
ATOM 5987 C C . CYS A 1 742 ? -4.433 -29.693 -47.313 1.00 92.19 742 CYS A C 1
ATOM 5989 O O . CYS A 1 742 ? -5.388 -29.240 -46.678 1.00 92.19 742 CYS A O 1
ATOM 5991 N N . VAL A 1 743 ? -4.125 -30.993 -47.315 1.00 89.75 743 VAL A N 1
ATOM 5992 C CA . VAL A 1 743 ? -4.900 -32.035 -46.615 1.00 89.75 743 VAL A CA 1
ATOM 5993 C C . VAL A 1 743 ? -5.185 -31.705 -45.145 1.00 89.75 743 VAL A C 1
ATOM 5995 O O . VAL A 1 743 ? -6.248 -32.054 -44.642 1.00 89.75 743 VAL A O 1
ATOM 5998 N N . ASN A 1 744 ? -4.293 -30.989 -44.455 1.00 90.19 744 ASN A N 1
ATOM 5999 C CA . ASN A 1 744 ? -4.516 -30.572 -43.069 1.00 90.19 744 ASN A CA 1
ATOM 6000 C C . ASN A 1 744 ? -5.622 -29.508 -42.964 1.00 90.19 744 ASN A C 1
ATOM 6002 O O . ASN A 1 744 ? -6.533 -29.658 -42.153 1.00 90.19 744 ASN A O 1
ATOM 6006 N N . CYS A 1 745 ? -5.577 -28.471 -43.804 1.00 88.56 745 CYS A N 1
ATOM 6007 C CA . CYS A 1 745 ? -6.578 -27.401 -43.823 1.00 88.56 745 CYS A CA 1
ATOM 6008 C C . CYS A 1 745 ? -7.936 -27.894 -44.347 1.00 88.56 745 CYS A C 1
ATOM 6010 O O . CYS A 1 745 ? -8.962 -27.516 -43.789 1.00 88.56 745 CYS A O 1
ATOM 6012 N N . VAL A 1 746 ? -7.958 -28.807 -45.328 1.00 87.38 746 VAL A N 1
ATOM 6013 C CA . VAL A 1 746 ? -9.190 -29.490 -45.774 1.00 87.38 746 VAL A CA 1
ATOM 6014 C C . VAL A 1 746 ? -9.824 -30.277 -44.622 1.00 87.38 746 VAL A C 1
ATOM 6016 O O . VAL A 1 746 ? -11.005 -30.097 -44.342 1.00 87.38 746 VAL A O 1
ATOM 6019 N N . ASN A 1 747 ? -9.030 -31.075 -43.895 1.00 85.69 747 ASN A N 1
ATOM 6020 C CA . ASN A 1 747 ? -9.498 -31.843 -42.733 1.00 85.69 747 ASN A CA 1
ATOM 6021 C C . ASN A 1 747 ? -9.929 -30.981 -41.533 1.00 85.69 747 ASN A C 1
ATOM 6023 O O . ASN A 1 747 ? -10.610 -31.501 -40.647 1.00 85.69 747 ASN A O 1
ATOM 6027 N N . LEU A 1 748 ? -9.508 -29.713 -41.456 1.00 83.00 748 LEU A N 1
ATOM 6028 C CA . LEU A 1 748 ? -10.033 -28.756 -40.479 1.00 83.00 748 LEU A CA 1
ATOM 6029 C C . LEU A 1 748 ? -11.366 -28.177 -40.969 1.00 83.00 748 LEU A C 1
ATOM 6031 O O . LEU A 1 748 ? -12.360 -28.255 -40.252 1.00 83.00 748 LEU A O 1
ATOM 6035 N N . LYS A 1 749 ? -11.402 -27.681 -42.212 1.00 86.19 749 LYS A N 1
ATOM 6036 C CA . LYS A 1 749 ? -12.582 -27.077 -42.847 1.00 86.19 749 LYS A CA 1
ATOM 6037 C C . LYS A 1 749 ? -13.799 -28.001 -42.820 1.00 86.19 749 LYS A C 1
ATOM 6039 O O . LYS A 1 749 ? -14.877 -27.583 -42.410 1.00 86.19 749 LYS A O 1
ATOM 6044 N N . SER A 1 750 ? -13.599 -29.282 -43.133 1.00 81.75 750 SER A N 1
ATOM 6045 C CA . SER A 1 750 ? -14.634 -30.324 -43.085 1.00 81.75 750 SER A CA 1
ATOM 6046 C C . SER A 1 750 ? -15.061 -30.754 -41.670 1.00 81.75 750 SER A C 1
ATOM 6048 O O . SER A 1 750 ? -15.886 -31.654 -41.537 1.00 81.75 750 SER A O 1
ATOM 6050 N N . LYS A 1 751 ? -14.464 -30.191 -40.609 1.00 80.75 751 LYS A N 1
ATOM 6051 C CA . LYS A 1 751 ? -14.790 -30.483 -39.199 1.00 80.75 751 LYS A CA 1
ATOM 6052 C C . LYS A 1 751 ? -15.302 -29.274 -38.423 1.00 80.75 751 LYS A C 1
ATOM 6054 O O . LYS A 1 751 ? -15.957 -29.473 -37.405 1.00 80.75 751 LYS A O 1
ATOM 6059 N N . THR A 1 752 ? -14.989 -28.054 -38.859 1.00 76.75 752 THR A N 1
ATOM 6060 C CA . THR A 1 752 ? -15.427 -26.814 -38.196 1.00 76.75 752 THR A CA 1
ATOM 6061 C C . THR A 1 752 ? -16.490 -26.042 -38.976 1.00 76.75 752 THR A C 1
ATOM 6063 O O . THR A 1 752 ? -17.040 -25.091 -38.430 1.00 76.75 752 THR A O 1
ATOM 6066 N N . ASN A 1 753 ? -16.786 -26.428 -40.225 1.00 73.38 753 ASN A N 1
ATOM 6067 C CA . ASN A 1 753 ? -17.681 -25.714 -41.150 1.00 73.38 753 ASN A CA 1
ATOM 6068 C C . ASN A 1 753 ? -17.310 -24.227 -41.360 1.00 73.38 753 ASN A C 1
ATOM 6070 O O . ASN A 1 753 ? -18.162 -23.410 -41.694 1.00 73.38 753 ASN A O 1
ATOM 6074 N N . GLN A 1 754 ? -16.036 -23.863 -41.179 1.00 74.75 754 GLN A N 1
ATOM 6075 C CA . GLN A 1 754 ? -15.548 -22.495 -41.383 1.00 74.75 754 GLN A CA 1
ATOM 6076 C C . GLN A 1 754 ? -15.141 -22.278 -42.844 1.00 74.75 754 GLN A C 1
ATOM 6078 O O . GLN A 1 754 ? -14.103 -22.774 -43.295 1.00 74.75 754 GLN A O 1
ATOM 6083 N N . GLU A 1 755 ? -15.945 -21.523 -43.593 1.00 72.25 755 GLU A N 1
ATOM 6084 C CA . GLU A 1 755 ? -15.725 -21.304 -45.028 1.00 72.25 755 GLU A CA 1
ATOM 6085 C C . GLU A 1 755 ? -14.456 -20.491 -45.339 1.00 72.25 755 GLU A C 1
ATOM 6087 O O . GLU A 1 755 ? -13.830 -20.722 -46.374 1.00 72.25 755 GLU A O 1
ATOM 6092 N N . ASP A 1 756 ? -13.988 -19.654 -44.410 1.00 78.25 756 ASP A N 1
ATOM 6093 C CA . ASP A 1 756 ? -12.812 -18.782 -44.582 1.00 78.25 756 ASP A CA 1
ATOM 6094 C C . ASP A 1 756 ? -11.462 -19.524 -44.616 1.00 78.25 756 ASP A C 1
ATOM 6096 O O . ASP A 1 756 ? -10.425 -18.943 -44.946 1.00 78.25 756 ASP A O 1
ATOM 6100 N N . ILE A 1 757 ? -11.430 -20.819 -44.275 1.00 81.88 757 ILE A N 1
ATOM 6101 C CA . ILE A 1 757 ? -10.185 -21.596 -44.285 1.00 81.88 757 ILE A CA 1
ATOM 6102 C C . ILE A 1 757 ? -9.712 -21.779 -45.734 1.00 81.88 757 ILE A C 1
ATOM 6104 O O . ILE A 1 757 ? -10.270 -22.576 -46.497 1.00 81.88 757 ILE A O 1
ATOM 6108 N N . ASN A 1 758 ? -8.641 -21.070 -46.099 1.00 86.81 758 ASN A N 1
ATOM 6109 C CA . ASN A 1 758 ? -7.890 -21.296 -47.331 1.00 86.81 758 ASN A CA 1
ATOM 6110 C C . ASN A 1 758 ? -7.318 -22.727 -47.333 1.00 86.81 758 ASN A C 1
ATOM 6112 O O . ASN A 1 758 ? -6.665 -23.150 -46.377 1.00 86.81 758 ASN A O 1
ATOM 6116 N N . THR A 1 759 ? -7.547 -23.468 -48.417 1.00 89.25 759 THR A N 1
ATOM 6117 C CA . THR A 1 759 ? -7.024 -24.825 -48.630 1.00 89.25 759 THR A CA 1
ATOM 6118 C C . THR A 1 759 ? -6.094 -24.948 -49.841 1.00 89.25 759 THR A C 1
ATOM 6120 O O . THR A 1 759 ? -5.425 -25.974 -49.953 1.00 89.25 759 THR A O 1
ATOM 6123 N N . GLU A 1 760 ? -5.991 -23.935 -50.711 1.00 90.25 760 GLU A N 1
ATOM 6124 C CA . GLU A 1 760 ? -5.258 -23.970 -51.994 1.00 90.25 760 GLU A CA 1
ATOM 6125 C C . GLU A 1 760 ? -3.743 -23.688 -51.834 1.00 90.25 760 GLU A C 1
ATOM 6127 O O . GLU A 1 760 ? -3.152 -22.845 -52.505 1.00 90.25 760 GLU A O 1
ATOM 6132 N N . HIS A 1 761 ? -3.090 -24.406 -50.919 1.00 89.38 761 HIS A N 1
ATOM 6133 C CA . HIS A 1 761 ? -1.642 -24.352 -50.675 1.00 89.38 761 HIS A CA 1
ATOM 6134 C C . HIS A 1 761 ? -1.082 -25.756 -50.410 1.00 89.38 761 HIS A C 1
ATOM 6136 O O . HIS A 1 761 ? -1.832 -26.705 -50.204 1.00 89.38 761 HIS A O 1
ATOM 6142 N N . ALA A 1 762 ? 0.240 -25.932 -50.428 1.00 87.06 762 ALA A N 1
ATOM 6143 C CA . ALA A 1 762 ? 0.849 -27.238 -50.160 1.00 87.06 762 ALA A CA 1
ATOM 6144 C C . ALA A 1 762 ? 0.920 -27.540 -48.650 1.00 87.06 762 ALA A C 1
ATOM 6146 O O . ALA A 1 762 ? 1.097 -26.641 -47.832 1.00 87.06 762 ALA A O 1
ATOM 6147 N N . ALA A 1 763 ? 0.905 -28.816 -48.254 1.00 84.44 763 ALA A N 1
ATOM 6148 C CA . ALA A 1 763 ? 0.991 -29.224 -46.842 1.00 84.44 763 ALA A CA 1
ATOM 6149 C C . ALA A 1 763 ? 2.374 -28.977 -46.182 1.00 84.44 763 ALA A C 1
ATOM 6151 O O . ALA A 1 763 ? 2.576 -29.304 -45.009 1.00 84.44 763 ALA A O 1
ATOM 6152 N N . TRP A 1 764 ? 3.336 -28.427 -46.930 1.00 81.12 764 TRP A N 1
ATOM 6153 C CA . TRP A 1 764 ? 4.628 -27.926 -46.440 1.00 81.12 764 TRP A CA 1
ATOM 6154 C C . TRP A 1 764 ? 4.700 -26.392 -46.356 1.00 81.12 764 TRP A C 1
ATOM 6156 O O . TRP A 1 764 ? 5.773 -25.868 -46.069 1.00 81.12 764 TRP A O 1
ATOM 6166 N N . ASP A 1 765 ? 3.617 -25.670 -46.655 1.00 80.62 765 ASP A N 1
ATOM 6167 C CA . ASP A 1 765 ? 3.596 -24.210 -46.564 1.00 80.62 765 ASP A CA 1
ATOM 6168 C C . ASP A 1 765 ? 3.709 -23.756 -45.099 1.00 80.62 765 ASP A C 1
ATOM 6170 O O . ASP A 1 765 ? 2.985 -24.239 -44.227 1.00 80.62 765 ASP A O 1
ATOM 6174 N N . ASN A 1 766 ? 4.603 -22.804 -44.829 1.00 74.25 766 ASN A N 1
ATOM 6175 C CA . ASN A 1 766 ? 4.769 -22.218 -43.501 1.00 74.25 766 ASN A CA 1
ATOM 6176 C C . ASN A 1 766 ? 3.577 -21.329 -43.107 1.00 74.25 766 ASN A C 1
ATOM 6178 O O . ASN A 1 766 ? 3.351 -21.121 -41.919 1.00 74.25 766 ASN A O 1
ATOM 6182 N N . ASN A 1 767 ? 2.799 -20.835 -44.072 1.00 77.38 767 ASN A N 1
ATOM 6183 C CA . ASN A 1 767 ? 1.592 -20.038 -43.840 1.00 77.38 767 ASN A CA 1
ATOM 6184 C C . ASN A 1 767 ? 0.326 -20.905 -43.682 1.00 77.38 767 ASN A C 1
ATOM 6186 O O . ASN A 1 767 ? -0.769 -20.378 -43.499 1.00 77.38 767 ASN A O 1
ATOM 6190 N N . CYS A 1 768 ? 0.458 -22.238 -43.727 1.00 83.00 768 CYS A N 1
ATOM 6191 C CA . CYS A 1 768 ? -0.633 -23.178 -43.474 1.00 83.00 768 CYS A CA 1
ATOM 6192 C C . CYS A 1 768 ? -1.269 -22.923 -42.096 1.00 83.00 768 CYS A C 1
ATOM 6194 O O . CYS A 1 768 ? -0.602 -23.031 -41.066 1.00 83.00 768 CYS A O 1
ATOM 6196 N N . HIS A 1 769 ? -2.576 -22.643 -42.063 1.00 80.56 769 HIS A N 1
ATOM 6197 C CA . HIS A 1 769 ? -3.305 -22.321 -40.830 1.00 80.56 769 HIS A CA 1
ATOM 6198 C C . HIS A 1 769 ? -3.168 -23.423 -39.763 1.00 80.56 769 HIS A C 1
ATOM 6200 O O . HIS A 1 769 ? -2.898 -23.139 -38.599 1.00 80.56 769 HIS A O 1
ATOM 6206 N N . VAL A 1 770 ? -3.262 -24.699 -40.160 1.00 81.06 770 VAL A N 1
ATOM 6207 C CA . VAL A 1 770 ? -3.103 -25.837 -39.234 1.00 81.06 770 VAL A CA 1
ATOM 6208 C C . VAL A 1 770 ? -1.648 -26.020 -38.787 1.00 81.06 770 VAL A C 1
ATOM 6210 O O . VAL A 1 770 ? -1.410 -26.484 -37.672 1.00 81.06 770 VAL A O 1
ATOM 6213 N N . TYR A 1 771 ? -0.666 -25.638 -39.611 1.00 80.44 771 TYR A N 1
ATOM 6214 C CA . TYR A 1 771 ? 0.742 -25.629 -39.207 1.00 80.44 771 TYR A CA 1
ATOM 6215 C C . TYR A 1 771 ? 0.998 -24.549 -38.156 1.00 80.44 771 TYR A C 1
ATOM 6217 O O . TYR A 1 771 ? 1.512 -24.879 -37.091 1.00 80.44 771 TYR A O 1
ATOM 6225 N N . GLN A 1 772 ? 0.569 -23.307 -38.408 1.00 78.38 772 GLN A N 1
ATOM 6226 C CA . GLN A 1 772 ? 0.684 -22.207 -37.445 1.00 78.38 772 GLN A CA 1
ATOM 6227 C C . GLN A 1 772 ? -0.037 -22.544 -36.139 1.00 78.38 772 GLN A C 1
ATOM 6229 O O . GLN A 1 772 ? 0.609 -22.560 -35.100 1.00 78.38 772 GLN A O 1
ATOM 6234 N N . TYR A 1 773 ? -1.297 -22.993 -36.183 1.00 74.56 773 TYR A N 1
ATOM 6235 C CA . TYR A 1 773 ? -2.016 -23.457 -34.990 1.00 74.56 773 TYR A CA 1
ATOM 6236 C C . TYR A 1 773 ? -1.283 -24.589 -34.242 1.00 74.56 773 TYR A C 1
ATOM 6238 O O . TYR A 1 773 ? -1.253 -24.603 -33.013 1.00 74.56 773 TYR A O 1
ATOM 6246 N N . THR A 1 774 ? -0.649 -25.536 -34.945 1.00 69.19 774 THR A N 1
ATOM 6247 C CA . THR A 1 774 ? 0.125 -26.606 -34.286 1.00 69.19 774 THR A CA 1
ATOM 6248 C C . THR A 1 774 ? 1.424 -26.080 -33.673 1.00 69.19 774 THR A C 1
ATOM 6250 O O . THR A 1 774 ? 1.788 -26.489 -32.573 1.00 69.19 774 THR A O 1
ATOM 6253 N N . VAL A 1 775 ? 2.119 -25.171 -34.356 1.00 64.75 775 VAL A N 1
ATOM 6254 C CA . VAL A 1 775 ? 3.330 -24.506 -33.860 1.00 64.75 775 VAL A CA 1
ATOM 6255 C C . VAL A 1 775 ? 2.996 -23.609 -32.663 1.00 64.75 775 VAL A C 1
ATOM 6257 O O . VAL A 1 775 ? 3.717 -23.635 -31.671 1.00 64.75 775 VAL A O 1
ATOM 6260 N N . ASP A 1 776 ? 1.877 -22.892 -32.690 1.00 60.78 776 ASP A N 1
ATOM 6261 C CA . ASP A 1 776 ? 1.377 -22.077 -31.582 1.00 60.78 776 ASP A CA 1
ATOM 6262 C C . ASP A 1 776 ? 0.878 -22.927 -30.416 1.00 60.78 776 ASP A C 1
ATOM 6264 O O . ASP A 1 776 ? 1.119 -22.574 -29.264 1.00 60.78 776 ASP A O 1
ATOM 6268 N N . LYS A 1 777 ? 0.313 -24.109 -30.678 1.00 59.72 777 LYS A N 1
ATOM 6269 C CA . LYS A 1 777 ? 0.032 -25.097 -29.634 1.00 59.72 777 LYS A CA 1
ATOM 6270 C C . LYS A 1 777 ? 1.310 -25.678 -29.019 1.00 59.72 777 LYS A C 1
ATOM 6272 O O . LYS A 1 777 ? 1.385 -25.826 -27.805 1.00 59.72 777 LYS A O 1
ATOM 6277 N N . LEU A 1 778 ? 2.350 -25.937 -29.814 1.00 57.25 778 LEU A N 1
ATOM 6278 C CA . LEU A 1 778 ? 3.667 -26.318 -29.288 1.00 57.25 778 LEU A CA 1
ATOM 6279 C C . LEU A 1 778 ? 4.309 -25.177 -28.482 1.00 57.25 778 LEU A C 1
ATOM 6281 O O . LEU A 1 778 ? 4.927 -25.445 -27.456 1.00 57.25 778 LEU A O 1
ATOM 6285 N N . LYS A 1 779 ? 4.129 -23.908 -28.879 1.00 55.28 779 LYS A N 1
ATOM 6286 C CA . LYS A 1 779 ? 4.510 -22.745 -28.058 1.00 55.28 779 LYS A CA 1
ATOM 6287 C C . LYS A 1 779 ? 3.706 -22.730 -26.748 1.00 55.28 779 LYS A C 1
ATOM 6289 O O . LYS A 1 779 ? 4.315 -22.654 -25.687 1.00 55.28 779 LYS A O 1
ATOM 6294 N N . HIS A 1 780 ? 2.379 -22.851 -26.795 1.00 53.78 780 HIS A N 1
ATOM 6295 C CA . HIS A 1 780 ? 1.490 -22.915 -25.626 1.00 53.78 780 HIS A CA 1
ATOM 6296 C C . HIS A 1 780 ? 1.944 -23.997 -24.633 1.00 53.78 780 HIS A C 1
ATOM 6298 O O . HIS A 1 780 ? 2.208 -23.694 -23.469 1.00 53.78 780 HIS A O 1
ATOM 6304 N N . ASP A 1 781 ? 2.139 -25.230 -25.105 1.00 46.75 781 ASP A N 1
ATOM 6305 C CA . ASP A 1 781 ? 2.500 -26.385 -24.273 1.00 46.75 781 ASP A CA 1
ATOM 6306 C C . ASP A 1 781 ? 3.941 -26.302 -23.708 1.00 46.75 781 ASP A C 1
ATOM 6308 O O . ASP A 1 781 ? 4.263 -26.973 -22.727 1.00 46.75 781 ASP A O 1
ATOM 6312 N N . VAL A 1 782 ? 4.806 -25.447 -24.278 1.00 43.47 782 VAL A N 1
ATOM 6313 C CA . VAL A 1 782 ? 6.187 -25.181 -23.815 1.00 43.47 782 VAL A CA 1
ATOM 6314 C C . VAL A 1 782 ? 6.301 -23.933 -22.923 1.00 43.47 782 VAL A C 1
ATOM 6316 O O . VAL A 1 782 ? 7.156 -23.885 -22.031 1.00 43.47 782 VAL A O 1
ATOM 6319 N N . PHE A 1 783 ? 5.466 -22.914 -23.142 1.00 43.12 783 PHE A N 1
ATOM 6320 C CA . PHE A 1 783 ? 5.538 -21.622 -22.447 1.00 43.12 783 PHE A CA 1
ATOM 6321 C C . PHE A 1 783 ? 4.452 -21.418 -21.377 1.00 43.12 783 PHE A C 1
ATOM 6323 O O . PHE A 1 783 ? 4.639 -20.572 -20.504 1.00 43.12 783 PHE A O 1
ATOM 6330 N N . GLY A 1 784 ? 3.357 -22.185 -21.398 1.00 39.72 784 GLY A N 1
ATOM 6331 C CA . GLY A 1 784 ? 2.246 -22.066 -20.444 1.00 39.72 784 GLY A CA 1
ATOM 6332 C C . GLY A 1 784 ? 1.393 -20.804 -20.624 1.00 39.72 784 GLY A C 1
ATOM 6333 O O . GLY A 1 784 ? 0.773 -20.345 -19.666 1.00 39.72 784 GLY A O 1
ATOM 6334 N N . ILE A 1 785 ? 1.398 -20.220 -21.826 1.00 32.16 785 ILE A N 1
ATOM 6335 C CA . ILE A 1 785 ? 0.635 -19.018 -22.184 1.00 32.16 785 ILE A CA 1
ATOM 6336 C C . ILE A 1 785 ? -0.673 -19.478 -22.828 1.00 32.16 785 ILE A C 1
ATOM 6338 O O . ILE A 1 785 ? -0.641 -19.993 -23.942 1.00 32.16 785 ILE A O 1
ATOM 6342 N N . GLY A 1 786 ? -1.788 -19.320 -22.113 1.00 30.06 786 GLY A N 1
ATOM 6343 C CA . GLY A 1 786 ? -3.116 -19.723 -22.580 1.00 30.06 786 GLY A CA 1
ATOM 6344 C C . GLY A 1 786 ? -3.650 -18.873 -23.737 1.00 30.06 786 GLY A C 1
ATOM 6345 O O . GLY A 1 786 ? -3.306 -17.696 -23.857 1.00 30.06 786 GLY A O 1
ATOM 6346 N N . ILE A 1 787 ? -4.522 -19.496 -24.532 1.00 24.98 787 ILE A N 1
ATOM 6347 C CA . ILE A 1 787 ? -5.506 -18.864 -25.425 1.00 24.98 787 ILE A CA 1
ATOM 6348 C C . ILE A 1 787 ? -6.882 -19.272 -24.892 1.00 24.98 787 ILE A C 1
ATOM 6350 O O . ILE A 1 787 ? -7.035 -20.489 -24.631 1.00 24.98 787 ILE A O 1
#

Secondary structure (DSSP, 8-state):
-HHHHHHHHHHHHHHHHHHHHHHHHHHHHTT-SSHHHHHHHHHT-TTHHHH----TT--S-----HHHHHHHHHHHHHHHHTT-HHHHHHHHHHHHHH--SHHHHHHHHHHHHHHHHHTT-HHHHHHHHHHHHHTT--GGGHHHHHHHHHHHHHHHHHHTTSPP---------GGGEETTEEEEETTEEEEE-TTS-EEEEESS-B-TT-EEEEE--SEEEE-TT-TTB-TTT--B-SS-EE-SS-SS-EESSHHHHHHHIIIIIHHHHHHHHHHHHH-GGGHHHHHHHHHHHHHHHHS-GGG--TTSB-TT-SGGGTTS---TTTS-HHHHHHHHHHHHHHHHHHHHS-SHHHHH--HHHHHHHHHHHHHHHHHH-EEE----SSS-S-----EEEE-SGGGGS-B-SS-SEEEEEETTEEEEEESS-B-TT-B--B-SSS-TTTS-HHHHHHHHHHHH-----SHHHHTTPPP---HHHHHHHHHHHHHHHHH-HHHHHHHHHHHHHHHHHHHHH--TT-HHHHHHHHHHHHHHHHHTS--------EESSTT--HHHHHHHIIIII-TTTTT---------TT------SHHHHHHHHHHTTTEE----PPP--EEEEE---S---HHHHHHHHHHH-HHHH-TT---EEEEEEE-SS-TTSEEEEEE--HHHHHHHHHH-EEEETTEEEEEEE----PBPTTT--BSS-GGG--SPP--TTT-SSS-GGG---SS---HHHHHHHHHH--TT----S-TT-TT-HHHHHHHHHHHHHHH----

Foldseek 3Di:
DVLLVLVLVLLVVLLVLCVVVCVVCVVVLVVDPFLLSLLVSLLPDPCLVVSQAFDPPFDDLAWQDVVQLVVLQVQLVVCVVVVVLVSSLLSLLLSLLNHQALQSLLVSLQSNLVSCVLVLNLVLSLVSLVSSVVSPPDPVPCVVSVVSNVQSVVLVVVVVPDDDPDDPDDDDPPVQCCPQERFFGVQKDWDADPVRQIFIFGQAKDAFFDWGGKFFFLAKFWDQSCSQAANQRRDGHSNWRYDNTGSGHTHRDVVSVVVCCVQQCVQLVSLLSSLCGRVVSCSQLLSRLSSLLSNQVVADPPPDPNSHHDQNHNVLLVSQDLDPVQDDSSSLSSLSSSLSVSLVCSVPVHCCCVVPVCSSSSSRSSSSSSSCSSAAWDFDFDDDPDDDPDDDGTMTTGTRVVSNAAADLDFQWEWDDLSSIIIIGGLAIHGRGDTGHYHPDHHVAADFLVVSQVVCCSRVRDRDPHPCNVVRPHHHPCVVVLVLLLVLLLQCLADPLVVLVVVLVVLSVVLVVCVVPDDPPDPSNVVSSSSNNSNVNSNSDHHHDFWFKAFPPPPDDPVVVVVQCCVQLVCVVVVHDFNDWDDDVGTTTTDDDPCQVSCCVRPVVGMDGDGPQFDFFKKKKWWDQDPDDPVVQLVQQCVQPCSLANPPKDKDWDDKAADPVDRRIIMTIITTGPRSVVSLVSSQWTDGPNIIIGIGGPQFFDQAQAQRDGDDYVVPDPDAGADQADGDRDDVVVDPDPWGFAVQLVVVCVVPVDPPRDGRHGSPDPPHPSRVVVSVVVVCVSPVDDD

Radius of gyration: 32.77 Å; chains: 1; bounding box: 64×88×96 Å

Sequence (787 aa):
MTVFMDLLEALDEYFLRLRRIFGSKRIKFQRSINNAERVNLLLRMPKLPKLIKPTPTANPLASKSDEVCYDLIAKGKYYFNRQEYEKSLAMYSMSLSYAQNNHTLSFVYKNRSEVLFAMGLFKECLTDIQRAADNGYPENLQAHLVRSKAFAEDVTQQMQTRPETKENTYEIPESERNSLIQSARNCIEIKTDTKCDQHIVATRDINIGEVLVVEKPYAWAIFDHLNLHCHGCFKLCRNVIPCPTCVFAVYCSDTCKENAFTKYHQYECILQLYIRKFFDDIKETVIFALKMTFLARTDRVADIDASIYRSDRYYEFLDLDISDNKYPVDRSFVLAFIAAAVFKFAKEETNMFSILGLEDEFKELFLFNLHISTVYCREIHLHCVKGDDDHPGYSNAIYSLISLFKHSCSPNAFCYSSGSTLIVRSVSTIKKGNEVCISYGPSHIDVDRATRQQVLRNKYHFTCKCRPCREKWPRKNFLDEYNKFTVIAQNLAKENRAVLISHLHKLIADLKTAEATQREPSTDIIRLRERIKIIYQTLAKKSQSTIIVKPKDKNQSIPKTKADIITSVNPLAFSINIGKVKNLKDGGCDNIGKLKEIAKDKLSNDYDIQATKPLRPKIRISGFSENIQEDNLLTYLKNQNEFIFDESSECKLLKIYPTKKNVKIFQALIELDLSSYKKALSIGHCLIGLDPCSIFCALEAPRCFNCNGYNHSSKSCKSKISCPRCGEEHRVKDCNANKLCCVNCVNLKSKTNQEDINTEHAAWDNNCHVYQYTVDKLKHDVFGIGI